Protein AF-0000000086841637 (afdb_homodimer)

Nearest PDB structures (foldseek):
  3tc3-assembly1_A  TM=8.033E-01  e=2.958E-19  Sulfolobus acidocaldarius DSM 639
  3bzj-assembly1_A  TM=7.803E-01  e=4.510E-19  Thermus thermophilus
  3bzg-assembly1_A  TM=7.708E-01  e=3.544E-19  Thermus thermophilus
  3c0q-assembly1_A  TM=7.921E-01  e=7.207E-18  Thermus thermophilus
  3c0l-assembly1_A  TM=7.660E-01  e=3.293E-18  Thermus thermophilus

Secondary structure (DSSP, 8-state):
-----------------------------------------------HHHHHHHHHHHHHHHHHHHHHHHHHHHHHHHHTS-------------------------------------------------HHHHHHTTTTSPPP--------S--S-EEEES--HHHHTSSS---S-----HHHHHHTTSPBSSTTS--BTTTB-B-TTSPP-HHHHHHHHHHHHHHHHHHHHHHHHHHHHTT--EEEEPTTSSTTTT-TTT----TTTTHHHHHHHHHHHHHHT-EEEE---TT-------SGGGTT---TT-EEEEE----TT-HHHHHHHHHHHHHTS-HHHHHHEEEE--SSS--HHHHHHHHHHHT--EEEEHHHHTTS--TTS-SSSSGGGGGHHHHHHHHHTTT---EEEE--B-TT--SHHHHTSBPSS--S--S--TT-EEEE--TTTHHHHHHHHHHHT-TTTTS-EEPPTT--TTS-B--EEEE-S-----SSS-----EEEE--B---TTTTTTTTTTTEEE--TT-GGGGSPPP------GGGGSGGG-/-----------------------------------------------HHHHHHHHHHHHHHHHHHHHHHHHHHHHHHHTTS-------------------------------------------------HHHHHHTTTTSPPP--------S--S-EEEES--HHHHTSSS---S-----HHHHHHTTSPBSSTTS--BTTTB-B-TTSPP-HHHHHHHHHHHHHHHHHHHHHHHHHHHHTT--EEEEPTTSSTTTT-TTT----TTTTHHHHHHHHHHHHHHT-EEEE---TT-------SGGGTT---TT-EEEEE----TT-HHHHHHHHHHHHHTS-HHHHHHEEEE--SSS--HHHHHHHHHHHT--EEEEHHHHTTS--TTS-SSSSGGGGGHHHHHHHHHTTT---EEEE--B-TT--SHHHHTSBPSS--S--S--TT-EEEE--TTTHHHHHHHHHHHT-TTTTS-EEPPTT--TTS-B--EEEE-S-----SSS-----EEEE--B---TTTTTTTTTTTEEE--TT-GGGGSPPP------TTTTSGGG-

Radius of gyration: 39.74 Å; Cα contacts (8 Å, |Δi|>4): 1485; chains: 2; bounding box: 101×132×125 Å

Foldseek 3Di:
DDDDDDDDDDDDDDDDDDDDDDDDDDDDDDDPDDDDPPPPPPPPPPDPVVVVVVVVVVVVVVVVVVVVVVVVV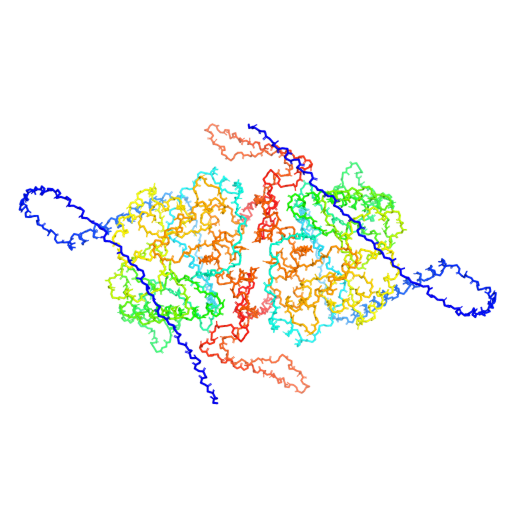VVVVVVVDDPPVPDCPPPDDDDDDPDCPPPDPPPPVPPPVCCPVPQPPPPPPPPPDPPVVQVQQWQPDPDFDADPFAAPPFAAAEFEEADQLLQCLFVVHFGQQDDDDPVQLQQQLAAWPDNVDDDDPPPIGGDPVDDGHNVRSLVVLLVQLLRNLLSLLVVCVLQLLLRHQEYEHEQRNRPCCLPPPNHHDCPPVNVVSNVVSLVSSVVSVHEYEYEHHPSDDQADDDDPVQPPSPQLQYAYEYELDDCVPPVVVSLVVVVVVLVVHDPSNQSRYAYEQALPDGECVSCLVSLVVSLHAYAYELLSCQRDHDPVDGRYQPRCVVCVVSNVVSCVVSPYQHAYEYFFFDDVQTTSVNGNHGAQADDGDGNDHSHHHYYYYHPVTVLNVQVHCCVSVHPSVPSAAAADFQDALQHWDAWDFAFDPPQPPDPPPDRPRPGDIDHTHDHDPSSHSNCPPRRHRYDDPPRSNSSHHDDPPPPPPPVVVPPVVD/DDDPDDPDDDDDDDDDDDYDDDDDDDDDDDDPDPDDPDPPPPPPPPPPVVVVVVVVVVVVVVVVVVVVVVVVVVVVVVVVDDPPCPDDDDPDDDDDPPDCPPPDPPPPVPPPPCCPVPQPPPPDPPPPPPPVVQVQQWQPDPDFDADPFAAPPFAAAEFEEADQLLQCLFVVHFGQQDEDDPVQLQLQLAAWPDNVDDDDPPPIGGDPVGDGHNVRSLVVLLVQLLRNLLSLLVVCVLQLLLRHQEYEHEQRNRPCCLPDPSHHDCPPVNVVSNVVSLVSSVVSVHEYEYEHHPSDDQADDDDPVQPPSPQLQYAYEYELDDCVPPVVVSLVVVVVVLVVHDPSNQSRYAYEQAQPDGECVSCLVSLVVSLHAYAYELLSCQRDHDPVDGRYQPRCVVCVVSNVVSCVVSPYQHAYEYFFFDDVQTTSVNGNHGAQADDGDGNDHSHHHYYYYHPVTVLNVQVHCCVSVHPSVPSAAAADFQDALQHWDAWDFAFDPPQPPDPPPDRPRPGDIDHTHDHDPSSHSNCHPRRHRYDDPPRSNSSHHDDPPPDPDPVVVPPVVD

Structure (mmCIF, N/CA/C/O backbone):
data_AF-0000000086841637-model_v1
#
loop_
_entity.id
_entity.type
_entity.pdbx_description
1 polymer 'UV-endonuclease UVE-1'
#
loop_
_atom_site.group_PDB
_atom_site.id
_atom_site.type_symbol
_atom_site.label_atom_id
_atom_site.label_alt_id
_atom_site.label_comp_id
_atom_site.label_asym_id
_atom_site.label_entity_id
_atom_site.label_seq_id
_atom_site.pdbx_PDB_ins_code
_atom_site.Cartn_x
_atom_site.Cartn_y
_atom_site.Cartn_z
_atom_site.occupancy
_atom_site.B_iso_or_equiv
_atom_site.auth_seq_id
_atom_site.auth_comp_id
_atom_site.auth_asym_id
_atom_site.auth_atom_id
_atom_site.pdbx_PDB_model_num
ATOM 1 N N . MET A 1 1 ? 48.125 -28.672 15.414 1 16.84 1 MET A N 1
ATOM 2 C CA . MET A 1 1 ? 47.969 -30.078 15.805 1 16.84 1 MET A CA 1
ATOM 3 C C . MET A 1 1 ? 47.031 -30.203 17 1 16.84 1 MET A C 1
ATOM 5 O O . MET A 1 1 ? 46.219 -31.141 17.078 1 16.84 1 MET A O 1
ATOM 9 N N . PRO A 1 2 ? 47.125 -29.672 18.188 1 17.44 2 PRO A N 1
ATOM 10 C CA . PRO A 1 2 ? 47.062 -30.688 19.25 1 17.44 2 PRO A CA 1
ATOM 11 C C . PRO A 1 2 ? 45.656 -31.234 19.469 1 17.44 2 PRO A C 1
ATOM 13 O O . PRO A 1 2 ? 44.688 -30.609 19.047 1 17.44 2 PRO A O 1
ATOM 16 N N . LEU A 1 3 ? 45.562 -32.125 20.531 1 16.66 3 LEU A N 1
ATOM 17 C CA . LEU A 1 3 ? 45.219 -33.438 21.047 1 16.66 3 LEU A CA 1
ATOM 18 C C . LEU A 1 3 ? 43.812 -33.438 21.641 1 16.66 3 LEU A C 1
ATOM 20 O O . LEU A 1 3 ? 43.281 -32.344 21.969 1 16.66 3 LEU A O 1
ATOM 24 N N . LYS A 1 4 ? 43.406 -34.5 22.516 1 15.44 4 LYS A N 1
ATOM 25 C CA . LYS A 1 4 ? 42.719 -35.781 22.75 1 15.44 4 LYS A CA 1
ATOM 26 C C . LYS A 1 4 ? 41.688 -35.656 23.875 1 15.44 4 LYS A C 1
ATOM 28 O O . LYS A 1 4 ? 40.812 -36.469 24 1 15.44 4 LYS A O 1
ATOM 33 N N . ARG A 1 5 ? 41.719 -34.781 25 1 15.8 5 ARG A N 1
ATOM 34 C CA . ARG A 1 5 ? 41.594 -35.5 26.266 1 15.8 5 ARG A CA 1
ATOM 35 C C . ARG A 1 5 ? 40.156 -36.031 26.438 1 15.8 5 ARG A C 1
ATOM 37 O O . ARG A 1 5 ? 39.188 -35.281 26.328 1 15.8 5 ARG A O 1
ATOM 44 N N . LYS A 1 6 ? 39.938 -37.438 26.688 1 15.55 6 LYS A N 1
ATOM 45 C CA . LYS A 1 6 ? 39.094 -38.625 26.812 1 15.55 6 LYS A CA 1
ATOM 46 C C . LYS A 1 6 ? 38.312 -38.656 28.125 1 15.55 6 LYS A C 1
ATOM 48 O O . LYS A 1 6 ? 37.688 -39.656 28.484 1 15.55 6 LYS A O 1
ATOM 53 N N . ARG A 1 7 ? 37.938 -37.625 28.703 1 15.56 7 ARG A N 1
ATOM 54 C CA . ARG A 1 7 ? 37.688 -37.969 30.109 1 15.56 7 ARG A CA 1
ATOM 55 C C . ARG A 1 7 ? 36.688 -39.094 30.219 1 15.56 7 ARG A C 1
ATOM 57 O O . ARG A 1 7 ? 35.688 -39.156 29.484 1 15.56 7 ARG A O 1
ATOM 64 N N . SER A 1 8 ? 36.875 -40.031 31.188 1 14.9 8 SER A N 1
ATOM 65 C CA . SER A 1 8 ? 36.844 -41.344 31.828 1 14.9 8 SER A CA 1
ATOM 66 C C . SER A 1 8 ? 35.438 -41.688 32.312 1 14.9 8 SER A C 1
ATOM 68 O O . SER A 1 8 ? 34.906 -42.75 32 1 14.9 8 SER A O 1
ATOM 70 N N . GLY A 1 9 ? 35.094 -41.5 33.625 1 15.54 9 GLY A N 1
ATOM 71 C CA . GLY A 1 9 ? 35 -42.656 34.469 1 15.54 9 GLY A CA 1
ATOM 72 C C . GLY A 1 9 ? 33.656 -43.312 34.438 1 15.54 9 GLY A C 1
ATOM 73 O O . GLY A 1 9 ? 32.688 -42.75 33.969 1 15.54 9 GLY A O 1
ATOM 74 N N . PRO A 1 10 ? 33.438 -44.281 35.375 1 15.32 10 PRO A N 1
ATOM 75 C CA . PRO A 1 10 ? 32.969 -45.656 35.438 1 15.32 10 PRO A CA 1
ATOM 76 C C . PRO A 1 10 ? 31.453 -45.75 35.688 1 15.32 10 PRO A C 1
ATOM 78 O O . PRO A 1 10 ? 30.75 -46.469 35 1 15.32 10 PRO A O 1
ATOM 81 N N . GLN A 1 11 ? 30.875 -45.375 36.938 1 15.63 11 GLN A N 1
ATOM 82 C CA . GLN A 1 11 ? 30.578 -46.531 37.781 1 15.63 11 GLN A CA 1
ATOM 83 C C . GLN A 1 11 ? 29.203 -47.125 37.469 1 15.63 11 GLN A C 1
ATOM 85 O O . GLN A 1 11 ? 28.375 -46.438 36.844 1 15.63 11 GLN A O 1
ATOM 90 N N . PRO A 1 12 ? 28.422 -47.656 38.625 1 15.88 12 PRO A N 1
ATOM 91 C CA . PRO A 1 12 ? 28 -49.031 38.906 1 15.88 12 PRO A CA 1
ATOM 92 C C . PRO A 1 12 ? 26.578 -49.312 38.406 1 15.88 12 PRO A C 1
ATOM 94 O O . PRO A 1 12 ? 25.844 -48.406 38.062 1 15.88 12 PRO A O 1
ATOM 97 N N . PRO A 1 13 ? 25.953 -50.281 39.125 1 15.41 13 PRO A N 1
ATOM 98 C CA . PRO A 1 13 ? 25.422 -51.594 38.75 1 15.41 13 PRO A CA 1
ATOM 99 C C . PRO A 1 13 ? 23.906 -51.562 38.531 1 15.41 13 PRO A C 1
ATOM 101 O O . PRO A 1 13 ? 23.438 -52.062 37.5 1 15.41 13 PRO A O 1
ATOM 104 N N . PRO A 1 14 ? 23.016 -51.156 39.656 1 15.63 14 PRO A N 1
ATOM 105 C CA . PRO A 1 14 ? 22.406 -52.375 40.219 1 15.63 14 PRO A CA 1
ATOM 106 C C . PRO A 1 14 ? 21.047 -52.688 39.562 1 15.63 14 PRO A C 1
ATOM 108 O O . PRO A 1 14 ? 20.484 -51.875 38.844 1 15.63 14 PRO A O 1
ATOM 111 N N . PRO A 1 15 ? 19.984 -52.938 40.594 1 15.02 15 PRO A N 1
ATOM 112 C CA . PRO A 1 15 ? 19.312 -54.219 40.781 1 15.02 15 PRO A CA 1
ATOM 113 C C . PRO A 1 15 ? 18 -54.312 40 1 15.02 15 PRO A C 1
ATOM 115 O O . PRO A 1 15 ? 17.531 -53.344 39.438 1 15.02 15 PRO A O 1
ATOM 118 N N . GLN A 1 16 ? 16.859 -54.375 40.812 1 13.91 16 GLN A N 1
ATOM 119 C CA . GLN A 1 16 ? 16.156 -55.625 41.031 1 13.91 16 GLN A CA 1
ATOM 120 C C . GLN A 1 16 ? 14.836 -55.656 40.281 1 13.91 16 GLN A C 1
ATOM 122 O O . GLN A 1 16 ? 14.422 -56.688 39.781 1 13.91 16 GLN A O 1
ATOM 127 N N . ALA A 1 17 ? 14.031 -54.531 40.281 1 14.59 17 ALA A N 1
ATOM 128 C CA . ALA A 1 17 ? 12.781 -54.969 40.906 1 14.59 17 ALA A CA 1
ATOM 129 C C . ALA A 1 17 ? 11.977 -55.844 39.938 1 14.59 17 ALA A C 1
ATOM 131 O O . ALA A 1 17 ? 12.031 -55.656 38.75 1 14.59 17 ALA A O 1
ATOM 132 N N . ASP A 1 18 ? 11.125 -56.656 40.625 1 14.18 18 ASP A N 1
ATOM 133 C CA . ASP A 1 18 ? 10.516 -57.969 40.562 1 14.18 18 ASP A CA 1
ATOM 134 C C . ASP A 1 18 ? 9.391 -58.031 39.531 1 14.18 18 ASP A C 1
ATOM 136 O O . ASP A 1 18 ? 8.977 -57 39.031 1 14.18 18 ASP A O 1
ATOM 140 N N . THR A 1 19 ? 8.219 -58.344 40.156 1 14.18 19 THR A N 1
ATOM 141 C CA . THR A 1 19 ? 7.594 -59.656 40.031 1 14.18 19 THR A CA 1
ATOM 142 C C . THR A 1 19 ? 6.516 -59.656 38.969 1 14.18 19 THR A C 1
ATOM 144 O O . THR A 1 19 ? 6.516 -60.531 38.094 1 14.18 19 THR A O 1
ATOM 147 N N . PRO A 1 20 ? 5.121 -59.531 39.375 1 15.26 20 PRO A N 1
ATOM 148 C CA . PRO A 1 20 ? 4.359 -60.781 39.312 1 15.26 20 PRO A CA 1
ATOM 149 C C . PRO A 1 20 ? 3.609 -60.969 38 1 15.26 20 PRO A C 1
ATOM 151 O O . PRO A 1 20 ? 3.393 -59.969 37.281 1 15.26 20 PRO A O 1
ATOM 154 N N . ARG A 1 21 ? 2.887 -62.094 37.906 1 13.9 21 ARG A N 1
ATOM 155 C CA . ARG A 1 21 ? 2.482 -63.25 37.094 1 13.9 21 ARG A CA 1
ATOM 156 C C . ARG A 1 21 ? 1.151 -62.969 36.406 1 13.9 21 ARG A C 1
ATOM 158 O O . ARG A 1 21 ? 0.867 -63.562 35.344 1 13.9 21 ARG A O 1
ATOM 165 N N . ARG A 1 22 ? 0.123 -62.219 37.031 1 14.35 22 ARG A N 1
ATOM 166 C CA . ARG A 1 22 ? -1.017 -63.125 37.156 1 14.35 22 ARG A CA 1
ATOM 167 C C . ARG A 1 22 ? -1.595 -63.469 35.781 1 14.35 22 ARG A C 1
ATOM 169 O O . ARG A 1 22 ? -1.422 -62.688 34.812 1 14.35 22 ARG A O 1
ATOM 176 N N . SER A 1 23 ? -2.873 -64.188 35.781 1 14.2 23 SER A N 1
ATOM 177 C CA . SER A 1 23 ? -3.537 -65.438 35.438 1 14.2 23 SER A CA 1
ATOM 178 C C . SER A 1 23 ? -4.266 -65.312 34.125 1 14.2 23 SER A C 1
ATOM 180 O O . SER A 1 23 ? -4.488 -64.25 33.594 1 14.2 23 SER A O 1
ATOM 182 N N . SER A 1 24 ? -5.32 -66.25 34 1 13.92 24 SER A N 1
ATOM 183 C CA . SER A 1 24 ? -5.703 -67.375 33.219 1 13.92 24 SER A CA 1
ATOM 184 C C . SER A 1 24 ? -6.719 -67 32.125 1 13.92 24 SER A C 1
ATOM 186 O O . SER A 1 24 ? -6.652 -67.5 31 1 13.92 24 SER A O 1
ATOM 188 N N . ARG A 1 25 ? -7.883 -66.375 32.531 1 14.34 25 ARG A N 1
ATOM 189 C CA . ARG A 1 25 ? -9.031 -67.25 32.281 1 14.34 25 ARG A CA 1
ATOM 190 C C . ARG A 1 25 ? -9.344 -67.312 30.797 1 14.34 25 ARG A C 1
ATOM 192 O O . ARG A 1 25 ? -9.078 -66.375 30.047 1 14.34 25 ARG A O 1
ATOM 199 N N . ARG A 1 26 ? -10.258 -68.375 30.391 1 14.02 26 ARG A N 1
ATOM 200 C CA . ARG A 1 26 ? -10.516 -69.438 29.469 1 14.02 26 ARG A CA 1
ATOM 201 C C . ARG A 1 26 ? -11.352 -69 28.281 1 14.02 26 ARG A C 1
ATOM 203 O O . ARG A 1 26 ? -11.102 -69.375 27.141 1 14.02 26 ARG A O 1
ATOM 210 N N . THR A 1 27 ? -12.625 -68.375 28.422 1 14.57 27 THR A N 1
ATOM 211 C CA . THR A 1 27 ? -13.703 -69.188 27.906 1 14.57 27 THR A CA 1
ATOM 212 C C . THR A 1 27 ? -13.75 -69.125 26.391 1 14.57 27 THR A C 1
ATOM 214 O O . THR A 1 27 ? -13.312 -68.188 25.781 1 14.57 27 THR A O 1
ATOM 217 N N . THR A 1 28 ? -14.492 -70.188 25.719 1 14.19 28 THR A N 1
ATOM 218 C CA . THR A 1 28 ? -14.562 -71.125 24.609 1 14.19 28 THR A CA 1
ATOM 219 C C . THR A 1 28 ? -15.367 -70.562 23.453 1 14.19 28 THR A C 1
ATOM 221 O O . THR A 1 28 ? -15.289 -71.062 22.328 1 14.19 28 THR A O 1
ATOM 224 N N . LYS A 1 29 ? -16.203 -69.5 23.625 1 14.95 29 LYS A N 1
ATOM 225 C CA . LYS A 1 29 ? -17.469 -69.875 23 1 14.95 29 LYS A CA 1
ATOM 226 C C . LYS A 1 29 ? -17.297 -70.188 21.516 1 14.95 29 LYS A C 1
ATOM 228 O O . LYS A 1 29 ? -16.359 -69.688 20.891 1 14.95 29 LYS A O 1
ATOM 233 N N . GLY A 1 30 ? -18.469 -70.75 20.859 1 14.79 30 GLY A N 1
ATOM 234 C CA . GLY A 1 30 ? -18.938 -71.75 19.906 1 14.79 30 GLY A CA 1
ATOM 235 C C . GLY A 1 30 ? -18.859 -71.25 18.469 1 14.79 30 GLY A C 1
ATOM 236 O O . GLY A 1 30 ? -18.797 -70.062 18.219 1 14.79 30 GLY A O 1
ATOM 237 N N . ALA A 1 31 ? -18.797 -72.25 17.484 1 16.14 31 ALA A N 1
ATOM 238 C CA . ALA A 1 31 ? -18.391 -72.625 16.141 1 16.14 31 ALA A CA 1
ATOM 239 C C . ALA A 1 31 ? -19.438 -72.188 15.109 1 16.14 31 ALA A C 1
ATOM 241 O O . ALA A 1 31 ? -19.266 -72.438 13.914 1 16.14 31 ALA A O 1
ATOM 242 N N . VAL A 1 32 ? -20.391 -71.312 15.359 1 16.33 32 VAL A N 1
ATOM 243 C CA . VAL A 1 32 ? -21.469 -71.75 14.5 1 16.33 32 VAL A CA 1
ATOM 244 C C . VAL A 1 32 ? -21 -71.75 13.047 1 16.33 32 VAL A C 1
ATOM 246 O O . VAL A 1 32 ? -20.25 -70.875 12.625 1 16.33 32 VAL A O 1
ATOM 249 N N . GLN A 1 33 ? -21.391 -72.812 12.25 1 15.85 33 GLN A N 1
ATOM 250 C CA . GLN A 1 33 ? -21.078 -73.625 11.047 1 15.85 33 GLN A CA 1
ATOM 251 C C . GLN A 1 33 ? -21.594 -72.875 9.797 1 15.85 33 GLN A C 1
ATOM 253 O O . GLN A 1 33 ? -21.281 -73.312 8.672 1 15.85 33 GLN A O 1
ATOM 258 N N . LEU A 1 34 ? -22.156 -71.688 9.758 1 17.36 34 LEU A N 1
ATOM 259 C CA . LEU A 1 34 ? -23.172 -71.812 8.703 1 17.36 34 LEU A CA 1
ATOM 260 C C . LEU A 1 34 ? -22.531 -72.062 7.355 1 17.36 34 LEU A C 1
ATOM 262 O O . LEU A 1 34 ? -21.391 -71.688 7.105 1 17.36 34 LEU A O 1
ATOM 266 N N . GLN A 1 35 ? -23.297 -72.875 6.441 1 17.55 35 GLN A N 1
ATOM 267 C CA . GLN A 1 35 ? -23.328 -73.688 5.258 1 17.55 35 GLN A CA 1
ATOM 268 C C . GLN A 1 35 ? -23.031 -72.875 3.994 1 17.55 35 GLN A C 1
ATOM 270 O O . GLN A 1 35 ? -23.5 -71.75 3.857 1 17.55 35 GLN A O 1
ATOM 275 N N . GLY A 1 36 ? -22.047 -73.312 3.137 1 17.7 36 GLY A N 1
ATOM 276 C CA . GLY A 1 36 ? -21.266 -72.875 1.985 1 17.7 36 GLY A CA 1
ATOM 277 C C . GLY A 1 36 ? -22.047 -72.875 0.688 1 17.7 36 GLY A C 1
ATOM 278 O O . GLY A 1 36 ? -21.469 -72.75 -0.396 1 17.7 36 GLY A O 1
ATOM 279 N N . VAL A 1 37 ? -23.359 -72.438 0.637 1 19.41 37 VAL A N 1
ATOM 280 C CA . VAL A 1 37 ? -24.031 -72.812 -0.596 1 19.41 37 VAL A CA 1
ATOM 281 C C . VAL A 1 37 ? -23.219 -72.375 -1.802 1 19.41 37 VAL A C 1
ATOM 283 O O . VAL A 1 37 ? -22.672 -71.25 -1.795 1 19.41 37 VAL A O 1
ATOM 286 N N . SER A 1 38 ? -22.828 -73.25 -2.711 1 18.67 38 SER A N 1
ATOM 287 C CA . SER A 1 38 ? -21.938 -73.5 -3.852 1 18.67 38 SER A CA 1
ATOM 288 C C . SER A 1 38 ? -22.453 -72.75 -5.086 1 18.67 38 SER A C 1
ATOM 290 O O . SER A 1 38 ? -21.875 -72.875 -6.168 1 18.67 38 SER A O 1
ATOM 292 N N . SER A 1 39 ? -23.5 -71.875 -5.094 1 20.61 39 SER A N 1
ATOM 293 C CA . SER A 1 39 ? -24.125 -71.812 -6.406 1 20.61 39 SER A CA 1
ATOM 294 C C . SER A 1 39 ? -23.156 -71.312 -7.465 1 20.61 39 SER A C 1
ATOM 296 O O . SER A 1 39 ? -22.359 -70.375 -7.195 1 20.61 39 SER A O 1
ATOM 298 N N . ASN A 1 40 ? -22.875 -72.062 -8.5 1 20.61 40 ASN A N 1
ATOM 299 C CA . ASN A 1 40 ? -22 -72.188 -9.664 1 20.61 40 ASN A CA 1
ATOM 300 C C . ASN A 1 40 ? -22.25 -71.062 -10.664 1 20.61 40 ASN A C 1
ATOM 302 O O . ASN A 1 40 ? -21.812 -71.125 -11.812 1 20.61 40 ASN A O 1
ATOM 306 N N . THR A 1 41 ? -23.078 -70.062 -10.391 1 21.86 41 THR A N 1
ATOM 307 C CA . THR A 1 41 ? -23.531 -69.375 -11.602 1 21.86 41 THR A CA 1
ATOM 308 C C . THR A 1 41 ? -22.344 -68.75 -12.367 1 21.86 41 THR A C 1
ATOM 310 O O . THR A 1 41 ? -21.5 -68.125 -11.797 1 21.86 41 THR A O 1
ATOM 313 N N . THR A 1 42 ? -22.047 -69.312 -13.547 1 23.06 42 THR A N 1
ATOM 314 C CA . THR A 1 42 ? -21.047 -69.062 -14.586 1 23.06 42 THR A CA 1
ATOM 315 C C . THR A 1 42 ? -21.031 -67.625 -15.031 1 23.06 42 THR A C 1
ATOM 317 O O . THR A 1 42 ? -21.906 -67.188 -15.781 1 23.06 42 THR A O 1
ATOM 320 N N . THR A 1 43 ? -21.047 -66.625 -14.117 1 24.61 43 THR A N 1
ATOM 321 C CA . THR A 1 43 ? -21.141 -65.25 -14.57 1 24.61 43 THR A CA 1
ATOM 322 C C . THR A 1 43 ? -19.969 -64.875 -15.508 1 24.61 43 THR A C 1
ATOM 324 O O . THR A 1 43 ? -18.812 -65 -15.125 1 24.61 43 THR A O 1
ATOM 327 N N . THR A 1 44 ? -20.234 -65.062 -16.844 1 27.78 44 THR A N 1
ATOM 328 C CA . THR A 1 44 ? -19.359 -64.625 -17.938 1 27.78 44 THR A CA 1
ATOM 329 C C . THR A 1 44 ? -18.734 -63.281 -17.656 1 27.78 44 THR A C 1
ATOM 331 O O . THR A 1 44 ? -19.438 -62.281 -17.531 1 27.78 44 THR A O 1
ATOM 334 N N . THR A 1 45 ? -17.656 -63.25 -16.891 1 28.34 45 THR A N 1
ATOM 335 C CA . THR A 1 45 ? -16.828 -62.125 -16.453 1 28.34 45 THR A CA 1
ATOM 336 C C . THR A 1 45 ? -16.391 -61.281 -17.656 1 28.34 45 THR A C 1
ATOM 338 O O . THR A 1 45 ? -15.609 -61.75 -18.484 1 28.34 45 THR A O 1
ATOM 341 N N . LEU A 1 46 ? -17.422 -60.625 -18.297 1 32.84 46 LEU A N 1
ATOM 342 C CA . LEU A 1 46 ? -17.016 -59.625 -19.297 1 32.84 46 LEU A CA 1
ATOM 343 C C . LEU A 1 46 ? -15.758 -58.906 -18.844 1 32.84 46 LEU A C 1
ATOM 345 O O . LEU A 1 46 ? -15.625 -58.531 -17.688 1 32.84 46 LEU A O 1
ATOM 349 N N . THR A 1 47 ? -14.641 -59.281 -19.484 1 33.09 47 THR A N 1
ATOM 350 C CA . THR A 1 47 ? -13.312 -58.781 -19.156 1 33.09 47 THR A CA 1
ATOM 351 C C . THR A 1 47 ? -13.344 -57.25 -18.953 1 33.09 47 THR A C 1
ATOM 353 O O . THR A 1 47 ? -14.172 -56.562 -19.562 1 33.09 47 THR A O 1
ATOM 356 N N . SER A 1 48 ? -12.867 -56.812 -17.75 1 35.38 48 SER A N 1
ATOM 357 C CA . SER A 1 48 ? -12.797 -55.469 -17.172 1 35.38 48 SER A CA 1
ATOM 358 C C . SER A 1 48 ? -12.32 -54.469 -18.219 1 35.38 48 SER A C 1
ATOM 360 O O . SER A 1 48 ? -12.609 -53.281 -18.109 1 35.38 48 SER A O 1
ATOM 362 N N . LYS A 1 49 ? -11.586 -55.031 -19.25 1 39.78 49 LYS A N 1
ATOM 363 C CA . LYS A 1 49 ? -10.984 -54.094 -20.188 1 39.78 49 LYS A CA 1
ATOM 364 C C . LYS A 1 49 ? -12.031 -53.5 -21.141 1 39.78 49 LYS A C 1
ATOM 366 O O . LYS A 1 49 ? -12 -52.312 -21.453 1 39.78 49 LYS A O 1
ATOM 371 N N . GLU A 1 50 ? -12.875 -54.469 -21.688 1 41.72 50 GLU A N 1
ATOM 372 C CA . GLU A 1 50 ? -13.844 -54 -22.672 1 41.72 50 GLU A CA 1
ATOM 373 C C . GLU A 1 50 ? -14.883 -53.094 -22.047 1 41.72 50 GLU A C 1
ATOM 375 O O . GLU A 1 50 ? -15.336 -52.125 -22.672 1 41.72 50 GLU A O 1
ATOM 380 N N . ALA A 1 51 ? -15.195 -53.375 -20.766 1 39.88 51 ALA A N 1
ATOM 381 C CA . ALA A 1 51 ? -16.156 -52.5 -20.094 1 39.88 51 ALA A CA 1
ATOM 382 C C . ALA A 1 51 ? -15.602 -51.094 -19.891 1 39.88 51 ALA A C 1
ATOM 384 O O . ALA A 1 51 ? -16.312 -50.094 -20.078 1 39.88 51 ALA A O 1
ATOM 385 N N . VAL A 1 52 ? -14.289 -51.094 -19.641 1 41.81 52 VAL A N 1
ATOM 386 C CA . VAL A 1 52 ? -13.664 -49.781 -19.438 1 41.81 52 VAL A CA 1
ATOM 387 C C . VAL A 1 52 ? -13.602 -49.031 -20.75 1 41.81 52 VAL A C 1
ATOM 389 O O . VAL A 1 52 ? -13.883 -47.844 -20.797 1 41.81 52 VAL A O 1
ATOM 392 N N . LYS A 1 53 ? -13.375 -49.75 -21.875 1 45.12 53 LYS A N 1
ATOM 393 C CA . LYS A 1 53 ? -13.305 -49.062 -23.172 1 45.12 53 LYS A CA 1
ATOM 394 C C . LYS A 1 53 ? -14.672 -48.531 -23.594 1 45.12 53 LYS A C 1
ATOM 396 O O . LYS A 1 53 ? -14.773 -47.406 -24.094 1 45.12 53 LYS A O 1
ATOM 401 N N . ARG A 1 54 ? -15.711 -49.312 -23.375 1 45.56 54 ARG A N 1
ATOM 402 C CA . ARG A 1 54 ? -17.047 -48.875 -23.75 1 45.56 54 ARG A CA 1
ATOM 403 C C . ARG A 1 54 ? -17.5 -47.688 -22.875 1 45.56 54 ARG A C 1
ATOM 405 O O . ARG A 1 54 ? -18.109 -46.75 -23.375 1 45.56 54 ARG A O 1
ATOM 412 N N . ALA A 1 55 ? -17.109 -47.781 -21.594 1 43.47 55 ALA A N 1
ATOM 413 C CA . ALA A 1 55 ? -17.469 -46.688 -20.703 1 43.47 55 ALA A CA 1
ATOM 414 C C . ALA A 1 55 ? -16.719 -45.406 -21.109 1 43.47 55 ALA A C 1
ATOM 416 O O . ALA A 1 55 ? -17.297 -44.312 -21.078 1 43.47 55 ALA A O 1
ATOM 417 N N . MET A 1 56 ? -15.523 -45.656 -21.656 1 43.62 56 MET A N 1
ATOM 418 C CA . MET A 1 56 ? -14.758 -44.5 -22.109 1 43.62 56 MET A CA 1
ATOM 419 C C . MET A 1 56 ? -15.359 -43.938 -23.391 1 43.62 56 MET A C 1
ATOM 421 O O . MET A 1 56 ? -15.414 -42.719 -23.562 1 43.62 56 MET A O 1
ATOM 425 N N . GLN A 1 57 ? -15.82 -44.781 -24.281 1 49.34 57 GLN A N 1
ATOM 426 C CA . GLN A 1 57 ? -16.453 -44.312 -25.516 1 49.34 57 GLN A CA 1
ATOM 427 C C . GLN A 1 57 ? -17.781 -43.625 -25.219 1 49.34 57 GLN A C 1
ATOM 429 O O . GLN A 1 57 ? -18.078 -42.562 -25.797 1 49.34 57 GLN A O 1
ATOM 434 N N . ASP A 1 58 ? -18.531 -44.188 -24.344 1 44.25 58 ASP A N 1
ATOM 435 C CA . ASP A 1 58 ? -19.828 -43.594 -24.016 1 44.25 58 ASP A CA 1
ATOM 436 C C . ASP A 1 58 ? -19.641 -42.25 -23.312 1 44.25 58 ASP A C 1
ATOM 438 O O . ASP A 1 58 ? -20.391 -41.312 -23.594 1 44.25 58 ASP A O 1
ATOM 442 N N . LEU A 1 59 ? -18.594 -42.188 -22.453 1 41.88 59 LEU A N 1
ATOM 443 C CA . LEU A 1 59 ? -18.312 -40.906 -21.797 1 41.88 59 LEU A CA 1
ATOM 444 C C . LEU A 1 59 ? -17.812 -39.875 -22.797 1 41.88 59 LEU A C 1
ATOM 446 O O . LEU A 1 59 ? -18.188 -38.719 -22.734 1 41.88 59 LEU A O 1
ATOM 450 N N . SER A 1 60 ? -17.125 -40.344 -23.844 1 45 60 SER A N 1
ATOM 451 C CA . SER A 1 60 ? -16.688 -39.438 -24.906 1 45 60 SER A CA 1
ATOM 452 C C . SER A 1 60 ? -17.859 -38.969 -25.75 1 45 60 SER A C 1
ATOM 454 O O . SER A 1 60 ? -17.953 -37.812 -26.109 1 45 60 SER A O 1
ATOM 456 N N . GLN A 1 61 ? -18.766 -39.875 -26.016 1 47.47 61 GLN A N 1
ATOM 457 C CA . GLN A 1 61 ? -19.938 -39.5 -26.812 1 47.47 61 GLN A CA 1
ATOM 458 C C . GLN A 1 61 ? -20.844 -38.562 -26.031 1 47.47 61 GLN A C 1
ATOM 460 O O . GLN A 1 61 ? -21.422 -37.625 -26.594 1 47.47 61 GLN A O 1
ATOM 465 N N . MET A 1 62 ? -20.969 -38.781 -24.75 1 41.72 62 MET A N 1
ATOM 466 C CA . MET A 1 62 ? -21.797 -37.875 -23.938 1 41.72 62 MET A CA 1
ATOM 467 C C . MET A 1 62 ? -21.156 -36.5 -23.828 1 41.72 62 MET A C 1
ATOM 469 O O . MET A 1 62 ? -21.844 -35.5 -23.891 1 41.72 62 MET A O 1
ATOM 473 N N . GLU A 1 63 ? -19.844 -36.5 -23.828 1 42.62 63 GLU A N 1
ATOM 474 C CA . GLU A 1 63 ? -19.125 -35.219 -23.828 1 42.62 63 GLU A CA 1
ATOM 475 C C . GLU A 1 63 ? -19.266 -34.5 -25.156 1 42.62 63 GLU A C 1
ATOM 477 O O . GLU A 1 63 ? -19.484 -33.312 -25.188 1 42.62 63 GLU A O 1
ATOM 482 N N . GLN A 1 64 ? -19.234 -35.219 -26.25 1 49.56 64 GLN A N 1
ATOM 483 C CA . GLN A 1 64 ? -19.453 -34.625 -27.562 1 49.56 64 GLN A CA 1
ATOM 484 C C . GLN A 1 64 ? -20.891 -34.125 -27.703 1 49.56 64 GLN A C 1
ATOM 486 O O . GLN A 1 64 ? -21.141 -33.031 -28.219 1 49.56 64 GLN A O 1
ATOM 491 N N . LYS A 1 65 ? -21.812 -34.875 -27.188 1 45.19 65 LYS A N 1
ATOM 492 C CA . LYS A 1 65 ? -23.203 -34.469 -27.266 1 45.19 65 LYS A CA 1
ATOM 493 C C . LYS A 1 65 ? -23.469 -33.25 -26.406 1 45.19 65 LYS A C 1
ATOM 495 O O . LYS A 1 65 ? -24.172 -32.312 -26.812 1 45.19 65 LYS A O 1
ATOM 500 N N . LEU A 1 66 ? -22.812 -33.188 -25.281 1 42.41 66 LEU A N 1
ATOM 501 C CA . LEU A 1 66 ? -22.969 -32.031 -24.422 1 42.41 66 LEU A CA 1
ATOM 502 C C . LEU A 1 66 ? -22.266 -30.812 -25.047 1 42.41 66 LEU A C 1
ATOM 504 O O . LEU A 1 66 ? -22.797 -29.703 -25.016 1 42.41 66 LEU A O 1
ATOM 508 N N . HIS A 1 67 ? -21.188 -31.062 -25.781 1 46.66 67 HIS A N 1
ATOM 509 C CA . HIS A 1 67 ? -20.516 -30.016 -26.531 1 46.66 67 HIS A CA 1
ATOM 510 C C . HIS A 1 67 ? -21.344 -29.562 -27.719 1 46.66 67 HIS A C 1
ATOM 512 O O . HIS A 1 67 ? -21.484 -28.375 -27.969 1 46.66 67 HIS A O 1
ATOM 518 N N . ASP A 1 68 ? -21.906 -30.484 -28.406 1 46.94 68 ASP A N 1
ATOM 519 C CA . ASP A 1 68 ? -22.75 -30.141 -29.562 1 46.94 68 ASP A CA 1
ATOM 520 C C . ASP A 1 68 ? -24.031 -29.438 -29.125 1 46.94 68 ASP A C 1
ATOM 522 O O . ASP A 1 68 ? -24.469 -28.484 -29.766 1 46.94 68 ASP A O 1
ATOM 526 N N . GLU A 1 69 ? -24.578 -29.891 -28.031 1 44.72 69 GLU A N 1
ATOM 527 C CA . GLU A 1 69 ? -25.797 -29.25 -27.531 1 44.72 69 GLU A CA 1
ATOM 528 C C . GLU A 1 69 ? -25.5 -27.859 -27 1 44.72 69 GLU A C 1
ATOM 530 O O . GLU A 1 69 ? -26.266 -26.922 -27.234 1 44.72 69 GLU A O 1
ATOM 535 N N . ALA A 1 70 ? -24.344 -27.672 -26.484 1 41.22 70 ALA A N 1
ATOM 536 C CA . ALA A 1 70 ? -23.906 -26.344 -26.047 1 41.22 70 ALA A CA 1
ATOM 537 C C . ALA A 1 70 ? -23.609 -25.453 -27.25 1 41.22 70 ALA A C 1
ATOM 539 O O . ALA A 1 70 ? -23.938 -24.266 -27.25 1 41.22 70 ALA A O 1
ATOM 540 N N . LYS A 1 71 ? -23.156 -25.953 -28.312 1 44.97 71 LYS A N 1
ATOM 541 C CA . LYS A 1 71 ? -22.969 -25.25 -29.578 1 44.97 71 LYS A CA 1
ATOM 542 C C . LYS A 1 71 ? -24.328 -24.922 -30.219 1 44.97 71 LYS A C 1
ATOM 544 O O . LYS A 1 71 ? -24.516 -23.812 -30.734 1 44.97 71 LYS A O 1
ATOM 549 N N . ARG A 1 72 ? -25.219 -25.828 -30.172 1 43.44 72 ARG A N 1
ATOM 550 C CA . ARG A 1 72 ? -26.531 -25.578 -30.75 1 43.44 72 ARG A CA 1
ATOM 551 C C . ARG A 1 72 ? -27.281 -24.484 -29.984 1 43.44 72 ARG A C 1
ATOM 553 O O . ARG A 1 72 ? -27.891 -23.594 -30.578 1 43.44 72 ARG A O 1
ATOM 560 N N . GLN A 1 73 ? -27.188 -24.609 -28.703 1 38 73 GLN A N 1
ATOM 561 C CA . GLN A 1 73 ? -27.875 -23.594 -27.922 1 38 73 GLN A CA 1
ATOM 562 C C . GLN A 1 73 ? -27.203 -22.234 -28.062 1 38 73 GLN A C 1
ATOM 564 O O . GLN A 1 73 ? -27.891 -21.203 -28.094 1 38 73 GLN A O 1
ATOM 569 N N . ARG A 1 74 ? -25.984 -22.234 -28.391 1 37.28 74 ARG A N 1
ATOM 570 C CA . ARG A 1 74 ? -25.266 -20.984 -28.656 1 37.28 74 ARG A CA 1
ATOM 571 C C . ARG A 1 74 ? -25.688 -20.406 -30 1 37.28 74 ARG A C 1
ATOM 573 O O . ARG A 1 74 ? -25.875 -19.188 -30.125 1 37.28 74 ARG A O 1
ATOM 580 N N . ARG A 1 75 ? -25.797 -21.188 -30.938 1 37.97 75 ARG A N 1
ATOM 581 C CA . ARG A 1 75 ? -26.25 -20.719 -32.25 1 37.97 75 ARG A CA 1
ATOM 582 C C . ARG A 1 75 ? -27.656 -20.141 -32.156 1 37.97 75 ARG A C 1
ATOM 584 O O . ARG A 1 75 ? -27.984 -19.172 -32.844 1 37.97 75 ARG A O 1
ATOM 591 N N . ALA A 1 76 ? -28.422 -20.844 -31.25 1 35.38 76 ALA A N 1
ATOM 592 C CA . ALA A 1 76 ? -29.797 -20.344 -31.172 1 35.38 76 ALA A CA 1
ATOM 593 C C . ALA A 1 76 ? -29.828 -18.953 -30.547 1 35.38 76 ALA A C 1
ATOM 595 O O . ALA A 1 76 ? -30.609 -18.094 -30.953 1 35.38 76 ALA A O 1
ATOM 596 N N . VAL A 1 77 ? -29 -18.781 -29.531 1 32.56 77 VAL A N 1
ATOM 597 C CA . VAL A 1 77 ? -29.016 -17.469 -28.891 1 32.56 77 VAL A CA 1
ATOM 598 C C . VAL A 1 77 ? -28.359 -16.438 -29.812 1 32.56 77 VAL A C 1
ATOM 600 O O . VAL A 1 77 ? -28.797 -15.297 -29.875 1 32.56 77 VAL A O 1
ATOM 603 N N . GLU A 1 78 ? -27.328 -16.844 -30.5 1 32.66 78 GLU A N 1
ATOM 604 C CA . GLU A 1 78 ? -26.688 -15.898 -31.422 1 32.66 78 GLU A CA 1
ATOM 605 C C . GLU A 1 78 ? -27.641 -15.5 -32.562 1 32.66 78 GLU A C 1
ATOM 607 O O . GLU A 1 78 ? -27.531 -14.406 -33.094 1 32.66 78 GLU A O 1
ATOM 612 N N . SER A 1 79 ? -28.484 -16.453 -32.844 1 32.59 79 SER A N 1
ATOM 613 C CA . SER A 1 79 ? -29.344 -16.125 -33.969 1 32.59 79 SER A CA 1
ATOM 614 C C . SER A 1 79 ? -30.375 -15.078 -33.594 1 32.59 79 SER A C 1
ATOM 616 O O . SER A 1 79 ? -31.094 -14.57 -34.469 1 32.59 79 SER A O 1
ATOM 618 N N . SER A 1 80 ? -30.703 -15.078 -32.281 1 28.5 80 SER A N 1
ATOM 619 C CA . SER A 1 80 ? -31.828 -14.18 -32.094 1 28.5 80 SER A CA 1
ATOM 620 C C . SER A 1 80 ? -31.406 -12.719 -32.219 1 28.5 80 SER A C 1
ATOM 622 O O . SER A 1 80 ? -32.156 -11.812 -31.844 1 28.5 80 SER A O 1
ATOM 624 N N . GLU A 1 81 ? -30.094 -12.461 -32.281 1 25.72 81 GLU A N 1
ATOM 625 C CA . GLU A 1 81 ? -29.766 -11.039 -32.344 1 25.72 81 GLU A CA 1
ATOM 626 C C . GLU A 1 81 ? -30.453 -10.352 -33.531 1 25.72 81 GLU A C 1
ATOM 628 O O . GLU A 1 81 ? -30.812 -11 -34.5 1 25.72 81 GLU A O 1
ATOM 633 N N . LEU A 1 82 ? -30.703 -8.922 -33.312 1 24.45 82 LEU A N 1
ATOM 634 C CA . LEU A 1 82 ? -31.438 -7.773 -33.844 1 24.45 82 LEU A CA 1
ATOM 635 C C . LEU A 1 82 ? -31.109 -7.547 -35.312 1 24.45 82 LEU A C 1
ATOM 637 O O . LEU A 1 82 ? -29.938 -7.461 -35.688 1 24.45 82 LEU A O 1
ATOM 641 N N . ASN A 1 83 ? -32 -8.062 -36.156 1 23.62 83 ASN A N 1
ATOM 642 C CA . ASN A 1 83 ? -32.125 -7.781 -37.562 1 23.62 83 ASN A CA 1
ATOM 643 C C . ASN A 1 83 ? -32.062 -6.285 -37.875 1 23.62 83 ASN A C 1
ATOM 645 O O . ASN A 1 83 ? -33.062 -5.629 -38.094 1 23.62 83 ASN A O 1
ATOM 649 N N . VAL A 1 84 ? -31.375 -5.441 -36.938 1 22.19 84 VAL A N 1
ATOM 650 C CA . VAL A 1 84 ? -31.594 -4.086 -37.406 1 22.19 84 VAL A CA 1
ATOM 651 C C . VAL A 1 84 ? -31.047 -3.949 -38.844 1 22.19 84 VAL A C 1
ATOM 653 O O . VAL A 1 84 ? -29.922 -4.379 -39.125 1 22.19 84 VAL A O 1
ATOM 656 N N . LEU A 1 85 ? -31.969 -3.787 -39.75 1 20.16 85 LEU A N 1
ATOM 657 C CA . LEU A 1 85 ? -31.953 -3.59 -41.188 1 20.16 85 LEU A CA 1
ATOM 658 C C . LEU A 1 85 ? -31 -2.467 -41.594 1 20.16 85 LEU A C 1
ATOM 660 O O . LEU A 1 85 ? -31.328 -1.289 -41.438 1 20.16 85 LEU A O 1
ATOM 664 N N . ALA A 1 86 ? -29.703 -2.49 -41.031 1 20.91 86 ALA A N 1
ATOM 665 C CA . ALA A 1 86 ? -28.859 -1.407 -41.562 1 20.91 86 ALA A CA 1
ATOM 666 C C . ALA A 1 86 ? -28.891 -1.378 -43.062 1 20.91 86 ALA A C 1
ATOM 668 O O . ALA A 1 86 ? -28.609 -2.389 -43.719 1 20.91 86 ALA A O 1
ATOM 669 N N . GLU A 1 87 ? -29.781 -0.538 -43.625 1 19.67 87 GLU A N 1
ATOM 670 C CA . GLU A 1 87 ? -29.828 -0.197 -45.062 1 19.67 87 GLU A CA 1
ATOM 671 C C . GLU A 1 87 ? -28.438 0.138 -45.594 1 19.67 87 GLU A C 1
ATOM 673 O O . GLU A 1 87 ? -27.656 0.808 -44.906 1 19.67 87 GLU A O 1
ATOM 678 N N . ALA A 1 88 ? -27.938 -0.645 -46.594 1 19.66 88 ALA A N 1
ATOM 679 C CA . ALA A 1 88 ? -26.75 -0.857 -47.406 1 19.66 88 ALA A CA 1
ATOM 680 C C . ALA A 1 88 ? -26.312 0.438 -48.094 1 19.66 88 ALA A C 1
ATOM 682 O O . ALA A 1 88 ? -26.422 0.573 -49.312 1 19.66 88 ALA A O 1
ATOM 683 N N . VAL A 1 89 ? -26.297 1.682 -47.375 1 19.84 89 VAL A N 1
ATOM 684 C CA . VAL A 1 89 ? -26.047 2.697 -48.375 1 19.84 89 VAL A CA 1
ATOM 685 C C . VAL A 1 89 ? -24.719 2.408 -49.094 1 19.84 89 VAL A C 1
ATOM 687 O O . VAL A 1 89 ? -23.719 2.1 -48.438 1 19.84 89 VAL A O 1
ATOM 690 N N . THR A 1 90 ? -24.719 2.189 -50.406 1 19.16 90 THR A N 1
ATOM 691 C CA . THR A 1 90 ? -23.828 1.748 -51.469 1 19.16 90 THR A CA 1
ATOM 692 C C . THR A 1 90 ? -22.656 2.711 -51.625 1 19.16 90 THR A C 1
ATOM 694 O O . THR A 1 90 ? -21.75 2.465 -52.438 1 19.16 90 THR A O 1
ATOM 697 N N . VAL A 1 91 ? -22.312 3.637 -50.656 1 20.17 91 VAL A N 1
ATOM 698 C CA . VAL A 1 91 ? -21.625 4.641 -51.469 1 20.17 91 VAL A CA 1
ATOM 699 C C . VAL A 1 91 ? -20.359 4.047 -52.062 1 20.17 91 VAL A C 1
ATOM 701 O O . VAL A 1 91 ? -19.734 3.158 -51.469 1 20.17 91 VAL A O 1
ATOM 704 N N . PRO A 1 92 ? -19.922 4.68 -53.281 1 19 92 PRO A N 1
ATOM 705 C CA . PRO A 1 92 ? -19.016 4.27 -54.375 1 19 92 PRO A CA 1
ATOM 706 C C . PRO A 1 92 ? -17.562 4.098 -53.906 1 19 92 PRO A C 1
ATOM 708 O O . PRO A 1 92 ? -17.203 4.609 -52.844 1 19 92 PRO A O 1
ATOM 711 N N . LEU A 1 93 ? -16.766 3.484 -54.781 1 18.28 93 LEU A N 1
ATOM 712 C CA . LEU A 1 93 ? -15.594 2.643 -54.969 1 18.28 93 LEU A CA 1
ATOM 713 C C . LEU A 1 93 ? -14.312 3.455 -54.844 1 18.28 93 LEU A C 1
ATOM 715 O O . LEU A 1 93 ? -13.219 2.918 -55 1 18.28 93 LEU A O 1
ATOM 719 N N . ALA A 1 94 ? -14.297 4.777 -54.375 1 18.22 94 ALA A N 1
ATOM 720 C CA . ALA A 1 94 ? -13.156 5.383 -55.062 1 18.22 94 ALA A CA 1
ATOM 721 C C . ALA A 1 94 ? -11.852 4.707 -54.656 1 18.22 94 ALA A C 1
ATOM 723 O O . ALA A 1 94 ? -11.734 4.188 -53.531 1 18.22 94 ALA A O 1
ATOM 724 N N . SER A 1 95 ? -10.867 4.504 -55.594 1 17.66 95 SER A N 1
ATOM 725 C CA . SER A 1 95 ? -9.711 3.697 -55.969 1 17.66 95 SER A CA 1
ATOM 726 C C . SER A 1 95 ? -8.492 4.055 -55.125 1 17.66 95 SER A C 1
ATOM 728 O O . SER A 1 95 ? -7.512 3.309 -55.094 1 17.66 95 SER A O 1
ATOM 730 N N . SER A 1 96 ? -8.445 5.258 -54.438 1 19.55 96 SER A N 1
ATOM 731 C CA . SER A 1 96 ? -7.094 5.762 -54.625 1 19.55 96 SER A CA 1
ATOM 732 C C . SER A 1 96 ? -6.07 4.934 -53.875 1 19.55 96 SER A C 1
ATOM 734 O O . SER A 1 96 ? -6.406 4.289 -52.875 1 19.55 96 SER A O 1
ATOM 736 N N . THR A 1 97 ? -4.828 4.785 -54.438 1 19.38 97 THR A N 1
ATOM 737 C CA . THR A 1 97 ? -3.615 3.975 -54.469 1 19.38 97 THR A CA 1
ATOM 738 C C . THR A 1 97 ? -2.758 4.238 -53.219 1 19.38 97 THR A C 1
ATOM 740 O O . THR A 1 97 ? -1.651 3.707 -53.125 1 19.38 97 THR A O 1
ATOM 743 N N . THR A 1 98 ? -3.361 4.684 -52.094 1 18.58 98 THR A N 1
ATOM 744 C CA . THR A 1 98 ? -2.287 5.215 -51.281 1 18.58 98 THR A CA 1
ATOM 745 C C . THR A 1 98 ? -1.299 4.117 -50.906 1 18.58 98 THR A C 1
ATOM 747 O O . THR A 1 98 ? -1.694 2.975 -50.656 1 18.58 98 THR A O 1
ATOM 750 N N . SER A 1 99 ? 0.023 4.43 -51.125 1 19.14 99 SER A N 1
ATOM 751 C CA . SER A 1 99 ? 1.327 3.789 -51 1 19.14 99 SER A CA 1
ATOM 752 C C . SER A 1 99 ? 1.587 3.357 -49.562 1 19.14 99 SER A C 1
ATOM 754 O O . SER A 1 99 ? 1.23 4.07 -48.625 1 19.14 99 SER A O 1
ATOM 756 N N . THR A 1 100 ? 1.802 2.057 -49.406 1 19.06 100 THR A N 1
ATOM 757 C CA . THR A 1 100 ? 1.899 1.112 -48.281 1 19.06 100 THR A CA 1
ATOM 758 C C . THR A 1 100 ? 3.137 1.396 -47.438 1 19.06 100 THR A C 1
ATOM 760 O O . THR A 1 100 ? 4.258 1.069 -47.844 1 19.06 100 THR A O 1
ATOM 763 N N . THR A 1 101 ? 3.416 2.707 -47.062 1 18.95 101 THR A N 1
ATOM 764 C CA . THR A 1 101 ? 4.695 2.697 -46.375 1 18.95 101 THR A CA 1
ATOM 765 C C . THR A 1 101 ? 4.633 1.795 -45.125 1 18.95 101 THR A C 1
ATOM 767 O O . THR A 1 101 ? 3.664 1.836 -44.375 1 18.95 101 THR A O 1
ATOM 770 N N . ALA A 1 102 ? 5.402 0.739 -45.156 1 18.12 102 ALA A N 1
ATOM 771 C CA . ALA A 1 102 ? 5.617 -0.401 -44.281 1 18.12 102 ALA A CA 1
ATOM 772 C C . ALA A 1 102 ? 6.121 0.054 -42.906 1 18.12 102 ALA A C 1
ATOM 774 O O . ALA A 1 102 ? 7.293 0.399 -42.75 1 18.12 102 ALA A O 1
ATOM 775 N N . ALA A 1 103 ? 5.57 1.147 -42.312 1 18.75 103 ALA A N 1
ATOM 776 C CA . ALA A 1 103 ? 6.238 1.407 -41.031 1 18.75 103 ALA A CA 1
ATOM 777 C C . ALA A 1 103 ? 6.266 0.155 -40.156 1 18.75 103 ALA A C 1
ATOM 779 O O . ALA A 1 103 ? 5.293 -0.6 -40.125 1 18.75 103 ALA A O 1
ATOM 780 N N . ALA A 1 104 ? 7.512 -0.328 -39.719 1 19.38 104 ALA A N 1
ATOM 781 C CA . ALA A 1 104 ? 8.031 -1.402 -38.875 1 19.38 104 ALA A CA 1
ATOM 782 C C . ALA A 1 104 ? 7.348 -1.4 -37.531 1 19.38 104 ALA A C 1
ATOM 784 O O . ALA A 1 104 ? 7.332 -0.378 -36.812 1 19.38 104 ALA A O 1
ATOM 785 N N . THR A 1 105 ? 6.266 -2.158 -37.469 1 19.72 105 THR A N 1
ATOM 786 C CA . THR A 1 105 ? 5.461 -2.441 -36.281 1 19.72 105 THR A CA 1
ATOM 787 C C . THR A 1 105 ? 6.34 -2.916 -35.125 1 19.72 105 THR A C 1
ATOM 789 O O . THR A 1 105 ? 7.035 -3.928 -35.25 1 19.72 105 THR A O 1
ATOM 792 N N . THR A 1 106 ? 7.039 -1.995 -34.5 1 20.17 106 THR A N 1
ATOM 793 C CA . THR A 1 106 ? 7.703 -2.32 -33.25 1 20.17 106 THR A CA 1
ATOM 794 C C . THR A 1 106 ? 6.758 -3.078 -32.312 1 20.17 106 THR A C 1
ATOM 796 O O . THR A 1 106 ? 5.613 -2.666 -32.125 1 20.17 106 THR A O 1
ATOM 799 N N . ALA A 1 107 ? 6.977 -4.344 -32.25 1 19.22 107 ALA A N 1
ATOM 800 C CA . ALA A 1 107 ? 6.297 -5.316 -31.406 1 19.22 107 ALA A CA 1
ATOM 801 C C . ALA A 1 107 ? 6.285 -4.859 -29.938 1 19.22 107 ALA A C 1
ATOM 803 O O . ALA A 1 107 ? 7.336 -4.754 -29.312 1 19.22 107 ALA A O 1
ATOM 804 N N . LYS A 1 108 ? 5.465 -3.855 -29.625 1 24.03 108 LYS A N 1
ATOM 805 C CA . LYS A 1 108 ? 5.141 -3.691 -28.219 1 24.03 108 LYS A CA 1
ATOM 806 C C . LYS A 1 108 ? 4.836 -5.035 -27.562 1 24.03 108 LYS A C 1
ATOM 808 O O . LYS A 1 108 ? 3.861 -5.699 -27.922 1 24.03 108 LYS A O 1
ATOM 813 N N . MET A 1 109 ? 5.887 -5.871 -27.266 1 20.39 109 MET A N 1
ATOM 814 C CA . MET A 1 109 ? 5.699 -7.09 -26.484 1 20.39 109 MET A CA 1
ATOM 815 C C . MET A 1 109 ? 4.91 -6.801 -25.219 1 20.39 109 MET A C 1
ATOM 817 O O . MET A 1 109 ? 5.434 -6.184 -24.281 1 20.39 109 MET A O 1
ATOM 821 N N . ALA A 1 110 ? 3.68 -6.348 -25.297 1 25.72 110 ALA A N 1
ATOM 822 C CA . ALA A 1 110 ? 2.859 -6.363 -24.078 1 25.72 110 ALA A CA 1
ATOM 823 C C . ALA A 1 110 ? 2.996 -7.688 -23.344 1 25.72 110 ALA A C 1
ATOM 825 O O . ALA A 1 110 ? 3.018 -8.758 -23.969 1 25.72 110 ALA A O 1
ATOM 826 N N . LEU A 1 111 ? 3.707 -7.695 -22.312 1 28.64 111 LEU A N 1
ATOM 827 C CA . LEU A 1 111 ? 3.732 -8.781 -21.344 1 28.64 111 LEU A CA 1
ATOM 828 C C . LEU A 1 111 ? 2.336 -9.359 -21.125 1 28.64 111 LEU A C 1
ATOM 830 O O . LEU A 1 111 ? 1.501 -8.75 -20.453 1 28.64 111 LEU A O 1
ATOM 834 N N . ASP A 1 112 ? 1.698 -9.773 -22.219 1 27.77 112 ASP A N 1
ATOM 835 C CA . ASP A 1 112 ? 0.372 -10.375 -22.109 1 27.77 112 ASP A CA 1
ATOM 836 C C . ASP A 1 112 ? 0.382 -11.555 -21.141 1 27.77 112 ASP A C 1
ATOM 838 O O . ASP A 1 112 ? -0.566 -12.336 -21.109 1 27.77 112 ASP A O 1
ATOM 842 N N . ASP A 1 113 ? 1.363 -11.719 -20.406 1 29.94 113 ASP A N 1
ATOM 843 C CA . ASP A 1 113 ? 1.154 -12.992 -19.734 1 29.94 113 ASP A CA 1
ATOM 844 C C . ASP A 1 113 ? -0.108 -12.961 -18.875 1 29.94 113 ASP A C 1
ATOM 846 O O . ASP A 1 113 ? -0.031 -12.812 -17.656 1 29.94 113 ASP A O 1
ATOM 850 N N . ASP A 1 114 ? -1.164 -12.32 -19.312 1 29.94 114 ASP A N 1
ATOM 851 C CA . ASP A 1 114 ? -2.299 -12.469 -18.406 1 29.94 114 ASP A CA 1
ATOM 852 C C . ASP A 1 114 ? -2.639 -13.938 -18.188 1 29.94 114 ASP A C 1
ATOM 854 O O . ASP A 1 114 ? -3.531 -14.484 -18.844 1 29.94 114 ASP A O 1
ATOM 858 N N . ALA A 1 115 ? -1.634 -14.812 -18.188 1 29.14 115 ALA A N 1
ATOM 859 C CA . ALA A 1 115 ? -2.141 -16.109 -17.766 1 29.14 115 ALA A CA 1
ATOM 860 C C . ALA A 1 115 ? -2.844 -16.016 -16.422 1 29.14 115 ALA A C 1
ATOM 862 O O . ALA A 1 115 ? -2.244 -16.297 -15.375 1 29.14 115 ALA A O 1
ATOM 863 N N . ASP A 1 116 ? -3.369 -14.969 -16.094 1 29.3 116 ASP A N 1
ATOM 864 C CA . ASP A 1 116 ? -4.25 -15.188 -14.945 1 29.3 116 ASP A CA 1
ATOM 865 C C . ASP A 1 116 ? -5.145 -16.406 -15.164 1 29.3 116 ASP A C 1
ATOM 867 O O . ASP A 1 116 ? -5.863 -16.484 -16.156 1 29.3 116 ASP A O 1
ATOM 871 N N . ASP A 1 117 ? -4.621 -17.547 -14.797 1 29.7 117 ASP A N 1
ATOM 872 C CA . ASP A 1 117 ? -5.348 -18.812 -14.93 1 29.7 117 ASP A CA 1
ATOM 873 C C . ASP A 1 117 ? -6.844 -18.609 -14.703 1 29.7 117 ASP A C 1
ATOM 875 O O . ASP A 1 117 ? -7.383 -19 -13.672 1 29.7 117 ASP A O 1
ATOM 879 N N . GLY A 1 118 ? -7.375 -17.406 -14.766 1 26.05 118 GLY A N 1
ATOM 880 C CA . GLY A 1 118 ? -8.812 -17.578 -14.688 1 26.05 118 GLY A CA 1
ATOM 881 C C . GLY A 1 118 ? -9.352 -18.578 -15.703 1 26.05 118 GLY A C 1
ATOM 882 O O . GLY A 1 118 ? -8.711 -18.844 -16.719 1 26.05 118 GLY A O 1
ATOM 883 N N . THR A 1 119 ? -10.055 -19.688 -15.258 1 28.17 119 THR A N 1
ATOM 884 C CA . THR A 1 119 ? -10.883 -20.594 -16.031 1 28.17 119 THR A CA 1
ATOM 885 C C . THR A 1 119 ? -11.492 -19.891 -17.234 1 28.17 119 THR A C 1
ATOM 887 O O . THR A 1 119 ? -12.227 -18.906 -17.094 1 28.17 119 THR A O 1
ATOM 890 N N . GLY A 1 120 ? -10.766 -19.719 -18.25 1 26.95 120 GLY A N 1
ATOM 891 C CA . GLY A 1 120 ? -11.422 -19.359 -19.484 1 26.95 120 GLY A CA 1
ATOM 892 C C . GLY A 1 120 ? -12.68 -20.156 -19.766 1 26.95 120 GLY A C 1
ATOM 893 O O . GLY A 1 120 ? -12.742 -20.906 -20.734 1 26.95 120 GLY A O 1
ATOM 894 N N . ALA A 1 121 ? -13.297 -20.859 -18.75 1 26 121 ALA A N 1
ATOM 895 C CA . ALA A 1 121 ? -14.641 -21.266 -19.156 1 26 121 ALA A CA 1
ATOM 896 C C . ALA A 1 121 ? -15.352 -20.141 -19.891 1 26 121 ALA A C 1
ATOM 898 O O . ALA A 1 121 ? -15.211 -18.969 -19.547 1 26 121 ALA A O 1
ATOM 899 N N . ASP A 1 122 ? -15.523 -20.25 -21.172 1 28.7 122 ASP A N 1
ATOM 900 C CA . ASP A 1 122 ? -16.656 -19.594 -21.812 1 28.7 122 ASP A CA 1
ATOM 901 C C . ASP A 1 122 ? -17.812 -19.406 -20.844 1 28.7 122 ASP A C 1
ATOM 903 O O . ASP A 1 122 ? -18.547 -20.359 -20.547 1 28.7 122 ASP A O 1
ATOM 907 N N . HIS A 1 123 ? -17.562 -18.797 -19.734 1 28.7 123 HIS A N 1
ATOM 908 C CA . HIS A 1 123 ? -18.578 -18.406 -18.75 1 28.7 123 HIS A CA 1
ATOM 909 C C . HIS A 1 123 ? -19.859 -17.984 -19.438 1 28.7 123 HIS A C 1
ATOM 911 O O . HIS A 1 123 ? -19.859 -17.094 -20.297 1 28.7 123 HIS A O 1
ATOM 917 N N . LEU A 1 124 ? -20.719 -18.953 -19.719 1 28.58 124 LEU A N 1
ATOM 918 C CA . LEU A 1 124 ? -22.125 -18.594 -19.891 1 28.58 124 LEU A CA 1
ATOM 919 C C . LEU A 1 124 ? -22.469 -17.359 -19.078 1 28.58 124 LEU A C 1
ATOM 921 O O . LEU A 1 124 ? -22 -17.188 -17.953 1 28.58 124 LEU A O 1
ATOM 925 N N . SER A 1 125 ? -22.672 -16.266 -19.859 1 29.84 125 SER A N 1
ATOM 926 C CA . SER A 1 125 ? -23.188 -15.062 -19.219 1 29.84 125 SER A CA 1
ATOM 927 C C . SER A 1 125 ? -24.125 -15.406 -18.062 1 29.84 125 SER A C 1
ATOM 929 O O . SER A 1 125 ? -25.156 -16.047 -18.266 1 29.84 125 SER A O 1
ATOM 931 N N . PRO A 1 126 ? -23.641 -15.758 -16.906 1 32.28 126 PRO A N 1
ATOM 932 C CA . PRO A 1 126 ? -24.75 -15.883 -15.945 1 32.28 126 PRO A CA 1
ATOM 933 C C . PRO A 1 126 ? -25.875 -14.898 -16.219 1 32.28 126 PRO A C 1
ATOM 935 O O . PRO A 1 126 ? -25.641 -13.836 -16.797 1 32.28 126 PRO A O 1
ATOM 938 N N . GLU A 1 127 ? -27.125 -15.375 -16.453 1 30.98 127 GLU A N 1
ATOM 939 C CA . GLU A 1 127 ? -28.281 -14.492 -16.375 1 30.98 127 GLU A CA 1
ATOM 940 C C . GLU A 1 127 ? -28.047 -13.352 -15.383 1 30.98 127 GLU A C 1
ATOM 942 O O . GLU A 1 127 ? -27.547 -13.578 -14.281 1 30.98 127 GLU A O 1
ATOM 947 N N . LEU A 1 128 ? -27.812 -12.18 -15.938 1 33.66 128 LEU A N 1
ATOM 948 C CA . LEU A 1 128 ? -27.812 -10.969 -15.117 1 33.66 128 LEU A CA 1
ATOM 949 C C . LEU A 1 128 ? -28.797 -11.109 -13.961 1 33.66 128 LEU A C 1
ATOM 951 O O . LEU A 1 128 ? -30 -11.328 -14.18 1 33.66 128 LEU A O 1
ATOM 955 N N . ALA A 1 129 ? -28.391 -11.617 -12.805 1 33.94 129 ALA A N 1
ATOM 956 C CA . ALA A 1 129 ? -29.359 -11.469 -11.719 1 33.94 129 ALA A CA 1
ATOM 957 C C . ALA A 1 129 ? -30.156 -10.18 -11.852 1 33.94 129 ALA A C 1
ATOM 959 O O . ALA A 1 129 ? -29.641 -9.18 -12.383 1 33.94 129 ALA A O 1
ATOM 960 N N . PRO A 1 130 ? -31.469 -10.188 -11.648 1 36.5 130 PRO A N 1
ATOM 961 C CA . PRO A 1 130 ? -32.25 -8.961 -11.758 1 36.5 130 PRO A CA 1
ATOM 962 C C . PRO A 1 130 ? -31.578 -7.762 -11.102 1 36.5 130 PRO A C 1
ATOM 964 O O . PRO A 1 130 ? -30.781 -7.93 -10.172 1 36.5 130 PRO A O 1
ATOM 967 N N . GLU A 1 131 ? -31.594 -6.598 -11.68 1 38.34 131 GLU A N 1
ATOM 968 C CA . GLU A 1 131 ? -31.062 -5.285 -11.328 1 38.34 131 GLU A CA 1
ATOM 969 C C . GLU A 1 131 ? -31.109 -5.059 -9.82 1 38.34 131 GLU A C 1
ATOM 971 O O . GLU A 1 131 ? -30.281 -4.336 -9.266 1 38.34 131 GLU A O 1
ATOM 976 N N . GLY A 1 132 ? -32.125 -5.582 -9.234 1 40.66 132 GLY A N 1
ATOM 977 C CA . GLY A 1 132 ? -32.344 -5.32 -7.824 1 40.66 132 GLY A CA 1
ATOM 978 C C . GLY A 1 132 ? -31.312 -5.961 -6.93 1 40.66 132 GLY A C 1
ATOM 979 O O . GLY A 1 132 ? -30.953 -5.406 -5.891 1 40.66 132 GLY A O 1
ATOM 980 N N . ASP A 1 133 ? -30.828 -7.211 -7.184 1 44.94 133 ASP A N 1
ATOM 981 C CA . ASP A 1 133 ? -29.922 -7.992 -6.359 1 44.94 133 ASP A CA 1
ATOM 982 C C . ASP A 1 133 ? -28.484 -7.465 -6.469 1 44.94 133 ASP A C 1
ATOM 984 O O . ASP A 1 133 ? -27.688 -7.637 -5.551 1 44.94 133 ASP A O 1
ATOM 988 N N . VAL A 1 134 ? -28.141 -6.805 -7.523 1 46.09 134 VAL A N 1
ATOM 989 C CA . VAL A 1 134 ? -26.828 -6.254 -7.785 1 46.09 134 VAL A CA 1
ATOM 990 C C . VAL A 1 134 ? -26.531 -5.117 -6.805 1 46.09 134 VAL A C 1
ATOM 992 O O . VAL A 1 134 ? -25.406 -4.973 -6.336 1 46.09 134 VAL A O 1
ATOM 995 N N . GLN A 1 135 ? -27.562 -4.316 -6.531 1 48.56 135 GLN A N 1
ATOM 996 C CA . GLN A 1 135 ? -27.328 -3.195 -5.629 1 48.56 135 GLN A CA 1
ATOM 997 C C . GLN A 1 135 ? -26.969 -3.684 -4.227 1 48.56 135 GLN A C 1
ATOM 999 O O . GLN A 1 135 ? -26.094 -3.111 -3.566 1 48.56 135 GLN A O 1
ATOM 1004 N N . GLU A 1 136 ? -27.609 -4.824 -3.791 1 55.09 136 GLU A N 1
ATOM 1005 C CA . GLU A 1 136 ? -27.391 -5.328 -2.438 1 55.09 136 GLU A CA 1
ATOM 1006 C C . GLU A 1 136 ? -26.016 -6.004 -2.314 1 55.09 136 GLU A C 1
ATOM 1008 O O . GLU A 1 136 ? -25.406 -5.98 -1.246 1 55.09 136 GLU A O 1
ATOM 1013 N N . ARG A 1 137 ? -25.5 -6.449 -3.324 1 64.38 137 ARG A N 1
ATOM 1014 C CA . ARG A 1 137 ? -24.188 -7.09 -3.264 1 64.38 137 ARG A CA 1
ATOM 1015 C C . ARG A 1 137 ? -23.109 -6.191 -3.863 1 64.38 137 ARG A C 1
ATOM 1017 O O . ARG A 1 137 ? -22 -6.645 -4.137 1 64.38 137 ARG A O 1
ATOM 1024 N N . GLY A 1 138 ? -23.531 -5.039 -4.012 1 78.06 138 GLY A N 1
ATOM 1025 C CA . GLY A 1 138 ? -22.625 -4.051 -4.559 1 78.06 138 GLY A CA 1
ATOM 1026 C C . GLY A 1 138 ? -21.969 -3.18 -3.498 1 78.06 138 GLY A C 1
ATOM 1027 O O . GLY A 1 138 ? -21.438 -3.689 -2.51 1 78.06 138 GLY A O 1
ATOM 1028 N N . ALA A 1 139 ? -22.016 -1.939 -3.67 1 80.62 139 ALA A N 1
ATOM 1029 C CA . ALA A 1 139 ? -21.281 -0.984 -2.842 1 80.62 139 ALA A CA 1
ATOM 1030 C C . ALA A 1 139 ? -21.938 -0.842 -1.467 1 80.62 139 ALA A C 1
ATOM 1032 O O . ALA A 1 139 ? -21.266 -0.538 -0.482 1 80.62 139 ALA A O 1
ATOM 1033 N N . ARG A 1 140 ? -23.219 -1.178 -1.385 1 90.06 140 ARG A N 1
ATOM 1034 C CA . ARG A 1 140 ? -23.922 -0.961 -0.125 1 90.06 140 ARG A CA 1
ATOM 1035 C C . ARG A 1 140 ? -23.984 -2.248 0.691 1 90.06 140 ARG A C 1
ATOM 1037 O O . ARG A 1 140 ? -24.781 -2.348 1.634 1 90.06 140 ARG A O 1
ATOM 1044 N N . ARG A 1 141 ? -23.172 -3.184 0.323 1 91.81 141 ARG A N 1
ATOM 1045 C CA . ARG A 1 141 ? -23.078 -4.375 1.156 1 91.81 141 ARG A CA 1
ATOM 1046 C C . ARG A 1 141 ? -22.656 -4.02 2.576 1 91.81 141 ARG A C 1
ATOM 1048 O O . ARG A 1 141 ? -21.906 -3.057 2.781 1 91.81 141 ARG A O 1
ATOM 1055 N N . PRO A 1 142 ? -23.203 -4.809 3.523 1 93.81 142 PRO A N 1
ATOM 1056 C CA . PRO A 1 142 ? -22.75 -4.543 4.887 1 93.81 142 PRO A CA 1
ATOM 1057 C C . PRO A 1 142 ? -21.234 -4.598 5.02 1 93.81 142 PRO A C 1
ATOM 1059 O O . PRO A 1 142 ? -20.578 -5.422 4.375 1 93.81 142 PRO A O 1
ATOM 1062 N N . PRO A 1 143 ? -20.703 -3.713 5.832 1 95.31 143 PRO A N 1
ATOM 1063 C CA . PRO A 1 143 ? -19.25 -3.758 6.023 1 95.31 143 PRO A CA 1
ATOM 1064 C C . PRO A 1 143 ? -18.766 -5.117 6.512 1 95.31 143 PRO A C 1
ATOM 1066 O O . PRO A 1 143 ? -19.422 -5.754 7.34 1 95.31 143 PRO A O 1
ATOM 1069 N N . PRO A 1 144 ? -17.656 -5.492 5.977 1 96.12 144 PRO A N 1
ATOM 1070 C CA . PRO A 1 144 ? -17.094 -6.77 6.422 1 96.12 144 PRO A CA 1
ATOM 1071 C C . PRO A 1 144 ? -16.656 -6.746 7.887 1 96.12 144 PRO A C 1
ATOM 1073 O O . PRO A 1 144 ? -16.375 -5.676 8.43 1 96.12 144 PRO A O 1
ATOM 1076 N N . VAL A 1 145 ? -16.688 -7.883 8.508 1 97.31 145 VAL A N 1
ATOM 1077 C CA . VAL A 1 145 ? -16.188 -8.062 9.867 1 97.31 145 VAL A CA 1
ATOM 1078 C C . VAL A 1 145 ? -14.852 -8.805 9.828 1 97.31 145 VAL A C 1
ATOM 1080 O O . VAL A 1 145 ? -14.805 -9.977 9.453 1 97.31 145 VAL A O 1
ATOM 1083 N N . ASN A 1 146 ? -13.812 -8.18 10.219 1 98 146 ASN A N 1
ATOM 1084 C CA . ASN A 1 146 ? -12.477 -8.75 10.094 1 98 146 ASN A CA 1
ATOM 1085 C C . ASN A 1 146 ? -11.898 -9.117 11.461 1 98 146 ASN A C 1
ATOM 1087 O O . ASN A 1 146 ? -12.312 -8.57 12.484 1 98 146 ASN A O 1
ATOM 1091 N N . SER A 1 147 ? -10.969 -10.023 11.406 1 98 147 SER A N 1
ATOM 1092 C CA . SER A 1 147 ? -10.258 -10.445 12.609 1 98 147 SER A CA 1
ATOM 1093 C C . SER A 1 147 ? -9.148 -9.453 12.969 1 98 147 SER A C 1
ATOM 1095 O O . SER A 1 147 ? -8.539 -8.852 12.086 1 98 147 SER A O 1
ATOM 1097 N N . GLU A 1 148 ? -8.836 -9.383 14.25 1 96.88 148 GLU A N 1
ATOM 1098 C CA . GLU A 1 148 ? -7.758 -8.531 14.742 1 96.88 148 GLU A CA 1
ATOM 1099 C C . GLU A 1 148 ? -6.41 -9.234 14.641 1 96.88 148 GLU A C 1
ATOM 1101 O O . GLU A 1 148 ? -5.363 -8.617 14.82 1 96.88 148 GLU A O 1
ATOM 1106 N N . ILE A 1 149 ? -6.418 -10.438 14.242 1 97.31 149 ILE A N 1
ATOM 1107 C CA . ILE A 1 149 ? -5.219 -11.266 14.266 1 97.31 149 ILE A CA 1
ATOM 1108 C C . ILE A 1 149 ? -4.277 -10.844 13.141 1 97.31 149 ILE A C 1
ATOM 1110 O O . ILE A 1 149 ? -4.676 -10.805 11.977 1 97.31 149 ILE A O 1
ATOM 1114 N N . LEU A 1 150 ? -3.146 -10.477 13.469 1 97.75 150 LEU A N 1
ATOM 1115 C CA . LEU A 1 150 ? -2.004 -10.32 12.578 1 97.75 150 LEU A CA 1
ATOM 1116 C C . LEU A 1 150 ? -0.947 -11.383 12.852 1 97.75 150 LEU A C 1
ATOM 1118 O O . LEU A 1 150 ? -0.385 -11.438 13.945 1 97.75 150 LEU A O 1
ATOM 1122 N N . PRO A 1 151 ? -0.635 -12.25 11.914 1 98.06 151 PRO A N 1
ATOM 1123 C CA . PRO A 1 151 ? 0.167 -13.438 12.203 1 98.06 151 PRO A CA 1
ATOM 1124 C C . PRO A 1 151 ? 1.665 -13.148 12.234 1 98.06 151 PRO A C 1
ATOM 1126 O O . PRO A 1 151 ? 2.418 -13.68 11.414 1 98.06 151 PRO A O 1
ATOM 1129 N N . LEU A 1 152 ? 2.076 -12.414 13.227 1 97.25 152 LEU A N 1
ATOM 1130 C CA . LEU A 1 152 ? 3.477 -12.055 13.43 1 97.25 152 LEU A CA 1
ATOM 1131 C C . LEU A 1 152 ? 3.984 -12.57 14.766 1 97.25 152 LEU A C 1
ATOM 1133 O O . LEU A 1 152 ? 3.227 -12.648 15.734 1 97.25 152 LEU A O 1
ATOM 1137 N N . PRO A 1 153 ? 5.242 -12.914 14.922 1 96.19 153 PRO A N 1
ATOM 1138 C CA . PRO A 1 153 ? 6.234 -12.961 13.844 1 96.19 153 PRO A CA 1
ATOM 1139 C C . PRO A 1 153 ? 5.977 -14.094 12.852 1 96.19 153 PRO A C 1
ATOM 1141 O O . PRO A 1 153 ? 5.602 -15.195 13.25 1 96.19 153 PRO A O 1
ATOM 1144 N N . TRP A 1 154 ? 6.168 -13.812 11.656 1 97.81 154 TRP A N 1
ATOM 1145 C CA . TRP A 1 154 ? 5.91 -14.758 10.578 1 97.81 154 TRP A CA 1
ATOM 1146 C C . TRP A 1 154 ? 6.988 -15.836 10.531 1 97.81 154 TRP A C 1
ATOM 1148 O O . TRP A 1 154 ? 8.18 -15.539 10.656 1 97.81 154 TRP A O 1
ATOM 1158 N N . SER A 1 155 ? 6.578 -17.062 10.32 1 97.75 155 SER A N 1
ATOM 1159 C CA . SER A 1 155 ? 7.562 -18.141 10.234 1 97.75 155 SER A CA 1
ATOM 1160 C C . SER A 1 155 ? 7.23 -19.094 9.094 1 97.75 155 SER A C 1
ATOM 1162 O O . SER A 1 155 ? 7.918 -20.109 8.906 1 97.75 155 SER A O 1
ATOM 1164 N N . GLY A 1 156 ? 6.215 -18.859 8.32 1 97.56 156 GLY A N 1
ATOM 1165 C CA . GLY A 1 156 ? 5.84 -19.703 7.191 1 97.56 156 GLY A CA 1
ATOM 1166 C C . GLY A 1 156 ? 6.527 -19.297 5.898 1 97.56 156 GLY A C 1
ATOM 1167 O O . GLY A 1 156 ? 7.367 -18.391 5.891 1 97.56 156 GLY A O 1
ATOM 1168 N N . ARG A 1 157 ? 6.227 -20.016 4.805 1 97.56 157 ARG A N 1
ATOM 1169 C CA . ARG A 1 157 ? 6.719 -19.656 3.477 1 97.56 157 ARG A CA 1
ATOM 1170 C C . ARG A 1 157 ? 5.73 -18.75 2.756 1 97.56 157 ARG A C 1
ATOM 1172 O O . ARG A 1 157 ? 4.52 -18.969 2.809 1 97.56 157 ARG A O 1
ATOM 1179 N N . LEU A 1 158 ? 6.297 -17.688 2.201 1 98.25 158 LEU A N 1
ATOM 1180 C CA . LEU A 1 158 ? 5.516 -16.891 1.269 1 98.25 158 LEU A CA 1
ATOM 1181 C C . LEU A 1 158 ? 5.82 -17.281 -0.174 1 98.25 158 LEU A C 1
ATOM 1183 O O . LEU A 1 158 ? 6.969 -17.562 -0.516 1 98.25 158 LEU A O 1
ATOM 1187 N N . GLY A 1 159 ? 4.789 -17.328 -0.98 1 98.5 159 GLY A N 1
ATOM 1188 C CA . GLY A 1 159 ? 4.984 -17.672 -2.383 1 98.5 159 GLY A CA 1
ATOM 1189 C C . GLY A 1 159 ? 4.168 -16.797 -3.32 1 98.5 159 GLY A C 1
ATOM 1190 O O . GLY A 1 159 ? 3.42 -15.922 -2.875 1 98.5 159 GLY A O 1
ATOM 1191 N N . TYR A 1 160 ? 4.43 -16.938 -4.57 1 98.62 160 TYR A N 1
ATOM 1192 C CA . TYR A 1 160 ? 3.697 -16.266 -5.641 1 98.62 160 TYR A CA 1
ATOM 1193 C C . TYR A 1 160 ? 3.439 -17.219 -6.805 1 98.62 160 TYR A C 1
ATOM 1195 O O . TYR A 1 160 ? 3.961 -18.328 -6.832 1 98.62 160 TYR A O 1
ATOM 1203 N N . ALA A 1 161 ? 2.666 -16.734 -7.781 1 96.75 161 ALA A N 1
ATOM 1204 C CA . ALA A 1 161 ? 2.154 -17.672 -8.773 1 96.75 161 ALA A CA 1
ATOM 1205 C C . ALA A 1 161 ? 2.729 -17.375 -10.156 1 96.75 161 ALA A C 1
ATOM 1207 O O . ALA A 1 161 ? 2.77 -16.219 -10.586 1 96.75 161 ALA A O 1
ATOM 1208 N N . CYS A 1 162 ? 3.25 -18.344 -10.805 1 91.19 162 CYS A N 1
ATOM 1209 C CA . CYS A 1 162 ? 3.355 -18.531 -12.242 1 91.19 162 CYS A CA 1
ATOM 1210 C C . CYS A 1 162 ? 4.598 -17.844 -12.797 1 91.19 162 CYS A C 1
ATOM 1212 O O . CYS A 1 162 ? 5.418 -18.484 -13.461 1 91.19 162 CYS A O 1
ATOM 1214 N N . LEU A 1 163 ? 4.715 -16.562 -12.492 1 95 163 LEU A N 1
ATOM 1215 C CA . LEU A 1 163 ? 5.711 -15.789 -13.227 1 95 163 LEU A CA 1
ATOM 1216 C C . LEU A 1 163 ? 6.523 -14.914 -12.273 1 95 163 LEU A C 1
ATOM 1218 O O . LEU A 1 163 ? 5.969 -14.297 -11.359 1 95 163 LEU A O 1
ATOM 1222 N N . ASN A 1 164 ? 7.863 -15.039 -12.461 1 98.06 164 ASN A N 1
ATOM 1223 C CA . ASN A 1 164 ? 8.742 -14.055 -11.844 1 98.06 164 ASN A CA 1
ATOM 1224 C C . ASN A 1 164 ? 8.922 -12.828 -12.734 1 98.06 164 ASN A C 1
ATOM 1226 O O . ASN A 1 164 ? 9.516 -12.914 -13.812 1 98.06 164 ASN A O 1
ATOM 1230 N N . THR A 1 165 ? 8.5 -11.688 -12.305 1 98.12 165 THR A N 1
ATOM 1231 C CA . THR A 1 165 ? 8.43 -10.508 -13.164 1 98.12 165 THR A CA 1
ATOM 1232 C C . THR A 1 165 ? 9.828 -10.008 -13.5 1 98.12 165 THR A C 1
ATOM 1234 O O . THR A 1 165 ? 10.062 -9.516 -14.609 1 98.12 165 THR A O 1
ATOM 1237 N N . TYR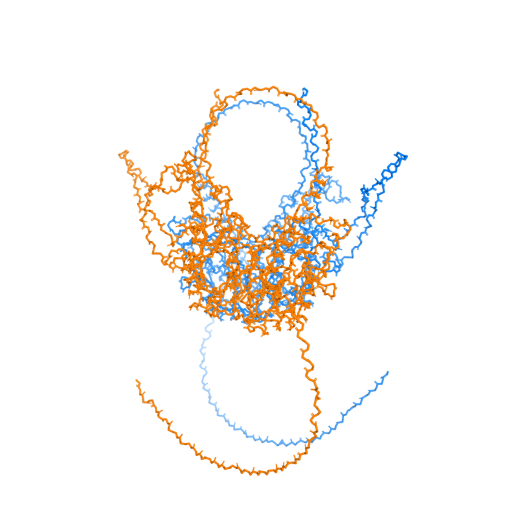 A 1 166 ? 10.797 -10.078 -12.617 1 98.44 166 TYR A N 1
ATOM 1238 C CA . TYR A 1 166 ? 12.164 -9.625 -12.859 1 98.44 166 TYR A CA 1
ATOM 1239 C C . TYR A 1 166 ? 12.844 -10.492 -13.914 1 98.44 166 TYR A C 1
ATOM 1241 O O . TYR A 1 166 ? 13.422 -9.977 -14.875 1 98.44 166 TYR A O 1
ATOM 1249 N N . LEU A 1 167 ? 12.719 -11.797 -13.773 1 98.25 167 LEU A N 1
ATOM 1250 C CA . LEU A 1 167 ? 13.352 -12.742 -14.688 1 98.25 167 LEU A CA 1
ATOM 1251 C C . LEU A 1 167 ? 12.672 -12.727 -16.047 1 98.25 167 LEU A C 1
ATOM 1253 O O . LEU A 1 167 ? 13.328 -12.906 -17.078 1 98.25 167 LEU A O 1
ATOM 1257 N N . ARG A 1 168 ? 11.383 -12.523 -15.984 1 97.38 168 ARG A N 1
ATOM 1258 C CA . ARG A 1 168 ? 10.656 -12.461 -17.25 1 97.38 168 ARG A CA 1
ATOM 1259 C C . ARG A 1 168 ? 11.156 -11.312 -18.125 1 97.38 168 ARG A C 1
ATOM 1261 O O . ARG A 1 168 ? 11.156 -11.406 -19.344 1 97.38 168 ARG A O 1
ATOM 1268 N N . ALA A 1 169 ? 11.594 -10.289 -17.5 1 96.19 169 ALA A N 1
ATOM 1269 C CA . ALA A 1 169 ? 12.031 -9.094 -18.219 1 96.19 169 ALA A CA 1
ATOM 1270 C C . ALA A 1 169 ? 13.508 -9.195 -18.594 1 96.19 169 ALA A C 1
ATOM 1272 O O . ALA A 1 169 ? 14.062 -8.281 -19.203 1 96.19 169 ALA A O 1
ATOM 1273 N N . ALA A 1 170 ? 14.141 -10.242 -18.25 1 95.62 170 ALA A N 1
ATOM 1274 C CA . ALA A 1 170 ? 15.547 -10.438 -18.594 1 95.62 170 ALA A CA 1
ATOM 1275 C C . ALA A 1 170 ? 15.719 -10.719 -20.078 1 95.62 170 ALA A C 1
ATOM 1277 O O . ALA A 1 170 ? 14.75 -11.008 -20.781 1 95.62 170 ALA A O 1
ATOM 1278 N N . ASN A 1 171 ? 17 -10.539 -20.516 1 91.5 171 ASN A N 1
ATOM 1279 C CA . ASN A 1 171 ? 17.359 -10.867 -21.891 1 91.5 171 ASN A CA 1
ATOM 1280 C C . ASN A 1 171 ? 18.531 -11.844 -21.953 1 91.5 171 ASN A C 1
ATOM 1282 O O . ASN A 1 171 ? 19.672 -11.469 -21.703 1 91.5 171 ASN A O 1
ATOM 1286 N N . PRO A 1 172 ? 18.266 -13.062 -22.438 1 93.12 172 PRO A N 1
ATOM 1287 C CA . PRO A 1 172 ? 16.953 -13.617 -22.797 1 93.12 172 PRO A CA 1
ATOM 1288 C C . PRO A 1 172 ? 16.031 -13.766 -21.594 1 93.12 172 PRO A C 1
ATOM 1290 O O . PRO A 1 172 ? 16.5 -13.867 -20.453 1 93.12 172 PRO A O 1
ATOM 1293 N N . PRO A 1 173 ? 14.734 -13.852 -21.828 1 96.25 173 PRO A N 1
ATOM 1294 C CA . PRO A 1 173 ? 13.789 -14.008 -20.734 1 96.25 173 PRO A CA 1
ATOM 1295 C C . PRO A 1 173 ? 13.852 -15.383 -20.078 1 96.25 173 PRO A C 1
ATOM 1297 O O . PRO A 1 173 ? 14.164 -16.375 -20.75 1 96.25 173 PRO A O 1
ATOM 1300 N N . VAL A 1 174 ? 13.562 -15.414 -18.844 1 97.56 174 VAL A N 1
ATOM 1301 C CA . VAL A 1 174 ? 13.508 -16.656 -18.078 1 97.56 174 VAL A CA 1
ATOM 1302 C C . VAL A 1 174 ? 12.109 -16.844 -17.484 1 97.56 174 VAL A C 1
ATOM 1304 O O . VAL A 1 174 ? 11.656 -16.016 -16.688 1 97.56 174 VAL A O 1
ATOM 1307 N N . PHE A 1 175 ? 11.375 -17.797 -17.906 1 97.25 175 PHE A N 1
ATOM 1308 C CA . PHE A 1 175 ? 10.023 -18.078 -17.438 1 97.25 175 PHE A CA 1
ATOM 1309 C C . PHE A 1 175 ? 9.547 -19.453 -17.938 1 97.25 175 PHE A C 1
ATOM 1311 O O . PHE A 1 175 ? 10.234 -20.094 -18.719 1 97.25 175 PHE A O 1
ATOM 1318 N N . CYS A 1 176 ? 8.445 -19.891 -17.438 1 96.75 176 CYS A N 1
ATOM 1319 C CA . CYS A 1 176 ? 8.062 -21.266 -17.719 1 96.75 176 CYS A CA 1
ATOM 1320 C C . CYS A 1 176 ? 6.648 -21.344 -18.281 1 96.75 176 CYS A C 1
ATOM 1322 O O . CYS A 1 176 ? 5.922 -22.312 -18.031 1 96.75 176 CYS A O 1
ATOM 1324 N N . SER A 1 177 ? 6.258 -20.344 -19.016 1 95.56 177 SER A N 1
ATOM 1325 C CA . SER A 1 177 ? 4.895 -20.328 -19.531 1 95.56 177 SER A CA 1
ATOM 1326 C C . SER A 1 177 ? 4.875 -19.984 -21.016 1 95.56 177 SER A C 1
ATOM 1328 O O . SER A 1 177 ? 3.943 -19.328 -21.5 1 95.56 177 SER A O 1
ATOM 1330 N N . ARG A 1 178 ? 5.945 -20.281 -21.703 1 95.56 178 ARG A N 1
ATOM 1331 C CA . ARG A 1 178 ? 5.918 -20.141 -23.156 1 95.56 178 ARG A CA 1
ATOM 1332 C C . ARG A 1 178 ? 4.816 -21.016 -23.766 1 95.56 178 ARG A C 1
ATOM 1334 O O . ARG A 1 178 ? 4.598 -22.141 -23.328 1 95.56 178 ARG A O 1
ATOM 1341 N N . THR A 1 179 ? 4.176 -20.406 -24.719 1 93.31 179 THR A N 1
ATOM 1342 C CA . THR A 1 179 ? 3.088 -21.141 -25.359 1 93.31 179 THR A CA 1
ATOM 1343 C C . THR A 1 179 ? 3.059 -20.859 -26.859 1 93.31 179 THR A C 1
ATOM 1345 O O . THR A 1 179 ? 3.988 -20.266 -27.406 1 93.31 179 THR A O 1
ATOM 1348 N N . CYS A 1 180 ? 2.268 -21.594 -27.562 1 91.75 180 CYS A N 1
ATOM 1349 C CA . CYS A 1 180 ? 2.092 -21.391 -29 1 91.75 180 CYS A CA 1
ATOM 1350 C C . CYS A 1 180 ? 0.645 -21.641 -29.406 1 91.75 180 CYS A C 1
ATOM 1352 O O . CYS A 1 180 ? -0.187 -22 -28.578 1 91.75 180 CYS A O 1
ATOM 1354 N N . ARG A 1 181 ? 0.452 -21.297 -30.609 1 92.5 181 ARG A N 1
ATOM 1355 C CA . ARG A 1 181 ? -0.844 -21.609 -31.203 1 92.5 181 ARG A CA 1
ATOM 1356 C C . ARG A 1 181 ? -0.795 -22.938 -31.953 1 92.5 181 ARG A C 1
ATOM 1358 O O . ARG A 1 181 ? 0.277 -23.391 -32.375 1 92.5 181 ARG A O 1
ATOM 1365 N N . LEU A 1 182 ? -2.002 -23.484 -32.125 1 90.88 182 LEU A N 1
ATOM 1366 C CA . LEU A 1 182 ? -2.094 -24.719 -32.906 1 90.88 182 LEU A CA 1
ATOM 1367 C C . LEU A 1 182 ? -1.596 -24.516 -34.344 1 90.88 182 LEU A C 1
ATOM 1369 O O . LEU A 1 182 ? -0.918 -25.375 -34.906 1 90.88 182 LEU A O 1
ATOM 1373 N N . THR A 1 183 ? -1.916 -23.359 -34.875 1 93.06 183 THR A N 1
ATOM 1374 C CA . THR A 1 183 ? -1.482 -23.031 -36.219 1 93.06 183 THR A CA 1
ATOM 1375 C C . THR A 1 183 ? 0.041 -23.016 -36.312 1 93.06 183 THR A C 1
ATOM 1377 O O . THR A 1 183 ? 0.607 -23.391 -37.344 1 93.06 183 THR A O 1
ATOM 1380 N N . SER A 1 184 ? 0.661 -22.625 -35.219 1 94.25 184 SER A N 1
ATOM 1381 C CA . SER A 1 184 ? 2.119 -22.609 -35.219 1 94.25 184 SER A CA 1
ATOM 1382 C C . SER A 1 184 ? 2.684 -24.031 -35.281 1 94.25 184 SER A C 1
ATOM 1384 O O . SER A 1 184 ? 3.711 -24.266 -35.906 1 94.25 184 SER A O 1
ATOM 1386 N N . ILE A 1 185 ? 2.043 -24.953 -34.625 1 93.5 185 ILE A N 1
ATOM 1387 C CA . ILE A 1 185 ? 2.477 -26.359 -34.656 1 93.5 185 ILE A CA 1
ATOM 1388 C C . ILE A 1 185 ? 2.365 -26.891 -36.094 1 93.5 185 ILE A C 1
ATOM 1390 O O . ILE A 1 185 ? 3.289 -27.531 -36.594 1 93.5 185 ILE A O 1
ATOM 1394 N N . ILE A 1 186 ? 1.323 -26.562 -36.719 1 93.5 186 ILE A N 1
ATOM 1395 C CA . ILE A 1 186 ? 1.058 -27.031 -38.094 1 93.5 186 ILE A CA 1
ATOM 1396 C C . ILE A 1 186 ? 2.047 -26.391 -39.062 1 93.5 186 ILE A C 1
ATOM 1398 O O . ILE A 1 186 ? 2.594 -27.062 -39.938 1 93.5 186 ILE A O 1
ATOM 1402 N N . GLU A 1 187 ? 2.27 -25.109 -38.844 1 94.62 187 GLU A N 1
ATOM 1403 C CA . GLU A 1 187 ? 3.205 -24.406 -39.688 1 94.62 187 GLU A CA 1
ATOM 1404 C C . GLU A 1 187 ? 4.621 -24.953 -39.562 1 94.62 187 GLU A C 1
ATOM 1406 O O . GLU A 1 187 ? 5.355 -25.047 -40.531 1 94.62 187 GLU A O 1
ATOM 1411 N N . HIS A 1 188 ? 4.953 -25.375 -38.438 1 95.5 188 HIS A N 1
ATOM 1412 C CA . HIS A 1 188 ? 6.32 -25.812 -38.188 1 95.5 188 HIS A CA 1
ATOM 1413 C C . HIS A 1 188 ? 6.512 -27.266 -38.562 1 95.5 188 HIS A C 1
ATOM 1415 O O . HIS A 1 188 ? 7.562 -27.859 -38.281 1 95.5 188 HIS A O 1
ATOM 1421 N N . ARG A 1 189 ? 5.539 -27.828 -39.062 1 95.69 189 ARG A N 1
ATOM 1422 C CA . ARG A 1 189 ? 5.742 -29.109 -39.719 1 95.69 189 ARG A CA 1
ATOM 1423 C C . ARG A 1 189 ? 6.621 -28.953 -40.969 1 95.69 189 ARG A C 1
ATOM 1425 O O . ARG A 1 189 ? 7.191 -29.938 -41.438 1 95.69 189 ARG A O 1
ATOM 1432 N N . HIS A 1 190 ? 6.57 -27.719 -41.438 1 96.31 190 HIS A N 1
ATOM 1433 C CA . HIS A 1 190 ? 7.461 -27.375 -42.531 1 96.31 190 HIS A CA 1
ATOM 1434 C C . HIS A 1 190 ? 8.805 -26.875 -42.031 1 96.31 190 HIS A C 1
ATOM 1436 O O . HIS A 1 190 ? 8.875 -26.25 -40.969 1 96.31 190 HIS A O 1
ATOM 1442 N N . PRO A 1 191 ? 9.906 -27.188 -42.719 1 95.25 191 PRO A N 1
ATOM 1443 C CA . PRO A 1 191 ? 11.203 -26.641 -42.281 1 95.25 191 PRO A CA 1
ATOM 1444 C C . PRO A 1 191 ? 11.289 -25.125 -42.469 1 95.25 191 PRO A C 1
ATOM 1446 O O . PRO A 1 191 ? 10.539 -24.562 -43.281 1 95.25 191 PRO A O 1
ATOM 1449 N N . LEU A 1 192 ? 12.195 -24.531 -41.719 1 95.5 192 LEU A N 1
ATOM 1450 C CA . LEU A 1 192 ? 12.445 -23.109 -41.906 1 95.5 192 LEU A CA 1
ATOM 1451 C C . LEU A 1 192 ? 13 -22.844 -43.312 1 95.5 192 LEU A C 1
ATOM 1453 O O . LEU A 1 192 ? 13.586 -23.75 -43.938 1 95.5 192 LEU A O 1
ATOM 1457 N N . LEU A 1 193 ? 12.812 -21.625 -43.781 1 94.5 193 LEU A N 1
ATOM 1458 C CA . LEU A 1 193 ? 13.375 -21.25 -45.062 1 94.5 193 LEU A CA 1
ATOM 1459 C C . LEU A 1 193 ? 14.867 -21.578 -45.125 1 94.5 193 LEU A C 1
ATOM 1461 O O . LEU A 1 193 ? 15.352 -22.125 -46.125 1 94.5 193 LEU A O 1
ATOM 1465 N N . ASP A 1 194 ? 15.523 -21.188 -44 1 94 194 ASP A N 1
ATOM 1466 C CA . ASP A 1 194 ? 16.922 -21.578 -43.781 1 94 194 ASP A CA 1
ATOM 1467 C C . ASP A 1 194 ? 17.078 -22.375 -42.469 1 94 194 ASP A C 1
ATOM 1469 O O . ASP A 1 194 ? 17.188 -21.797 -41.406 1 94 194 ASP A O 1
ATOM 1473 N N . PRO A 1 195 ? 17.203 -23.641 -42.594 1 90 195 PRO A N 1
ATOM 1474 C CA . PRO A 1 195 ? 17.25 -24.484 -41.406 1 90 195 PRO A CA 1
ATOM 1475 C C . PRO A 1 195 ? 18.5 -24.281 -40.562 1 90 195 PRO A C 1
ATOM 1477 O O . PRO A 1 195 ? 18.578 -24.719 -39.438 1 90 195 PRO A O 1
ATOM 1480 N N . ALA A 1 196 ? 19.484 -23.578 -41.094 1 91.06 196 ALA A N 1
ATOM 1481 C CA . ALA A 1 196 ? 20.75 -23.375 -40.406 1 91.06 196 ALA A CA 1
ATOM 1482 C C . ALA A 1 196 ? 20.719 -22.109 -39.562 1 91.06 196 ALA A C 1
ATOM 1484 O O . ALA A 1 196 ? 21.609 -21.875 -38.75 1 91.06 196 ALA A O 1
ATOM 1485 N N . GLN A 1 197 ? 19.672 -21.422 -39.781 1 91.38 197 GLN A N 1
ATOM 1486 C CA . GLN A 1 197 ? 19.547 -20.172 -39.031 1 91.38 197 GLN A CA 1
ATOM 1487 C C . GLN A 1 197 ? 18.344 -20.203 -38.094 1 91.38 197 GLN A C 1
ATOM 1489 O O . GLN A 1 197 ? 17.375 -20.938 -38.344 1 91.38 197 GLN A O 1
ATOM 1494 N N . PRO A 1 198 ? 18.516 -19.422 -37.062 1 89.88 198 PRO A N 1
ATOM 1495 C CA . PRO A 1 198 ? 17.375 -19.375 -36.125 1 89.88 198 PRO A CA 1
ATOM 1496 C C . PRO A 1 198 ? 16.125 -18.766 -36.75 1 89.88 198 PRO A C 1
ATOM 1498 O O . PRO A 1 198 ? 16.234 -17.969 -37.719 1 89.88 198 PRO A O 1
ATOM 1501 N N . GLU A 1 199 ? 15.023 -19.141 -36.188 1 91 199 GLU A N 1
ATOM 1502 C CA . GLU A 1 199 ? 13.75 -18.609 -36.656 1 91 199 GLU A CA 1
ATOM 1503 C C . GLU A 1 199 ? 13.68 -17.094 -36.5 1 91 199 GLU A C 1
ATOM 1505 O O . GLU A 1 199 ? 14.219 -16.547 -35.531 1 91 199 GLU A O 1
ATOM 1510 N N . HIS A 1 200 ? 13.195 -16.484 -37.469 1 90.12 200 HIS A N 1
ATOM 1511 C CA . HIS A 1 200 ? 12.938 -15.047 -37.469 1 90.12 200 HIS A CA 1
ATOM 1512 C C . HIS A 1 200 ? 11.523 -14.734 -37.938 1 90.12 200 HIS A C 1
ATOM 1514 O O . HIS A 1 200 ? 11.016 -15.383 -38.844 1 90.12 200 HIS A O 1
ATOM 1520 N N . ALA A 1 201 ? 10.922 -13.789 -37.469 1 86.69 201 ALA A N 1
ATOM 1521 C CA . ALA A 1 201 ? 9.508 -13.5 -37.688 1 86.69 201 ALA A CA 1
ATOM 1522 C C . ALA A 1 201 ? 9.242 -13.172 -39.156 1 86.69 201 ALA A C 1
ATOM 1524 O O . ALA A 1 201 ? 8.156 -13.453 -39.656 1 86.69 201 ALA A O 1
ATOM 1525 N N . THR A 1 202 ? 10.25 -12.617 -39.812 1 88.19 202 THR A N 1
ATOM 1526 C CA . THR A 1 202 ? 10 -12.195 -41.188 1 88.19 202 THR A CA 1
ATOM 1527 C C . THR A 1 202 ? 11.016 -12.82 -42.125 1 88.19 202 THR A C 1
ATOM 1529 O O . THR A 1 202 ? 10.68 -13.172 -43.281 1 88.19 202 THR A O 1
ATOM 1532 N N . LYS A 1 203 ? 12.156 -13.055 -41.562 1 90.12 203 LYS A N 1
ATOM 1533 C CA . LYS A 1 203 ? 13.258 -13.391 -42.469 1 90.12 203 LYS A CA 1
ATOM 1534 C C . LYS A 1 203 ? 13.43 -14.898 -42.562 1 90.12 203 LYS A C 1
ATOM 1536 O O . LYS A 1 203 ? 13.984 -15.391 -43.562 1 90.12 203 LYS A O 1
ATOM 1541 N N . ASN A 1 204 ? 13.062 -15.617 -41.656 1 93.88 204 ASN A N 1
ATOM 1542 C CA . ASN A 1 204 ? 13.25 -17.062 -41.656 1 93.88 204 ASN A CA 1
ATOM 1543 C C . ASN A 1 204 ? 12.055 -17.781 -41.062 1 93.88 204 ASN A C 1
ATOM 1545 O O . ASN A 1 204 ? 12.109 -18.219 -39.906 1 93.88 204 ASN A O 1
ATOM 1549 N N . ARG A 1 205 ? 11.062 -17.938 -41.812 1 93.69 205 ARG A N 1
ATOM 1550 C CA . ARG A 1 205 ? 9.828 -18.594 -41.406 1 93.69 205 ARG A CA 1
ATOM 1551 C C . ARG A 1 205 ? 9.695 -19.969 -42.062 1 93.69 205 ARG A C 1
ATOM 1553 O O . ARG A 1 205 ? 10.453 -20.312 -42.969 1 93.69 205 ARG A O 1
ATOM 1560 N N . PRO A 1 206 ? 8.805 -20.734 -41.531 1 94.62 206 PRO A N 1
ATOM 1561 C CA . PRO A 1 206 ? 8.578 -22.047 -42.156 1 94.62 206 PRO A CA 1
ATOM 1562 C C . PRO A 1 206 ? 8.219 -21.938 -43.625 1 94.62 206 PRO A C 1
ATOM 1564 O O . PRO A 1 206 ? 7.414 -21.078 -44 1 94.62 206 PRO A O 1
ATOM 1567 N N . ASP A 1 207 ? 8.867 -22.75 -44.406 1 94.56 207 ASP A N 1
ATOM 1568 C CA . ASP A 1 207 ? 8.656 -22.781 -45.875 1 94.56 207 ASP A CA 1
ATOM 1569 C C . ASP A 1 207 ? 7.52 -23.734 -46.219 1 94.56 207 ASP A C 1
ATOM 1571 O O . ASP A 1 207 ? 7.746 -24.938 -46.406 1 94.56 207 ASP A O 1
ATOM 1575 N N . LYS A 1 208 ? 6.406 -23.281 -46.594 1 92.88 208 LYS A N 1
ATOM 1576 C CA . LYS A 1 208 ? 5.191 -24.078 -46.781 1 92.88 208 LYS A CA 1
ATOM 1577 C C . LYS A 1 208 ? 5.246 -24.828 -48.125 1 92.88 208 LYS A C 1
ATOM 1579 O O . LYS A 1 208 ? 4.434 -25.719 -48.375 1 92.88 208 LYS A O 1
ATOM 1584 N N . THR A 1 209 ? 6.215 -24.422 -48.906 1 94.19 209 THR A N 1
ATOM 1585 C CA . THR A 1 209 ? 6.355 -25.109 -50.188 1 94.19 209 THR A CA 1
ATOM 1586 C C . THR A 1 209 ? 7.047 -26.469 -50.031 1 94.19 209 THR A C 1
ATOM 1588 O O . THR A 1 209 ? 7.023 -27.297 -50.906 1 94.19 209 THR A O 1
ATOM 1591 N N . GLN A 1 210 ? 7.656 -26.609 -48.938 1 95.12 210 GLN A N 1
ATOM 1592 C CA . GLN A 1 210 ? 8.328 -27.859 -48.656 1 95.12 210 GLN A CA 1
ATOM 1593 C C . GLN A 1 210 ? 7.383 -28.844 -47.969 1 95.12 210 GLN A C 1
ATOM 1595 O O . GLN A 1 210 ? 6.406 -28.438 -47.344 1 95.12 210 GLN A O 1
ATOM 1600 N N . PRO A 1 211 ? 7.633 -30.078 -48.062 1 95.44 211 PRO A N 1
ATOM 1601 C CA . PRO A 1 211 ? 6.73 -31.062 -47.469 1 95.44 211 PRO A CA 1
ATOM 1602 C C . PRO A 1 211 ? 6.633 -30.953 -45.969 1 95.44 211 PRO A C 1
ATOM 1604 O O . PRO A 1 211 ? 7.629 -30.672 -45.281 1 95.44 211 PRO A O 1
ATOM 1607 N N . ALA A 1 212 ? 5.418 -31.234 -45.469 1 95 212 ALA A N 1
ATOM 1608 C CA . ALA A 1 212 ? 5.148 -31.188 -44.031 1 95 212 ALA A CA 1
ATOM 1609 C C . ALA A 1 212 ? 5.543 -32.5 -43.375 1 95 212 ALA A C 1
ATOM 1611 O O . ALA A 1 212 ? 5.418 -33.562 -43.969 1 95 212 ALA A O 1
ATOM 1612 N N . ASP A 1 213 ? 6.027 -32.438 -42.188 1 95 213 ASP A N 1
ATOM 1613 C CA . ASP A 1 213 ? 6.367 -33.562 -41.344 1 95 213 ASP A CA 1
ATOM 1614 C C . ASP A 1 213 ? 5.809 -33.406 -39.938 1 95 213 ASP A C 1
ATOM 1616 O O . ASP A 1 213 ? 6.227 -32.5 -39.219 1 95 213 ASP A O 1
ATOM 1620 N N . VAL A 1 214 ? 4.938 -34.281 -39.5 1 93.19 214 VAL A N 1
ATOM 1621 C CA . VAL A 1 214 ? 4.266 -34.219 -38.219 1 93.19 214 VAL A CA 1
ATOM 1622 C C . VAL A 1 214 ? 5.305 -34.25 -37.094 1 93.19 214 VAL A C 1
ATOM 1624 O O . VAL A 1 214 ? 5.133 -33.594 -36.062 1 93.19 214 VAL A O 1
ATOM 1627 N N . LYS A 1 215 ? 6.363 -35 -37.344 1 94.38 215 LYS A N 1
ATOM 1628 C CA . LYS A 1 215 ? 7.406 -35.125 -36.344 1 94.38 215 LYS A CA 1
ATOM 1629 C C . LYS A 1 215 ? 8.086 -33.781 -36.094 1 94.38 215 LYS A C 1
ATOM 1631 O O . LYS A 1 215 ? 8.492 -33.469 -34.969 1 94.38 215 LYS A O 1
ATOM 1636 N N . ARG A 1 216 ? 8.125 -33 -37.094 1 94.88 216 ARG A N 1
ATOM 1637 C CA . ARG A 1 216 ? 8.734 -31.688 -36.938 1 94.88 216 ARG A CA 1
ATOM 1638 C C . ARG A 1 216 ? 7.855 -30.75 -36.125 1 94.88 216 ARG A C 1
ATOM 1640 O O . ARG A 1 216 ? 8.359 -29.984 -35.312 1 94.88 216 ARG A O 1
ATOM 1647 N N . GLY A 1 217 ? 6.621 -30.766 -36.375 1 94.19 217 GLY A N 1
ATOM 1648 C CA . GLY A 1 217 ? 5.688 -30 -35.562 1 94.19 217 GLY A CA 1
ATOM 1649 C C . GLY A 1 217 ? 5.684 -30.391 -34.125 1 94.19 217 GLY A C 1
ATOM 1650 O O . GLY A 1 217 ? 5.633 -29.516 -33.219 1 94.19 217 GLY A O 1
ATOM 1651 N N . LEU A 1 218 ? 5.703 -31.672 -33.906 1 94.5 218 LEU A N 1
ATOM 1652 C CA . LEU A 1 218 ? 5.766 -32.188 -32.531 1 94.5 218 LEU A CA 1
ATOM 1653 C C . LEU A 1 218 ? 7.047 -31.719 -31.828 1 94.5 218 LEU A C 1
ATOM 1655 O O . LEU A 1 218 ? 7.016 -31.312 -30.672 1 94.5 218 LEU A O 1
ATOM 1659 N N . ALA A 1 219 ? 8.102 -31.844 -32.531 1 94.56 219 ALA A N 1
ATOM 1660 C CA . ALA A 1 219 ? 9.383 -31.406 -31.984 1 94.56 219 ALA A CA 1
ATOM 1661 C C . ALA A 1 219 ? 9.344 -29.938 -31.594 1 94.56 219 ALA A C 1
ATOM 1663 O O . ALA A 1 219 ? 9.922 -29.531 -30.578 1 94.56 219 ALA A O 1
ATOM 1664 N N . TYR A 1 220 ? 8.68 -29.172 -32.344 1 94.12 220 TYR A N 1
ATOM 1665 C CA . TYR A 1 220 ? 8.531 -27.734 -32.094 1 94.12 220 TYR A CA 1
ATOM 1666 C C . TYR A 1 220 ? 7.852 -27.469 -30.766 1 94.12 220 TYR A C 1
ATOM 1668 O O . TYR A 1 220 ? 8.359 -26.703 -29.938 1 94.12 220 TYR A O 1
ATOM 1676 N N . VAL A 1 221 ? 6.719 -28.078 -30.562 1 95.38 221 VAL A N 1
ATOM 1677 C CA . VAL A 1 221 ? 5.957 -27.844 -29.328 1 95.38 221 VAL A CA 1
ATOM 1678 C C . VAL A 1 221 ? 6.699 -28.453 -28.141 1 95.38 221 VAL A C 1
ATOM 1680 O O . VAL A 1 221 ? 6.668 -27.906 -27.047 1 95.38 221 VAL A O 1
ATOM 1683 N N . GLN A 1 222 ? 7.355 -29.594 -28.344 1 96.19 222 GLN A N 1
ATOM 1684 C CA . GLN A 1 222 ? 8.148 -30.219 -27.281 1 96.19 222 GLN A CA 1
ATOM 1685 C C . GLN A 1 222 ? 9.305 -29.312 -26.859 1 96.19 222 GLN A C 1
ATOM 1687 O O . GLN A 1 222 ? 9.625 -29.219 -25.672 1 96.19 222 GLN A O 1
ATOM 1692 N N . ASP A 1 223 ? 9.844 -28.672 -27.797 1 96.19 223 ASP A N 1
ATOM 1693 C CA . ASP A 1 223 ? 10.953 -27.766 -27.5 1 96.19 223 ASP A CA 1
ATOM 1694 C C . ASP A 1 223 ? 10.492 -26.594 -26.625 1 96.19 223 ASP A C 1
ATOM 1696 O O . ASP A 1 223 ? 11.234 -26.125 -25.766 1 96.19 223 ASP A O 1
ATOM 1700 N N . ILE A 1 224 ? 9.32 -26.141 -26.875 1 96.5 224 ILE A N 1
ATOM 1701 C CA . ILE A 1 224 ? 8.742 -25.078 -26.047 1 96.5 224 ILE A CA 1
ATOM 1702 C C . ILE A 1 224 ? 8.617 -25.562 -24.609 1 96.5 224 ILE A C 1
ATOM 1704 O O . ILE A 1 224 ? 9 -24.859 -23.672 1 96.5 224 ILE A O 1
ATOM 1708 N N . GLY A 1 225 ? 8.102 -26.734 -24.453 1 96.5 225 GLY A N 1
ATOM 1709 C CA . GLY A 1 225 ? 7.98 -27.328 -23.125 1 96.5 225 GLY A CA 1
ATOM 1710 C C . GLY A 1 225 ? 9.312 -27.516 -22.438 1 96.5 225 GLY A C 1
ATOM 1711 O O . GLY A 1 225 ? 9.43 -27.266 -21.234 1 96.5 225 GLY A O 1
ATOM 1712 N N . LEU A 1 226 ? 10.312 -27.984 -23.203 1 97.56 226 LEU A N 1
ATOM 1713 C CA . LEU A 1 226 ? 11.648 -28.188 -22.656 1 97.56 226 LEU A CA 1
ATOM 1714 C C . LEU A 1 226 ? 12.242 -26.859 -22.172 1 97.56 226 LEU A C 1
ATOM 1716 O O . LEU A 1 226 ? 12.875 -26.812 -21.109 1 97.56 226 LEU A O 1
ATOM 1720 N N . ALA A 1 227 ? 12 -25.844 -22.938 1 96.94 227 ALA A N 1
ATOM 1721 C CA . ALA A 1 227 ? 12.477 -24.516 -22.562 1 96.94 227 ALA A CA 1
ATOM 1722 C C . ALA A 1 227 ? 11.812 -24.047 -21.266 1 96.94 227 ALA A C 1
ATOM 1724 O O . ALA A 1 227 ? 12.477 -23.5 -20.391 1 96.94 227 ALA A O 1
ATOM 1725 N N . ASN A 1 228 ? 10.531 -24.203 -21.188 1 97.44 228 ASN A N 1
ATOM 1726 C CA . ASN A 1 228 ? 9.805 -23.875 -19.969 1 97.44 228 ASN A CA 1
ATOM 1727 C C . ASN A 1 228 ? 10.367 -24.609 -18.766 1 97.44 228 ASN A C 1
ATOM 1729 O O . ASN A 1 228 ? 10.68 -24 -17.734 1 97.44 228 ASN A O 1
ATOM 1733 N N . ALA A 1 229 ? 10.555 -25.875 -18.922 1 96.75 229 ALA A N 1
ATOM 1734 C CA . ALA A 1 229 ? 11.008 -26.719 -17.812 1 96.75 229 ALA A CA 1
ATOM 1735 C C . ALA A 1 229 ? 12.438 -26.359 -17.406 1 96.75 229 ALA A C 1
ATOM 1737 O O . ALA A 1 229 ? 12.766 -26.375 -16.219 1 96.75 229 ALA A O 1
ATOM 1738 N N . ALA A 1 230 ? 13.234 -26.062 -18.344 1 97 230 ALA A N 1
ATOM 1739 C CA . ALA A 1 230 ? 14.633 -25.75 -18.078 1 97 230 ALA A CA 1
ATOM 1740 C C . ALA A 1 230 ? 14.758 -24.469 -17.25 1 97 230 ALA A C 1
ATOM 1742 O O . ALA A 1 230 ? 15.68 -24.344 -16.438 1 97 230 ALA A O 1
ATOM 1743 N N . ASP A 1 231 ? 13.836 -23.578 -17.422 1 97.56 231 ASP A N 1
ATOM 1744 C CA . ASP A 1 231 ? 13.898 -22.297 -16.734 1 97.56 231 ASP A CA 1
ATOM 1745 C C . ASP A 1 231 ? 13.445 -22.422 -15.281 1 97.56 231 ASP A C 1
ATOM 1747 O O . ASP A 1 231 ? 13.68 -21.516 -14.477 1 97.56 231 ASP A O 1
ATOM 1751 N N . VAL A 1 232 ? 12.828 -23.469 -14.906 1 97.62 232 VAL A N 1
ATOM 1752 C CA . VAL A 1 232 ? 12.297 -23.656 -13.555 1 97.62 232 VAL A CA 1
ATOM 1753 C C . VAL A 1 232 ? 13.438 -23.641 -12.547 1 97.62 232 VAL A C 1
ATOM 1755 O O . VAL A 1 232 ? 13.328 -23.016 -11.484 1 97.62 232 VAL A O 1
ATOM 1758 N N . ALA A 1 233 ? 14.508 -24.312 -12.883 1 97.12 233 ALA A N 1
ATOM 1759 C CA . ALA A 1 233 ? 15.641 -24.391 -11.961 1 97.12 233 ALA A CA 1
ATOM 1760 C C . ALA A 1 233 ? 16.172 -23 -11.625 1 97.12 233 ALA A C 1
ATOM 1762 O O . ALA A 1 233 ? 16.438 -22.688 -10.461 1 97.12 233 ALA A O 1
ATOM 1763 N N . LYS A 1 234 ? 16.297 -22.203 -12.633 1 97.38 234 LYS A N 1
ATOM 1764 C CA . LYS A 1 234 ? 16.781 -20.844 -12.43 1 97.38 234 LYS A CA 1
ATOM 1765 C C . LYS A 1 234 ? 15.805 -20.031 -11.586 1 97.38 234 LYS A C 1
ATOM 1767 O O . LYS A 1 234 ? 16.219 -19.281 -10.703 1 97.38 234 LYS A O 1
ATOM 1772 N N . MET A 1 235 ? 14.562 -20.141 -11.844 1 98.38 235 MET A N 1
ATOM 1773 C CA . MET A 1 235 ? 13.539 -19.453 -11.07 1 98.38 235 MET A CA 1
ATOM 1774 C C . MET A 1 235 ? 13.586 -19.859 -9.602 1 98.38 235 MET A C 1
ATOM 1776 O O . MET A 1 235 ? 13.461 -19.016 -8.711 1 98.38 235 MET A O 1
ATOM 1780 N N . ILE A 1 236 ? 13.82 -21.125 -9.359 1 98.06 236 ILE A N 1
ATOM 1781 C CA . ILE A 1 236 ? 13.914 -21.641 -7.992 1 98.06 236 ILE A CA 1
ATOM 1782 C C . ILE A 1 236 ? 15.133 -21.031 -7.297 1 98.06 236 ILE A C 1
ATOM 1784 O O . ILE A 1 236 ? 15.031 -20.578 -6.156 1 98.06 236 ILE A O 1
ATOM 1788 N N . ARG A 1 237 ? 16.234 -21.047 -7.941 1 98.44 237 ARG A N 1
ATOM 1789 C CA . ARG A 1 237 ? 17.453 -20.484 -7.363 1 98.44 237 ARG A CA 1
ATOM 1790 C C . ARG A 1 237 ? 17.297 -19 -7.062 1 98.44 237 ARG A C 1
ATOM 1792 O O . ARG A 1 237 ? 17.75 -18.516 -6.023 1 98.44 237 ARG A O 1
ATOM 1799 N N . TRP A 1 238 ? 16.672 -18.281 -8.023 1 98.69 238 TRP A N 1
ATOM 1800 C CA . TRP A 1 238 ? 16.375 -16.859 -7.805 1 98.69 238 TRP A CA 1
ATOM 1801 C C . TRP A 1 238 ? 15.508 -16.672 -6.566 1 98.69 238 TRP A C 1
ATOM 1803 O O . TRP A 1 238 ? 15.797 -15.82 -5.719 1 98.69 238 TRP A O 1
ATOM 1813 N N . ASN A 1 239 ? 14.477 -17.438 -6.465 1 98.75 239 ASN A N 1
ATOM 1814 C CA . ASN A 1 239 ? 13.57 -17.375 -5.324 1 98.75 239 ASN A CA 1
ATOM 1815 C C . ASN A 1 239 ? 14.312 -17.578 -4.004 1 98.75 239 ASN A C 1
ATOM 1817 O O . ASN A 1 239 ? 14.18 -16.766 -3.086 1 98.75 239 ASN A O 1
ATOM 1821 N N . VAL A 1 240 ? 15.039 -18.578 -3.947 1 98.5 240 VAL A N 1
ATOM 1822 C CA . VAL A 1 240 ? 15.727 -18.938 -2.705 1 98.5 240 VAL A CA 1
ATOM 1823 C C . VAL A 1 240 ? 16.719 -17.828 -2.33 1 98.5 240 VAL A C 1
ATOM 1825 O O . VAL A 1 240 ? 16.859 -17.5 -1.151 1 98.5 240 VAL A O 1
ATOM 1828 N N . LYS A 1 241 ? 17.328 -17.266 -3.307 1 98.56 241 LYS A N 1
ATOM 1829 C CA . LYS A 1 241 ? 18.266 -16.172 -3.062 1 98.56 241 LYS A CA 1
ATOM 1830 C C . LYS A 1 241 ? 17.594 -15.023 -2.307 1 98.56 241 LYS A C 1
ATOM 1832 O O . LYS A 1 241 ? 18.219 -14.383 -1.462 1 98.56 241 LYS A O 1
ATOM 1837 N N . TYR A 1 242 ? 16.344 -14.836 -2.576 1 98.69 242 TYR A N 1
ATOM 1838 C CA . TYR A 1 242 ? 15.672 -13.68 -2.004 1 98.69 242 TYR A CA 1
ATOM 1839 C C . TYR A 1 242 ? 14.633 -14.102 -0.97 1 98.69 242 TYR A C 1
ATOM 1841 O O . TYR A 1 242 ? 13.672 -13.375 -0.708 1 98.69 242 TYR A O 1
ATOM 1849 N N . GLY A 1 243 ? 14.75 -15.273 -0.458 1 98.25 243 GLY A N 1
ATOM 1850 C CA . GLY A 1 243 ? 14.008 -15.695 0.716 1 98.25 243 GLY A CA 1
ATOM 1851 C C . GLY A 1 243 ? 12.633 -16.234 0.384 1 98.25 243 GLY A C 1
ATOM 1852 O O . GLY A 1 243 ? 11.766 -16.328 1.257 1 98.25 243 GLY A O 1
ATOM 1853 N N . ILE A 1 244 ? 12.367 -16.594 -0.845 1 98.69 244 ILE A N 1
ATOM 1854 C CA . ILE A 1 244 ? 11.102 -17.172 -1.263 1 98.69 244 ILE A CA 1
ATOM 1855 C C . ILE A 1 244 ? 11.273 -18.672 -1.499 1 98.69 244 ILE A C 1
ATOM 1857 O O . ILE A 1 244 ? 12.102 -19.078 -2.316 1 98.69 244 ILE A O 1
ATOM 1861 N N . LYS A 1 245 ? 10.516 -19.484 -0.847 1 97.5 245 LYS A N 1
ATOM 1862 C CA . LYS A 1 245 ? 10.695 -20.938 -0.949 1 97.5 245 LYS A CA 1
ATOM 1863 C C . LYS A 1 245 ? 9.391 -21.625 -1.352 1 97.5 245 LYS A C 1
ATOM 1865 O O . LYS A 1 245 ? 9.172 -22.797 -1.04 1 97.5 245 LYS A O 1
ATOM 1870 N N . PHE A 1 246 ? 8.578 -20.875 -1.957 1 98.06 246 PHE A N 1
ATOM 1871 C CA . PHE A 1 246 ? 7.258 -21.359 -2.322 1 98.06 246 PHE A CA 1
ATOM 1872 C C . PHE A 1 246 ? 6.785 -20.734 -3.627 1 98.06 246 PHE A C 1
ATOM 1874 O O . PHE A 1 246 ? 6.836 -19.516 -3.785 1 98.06 246 PHE A O 1
ATOM 1881 N N . MET A 1 247 ? 6.418 -21.562 -4.625 1 97.88 247 MET A N 1
ATOM 1882 C CA . MET A 1 247 ? 5.98 -21.016 -5.906 1 97.88 247 MET A CA 1
ATOM 1883 C C . MET A 1 247 ? 4.988 -21.938 -6.59 1 97.88 247 MET A C 1
ATOM 1885 O O . MET A 1 247 ? 5.105 -23.172 -6.488 1 97.88 247 MET A O 1
ATOM 1889 N N . ARG A 1 248 ? 4.039 -21.375 -7.227 1 97.31 248 ARG A N 1
ATOM 1890 C CA . ARG A 1 248 ? 3.145 -22.109 -8.102 1 97.31 248 ARG A CA 1
ATOM 1891 C C . ARG A 1 248 ? 3.619 -22.047 -9.555 1 97.31 248 ARG A C 1
ATOM 1893 O O . ARG A 1 248 ? 3.717 -20.969 -10.133 1 97.31 248 ARG A O 1
ATOM 1900 N N . LEU A 1 249 ? 3.861 -23.156 -10.148 1 95.62 249 LEU A N 1
ATOM 1901 C CA . LEU A 1 249 ? 4.309 -23.219 -11.531 1 95.62 249 LEU A CA 1
ATOM 1902 C C . LEU A 1 249 ? 3.137 -23.031 -12.492 1 95.62 249 LEU A C 1
ATOM 1904 O O . LEU A 1 249 ? 1.998 -23.359 -12.148 1 95.62 249 LEU A O 1
ATOM 1908 N N . SER A 1 250 ? 3.475 -22.547 -13.625 1 91.12 250 SER A N 1
ATOM 1909 C CA . SER A 1 250 ? 2.445 -22.391 -14.641 1 91.12 250 SER A CA 1
ATOM 1910 C C . SER A 1 250 ? 1.863 -23.734 -15.062 1 91.12 250 SER A C 1
ATOM 1912 O O . SER A 1 250 ? 2.594 -24.719 -15.195 1 91.12 250 SER A O 1
ATOM 1914 N N . SER A 1 251 ? 0.62 -23.688 -15.305 1 82.44 251 SER A N 1
ATOM 1915 C CA . SER A 1 251 ? -0.047 -24.891 -15.773 1 82.44 251 SER A CA 1
ATOM 1916 C C . SER A 1 251 ? 0.14 -25.062 -17.281 1 82.44 251 SER A C 1
ATOM 1918 O O . SER A 1 251 ? -0.186 -26.125 -17.828 1 82.44 251 SER A O 1
ATOM 1920 N N . GLU A 1 252 ? 0.812 -24.156 -17.875 1 83.12 252 GLU A N 1
ATOM 1921 C CA . GLU A 1 252 ? 0.994 -24.188 -19.328 1 83.12 252 GLU A CA 1
ATOM 1922 C C . GLU A 1 252 ? 2.445 -24.484 -19.688 1 83.12 252 GLU A C 1
ATOM 1924 O O . GLU A 1 252 ? 2.918 -24.078 -20.75 1 83.12 252 GLU A O 1
ATOM 1929 N N . MET A 1 253 ? 3.055 -25.172 -18.875 1 91 253 MET A N 1
ATOM 1930 C CA . MET A 1 253 ? 4.477 -25.422 -19.094 1 91 253 MET A CA 1
ATOM 1931 C C . MET A 1 253 ? 4.695 -26.266 -20.344 1 91 253 MET A C 1
ATOM 1933 O O . MET A 1 253 ? 5.703 -26.109 -21.031 1 91 253 MET A O 1
ATOM 1937 N N . PHE A 1 254 ? 3.754 -27.203 -20.594 1 91.88 254 PHE A N 1
ATOM 1938 C CA . PHE A 1 254 ? 3.801 -28.047 -21.781 1 91.88 254 PHE A CA 1
ATOM 1939 C C . PHE A 1 254 ? 2.545 -27.859 -22.625 1 91.88 254 PHE A C 1
ATOM 1941 O O . PHE A 1 254 ? 1.585 -28.625 -22.484 1 91.88 254 PHE A O 1
ATOM 1948 N N . PRO A 1 255 ? 2.648 -26.969 -23.562 1 91.56 255 PRO A N 1
ATOM 1949 C CA . PRO A 1 255 ? 1.447 -26.641 -24.328 1 91.56 255 PRO A CA 1
ATOM 1950 C C . PRO A 1 255 ? 0.894 -27.828 -25.125 1 91.56 255 PRO A C 1
ATOM 1952 O O . PRO A 1 255 ? 1.661 -28.609 -25.672 1 91.56 255 PRO A O 1
ATOM 1955 N N . PHE A 1 256 ? -0.376 -28.047 -25.062 1 87.38 256 PHE A N 1
ATOM 1956 C CA . PHE A 1 256 ? -1.169 -28.984 -25.859 1 87.38 256 PHE A CA 1
ATOM 1957 C C . PHE A 1 256 ? -0.858 -30.422 -25.469 1 87.38 256 PHE A C 1
ATOM 1959 O O . PHE A 1 256 ? -1.226 -31.359 -26.188 1 87.38 256 PHE A O 1
ATOM 1966 N N . ALA A 1 257 ? -0.119 -30.641 -24.453 1 86.5 257 ALA A N 1
ATOM 1967 C CA . ALA A 1 257 ? 0.259 -32 -24.062 1 86.5 257 ALA A CA 1
ATOM 1968 C C . ALA A 1 257 ? -0.974 -32.875 -23.844 1 86.5 257 ALA A C 1
ATOM 1970 O O . ALA A 1 257 ? -0.971 -34.062 -24.188 1 86.5 257 ALA A O 1
ATOM 1971 N N . SER A 1 258 ? -2.006 -32.25 -23.344 1 79.62 258 SER A N 1
ATOM 1972 C CA . SER A 1 258 ? -3.213 -33 -23.031 1 79.62 258 SER A CA 1
ATOM 1973 C C . SER A 1 258 ? -4.219 -32.938 -24.172 1 79.62 258 SER A C 1
ATOM 1975 O O . SER A 1 258 ? -5.336 -33.438 -24.062 1 79.62 258 SER A O 1
ATOM 1977 N N . HIS A 1 259 ? -3.797 -32.312 -25.203 1 79.62 259 HIS A N 1
ATOM 1978 C CA . HIS A 1 259 ? -4.711 -32.156 -26.328 1 79.62 259 HIS A CA 1
ATOM 1979 C C . HIS A 1 259 ? -5.008 -33.5 -26.969 1 79.62 259 HIS A C 1
ATOM 1981 O O . HIS A 1 259 ? -4.109 -34.344 -27.109 1 79.62 259 HIS A O 1
ATOM 1987 N N . LYS A 1 260 ? -6.191 -33.719 -27.406 1 75.62 260 LYS A N 1
ATOM 1988 C CA . LYS A 1 260 ? -6.648 -35 -27.922 1 75.62 260 LYS A CA 1
ATOM 1989 C C . LYS A 1 260 ? -5.926 -35.344 -29.219 1 75.62 260 LYS A C 1
ATOM 1991 O O . LYS A 1 260 ? -5.445 -36.469 -29.375 1 75.62 260 LYS A O 1
ATOM 1996 N N . GLU A 1 261 ? -5.875 -34.406 -30.062 1 74.69 261 GLU A N 1
ATOM 1997 C CA . GLU A 1 261 ? -5.344 -34.656 -31.391 1 74.69 261 GLU A CA 1
ATOM 1998 C C . GLU A 1 261 ? -3.838 -34.438 -31.453 1 74.69 261 GLU A C 1
ATOM 2000 O O . GLU A 1 261 ? -3.115 -35.125 -32.156 1 74.69 261 GLU A O 1
ATOM 2005 N N . HIS A 1 262 ? -3.426 -33.5 -30.703 1 77.94 262 HIS A N 1
ATOM 2006 C CA . HIS A 1 262 ? -2.033 -33.094 -30.828 1 77.94 262 HIS A CA 1
ATOM 2007 C C . HIS A 1 262 ? -1.277 -33.312 -29.516 1 77.94 262 HIS A C 1
ATOM 2009 O O . HIS A 1 262 ? -0.184 -32.781 -29.328 1 77.94 262 HIS A O 1
ATOM 2015 N N . GLY A 1 263 ? -1.862 -34.094 -28.734 1 83.88 263 GLY A N 1
ATOM 2016 C CA . GLY A 1 263 ? -1.257 -34.344 -27.438 1 83.88 263 GLY A CA 1
ATOM 2017 C C . GLY A 1 263 ? -0.013 -35.219 -27.516 1 83.88 263 GLY A C 1
ATOM 2018 O O . GLY A 1 263 ? 0.29 -35.781 -28.562 1 83.88 263 GLY A O 1
ATOM 2019 N N . TYR A 1 264 ? 0.789 -35.188 -26.469 1 88 264 TYR A N 1
ATOM 2020 C CA . TYR A 1 264 ? 2.02 -35.969 -26.391 1 88 264 TYR A CA 1
ATOM 2021 C C . TYR A 1 264 ? 2.381 -36.25 -24.938 1 88 264 TYR A C 1
ATOM 2023 O O . TYR A 1 264 ? 1.943 -35.562 -24.016 1 88 264 TYR A O 1
ATOM 2031 N N . ARG A 1 265 ? 3.145 -37.312 -24.781 1 87.62 265 ARG A N 1
ATOM 2032 C CA . ARG A 1 265 ? 3.623 -37.688 -23.453 1 87.62 265 ARG A CA 1
ATOM 2033 C C . ARG A 1 265 ? 4.922 -36.969 -23.125 1 87.62 265 ARG A C 1
ATOM 2035 O O . ARG A 1 265 ? 5.738 -36.688 -24 1 87.62 265 ARG A O 1
ATOM 2042 N N . LEU A 1 266 ? 5.082 -36.75 -21.844 1 89.88 266 LEU A N 1
ATOM 2043 C CA . LEU A 1 266 ? 6.238 -35.969 -21.406 1 89.88 266 LEU A CA 1
ATOM 2044 C C . LEU A 1 266 ? 7.48 -36.844 -21.312 1 89.88 266 LEU A C 1
ATOM 2046 O O . LEU A 1 266 ? 8.602 -36.375 -21.5 1 89.88 266 LEU A O 1
ATOM 2050 N N . ALA A 1 267 ? 7.219 -38.094 -20.938 1 88.31 267 ALA A N 1
ATOM 2051 C CA . ALA A 1 267 ? 8.352 -39.031 -20.938 1 88.31 267 ALA A CA 1
ATOM 2052 C C . ALA A 1 267 ? 8.5 -39.719 -22.281 1 88.31 267 ALA A C 1
ATOM 2054 O O . ALA A 1 267 ? 7.5 -40.094 -22.906 1 88.31 267 ALA A O 1
ATOM 2055 N N . PRO A 1 268 ? 9.703 -39.844 -22.672 1 92.19 268 PRO A N 1
ATOM 2056 C CA . PRO A 1 268 ? 10.945 -39.594 -21.922 1 92.19 268 PRO A CA 1
ATOM 2057 C C . PRO A 1 268 ? 11.578 -38.25 -22.219 1 92.19 268 PRO A C 1
ATOM 2059 O O . PRO A 1 268 ? 12.523 -37.844 -21.531 1 92.19 268 PRO A O 1
ATOM 2062 N N . PHE A 1 269 ? 11.047 -37.594 -23.188 1 92.69 269 PHE A N 1
ATOM 2063 C CA . PHE A 1 269 ? 11.812 -36.5 -23.734 1 92.69 269 PHE A CA 1
ATOM 2064 C C . PHE A 1 269 ? 12.047 -35.406 -22.688 1 92.69 269 PHE A C 1
ATOM 2066 O O . PHE A 1 269 ? 13.055 -34.719 -22.719 1 92.69 269 PHE A O 1
ATOM 2073 N N . ALA A 1 270 ? 11.109 -35.281 -21.828 1 95.06 270 ALA A N 1
ATOM 2074 C CA . ALA A 1 270 ? 11.203 -34.188 -20.859 1 95.06 270 ALA A CA 1
ATOM 2075 C C . ALA A 1 270 ? 11.68 -34.688 -19.5 1 95.06 270 ALA A C 1
ATOM 2077 O O . ALA A 1 270 ? 11.836 -33.938 -18.547 1 95.06 270 ALA A O 1
ATOM 2078 N N . SER A 1 271 ? 11.938 -35.969 -19.297 1 94.12 271 SER A N 1
ATOM 2079 C CA . SER A 1 271 ? 12.258 -36.594 -18.016 1 94.12 271 SER A CA 1
ATOM 2080 C C . SER A 1 271 ? 13.5 -35.969 -17.406 1 94.12 271 SER A C 1
ATOM 2082 O O . SER A 1 271 ? 13.523 -35.688 -16.203 1 94.12 271 SER A O 1
ATOM 2084 N N . GLY A 1 272 ? 14.484 -35.812 -18.172 1 94.25 272 GLY A N 1
ATOM 2085 C CA . GLY A 1 272 ? 15.742 -35.281 -17.672 1 94.25 272 GLY A CA 1
ATOM 2086 C C . GLY A 1 272 ? 15.617 -33.875 -17.109 1 94.25 272 GLY A C 1
ATOM 2087 O O . GLY A 1 272 ? 16.047 -33.625 -15.984 1 94.25 272 GLY A O 1
ATOM 2088 N N . VAL A 1 273 ? 15.039 -33 -17.875 1 96 273 VAL A N 1
ATOM 2089 C CA . VAL A 1 273 ? 14.93 -31.594 -17.484 1 96 273 VAL A CA 1
ATOM 2090 C C . VAL A 1 273 ? 14.008 -31.469 -16.281 1 96 273 VAL A C 1
ATOM 2092 O O . VAL A 1 273 ? 14.258 -30.656 -15.383 1 96 273 VAL A O 1
ATOM 2095 N N . LEU A 1 274 ? 12.961 -32.219 -16.234 1 94.56 274 LEU A N 1
ATOM 2096 C CA . LEU A 1 274 ? 12.047 -32.188 -15.102 1 94.56 274 LEU A CA 1
ATOM 2097 C C . LEU A 1 274 ? 12.711 -32.75 -13.844 1 94.56 274 LEU A C 1
ATOM 2099 O O . LEU A 1 274 ? 12.484 -32.25 -12.742 1 94.56 274 LEU A O 1
ATOM 2103 N N . ALA A 1 275 ? 13.492 -33.781 -14.023 1 94.31 275 ALA A N 1
ATOM 2104 C CA . ALA A 1 275 ? 14.234 -34.344 -12.898 1 94.31 275 ALA A CA 1
ATOM 2105 C C . ALA A 1 275 ? 15.195 -33.312 -12.312 1 94.31 275 ALA A C 1
ATOM 2107 O O . ALA A 1 275 ? 15.359 -33.25 -11.086 1 94.31 275 ALA A O 1
ATOM 2108 N N . GLU A 1 276 ? 15.766 -32.594 -13.18 1 95.56 276 GLU A N 1
ATOM 2109 C CA . GLU A 1 276 ? 16.688 -31.547 -12.711 1 95.56 276 GLU A CA 1
ATOM 2110 C C . GLU A 1 276 ? 15.953 -30.484 -11.906 1 95.56 276 GLU A C 1
ATOM 2112 O O . GLU A 1 276 ? 16.422 -30.078 -10.844 1 95.56 276 GLU A O 1
ATOM 2117 N N . ALA A 1 277 ? 14.891 -30.047 -12.414 1 94.88 277 ALA A N 1
ATOM 2118 C CA . ALA A 1 277 ? 14.07 -29.078 -11.688 1 94.88 277 ALA A CA 1
ATOM 2119 C C . ALA A 1 277 ? 13.672 -29.625 -10.32 1 94.88 277 ALA A C 1
ATOM 2121 O O . ALA A 1 277 ? 13.75 -28.906 -9.312 1 94.88 277 ALA A O 1
ATOM 2122 N N . GLY A 1 278 ? 13.242 -30.844 -10.273 1 94.38 278 GLY A N 1
ATOM 2123 C CA . GLY A 1 278 ? 12.883 -31.5 -9.023 1 94.38 278 GLY A CA 1
ATOM 2124 C C . GLY A 1 278 ? 14.039 -31.578 -8.047 1 94.38 278 GLY A C 1
ATOM 2125 O O . GLY A 1 278 ? 13.859 -31.359 -6.844 1 94.38 278 GLY A O 1
ATOM 2126 N N . ARG A 1 279 ? 15.156 -31.953 -8.539 1 96 279 ARG A N 1
ATOM 2127 C CA . ARG A 1 279 ? 16.344 -32.062 -7.703 1 96 279 ARG A CA 1
ATOM 2128 C C . ARG A 1 279 ? 16.688 -30.719 -7.074 1 96 279 ARG A C 1
ATOM 2130 O O . ARG A 1 279 ? 16.969 -30.641 -5.871 1 96 279 ARG A O 1
ATOM 2137 N N . VAL A 1 280 ? 16.672 -29.688 -7.867 1 96.75 280 VAL A N 1
ATOM 2138 C CA . VAL A 1 280 ? 16.984 -28.344 -7.383 1 96.75 280 VAL A CA 1
ATOM 2139 C C . VAL A 1 280 ? 15.984 -27.938 -6.309 1 96.75 280 VAL A C 1
ATOM 2141 O O . VAL A 1 280 ? 16.359 -27.406 -5.262 1 96.75 280 VAL A O 1
ATOM 2144 N N . ALA A 1 281 ? 14.75 -28.156 -6.535 1 96.69 281 ALA A N 1
ATOM 2145 C CA . ALA A 1 281 ? 13.703 -27.828 -5.566 1 96.69 281 ALA A CA 1
ATOM 2146 C C . ALA A 1 281 ? 13.93 -28.562 -4.25 1 96.69 281 ALA A C 1
ATOM 2148 O O . ALA A 1 281 ? 13.836 -27.969 -3.174 1 96.69 281 ALA A O 1
ATOM 2149 N N . ALA A 1 282 ? 14.242 -29.828 -4.352 1 95.12 282 ALA A N 1
ATOM 2150 C CA . ALA A 1 282 ? 14.453 -30.656 -3.168 1 95.12 282 ALA A CA 1
ATOM 2151 C C . ALA A 1 282 ? 15.68 -30.203 -2.389 1 95.12 282 ALA A C 1
ATOM 2153 O O . ALA A 1 282 ? 15.633 -30.047 -1.166 1 95.12 282 ALA A O 1
ATOM 2154 N N . GLU A 1 283 ? 16.688 -29.969 -3.07 1 96.5 283 GLU A N 1
ATOM 2155 C CA . GLU A 1 283 ? 17.953 -29.562 -2.447 1 96.5 283 GLU A CA 1
ATOM 2156 C C . GLU A 1 283 ? 17.781 -28.234 -1.71 1 96.5 283 GLU A C 1
ATOM 2158 O O . GLU A 1 283 ? 18.375 -28.031 -0.642 1 96.5 283 GLU A O 1
ATOM 2163 N N . LEU A 1 284 ? 16.984 -27.375 -2.223 1 96.81 284 LEU A N 1
ATOM 2164 C CA . LEU A 1 284 ? 16.891 -26.016 -1.688 1 96.81 284 LEU A CA 1
ATOM 2165 C C . LEU A 1 284 ? 15.648 -25.859 -0.812 1 96.81 284 LEU A C 1
ATOM 2167 O O . LEU A 1 284 ? 15.375 -24.781 -0.291 1 96.81 284 LEU A O 1
ATOM 2171 N N . GLY A 1 285 ? 14.906 -26.906 -0.642 1 95 285 GLY A N 1
ATOM 2172 C CA . GLY A 1 285 ? 13.719 -26.875 0.202 1 95 285 GLY A CA 1
ATOM 2173 C C . GLY A 1 285 ? 12.633 -25.953 -0.336 1 95 285 GLY A C 1
ATOM 2174 O O . GLY A 1 285 ? 12.008 -25.219 0.425 1 95 285 GLY A O 1
ATOM 2175 N N . HIS A 1 286 ? 12.477 -25.938 -1.631 1 97.12 286 HIS A N 1
ATOM 2176 C CA . HIS A 1 286 ? 11.531 -25.062 -2.311 1 97.12 286 HIS A CA 1
ATOM 2177 C C . HIS A 1 286 ? 10.227 -25.797 -2.629 1 97.12 286 HIS A C 1
ATOM 2179 O O . HIS A 1 286 ? 10.234 -26.797 -3.35 1 97.12 286 HIS A O 1
ATOM 2185 N N . ARG A 1 287 ? 9.109 -25.328 -2.076 1 97.19 287 ARG A N 1
ATOM 2186 C CA . ARG A 1 287 ? 7.805 -25.953 -2.307 1 97.19 287 ARG A CA 1
ATOM 2187 C C . ARG A 1 287 ? 7.238 -25.531 -3.66 1 97.19 287 ARG A C 1
ATOM 2189 O O . ARG A 1 287 ? 7.207 -24.344 -3.99 1 97.19 287 ARG A O 1
ATOM 2196 N N . LEU A 1 288 ? 6.82 -26.5 -4.438 1 96.12 288 LEU A N 1
ATOM 2197 C CA . LEU A 1 288 ? 6.223 -26.234 -5.742 1 96.12 288 LEU A CA 1
ATOM 2198 C C . LEU A 1 288 ? 4.777 -26.719 -5.781 1 96.12 288 LEU A C 1
ATOM 2200 O O . LEU A 1 288 ? 4.453 -27.766 -5.219 1 96.12 288 LEU A O 1
ATOM 2204 N N . THR A 1 289 ? 3.92 -25.922 -6.414 1 95.56 289 THR A N 1
ATOM 2205 C CA . THR A 1 289 ? 2.535 -26.328 -6.641 1 95.56 289 THR A CA 1
ATOM 2206 C C . THR A 1 289 ? 2.102 -25.984 -8.062 1 95.56 289 THR A C 1
ATOM 2208 O O . THR A 1 289 ? 2.824 -25.297 -8.797 1 95.56 289 THR A O 1
ATOM 2211 N N . THR A 1 290 ? 1.034 -26.562 -8.492 1 92.88 290 THR A N 1
ATOM 2212 C CA . THR A 1 290 ? 0.44 -26.297 -9.789 1 92.88 290 THR A CA 1
ATOM 2213 C C . THR A 1 290 ? -1.066 -26.078 -9.664 1 92.88 290 THR A C 1
ATOM 2215 O O . THR A 1 290 ? -1.664 -26.438 -8.648 1 92.88 290 THR A O 1
ATOM 2218 N N . HIS A 1 291 ? -1.595 -25.422 -10.617 1 90.69 291 HIS A N 1
ATOM 2219 C CA . HIS A 1 291 ? -3.027 -25.172 -10.703 1 90.69 291 HIS A CA 1
ATOM 2220 C C . HIS A 1 291 ? -3.568 -25.516 -12.086 1 90.69 291 HIS A C 1
ATOM 2222 O O . HIS A 1 291 ? -3.871 -24.609 -12.875 1 90.69 291 HIS A O 1
ATOM 2228 N N . PRO A 1 292 ? -3.682 -26.781 -12.352 1 82.5 292 PRO A N 1
ATOM 2229 C CA . PRO A 1 292 ? -4.105 -27.172 -13.695 1 82.5 292 PRO A CA 1
ATOM 2230 C C . PRO A 1 292 ? -5.508 -26.672 -14.039 1 82.5 292 PRO A C 1
ATOM 2232 O O . PRO A 1 292 ? -6.332 -26.453 -13.148 1 82.5 292 PRO A O 1
ATOM 2235 N N . GLY A 1 293 ? -5.613 -26.406 -15.289 1 67.62 293 GLY A N 1
ATOM 2236 C CA . GLY A 1 293 ? -6.914 -25.953 -15.766 1 67.62 293 GLY A CA 1
ATOM 2237 C C . GLY A 1 293 ? -7.938 -27.078 -15.836 1 67.62 293 GLY A C 1
ATOM 2238 O O . GLY A 1 293 ? -7.621 -28.234 -15.539 1 67.62 293 GLY A O 1
ATOM 2239 N N . GLN A 1 294 ? -9.086 -26.75 -16.094 1 53.31 294 GLN A N 1
ATOM 2240 C CA . GLN A 1 294 ? -10.266 -27.609 -16.078 1 53.31 294 GLN A CA 1
ATOM 2241 C C . GLN A 1 294 ? -10.117 -28.75 -17.062 1 53.31 294 GLN A C 1
ATOM 2243 O O . GLN A 1 294 ? -10.703 -29.828 -16.875 1 53.31 294 GLN A O 1
ATOM 2248 N N . PHE A 1 295 ? -9.242 -28.578 -18.062 1 47.72 295 PHE A N 1
ATOM 2249 C CA . PHE A 1 295 ? -9.211 -29.578 -19.125 1 47.72 295 PHE A CA 1
ATOM 2250 C C . PHE A 1 295 ? -8.062 -30.562 -18.906 1 47.72 295 PHE A C 1
ATOM 2252 O O . PHE A 1 295 ? -7.805 -31.422 -19.734 1 47.72 295 PHE A O 1
ATOM 2259 N N . THR A 1 296 ? -7.414 -30.453 -17.812 1 52.72 296 THR A N 1
ATOM 2260 C CA . THR A 1 296 ? -6.254 -31.312 -17.609 1 52.72 296 THR A CA 1
ATOM 2261 C C . THR A 1 296 ? -6.684 -32.719 -17.219 1 52.72 296 THR A C 1
ATOM 2263 O O . THR A 1 296 ? -7.504 -32.906 -16.312 1 52.72 296 THR A O 1
ATOM 2266 N N . GLN A 1 297 ? -6.309 -33.719 -18.188 1 45.12 297 GLN A N 1
ATOM 2267 C CA . GLN A 1 297 ? -6.457 -35.156 -17.859 1 45.12 297 GLN A CA 1
ATOM 2268 C C . GLN A 1 297 ? -5.457 -35.562 -16.781 1 45.12 297 GLN A C 1
ATOM 2270 O O . GLN A 1 297 ? -4.246 -35.406 -16.969 1 45.12 297 GLN A O 1
ATOM 2275 N N . ILE A 1 298 ? -5.723 -35.875 -15.516 1 46.22 298 ILE A N 1
ATOM 2276 C CA . ILE A 1 298 ? -4.879 -36.125 -14.352 1 46.22 298 ILE A CA 1
ATOM 2277 C C . ILE A 1 298 ? -4.422 -37.562 -14.359 1 46.22 298 ILE A C 1
ATOM 2279 O O . ILE A 1 298 ? -3.688 -38 -13.469 1 46.22 298 ILE A O 1
ATOM 2283 N N . GLY A 1 299 ? -4.32 -38.406 -15.484 1 41.94 299 GLY A N 1
ATOM 2284 C CA . GLY A 1 299 ? -4.043 -39.812 -15.375 1 41.94 299 GLY A CA 1
ATOM 2285 C C . GLY A 1 299 ? -2.592 -40.188 -15.641 1 41.94 299 GLY A C 1
ATOM 2286 O O . GLY A 1 299 ? -1.995 -39.688 -16.594 1 41.94 299 GLY A O 1
ATOM 2287 N N . SER A 1 300 ? -1.723 -40.344 -14.562 1 42 300 SER A N 1
ATOM 2288 C CA . SER A 1 300 ? -0.373 -40.844 -14.789 1 42 300 SER A CA 1
ATOM 2289 C C . SER A 1 300 ? -0.395 -42.344 -15.156 1 42 300 SER A C 1
ATOM 2291 O O . SER A 1 300 ? -1.022 -43.125 -14.469 1 42 300 SER A O 1
ATOM 2293 N N . PRO A 1 301 ? 0.125 -42.75 -16.219 1 38.84 301 PRO A N 1
ATOM 2294 C CA . PRO A 1 301 ? 0.105 -44.188 -16.5 1 38.84 301 PRO A CA 1
ATOM 2295 C C . PRO A 1 301 ? 1.106 -44.969 -15.656 1 38.84 301 PRO A C 1
ATOM 2297 O O . PRO A 1 301 ? 0.987 -46.188 -15.523 1 38.84 301 PRO A O 1
ATOM 2300 N N . ARG A 1 302 ? 2.467 -44.5 -15.477 1 41 302 ARG A N 1
ATOM 2301 C CA . ARG A 1 302 ? 3.492 -45.469 -15.07 1 41 302 ARG A CA 1
ATOM 2302 C C . ARG A 1 302 ? 3.791 -45.344 -13.578 1 41 302 ARG A C 1
ATOM 2304 O O . ARG A 1 302 ? 4.035 -44.25 -13.07 1 41 302 ARG A O 1
ATOM 2311 N N . PRO A 1 303 ? 3.768 -46.406 -12.766 1 39.97 303 PRO A N 1
ATOM 2312 C CA . PRO A 1 303 ? 3.941 -46.531 -11.312 1 39.97 303 PRO A CA 1
ATOM 2313 C C . PRO A 1 303 ? 5.328 -46.094 -10.844 1 39.97 303 PRO A C 1
ATOM 2315 O O . PRO A 1 303 ? 5.477 -45.625 -9.719 1 39.97 303 PRO A O 1
ATOM 2318 N N . GLU A 1 304 ? 6.367 -46.312 -11.547 1 37.38 304 GLU A N 1
ATOM 2319 C CA . GLU A 1 304 ? 7.73 -46.281 -11.031 1 37.38 304 GLU A CA 1
ATOM 2320 C C . GLU A 1 304 ? 8.117 -44.875 -10.578 1 37.38 304 GLU A C 1
ATOM 2322 O O . GLU A 1 304 ? 8.938 -44.688 -9.672 1 37.38 304 GLU A O 1
ATOM 2327 N N . VAL A 1 305 ? 7.77 -43.875 -11.203 1 36.34 305 VAL A N 1
ATOM 2328 C CA . VAL A 1 305 ? 8.266 -42.531 -10.93 1 36.34 305 VAL A CA 1
ATOM 2329 C C . VAL A 1 305 ? 7.699 -42.031 -9.602 1 36.34 305 VAL A C 1
ATOM 2331 O O . VAL A 1 305 ? 8.102 -40.969 -9.102 1 36.34 305 VAL A O 1
ATOM 2334 N N . VAL A 1 306 ? 6.879 -42.781 -9.016 1 37.91 306 VAL A N 1
ATOM 2335 C CA . VAL A 1 306 ? 6.086 -42.281 -7.902 1 37.91 306 VAL A CA 1
ATOM 2336 C C . VAL A 1 306 ? 6.957 -42.156 -6.656 1 37.91 306 VAL A C 1
ATOM 2338 O O . VAL A 1 306 ? 6.797 -41.219 -5.859 1 37.91 306 VAL A O 1
ATOM 2341 N N . GLU A 1 307 ? 7.863 -43.062 -6.547 1 38.34 307 GLU A N 1
ATOM 2342 C CA . GLU A 1 307 ? 8.422 -43.094 -5.199 1 38.34 307 GLU A CA 1
ATOM 2343 C C . GLU A 1 307 ? 9.312 -41.875 -4.949 1 38.34 307 GLU A C 1
ATOM 2345 O O . GLU A 1 307 ? 9.391 -41.375 -3.82 1 38.34 307 GLU A O 1
ATOM 2350 N N . ALA A 1 308 ? 9.977 -41.438 -5.875 1 34.72 308 ALA A N 1
ATOM 2351 C CA . ALA A 1 308 ? 10.992 -40.438 -5.539 1 34.72 308 ALA A CA 1
ATOM 2352 C C . ALA A 1 308 ? 10.344 -39.094 -5.188 1 34.72 308 ALA A C 1
ATOM 2354 O O . ALA A 1 308 ? 11.039 -38.156 -4.852 1 34.72 308 ALA A O 1
ATOM 2355 N N . ALA A 1 309 ? 9.234 -38.844 -5.672 1 43.41 309 ALA A N 1
ATOM 2356 C CA . ALA A 1 309 ? 8.734 -37.469 -5.492 1 43.41 309 ALA A CA 1
ATOM 2357 C C . ALA A 1 309 ? 8.453 -37.188 -4.02 1 43.41 309 ALA A C 1
ATOM 2359 O O . ALA A 1 309 ? 7.375 -37.5 -3.514 1 43.41 309 ALA A O 1
ATOM 2360 N N . LEU A 1 310 ? 9.461 -37.25 -3.146 1 48.69 310 LEU A N 1
ATOM 2361 C CA . LEU A 1 310 ? 9.578 -37.094 -1.704 1 48.69 310 LEU A CA 1
ATOM 2362 C C . LEU A 1 310 ? 8.898 -35.812 -1.249 1 48.69 310 LEU A C 1
ATOM 2364 O O . LEU A 1 310 ? 8.609 -35.625 -0.062 1 48.69 310 LEU A O 1
ATOM 2368 N N . ASN A 1 311 ? 8.758 -34.75 -1.958 1 62.69 311 ASN A N 1
ATOM 2369 C CA . ASN A 1 311 ? 8.203 -33.562 -1.303 1 62.69 311 ASN A CA 1
ATOM 2370 C C . ASN A 1 311 ? 6.676 -33.625 -1.256 1 62.69 311 ASN A C 1
ATOM 2372 O O . ASN A 1 311 ? 6.012 -33.312 -2.246 1 62.69 311 ASN A O 1
ATOM 2376 N N . ARG A 1 312 ? 6.125 -34.188 -0.17 1 72 312 ARG A N 1
ATOM 2377 C CA . ARG A 1 312 ? 4.691 -34.344 0.06 1 72 312 ARG A CA 1
ATOM 2378 C C . ARG A 1 312 ? 3.965 -33 -0.087 1 72 312 ARG A C 1
ATOM 2380 O O . ARG A 1 312 ? 2.758 -32.969 -0.341 1 72 312 ARG A O 1
ATOM 2387 N N . ASP A 1 313 ? 4.734 -32 -0.14 1 81.38 313 ASP A N 1
ATOM 2388 C CA . ASP A 1 313 ? 4.09 -30.703 -0.105 1 81.38 313 ASP A CA 1
ATOM 2389 C C . ASP A 1 313 ? 3.785 -30.203 -1.516 1 81.38 313 ASP A C 1
ATOM 2391 O O . ASP A 1 313 ? 3.139 -29.156 -1.688 1 81.38 313 ASP A O 1
ATOM 2395 N N . ALA A 1 314 ? 4.207 -30.891 -2.492 1 84.94 314 ALA A N 1
ATOM 2396 C CA . ALA A 1 314 ? 3.832 -30.531 -3.859 1 84.94 314 ALA A CA 1
ATOM 2397 C C . ALA A 1 314 ? 2.398 -30.969 -4.164 1 84.94 314 ALA A C 1
ATOM 2399 O O . ALA A 1 314 ? 2.08 -32.156 -4.125 1 84.94 314 ALA A O 1
ATOM 2400 N N . VAL A 1 315 ? 1.557 -29.922 -4.387 1 90.19 315 VAL A N 1
ATOM 2401 C CA . VAL A 1 315 ? 0.15 -30.266 -4.57 1 90.19 315 VAL A CA 1
ATOM 2402 C C . VAL A 1 315 ? -0.353 -29.672 -5.891 1 90.19 315 VAL A C 1
ATOM 2404 O O . VAL A 1 315 ? 0.283 -28.797 -6.465 1 90.19 315 VAL A O 1
ATOM 2407 N N . MET A 1 316 ? -1.448 -30.234 -6.387 1 91.88 316 MET A N 1
ATOM 2408 C CA . MET A 1 316 ? -2.201 -29.766 -7.547 1 91.88 316 MET A CA 1
ATOM 2409 C C . MET A 1 316 ? -3.549 -29.188 -7.125 1 91.88 316 MET A C 1
ATOM 2411 O O . MET A 1 316 ? -4.391 -29.906 -6.582 1 91.88 316 MET A O 1
ATOM 2415 N N . ILE A 1 317 ? -3.752 -27.938 -7.41 1 94.62 317 ILE A N 1
ATOM 2416 C CA . ILE A 1 317 ? -4.945 -27.25 -6.949 1 94.62 317 ILE A CA 1
ATOM 2417 C C . ILE A 1 317 ? -6.023 -27.297 -8.031 1 94.62 317 ILE A C 1
ATOM 2419 O O . ILE A 1 317 ? -5.738 -27.062 -9.211 1 94.62 317 ILE A O 1
ATOM 2423 N N . LEU A 1 318 ? -7.25 -27.609 -7.594 1 92.69 318 LEU A N 1
ATOM 2424 C CA . LEU A 1 318 ? -8.383 -27.609 -8.516 1 92.69 318 LEU A CA 1
ATOM 2425 C C . LEU A 1 318 ? -9.531 -26.781 -7.965 1 92.69 318 LEU A C 1
ATOM 2427 O O . LEU A 1 318 ? -9.828 -26.844 -6.77 1 92.69 318 LEU A O 1
ATOM 2431 N N . HIS A 1 319 ? -10.086 -26.016 -8.781 1 92.88 319 HIS A N 1
ATOM 2432 C CA . HIS A 1 319 ? -11.445 -25.531 -8.531 1 92.88 319 HIS A CA 1
ATOM 2433 C C . HIS A 1 319 ? -12.484 -26.547 -8.977 1 92.88 319 HIS A C 1
ATOM 2435 O O . HIS A 1 319 ? -12.297 -27.234 -9.984 1 92.88 319 HIS A O 1
ATOM 2441 N N . MET A 1 320 ? -13.586 -26.609 -8.312 1 90.44 320 MET A N 1
ATOM 2442 C CA . MET A 1 320 ? -14.633 -27.578 -8.633 1 90.44 320 MET A CA 1
ATOM 2443 C C . MET A 1 320 ? -15.266 -27.266 -9.984 1 90.44 320 MET A C 1
ATOM 2445 O O . MET A 1 320 ? -15.812 -28.156 -10.641 1 90.44 320 MET A O 1
ATOM 2449 N N . GLY A 1 321 ? -15.164 -26.016 -10.406 1 85.62 321 GLY A N 1
ATOM 2450 C CA . GLY A 1 321 ? -15.703 -25.656 -11.711 1 85.62 321 GLY A CA 1
ATOM 2451 C C . GLY A 1 321 ? -17.156 -25.25 -11.664 1 85.62 321 GLY A C 1
ATOM 2452 O O . GLY A 1 321 ? -17.656 -24.781 -10.633 1 85.62 321 GLY A O 1
ATOM 2453 N N . GLY A 1 322 ? -17.812 -25.453 -12.828 1 84.44 322 GLY A N 1
ATOM 2454 C CA . GLY A 1 322 ? -19.188 -25 -12.953 1 84.44 322 GLY A CA 1
ATOM 2455 C C . GLY A 1 322 ? -20.172 -25.875 -12.203 1 84.44 322 GLY A C 1
ATOM 2456 O O . GLY A 1 322 ? -19.953 -27.078 -12.07 1 84.44 322 GLY A O 1
ATOM 2457 N N . THR A 1 323 ? -21.266 -25.266 -11.75 1 85.94 323 THR A N 1
ATOM 2458 C CA . THR A 1 323 ? -22.281 -26 -11.016 1 85.94 323 THR A CA 1
ATOM 2459 C C . THR A 1 323 ? -23.281 -26.656 -11.977 1 85.94 323 THR A C 1
ATOM 2461 O O . THR A 1 323 ? -23.984 -27.578 -11.602 1 85.94 323 THR A O 1
ATOM 2464 N N . TYR A 1 324 ? -23.375 -26.047 -13.109 1 81.62 324 TYR A N 1
ATOM 2465 C CA . TYR A 1 324 ? -24.312 -26.516 -14.141 1 81.62 324 TYR A CA 1
ATOM 2466 C C . TYR A 1 324 ? -25.734 -26.578 -13.594 1 81.62 324 TYR A C 1
ATOM 2468 O O . TYR A 1 324 ? -26.453 -27.547 -13.836 1 81.62 324 TYR A O 1
ATOM 2476 N N . GLY A 1 325 ? -26.031 -25.641 -12.727 1 84.44 325 GLY A N 1
ATOM 2477 C CA . GLY A 1 325 ? -27.375 -25.484 -12.18 1 84.44 325 GLY A CA 1
ATOM 2478 C C . GLY A 1 325 ? -27.656 -26.422 -11.023 1 84.44 325 GLY A C 1
ATOM 2479 O O . GLY A 1 325 ? -28.719 -26.328 -10.391 1 84.44 325 GLY A O 1
ATOM 2480 N N . ASP A 1 326 ? -26.797 -27.312 -10.812 1 90.88 326 ASP A N 1
ATOM 2481 C CA . ASP A 1 326 ? -27.016 -28.312 -9.766 1 90.88 326 ASP A CA 1
ATOM 2482 C C . ASP A 1 326 ? -25.703 -28.656 -9.062 1 90.88 326 ASP A C 1
ATOM 2484 O O . ASP A 1 326 ? -24.938 -29.5 -9.539 1 90.88 326 ASP A O 1
ATOM 2488 N N . LYS A 1 327 ? -25.5 -28.172 -7.848 1 92.69 327 LYS A N 1
ATOM 2489 C CA . LYS A 1 327 ? -24.266 -28.375 -7.102 1 92.69 327 LYS A CA 1
ATOM 2490 C C . LYS A 1 327 ? -24.141 -29.828 -6.645 1 92.69 327 LYS A C 1
ATOM 2492 O O . LYS A 1 327 ? -23.047 -30.406 -6.703 1 92.69 327 LYS A O 1
ATOM 2497 N N . ASP A 1 328 ? -25.25 -30.359 -6.254 1 94.06 328 ASP A N 1
ATOM 2498 C CA . ASP A 1 328 ? -25.234 -31.734 -5.754 1 94.06 328 ASP A CA 1
ATOM 2499 C C . ASP A 1 328 ? -24.844 -32.719 -6.855 1 94.06 328 ASP A C 1
ATOM 2501 O O . ASP A 1 328 ? -24.078 -33.656 -6.621 1 94.06 328 ASP A O 1
ATOM 2505 N N . ALA A 1 329 ? -25.406 -32.469 -7.988 1 92.5 329 ALA A N 1
ATOM 2506 C CA . ALA A 1 329 ? -25.047 -33.312 -9.117 1 92.5 329 ALA A CA 1
ATOM 2507 C C . ALA A 1 329 ? -23.578 -33.188 -9.477 1 92.5 329 ALA A C 1
ATOM 2509 O O . ALA A 1 329 ? -22.922 -34.188 -9.82 1 92.5 329 ALA A O 1
ATOM 2510 N N . THR A 1 330 ? -23.062 -32.031 -9.398 1 92.06 330 THR A N 1
ATOM 2511 C CA . THR A 1 330 ? -21.656 -31.781 -9.688 1 92.06 330 THR A CA 1
ATOM 2512 C C . THR A 1 330 ? -20.766 -32.5 -8.656 1 92.06 330 THR A C 1
ATOM 2514 O O . THR A 1 330 ? -19.781 -33.125 -9.016 1 92.06 330 THR A O 1
ATOM 2517 N N . LEU A 1 331 ? -21.172 -32.438 -7.426 1 94.5 331 LEU A N 1
ATOM 2518 C CA . LEU A 1 331 ? -20.422 -33.094 -6.363 1 94.5 331 LEU A CA 1
ATOM 2519 C C . LEU A 1 331 ? -20.453 -34.594 -6.555 1 94.5 331 LEU A C 1
ATOM 2521 O O . LEU A 1 331 ? -19.438 -35.281 -6.344 1 94.5 331 LEU A O 1
ATOM 2525 N N . ALA A 1 332 ? -21.562 -35.094 -6.988 1 93.75 332 ALA A N 1
ATOM 2526 C CA . ALA A 1 332 ? -21.672 -36.531 -7.242 1 93.75 332 ALA A CA 1
ATOM 2527 C C . ALA A 1 332 ? -20.766 -36.969 -8.383 1 93.75 332 ALA A C 1
ATOM 2529 O O . ALA A 1 332 ? -20.109 -38 -8.305 1 93.75 332 ALA A O 1
ATOM 2530 N N . ARG A 1 333 ? -20.734 -36.156 -9.367 1 90.69 333 ARG A N 1
ATOM 2531 C CA . ARG A 1 333 ? -19.828 -36.438 -10.484 1 90.69 333 ARG A CA 1
ATOM 2532 C C . ARG A 1 333 ? -18.375 -36.406 -10.047 1 90.69 333 ARG A C 1
ATOM 2534 O O . ARG A 1 333 ? -17.562 -37.219 -10.461 1 90.69 333 ARG A O 1
ATOM 2541 N N . PHE A 1 334 ? -18.078 -35.5 -9.188 1 92.12 334 PHE A N 1
ATOM 2542 C CA . PHE A 1 334 ? -16.703 -35.375 -8.688 1 92.12 334 PHE A CA 1
ATOM 2543 C C . PHE A 1 334 ? -16.328 -36.625 -7.898 1 92.12 334 PHE A C 1
ATOM 2545 O O . PHE A 1 334 ? -15.227 -37.156 -8.062 1 92.12 334 PHE A O 1
ATOM 2552 N N . ARG A 1 335 ? -17.234 -37.125 -7.113 1 92.69 335 ARG A N 1
ATOM 2553 C CA . ARG A 1 335 ? -17.016 -38.344 -6.348 1 92.69 335 ARG A CA 1
ATOM 2554 C C . ARG A 1 335 ? -16.656 -39.531 -7.27 1 92.69 335 ARG A C 1
ATOM 2556 O O . ARG A 1 335 ? -15.695 -40.25 -7.027 1 92.69 335 ARG A O 1
ATOM 2563 N N . LYS A 1 336 ? -17.406 -39.562 -8.258 1 91.31 336 LYS A N 1
ATOM 2564 C CA . LYS A 1 336 ? -17.234 -40.656 -9.211 1 91.31 336 LYS A CA 1
ATOM 2565 C C . LYS A 1 336 ? -15.883 -40.531 -9.922 1 91.31 336 LYS A C 1
ATOM 2567 O O . LYS A 1 336 ? -15.148 -41.531 -10.031 1 91.31 336 LYS A O 1
ATOM 2572 N N . ASN A 1 337 ? -15.57 -39.375 -10.344 1 87.69 337 ASN A N 1
ATOM 2573 C CA . ASN A 1 337 ? -14.32 -39.156 -11.07 1 87.69 337 ASN A CA 1
ATOM 2574 C C . ASN A 1 337 ? -13.109 -39.312 -10.156 1 87.69 337 ASN A C 1
ATOM 2576 O O . ASN A 1 337 ? -12.086 -39.875 -10.57 1 87.69 337 ASN A O 1
ATOM 2580 N N . TYR A 1 338 ? -13.273 -38.875 -8.938 1 91.12 338 TYR A N 1
ATOM 2581 C CA . TYR A 1 338 ? -12.188 -38.969 -7.973 1 91.12 338 TYR A CA 1
ATOM 2582 C C . TYR A 1 338 ? -11.82 -40.438 -7.711 1 91.12 338 TYR A C 1
ATOM 2584 O O . TYR A 1 338 ? -10.641 -40.781 -7.59 1 91.12 338 TYR A O 1
ATOM 2592 N N . ALA A 1 339 ? -12.781 -41.25 -7.668 1 90.94 339 ALA A N 1
ATOM 2593 C CA . ALA A 1 339 ? -12.57 -42.688 -7.402 1 90.94 339 ALA A CA 1
ATOM 2594 C C . ALA A 1 339 ? -11.727 -43.312 -8.492 1 90.94 339 ALA A C 1
ATOM 2596 O O . ALA A 1 339 ? -11.008 -44.281 -8.242 1 90.94 339 ALA A O 1
ATOM 2597 N N . GLN A 1 340 ? -11.766 -42.719 -9.672 1 89.25 340 GLN A N 1
ATOM 2598 C CA . GLN A 1 340 ? -11.094 -43.312 -10.828 1 89.25 340 GLN A CA 1
ATOM 2599 C C . GLN A 1 340 ? -9.664 -42.781 -10.953 1 89.25 340 GLN A C 1
ATOM 2601 O O . GLN A 1 340 ? -8.891 -43.25 -11.773 1 89.25 340 GLN A O 1
ATOM 2606 N N . LEU A 1 341 ? -9.297 -41.844 -10.125 1 86.94 341 LEU A N 1
ATOM 2607 C CA . LEU A 1 341 ? -7.961 -41.281 -10.211 1 86.94 341 LEU A CA 1
ATOM 2608 C C . LEU A 1 341 ? -6.91 -42.219 -9.656 1 86.94 341 LEU A C 1
ATOM 2610 O O . LEU A 1 341 ? -7.219 -43.062 -8.805 1 86.94 341 LEU A O 1
ATOM 2614 N N . SER A 1 342 ? -5.715 -42.094 -10.195 1 87.25 342 SER A N 1
ATOM 2615 C CA . SER A 1 342 ? -4.605 -42.875 -9.672 1 87.25 342 SER A CA 1
ATOM 2616 C C . SER A 1 342 ? -4.211 -42.406 -8.273 1 87.25 342 SER A C 1
ATOM 2618 O O . SER A 1 342 ? -4.438 -41.25 -7.91 1 87.25 342 SER A O 1
ATOM 2620 N N . ASP A 1 343 ? -3.604 -43.25 -7.527 1 88.5 343 ASP A N 1
ATOM 2621 C CA . ASP A 1 343 ? -3.227 -42.969 -6.145 1 88.5 343 ASP A CA 1
ATOM 2622 C C . ASP A 1 343 ? -2.244 -41.781 -6.082 1 88.5 343 ASP A C 1
ATOM 2624 O O . ASP A 1 343 ? -2.371 -40.906 -5.227 1 88.5 343 ASP A O 1
ATOM 2628 N N . PRO A 1 344 ? -1.28 -41.781 -6.984 1 85.25 344 PRO A N 1
ATOM 2629 C CA . PRO A 1 344 ? -0.362 -40.656 -6.938 1 85.25 344 PRO A CA 1
ATOM 2630 C C . PRO A 1 344 ? -1.072 -39.312 -7.129 1 85.25 344 PRO A C 1
ATOM 2632 O O . PRO A 1 344 ? -0.701 -38.312 -6.5 1 85.25 344 PRO A O 1
ATOM 2635 N N . VAL A 1 345 ? -2.066 -39.219 -7.926 1 86.75 345 VAL A N 1
ATOM 2636 C CA . VAL A 1 345 ? -2.822 -38 -8.164 1 86.75 345 VAL A CA 1
ATOM 2637 C C . VAL A 1 345 ? -3.656 -37.656 -6.93 1 86.75 345 VAL A C 1
ATOM 2639 O O . VAL A 1 345 ? -3.688 -36.5 -6.488 1 86.75 345 VAL A O 1
ATOM 2642 N N . LYS A 1 346 ? -4.289 -38.656 -6.371 1 90.88 346 LYS A N 1
ATOM 2643 C CA . LYS A 1 346 ? -5.113 -38.469 -5.18 1 90.88 346 LYS A CA 1
ATOM 2644 C C . LYS A 1 346 ? -4.285 -37.906 -4.027 1 90.88 346 LYS A C 1
ATOM 2646 O O . LYS A 1 346 ? -4.785 -37.094 -3.23 1 90.88 346 LYS A O 1
ATOM 2651 N N . ARG A 1 347 ? -3.09 -38.312 -4.043 1 90.81 347 ARG A N 1
ATOM 2652 C CA . ARG A 1 347 ? -2.209 -37.906 -2.955 1 90.81 347 ARG A CA 1
ATOM 2653 C C . ARG A 1 347 ? -1.906 -36.406 -3.043 1 90.81 347 ARG A C 1
ATOM 2655 O O . ARG A 1 347 ? -1.591 -35.781 -2.033 1 90.81 347 ARG A O 1
ATOM 2662 N N . ARG A 1 348 ? -2.029 -35.812 -4.203 1 92.31 348 ARG A N 1
ATOM 2663 C CA . ARG A 1 348 ? -1.563 -34.438 -4.398 1 92.31 348 ARG A CA 1
ATOM 2664 C C . ARG A 1 348 ? -2.73 -33.5 -4.676 1 92.31 348 ARG A C 1
ATOM 2666 O O . ARG A 1 348 ? -2.574 -32.281 -4.625 1 92.31 348 ARG A O 1
ATOM 2673 N N . LEU A 1 349 ? -3.812 -34 -4.898 1 93.38 349 LEU A N 1
ATOM 2674 C CA . LEU A 1 349 ? -4.953 -33.219 -5.316 1 93.38 349 LEU A CA 1
ATOM 2675 C C . LEU A 1 349 ? -5.527 -32.438 -4.137 1 93.38 349 LEU A C 1
ATOM 2677 O O . LEU A 1 349 ? -5.703 -32.969 -3.049 1 93.38 349 LEU A O 1
ATOM 2681 N N . VAL A 1 350 ? -5.719 -31.203 -4.301 1 96.75 350 VAL A N 1
ATOM 2682 C CA . VAL A 1 350 ? -6.375 -30.359 -3.312 1 96.75 350 VAL A CA 1
ATOM 2683 C C . VAL A 1 350 ? -7.465 -29.516 -3.986 1 96.75 350 VAL A C 1
ATOM 2685 O O . VAL A 1 350 ? -7.398 -29.266 -5.188 1 96.75 350 VAL A O 1
ATOM 2688 N N . LEU A 1 351 ? -8.477 -29.156 -3.232 1 97 351 LEU A N 1
ATOM 2689 C CA . LEU A 1 351 ? -9.562 -28.328 -3.746 1 97 351 LEU A CA 1
ATOM 2690 C C . LEU A 1 351 ? -9.5 -26.922 -3.15 1 97 351 LEU A C 1
ATOM 2692 O O . LEU A 1 351 ? -9.094 -26.75 -1.998 1 97 351 LEU A O 1
ATOM 2696 N N . GLU A 1 352 ? -9.938 -25.969 -3.914 1 98.12 352 GLU A N 1
ATOM 2697 C CA . GLU A 1 352 ? -9.953 -24.578 -3.5 1 98.12 352 GLU A CA 1
ATOM 2698 C C . GLU A 1 352 ? -11.328 -23.953 -3.713 1 98.12 352 GLU A C 1
ATOM 2700 O O . GLU A 1 352 ? -11.938 -24.125 -4.77 1 98.12 352 GLU A O 1
ATOM 2705 N N . ASN A 1 353 ? -11.789 -23.219 -2.66 1 98.12 353 ASN A N 1
ATOM 2706 C CA . ASN A 1 353 ? -12.977 -22.406 -2.893 1 98.12 353 ASN A CA 1
ATOM 2707 C C . ASN A 1 353 ? -12.727 -21.344 -3.949 1 98.12 353 ASN A C 1
ATOM 2709 O O . ASN A 1 353 ? -11.641 -20.766 -4.012 1 98.12 353 ASN A O 1
ATOM 2713 N N . ASP A 1 354 ? -13.773 -21.047 -4.762 1 95.19 354 ASP A N 1
ATOM 2714 C CA . ASP A 1 354 ? -13.523 -20.156 -5.883 1 95.19 354 ASP A CA 1
ATOM 2715 C C . ASP A 1 354 ? -14.344 -18.875 -5.75 1 95.19 354 ASP A C 1
ATOM 2717 O O . ASP A 1 354 ? -14.914 -18.594 -4.691 1 95.19 354 ASP A O 1
ATOM 2721 N N . ASP A 1 355 ? -14.258 -18.062 -6.766 1 95.56 355 ASP A N 1
ATOM 2722 C CA . ASP A 1 355 ? -14.867 -16.734 -6.703 1 95.56 355 ASP A CA 1
ATOM 2723 C C . ASP A 1 355 ? -16.125 -16.656 -7.566 1 95.56 355 ASP A C 1
ATOM 2725 O O . ASP A 1 355 ? -16.625 -15.578 -7.852 1 95.56 355 ASP A O 1
ATOM 2729 N N . VAL A 1 356 ? -16.609 -17.844 -7.934 1 91.44 356 VAL A N 1
ATOM 2730 C CA . VAL A 1 356 ? -17.75 -17.828 -8.844 1 91.44 356 VAL A CA 1
ATOM 2731 C C . VAL A 1 356 ? -18.891 -18.672 -8.266 1 91.44 356 VAL A C 1
ATOM 2733 O O . VAL A 1 356 ? -20.047 -18.219 -8.234 1 91.44 356 VAL A O 1
ATOM 2736 N N . SER A 1 357 ? -18.562 -19.859 -7.727 1 92.5 357 SER A N 1
ATOM 2737 C CA . SER A 1 357 ? -19.688 -20.75 -7.477 1 92.5 357 SER A CA 1
ATOM 2738 C C . SER A 1 357 ? -19.531 -21.469 -6.137 1 92.5 357 SER A C 1
ATOM 2740 O O . SER A 1 357 ? -20.531 -21.797 -5.496 1 92.5 357 SER A O 1
ATOM 2742 N N . TRP A 1 358 ? -18.328 -21.703 -5.715 1 96 358 TRP A N 1
ATOM 2743 C CA . TRP A 1 358 ? -18.156 -22.688 -4.652 1 96 358 TRP A CA 1
ATOM 2744 C C . TRP A 1 358 ? -17.531 -22.047 -3.416 1 96 358 TRP A C 1
ATOM 2746 O O . TRP A 1 358 ? -16.391 -21.578 -3.463 1 96 358 TRP A O 1
ATOM 2756 N N . SER A 1 359 ? -18.25 -22.078 -2.352 1 97.88 359 SER A N 1
ATOM 2757 C CA . SER A 1 359 ? -17.781 -21.578 -1.063 1 97.88 359 SER A CA 1
ATOM 2758 C C . SER A 1 359 ? -17.062 -22.672 -0.281 1 97.88 359 SER A C 1
ATOM 2760 O O . SER A 1 359 ? -17.062 -23.828 -0.676 1 97.88 359 SER A O 1
ATOM 2762 N N . VAL A 1 360 ? -16.422 -22.266 0.788 1 98.62 360 VAL A N 1
ATOM 2763 C CA . VAL A 1 360 ? -15.789 -23.203 1.701 1 98.62 360 VAL A CA 1
ATOM 2764 C C . VAL A 1 360 ? -16.812 -24.203 2.229 1 98.62 360 VAL A C 1
ATOM 2766 O O . VAL A 1 360 ? -16.562 -25.406 2.268 1 98.62 360 VAL A O 1
ATOM 2769 N N . HIS A 1 361 ? -18 -23.75 2.586 1 98.06 361 HIS A N 1
ATOM 2770 C CA . HIS A 1 361 ? -19.062 -24.578 3.15 1 98.06 361 HIS A CA 1
ATOM 2771 C C . HIS A 1 361 ? -19.562 -25.594 2.131 1 98.06 361 HIS A C 1
ATOM 2773 O O . HIS A 1 361 ? -19.984 -26.703 2.498 1 98.06 361 HIS A O 1
ATOM 2779 N N . ASP A 1 362 ? -19.5 -25.234 0.895 1 97.31 362 ASP A N 1
ATOM 2780 C CA . ASP A 1 362 ? -19.922 -26.141 -0.167 1 97.31 362 ASP A CA 1
ATOM 2781 C C . ASP A 1 362 ? -18.922 -27.297 -0.31 1 97.31 362 ASP A C 1
ATOM 2783 O O . ASP A 1 362 ? -19.328 -28.453 -0.487 1 97.31 362 ASP A O 1
ATOM 2787 N N . LEU A 1 363 ? -17.625 -27 -0.217 1 98.25 363 LEU A N 1
ATOM 2788 C CA . LEU A 1 363 ? -16.594 -27.938 -0.64 1 98.25 363 LEU A CA 1
ATOM 2789 C C . LEU A 1 363 ? -16.094 -28.766 0.54 1 98.25 363 LEU A C 1
ATOM 2791 O O . LEU A 1 363 ? -15.648 -29.906 0.363 1 98.25 363 LEU A O 1
ATOM 2795 N N . LEU A 1 364 ? -16.156 -28.172 1.76 1 98.56 364 LEU A N 1
ATOM 2796 C CA . LEU A 1 364 ? -15.484 -28.781 2.904 1 98.56 364 LEU A CA 1
ATOM 2797 C C . LEU A 1 364 ? -16.047 -30.172 3.172 1 98.56 364 LEU A C 1
ATOM 2799 O O . LEU A 1 364 ? -15.289 -31.109 3.451 1 98.56 364 LEU A O 1
ATOM 2803 N N . PRO A 1 365 ? -17.406 -30.453 3.098 1 98.25 365 PRO A N 1
ATOM 2804 C CA . PRO A 1 365 ? -17.938 -31.797 3.357 1 98.25 365 PRO A CA 1
ATOM 2805 C C . PRO A 1 365 ? -17.344 -32.844 2.42 1 98.25 365 PRO A C 1
ATOM 2807 O O . PRO A 1 365 ? -16.984 -33.938 2.863 1 98.25 365 PRO A O 1
ATOM 2810 N N . ILE A 1 366 ? -17.234 -32.594 1.151 1 97.94 366 ILE A N 1
ATOM 2811 C CA . ILE A 1 366 ? -16.703 -33.562 0.214 1 97.94 366 ILE A CA 1
ATOM 2812 C C . ILE A 1 366 ? -15.195 -33.75 0.441 1 97.94 366 ILE A C 1
ATOM 2814 O O . ILE A 1 366 ? -14.656 -34.844 0.272 1 97.94 366 ILE A O 1
ATOM 2818 N N . CYS A 1 367 ? -14.531 -32.656 0.768 1 98.38 367 CYS A N 1
ATOM 2819 C CA . CYS A 1 367 ? -13.117 -32.75 1.115 1 98.38 367 CYS A CA 1
ATOM 2820 C C . CYS A 1 367 ? -12.898 -33.688 2.291 1 98.38 367 CYS A C 1
ATOM 2822 O O . CYS A 1 367 ? -11.992 -34.531 2.268 1 98.38 367 CYS A O 1
ATOM 2824 N N . GLU A 1 368 ? -13.727 -33.562 3.268 1 98.5 368 GLU A N 1
ATOM 2825 C CA . GLU A 1 368 ? -13.656 -34.406 4.441 1 98.5 368 GLU A CA 1
ATOM 2826 C C . GLU A 1 368 ? -14 -35.875 4.078 1 98.5 368 GLU A C 1
ATOM 2828 O O . GLU A 1 368 ? -13.344 -36.812 4.543 1 98.5 368 GLU A O 1
ATOM 2833 N N . GLU A 1 369 ? -14.953 -36.062 3.271 1 97.94 369 GLU A N 1
ATOM 2834 C CA . GLU A 1 369 ? -15.422 -37.375 2.859 1 97.94 369 GLU A CA 1
ATOM 2835 C C . GLU A 1 369 ? -14.344 -38.125 2.09 1 97.94 369 GLU A C 1
ATOM 2837 O O . GLU A 1 369 ? -14.094 -39.312 2.359 1 97.94 369 GLU A O 1
ATOM 2842 N N . LEU A 1 370 ? -13.672 -37.406 1.165 1 97.38 370 LEU A N 1
ATOM 2843 C CA . LEU A 1 370 ? -12.766 -38.062 0.229 1 97.38 370 LEU A CA 1
ATOM 2844 C C . LEU A 1 370 ? -11.312 -37.906 0.662 1 97.38 370 LEU A C 1
ATOM 2846 O O . LEU A 1 370 ? -10.398 -38.344 -0.034 1 97.38 370 LEU A O 1
ATOM 2850 N N . ASN A 1 371 ? -11.141 -37.25 1.763 1 96.81 371 ASN A N 1
ATOM 2851 C CA . ASN A 1 371 ? -9.797 -37 2.262 1 96.81 371 ASN A CA 1
ATOM 2852 C C . ASN A 1 371 ? -8.984 -36.156 1.27 1 96.81 371 ASN A C 1
ATOM 2854 O O . ASN A 1 371 ? -7.859 -36.5 0.925 1 96.81 371 ASN A O 1
ATOM 2858 N N . VAL A 1 372 ? -9.547 -35.125 0.779 1 97.56 372 VAL A N 1
ATOM 2859 C CA . VAL A 1 372 ? -8.914 -34.125 -0.091 1 97.56 372 VAL A CA 1
ATOM 2860 C C . VAL A 1 372 ? -8.703 -32.812 0.675 1 97.56 372 VAL A C 1
ATOM 2862 O O . VAL A 1 372 ? -9.656 -32.25 1.225 1 97.56 372 VAL A O 1
ATOM 2865 N N . PRO A 1 373 ? -7.508 -32.312 0.811 1 98.44 373 PRO A N 1
ATOM 2866 C CA . PRO A 1 373 ? -7.301 -31.047 1.506 1 98.44 373 PRO A CA 1
ATOM 2867 C C . PRO A 1 373 ? -8.023 -29.891 0.833 1 98.44 373 PRO A C 1
ATOM 2869 O O . PRO A 1 373 ? -8.148 -29.859 -0.395 1 98.44 373 PRO A O 1
ATOM 2872 N N . LEU A 1 374 ? -8.453 -28.922 1.663 1 98.81 374 LEU A N 1
ATOM 2873 C CA . LEU A 1 374 ? -9.078 -27.719 1.151 1 98.81 374 LEU A CA 1
ATOM 2874 C C . LEU A 1 374 ? -8.148 -26.516 1.299 1 98.81 374 LEU A C 1
ATOM 2876 O O . LEU A 1 374 ? -7.703 -26.203 2.406 1 98.81 374 LEU A O 1
ATOM 2880 N N . VAL A 1 375 ? -7.844 -25.891 0.225 1 98.75 375 VAL A N 1
ATOM 2881 C CA . VAL A 1 375 ? -7.117 -24.625 0.236 1 98.75 375 VAL A CA 1
ATOM 2882 C C . VAL A 1 375 ? -8.094 -23.469 0.444 1 98.75 375 VAL A C 1
ATOM 2884 O O . VAL A 1 375 ? -8.969 -23.234 -0.396 1 98.75 375 VAL A O 1
ATOM 2887 N N . LEU A 1 376 ? -7.949 -22.828 1.54 1 98.88 376 LEU A N 1
ATOM 2888 C CA . LEU A 1 376 ? -8.758 -21.625 1.771 1 98.88 376 LEU A CA 1
ATOM 2889 C C . LEU A 1 376 ? -8.18 -20.438 1.024 1 98.88 376 LEU A C 1
ATOM 2891 O O . LEU A 1 376 ? -7.031 -20.047 1.256 1 98.88 376 LEU A O 1
ATOM 2895 N N . ASP A 1 377 ? -8.938 -19.922 0.131 1 98.75 377 ASP A N 1
ATOM 2896 C CA . ASP A 1 377 ? -8.656 -18.625 -0.475 1 98.75 377 ASP A CA 1
ATOM 2897 C C . ASP A 1 377 ? -9.5 -17.516 0.163 1 98.75 377 ASP A C 1
ATOM 2899 O O . ASP A 1 377 ? -10.711 -17.469 -0.047 1 98.75 377 ASP A O 1
ATOM 2903 N N . PHE A 1 378 ? -8.867 -16.594 0.853 1 98.69 378 PHE A N 1
ATOM 2904 C CA . PHE A 1 378 ? -9.547 -15.562 1.627 1 98.69 378 PHE A CA 1
ATOM 2905 C C . PHE A 1 378 ? -10.305 -14.617 0.711 1 98.69 378 PHE A C 1
ATOM 2907 O O . PHE A 1 378 ? -11.406 -14.172 1.045 1 98.69 378 PHE A O 1
ATOM 2914 N N . HIS A 1 379 ? -9.703 -14.258 -0.354 1 98.38 379 HIS A N 1
ATOM 2915 C CA . HIS A 1 379 ? -10.312 -13.328 -1.298 1 98.38 379 HIS A CA 1
ATOM 2916 C C . HIS A 1 379 ? -11.562 -13.93 -1.929 1 98.38 379 HIS A C 1
ATOM 2918 O O . HIS A 1 379 ? -12.617 -13.289 -1.97 1 98.38 379 HIS A O 1
ATOM 2924 N N . HIS A 1 380 ? -11.453 -15.156 -2.371 1 98.25 380 HIS A N 1
ATOM 2925 C CA . HIS A 1 380 ? -12.602 -15.875 -2.912 1 98.25 380 HIS A CA 1
ATOM 2926 C C . HIS A 1 380 ? -13.719 -15.984 -1.881 1 98.25 380 HIS A C 1
ATOM 2928 O O . HIS A 1 380 ? -14.891 -15.773 -2.205 1 98.25 380 HIS A O 1
ATOM 2934 N N . HIS A 1 381 ? -13.367 -16.266 -0.705 1 98.31 381 HIS A N 1
ATOM 2935 C CA . HIS A 1 381 ? -14.328 -16.406 0.384 1 98.31 381 HIS A CA 1
ATOM 2936 C C . HIS A 1 381 ? -15.125 -15.117 0.572 1 98.31 381 HIS A C 1
ATOM 2938 O O . HIS A 1 381 ? -16.297 -15.164 0.944 1 98.31 381 HIS A O 1
ATOM 2944 N N . ASN A 1 382 ? -14.531 -14.008 0.321 1 97.19 382 ASN A N 1
ATOM 2945 C CA . ASN A 1 382 ? -15.203 -12.734 0.549 1 97.19 382 ASN A CA 1
ATOM 2946 C C . ASN A 1 382 ? -16.109 -12.367 -0.619 1 97.19 382 ASN A C 1
ATOM 2948 O O . ASN A 1 382 ? -16.859 -11.383 -0.546 1 97.19 382 ASN A O 1
ATOM 2952 N N . ILE A 1 383 ? -16.047 -13.156 -1.671 1 96.75 383 ILE A N 1
ATOM 2953 C CA . ILE A 1 383 ? -16.953 -12.961 -2.797 1 96.75 383 ILE A CA 1
ATOM 2954 C C . ILE A 1 383 ? -18.078 -13.992 -2.736 1 96.75 383 ILE A C 1
ATOM 2956 O O . ILE A 1 383 ? -19.25 -13.648 -2.896 1 96.75 383 ILE A O 1
ATOM 2960 N N . ILE A 1 384 ? -17.719 -15.289 -2.5 1 96.06 384 ILE A N 1
ATOM 2961 C CA . ILE A 1 384 ? -18.656 -16.391 -2.373 1 96.06 384 ILE A CA 1
ATOM 2962 C C . ILE A 1 384 ? -18.531 -17.031 -0.994 1 96.06 384 ILE A C 1
ATOM 2964 O O . ILE A 1 384 ? -17.531 -17.703 -0.707 1 96.06 384 ILE A O 1
ATOM 2968 N N . PHE A 1 385 ? -19.531 -16.812 -0.127 1 95.69 385 PHE A N 1
ATOM 2969 C CA . PHE A 1 385 ? -19.5 -17.406 1.205 1 95.69 385 PHE A CA 1
ATOM 2970 C C . PHE A 1 385 ? -20.891 -17.828 1.65 1 95.69 385 PHE A C 1
ATOM 2972 O O . PHE A 1 385 ? -21.891 -17.422 1.044 1 95.69 385 PHE A O 1
ATOM 2979 N N . ASP A 1 386 ? -20.875 -18.609 2.619 1 96.25 386 ASP A N 1
ATOM 2980 C CA . ASP A 1 386 ? -22.141 -19.109 3.168 1 96.25 386 ASP A CA 1
ATOM 2981 C C . ASP A 1 386 ? -22.922 -18 3.869 1 96.25 386 ASP A C 1
ATOM 2983 O O . ASP A 1 386 ? -22.328 -17.188 4.586 1 96.25 386 ASP A O 1
ATOM 2987 N N . PRO A 1 387 ? -24.219 -18.016 3.689 1 93.94 387 PRO A N 1
ATOM 2988 C CA . PRO A 1 387 ? -25.047 -16.969 4.277 1 93.94 387 PRO A CA 1
ATOM 2989 C C . PRO A 1 387 ? -24.969 -16.922 5.805 1 93.94 387 PRO A C 1
ATOM 2991 O O . PRO A 1 387 ? -25.344 -15.93 6.422 1 93.94 387 PRO A O 1
ATOM 2994 N N . SER A 1 388 ? -24.531 -17.953 6.379 1 95.06 388 SER A N 1
ATOM 2995 C CA . SER A 1 388 ? -24.406 -17.984 7.832 1 95.06 388 SER A CA 1
ATOM 2996 C C . SER A 1 388 ? -23.234 -17.141 8.312 1 95.06 388 SER A C 1
ATOM 2998 O O . SER A 1 388 ? -23.109 -16.875 9.508 1 95.06 388 SER A O 1
ATOM 3000 N N . LEU A 1 389 ? -22.438 -16.734 7.445 1 95.75 389 LEU A N 1
ATOM 3001 C CA . LEU A 1 389 ? -21.281 -15.922 7.789 1 95.75 389 LEU A CA 1
ATOM 3002 C C . LEU A 1 389 ? -21.422 -14.508 7.238 1 95.75 389 LEU A C 1
ATOM 3004 O O . LEU A 1 389 ? -22.172 -14.289 6.285 1 95.75 389 LEU A O 1
ATOM 3008 N N . ARG A 1 390 ? -20.703 -13.609 7.883 1 94.62 390 ARG A N 1
ATOM 3009 C CA . ARG A 1 390 ? -20.516 -12.266 7.34 1 94.62 390 ARG A CA 1
ATOM 3010 C C . ARG A 1 390 ? -19.25 -12.195 6.492 1 94.62 390 ARG A C 1
ATOM 3012 O O . ARG A 1 390 ? -18.281 -12.93 6.734 1 94.62 390 ARG A O 1
ATOM 3019 N N . GLU A 1 391 ? -19.344 -11.312 5.477 1 95.88 391 GLU A N 1
ATOM 3020 C CA . GLU A 1 391 ? -18.109 -11.008 4.758 1 95.88 391 GLU A CA 1
ATOM 3021 C C . GLU A 1 391 ? -17 -10.602 5.715 1 95.88 391 GLU A C 1
ATOM 3023 O O . GLU A 1 391 ? -17.25 -9.969 6.742 1 95.88 391 GLU A O 1
ATOM 3028 N N . GLY A 1 392 ? -15.758 -10.953 5.348 1 97.19 392 GLY A N 1
ATOM 3029 C CA . GLY A 1 392 ? -14.617 -10.625 6.18 1 97.19 392 GLY A CA 1
ATOM 3030 C C . GLY A 1 392 ? -13.789 -11.836 6.57 1 97.19 392 GLY A C 1
ATOM 3031 O O . GLY A 1 392 ? -13.938 -12.906 5.984 1 97.19 392 GLY A O 1
ATOM 3032 N N . THR A 1 393 ? -12.914 -11.641 7.559 1 98.06 393 THR A N 1
ATOM 3033 C CA . THR A 1 393 ? -11.969 -12.711 7.883 1 98.06 393 THR A CA 1
ATOM 3034 C C . THR A 1 393 ? -12.258 -13.281 9.266 1 98.06 393 THR A C 1
ATOM 3036 O O . THR A 1 393 ? -11.641 -14.258 9.688 1 98.06 393 THR A O 1
ATOM 3039 N N . TYR A 1 394 ? -13.219 -12.711 9.961 1 97.94 394 TYR A N 1
ATOM 3040 C CA . TYR A 1 394 ? -13.492 -13.18 11.32 1 97.94 394 TYR A CA 1
ATOM 3041 C C . TYR A 1 394 ? -14.312 -14.461 11.305 1 97.94 394 TYR A C 1
ATOM 3043 O O . TYR A 1 394 ? -13.953 -15.445 11.953 1 97.94 394 TYR A O 1
ATOM 3051 N N . GLY A 1 395 ? -15.391 -14.461 10.578 1 97.44 395 GLY A N 1
ATOM 3052 C CA . GLY A 1 395 ? -16.312 -15.586 10.578 1 97.44 395 GLY A CA 1
ATOM 3053 C C . GLY A 1 395 ? -15.68 -16.891 10.117 1 97.44 395 GLY A C 1
ATOM 3054 O O . GLY A 1 395 ? -15.961 -17.953 10.664 1 97.44 395 GLY A O 1
ATOM 3055 N N . ILE A 1 396 ? -14.812 -16.859 9.156 1 98.25 396 ILE A N 1
ATOM 3056 C CA . ILE A 1 396 ? -14.242 -18.047 8.516 1 98.25 396 ILE A CA 1
ATOM 3057 C C . ILE A 1 396 ? -13.312 -18.766 9.492 1 98.25 396 ILE A C 1
ATOM 3059 O O . ILE A 1 396 ? -12.969 -19.922 9.297 1 98.25 396 ILE A O 1
ATOM 3063 N N . ILE A 1 397 ? -12.922 -18.109 10.531 1 98.19 397 ILE A N 1
ATOM 3064 C CA . ILE A 1 397 ? -12.023 -18.688 11.523 1 98.19 397 ILE A CA 1
ATOM 3065 C C . ILE A 1 397 ? -12.664 -19.922 12.141 1 98.19 397 ILE A C 1
ATOM 3067 O O . ILE A 1 397 ? -11.969 -20.891 12.492 1 98.19 397 ILE A O 1
ATOM 3071 N N . SER A 1 398 ? -13.961 -19.938 12.227 1 97.81 398 SER A N 1
ATOM 3072 C CA . SER A 1 398 ? -14.688 -21.062 12.812 1 97.81 398 SER A CA 1
ATOM 3073 C C . SER A 1 398 ? -14.469 -22.328 12.008 1 97.81 398 SER A C 1
ATOM 3075 O O . SER A 1 398 ? -14.68 -23.438 12.508 1 97.81 398 SER A O 1
ATOM 3077 N N . MET A 1 399 ? -14 -22.219 10.781 1 98.25 399 MET A N 1
ATOM 3078 C CA . MET A 1 399 ? -13.82 -23.375 9.898 1 98.25 399 MET A CA 1
ATOM 3079 C C . MET A 1 399 ? -12.359 -23.828 9.883 1 98.25 399 MET A C 1
ATOM 3081 O O . MET A 1 399 ? -12.031 -24.859 9.305 1 98.25 399 MET A O 1
ATOM 3085 N N . TYR A 1 400 ? -11.484 -23.141 10.547 1 98.69 400 TYR A N 1
ATOM 3086 C CA . TYR A 1 400 ? -10.047 -23.359 10.445 1 98.69 400 TYR A CA 1
ATOM 3087 C C . TYR A 1 400 ? -9.672 -24.766 10.867 1 98.69 400 TYR A C 1
ATOM 3089 O O . TYR A 1 400 ? -8.883 -25.438 10.195 1 98.69 400 TYR A O 1
ATOM 3097 N N . GLU A 1 401 ? -10.211 -25.188 11.961 1 98.5 401 GLU A N 1
ATOM 3098 C CA . GLU A 1 401 ? -9.852 -26.5 12.492 1 98.5 401 GLU A CA 1
ATOM 3099 C C . GLU A 1 401 ? -10.25 -27.609 11.531 1 98.5 401 GLU A C 1
ATOM 3101 O O . GLU A 1 401 ? -9.477 -28.547 11.305 1 98.5 401 GLU A O 1
ATOM 3106 N N . ARG A 1 402 ? -11.438 -27.469 11.008 1 98.69 402 ARG A N 1
ATOM 3107 C CA . ARG A 1 402 ? -11.906 -28.469 10.055 1 98.69 402 ARG A CA 1
ATOM 3108 C C . ARG A 1 402 ? -11.062 -28.469 8.789 1 98.69 402 ARG A C 1
ATOM 3110 O O . ARG A 1 402 ? -10.711 -29.531 8.258 1 98.69 402 ARG A O 1
ATOM 3117 N N . ILE A 1 403 ? -10.688 -27.312 8.32 1 98.88 403 ILE A N 1
ATOM 3118 C CA . ILE A 1 403 ? -9.852 -27.203 7.129 1 98.88 403 ILE A CA 1
ATOM 3119 C C . ILE A 1 403 ? -8.469 -27.781 7.402 1 98.88 403 ILE A C 1
ATOM 3121 O O . ILE A 1 403 ? -7.957 -28.578 6.609 1 98.88 403 ILE A O 1
ATOM 3125 N N . ARG A 1 404 ? -7.938 -27.422 8.508 1 98.69 404 ARG A N 1
ATOM 3126 C CA . ARG A 1 404 ? -6.613 -27.906 8.883 1 98.69 404 ARG A CA 1
ATOM 3127 C C . ARG A 1 404 ? -6.582 -29.422 8.961 1 98.69 404 ARG A C 1
ATOM 3129 O O . ARG A 1 404 ? -5.598 -30.062 8.562 1 98.69 404 ARG A O 1
ATOM 3136 N N . ALA A 1 405 ? -7.609 -29.984 9.422 1 98.62 405 ALA A N 1
ATOM 3137 C CA . ALA A 1 405 ? -7.691 -31.438 9.578 1 98.62 405 ALA A CA 1
ATOM 3138 C C . ALA A 1 405 ? -7.562 -32.156 8.234 1 98.62 405 ALA A C 1
ATOM 3140 O O . ALA A 1 405 ? -7 -33.25 8.148 1 98.62 405 ALA A O 1
ATOM 3141 N N . THR A 1 406 ? -8.062 -31.531 7.168 1 98.5 406 THR A N 1
ATOM 3142 C CA . THR A 1 406 ? -8 -32.125 5.848 1 98.5 406 THR A CA 1
ATOM 3143 C C . THR A 1 406 ? -6.555 -32.219 5.355 1 98.5 406 THR A C 1
ATOM 3145 O O . THR A 1 406 ? -6.207 -33.094 4.566 1 98.5 406 THR A O 1
ATOM 3148 N N . TRP A 1 407 ? -5.723 -31.391 5.781 1 98.25 407 TRP A N 1
ATOM 3149 C CA . TRP A 1 407 ? -4.309 -31.391 5.434 1 98.25 407 TRP A CA 1
ATOM 3150 C C . TRP A 1 407 ? -3.529 -32.344 6.332 1 98.25 407 TRP A C 1
ATOM 3152 O O . TRP A 1 407 ? -2.676 -33.094 5.855 1 98.25 407 TRP A O 1
ATOM 3162 N N . TRP A 1 408 ? -3.906 -32.344 7.547 1 96.69 408 TRP A N 1
ATOM 3163 C CA . TRP A 1 408 ? -3.211 -33.125 8.547 1 96.69 408 TRP A CA 1
ATOM 3164 C C . TRP A 1 408 ? -3.379 -34.625 8.258 1 96.69 408 TRP A C 1
ATOM 3166 O O . TRP A 1 408 ? -2.439 -35.406 8.43 1 96.69 408 TRP A O 1
ATOM 3176 N N . ARG A 1 409 ? -4.5 -35 7.816 1 95.88 409 ARG A N 1
ATOM 3177 C CA . ARG A 1 409 ? -4.785 -36.406 7.539 1 95.88 409 ARG A CA 1
ATOM 3178 C C . ARG A 1 409 ? -3.869 -36.938 6.441 1 95.88 409 ARG A C 1
ATOM 3180 O O . ARG A 1 409 ? -3.553 -38.156 6.422 1 95.88 409 ARG A O 1
ATOM 3187 N N . LYS A 1 410 ? -3.396 -36.062 5.602 1 94.94 410 LYS A N 1
ATOM 3188 C CA . LYS A 1 410 ? -2.521 -36.469 4.508 1 94.94 410 LYS A CA 1
ATOM 3189 C C . LYS A 1 410 ? -1.064 -36.156 4.816 1 94.94 410 LYS A C 1
ATOM 3191 O O . LYS A 1 410 ? -0.184 -36.344 3.979 1 94.94 410 LYS A O 1
ATOM 3196 N N . ASN A 1 411 ? -0.853 -35.625 5.969 1 94.81 411 ASN A N 1
ATOM 3197 C CA . ASN A 1 411 ? 0.486 -35.219 6.387 1 94.81 411 ASN A CA 1
ATOM 3198 C C . ASN A 1 411 ? 1.122 -34.25 5.395 1 94.81 411 ASN A C 1
ATOM 3200 O O . ASN A 1 411 ? 2.279 -34.438 5.008 1 94.81 411 ASN A O 1
ATOM 3204 N N . ILE A 1 412 ? 0.385 -33.375 4.859 1 96 412 ILE A N 1
ATOM 3205 C CA . ILE A 1 412 ? 0.846 -32.312 3.98 1 96 412 ILE A CA 1
ATOM 3206 C C . ILE A 1 412 ? 0.821 -30.969 4.727 1 96 412 ILE A C 1
ATOM 3208 O O . ILE A 1 412 ? -0.118 -30.688 5.473 1 96 412 ILE A O 1
ATOM 3212 N N . THR A 1 413 ? 1.858 -30.156 4.559 1 96.81 413 THR A N 1
ATOM 3213 C CA . THR A 1 413 ? 1.849 -28.812 5.137 1 96.81 413 THR A CA 1
ATOM 3214 C C . THR A 1 413 ? 0.728 -27.969 4.535 1 96.81 413 THR A C 1
ATOM 3216 O O . THR A 1 413 ? 0.605 -27.875 3.311 1 96.81 413 THR A O 1
ATOM 3219 N N . GLN A 1 414 ? -0.038 -27.438 5.352 1 98.19 414 GLN A N 1
ATOM 3220 C CA . GLN A 1 414 ? -1.19 -26.672 4.895 1 98.19 414 GLN A CA 1
ATOM 3221 C C . GLN A 1 414 ? -0.752 -25.406 4.152 1 98.19 414 GLN A C 1
ATOM 3223 O O . GLN A 1 414 ? 0.225 -24.766 4.539 1 98.19 414 GLN A O 1
ATOM 3228 N N . LYS A 1 415 ? -1.459 -25.094 3.107 1 98.12 415 LYS A N 1
ATOM 3229 C CA . LYS A 1 415 ? -1.288 -23.797 2.447 1 98.12 415 LYS A CA 1
ATOM 3230 C C . LYS A 1 415 ? -2.619 -23.062 2.326 1 98.12 415 LYS A C 1
ATOM 3232 O O . LYS A 1 415 ? -3.684 -23.688 2.342 1 98.12 415 LYS A O 1
ATOM 3237 N N . MET A 1 416 ? -2.574 -21.781 2.258 1 98.75 416 MET A N 1
ATOM 3238 C CA . MET A 1 416 ? -3.709 -20.891 2.014 1 98.75 416 MET A CA 1
ATOM 3239 C C . MET A 1 416 ? -3.385 -19.891 0.917 1 98.75 416 MET A C 1
ATOM 3241 O O . MET A 1 416 ? -2.219 -19.703 0.559 1 98.75 416 MET A O 1
ATOM 3245 N N . HIS A 1 417 ? -4.402 -19.344 0.325 1 98.88 417 HIS A N 1
ATOM 3246 C CA . HIS A 1 417 ? -4.242 -18.328 -0.705 1 98.88 417 HIS A CA 1
ATOM 3247 C C . HIS A 1 417 ? -4.754 -16.969 -0.224 1 98.88 417 HIS A C 1
ATOM 3249 O O . HIS A 1 417 ? -5.73 -16.906 0.527 1 98.88 417 HIS A O 1
ATOM 3255 N N . TYR A 1 418 ? -4.035 -15.969 -0.685 1 98.69 418 TYR A N 1
ATOM 3256 C CA . TYR A 1 418 ? -4.438 -14.609 -0.322 1 98.69 418 TYR A CA 1
ATOM 3257 C C . TYR A 1 418 ? -4.23 -13.648 -1.487 1 98.69 418 TYR A C 1
ATOM 3259 O O . TYR A 1 418 ? -3.197 -13.695 -2.16 1 98.69 418 TYR A O 1
ATOM 3267 N N . SER A 1 419 ? -5.211 -12.867 -1.759 1 98.5 419 SER A N 1
ATOM 3268 C CA . SER A 1 419 ? -5.211 -11.75 -2.697 1 98.5 419 SER A CA 1
ATOM 3269 C C . SER A 1 419 ? -6.195 -10.664 -2.268 1 98.5 419 SER A C 1
ATOM 3271 O O . SER A 1 419 ? -6.91 -10.828 -1.274 1 98.5 419 SER A O 1
ATOM 3273 N N . GLU A 1 420 ? -6.125 -9.547 -2.857 1 98 420 GLU A N 1
ATOM 3274 C CA . GLU A 1 420 ? -7.039 -8.43 -2.635 1 98 420 GLU A CA 1
ATOM 3275 C C . GLU A 1 420 ? -7.586 -7.891 -3.953 1 98 420 GLU A C 1
ATOM 3277 O O . GLU A 1 420 ? -6.926 -7.988 -4.988 1 98 420 GLU A O 1
ATOM 3282 N N . PRO A 1 421 ? -8.805 -7.391 -3.877 1 97.25 421 PRO A N 1
ATOM 3283 C CA . PRO A 1 421 ? -9.359 -6.812 -5.105 1 97.25 421 PRO A CA 1
ATOM 3284 C C . PRO A 1 421 ? -8.664 -5.512 -5.508 1 97.25 421 PRO A C 1
ATOM 3286 O O . PRO A 1 421 ? -8 -4.879 -4.684 1 97.25 421 PRO A O 1
ATOM 3289 N N . THR A 1 422 ? -8.836 -5.121 -6.727 1 97.38 422 THR A N 1
ATOM 3290 C CA . THR A 1 422 ? -8.328 -3.836 -7.195 1 97.38 422 THR A CA 1
ATOM 3291 C C . THR A 1 422 ? -9.062 -2.684 -6.523 1 97.38 422 THR A C 1
ATOM 3293 O O . THR A 1 422 ? -10.195 -2.852 -6.047 1 97.38 422 THR A O 1
ATOM 3296 N N . ALA A 1 423 ? -8.531 -1.536 -6.582 1 95.69 423 ALA A N 1
ATOM 3297 C CA . ALA A 1 423 ? -9.023 -0.367 -5.855 1 95.69 423 ALA A CA 1
ATOM 3298 C C . ALA A 1 423 ? -10.422 0.021 -6.324 1 95.69 423 ALA A C 1
ATOM 3300 O O . ALA A 1 423 ? -11.305 0.274 -5.508 1 95.69 423 ALA A O 1
ATOM 3301 N N . PRO A 1 424 ? -10.727 0.026 -7.594 1 95.75 424 PRO A N 1
ATOM 3302 C CA . PRO A 1 424 ? -12.039 0.502 -8.031 1 95.75 424 PRO A CA 1
ATOM 3303 C C . PRO A 1 424 ? -13.117 -0.573 -7.938 1 95.75 424 PRO A C 1
ATOM 3305 O O . PRO A 1 424 ? -14.281 -0.31 -8.242 1 95.75 424 PRO A O 1
ATOM 3308 N N . ALA A 1 425 ? -12.766 -1.771 -7.469 1 95.69 425 ALA A N 1
ATOM 3309 C CA . ALA A 1 425 ? -13.688 -2.898 -7.504 1 95.69 425 ALA A CA 1
ATOM 3310 C C . ALA A 1 425 ? -14.828 -2.705 -6.508 1 95.69 425 ALA A C 1
ATOM 3312 O O . ALA A 1 425 ? -14.594 -2.469 -5.32 1 95.69 425 ALA A O 1
ATOM 3313 N N . VAL A 1 426 ? -16.062 -2.9 -7.031 1 92.12 426 VAL A N 1
ATOM 3314 C CA . VAL A 1 426 ? -17.219 -2.693 -6.172 1 92.12 426 VAL A CA 1
ATOM 3315 C C . VAL A 1 426 ? -18.141 -3.912 -6.242 1 92.12 426 VAL A C 1
ATOM 3317 O O . VAL A 1 426 ? -18.453 -4.527 -5.219 1 92.12 426 VAL A O 1
ATOM 3320 N N . THR A 1 427 ? -18.547 -4.309 -7.43 1 92.06 427 THR A N 1
ATOM 3321 C CA . THR A 1 427 ? -19.438 -5.441 -7.625 1 92.06 427 THR A CA 1
ATOM 3322 C C . THR A 1 427 ? -18.688 -6.758 -7.434 1 92.06 427 THR A C 1
ATOM 3324 O O . THR A 1 427 ? -17.469 -6.801 -7.523 1 92.06 427 THR A O 1
ATOM 3327 N N . PRO A 1 428 ? -19.406 -7.766 -7.227 1 92 428 PRO A N 1
ATOM 3328 C CA . PRO A 1 428 ? -18.75 -9.07 -7.117 1 92 428 PRO A CA 1
ATOM 3329 C C . PRO A 1 428 ? -17.891 -9.398 -8.344 1 92 428 PRO A C 1
ATOM 3331 O O . PRO A 1 428 ? -16.797 -9.938 -8.203 1 92 428 PRO A O 1
ATOM 3334 N N . ARG A 1 429 ? -18.391 -9.102 -9.43 1 92.75 429 ARG A N 1
ATOM 3335 C CA . ARG A 1 429 ? -17.641 -9.359 -10.656 1 92.75 429 ARG A CA 1
ATOM 3336 C C . ARG A 1 429 ? -16.344 -8.555 -10.695 1 92.75 429 ARG A C 1
ATOM 3338 O O . ARG A 1 429 ? -15.281 -9.094 -10.992 1 92.75 429 ARG A O 1
ATOM 3345 N N . ASP A 1 430 ? -16.484 -7.242 -10.383 1 94.38 430 ASP A N 1
ATOM 3346 C CA . ASP A 1 430 ? -15.305 -6.375 -10.375 1 94.38 430 ASP A CA 1
ATOM 3347 C C . ASP A 1 430 ? -14.281 -6.844 -9.352 1 94.38 430 ASP A C 1
ATOM 3349 O O . ASP A 1 430 ? -13.078 -6.711 -9.562 1 94.38 430 ASP A O 1
ATOM 3353 N N . ARG A 1 431 ? -14.75 -7.391 -8.312 1 96.44 431 ARG A N 1
ATOM 3354 C CA . ARG A 1 431 ? -13.922 -7.73 -7.16 1 96.44 431 ARG A CA 1
ATOM 3355 C C . ARG A 1 431 ? -13.078 -8.969 -7.445 1 96.44 431 ARG A C 1
ATOM 3357 O O . ARG A 1 431 ? -12.156 -9.281 -6.691 1 96.44 431 ARG A O 1
ATOM 3364 N N . ARG A 1 432 ? -13.344 -9.648 -8.492 1 96.44 432 ARG A N 1
ATOM 3365 C CA . ARG A 1 432 ? -12.586 -10.852 -8.828 1 96.44 432 ARG A CA 1
ATOM 3366 C C . ARG A 1 432 ? -11.164 -10.5 -9.258 1 96.44 432 ARG A C 1
ATOM 3368 O O . ARG A 1 432 ? -10.25 -11.32 -9.133 1 96.44 432 ARG A O 1
ATOM 3375 N N . LYS A 1 433 ? -11.039 -9.297 -9.781 1 97.06 433 LYS A N 1
ATOM 3376 C CA . LYS A 1 433 ? -9.734 -8.859 -10.273 1 97.06 433 LYS A CA 1
ATOM 3377 C C . LYS A 1 433 ? -8.766 -8.609 -9.125 1 97.06 433 LYS A C 1
ATOM 3379 O O . LYS A 1 433 ? -9.094 -7.879 -8.18 1 97.06 433 LYS A O 1
ATOM 3384 N N . HIS A 1 434 ? -7.574 -9.172 -9.227 1 98 434 HIS A N 1
ATOM 3385 C CA . HIS A 1 434 ? -6.582 -9.07 -8.164 1 98 434 HIS A CA 1
ATOM 3386 C C . HIS A 1 434 ? -5.82 -7.754 -8.242 1 98 434 HIS A C 1
ATOM 3388 O O . HIS A 1 434 ? -5.48 -7.293 -9.336 1 98 434 HIS A O 1
ATOM 3394 N N . SER A 1 435 ? -5.504 -7.184 -7.137 1 98.12 435 SER A N 1
ATOM 3395 C CA . SER A 1 435 ? -4.656 -6 -7.047 1 98.12 435 SER A CA 1
ATOM 3396 C C . SER A 1 435 ? -3.199 -6.34 -7.348 1 98.12 435 SER A C 1
ATOM 3398 O O . SER A 1 435 ? -2.797 -7.504 -7.246 1 98.12 435 SER A O 1
ATOM 3400 N N . PRO A 1 436 ? -2.398 -5.344 -7.766 1 97.94 436 PRO A N 1
ATOM 3401 C CA . PRO A 1 436 ? -0.978 -5.598 -8.016 1 97.94 436 PRO A CA 1
ATOM 3402 C C . PRO A 1 436 ? -0.221 -6.004 -6.754 1 97.94 436 PRO A C 1
ATOM 3404 O O . PRO A 1 436 ? 0.687 -6.84 -6.816 1 97.94 436 PRO A O 1
ATOM 3407 N N . ARG A 1 437 ? -0.555 -5.363 -5.664 1 98 437 ARG A N 1
ATOM 3408 C CA . ARG A 1 437 ? 0.046 -5.648 -4.363 1 98 437 ARG A CA 1
ATOM 3409 C C . ARG A 1 437 ? -1.024 -5.945 -3.318 1 98 437 ARG A C 1
ATOM 3411 O O . ARG A 1 437 ? -2.213 -5.723 -3.559 1 98 437 ARG A O 1
ATOM 3418 N N . VAL A 1 438 ? -0.625 -6.508 -2.197 1 98.06 438 VAL A N 1
ATOM 3419 C CA . VAL A 1 438 ? -1.521 -6.691 -1.062 1 98.06 438 VAL A CA 1
ATOM 3420 C C . VAL A 1 438 ? -1.026 -5.871 0.126 1 98.06 438 VAL A C 1
ATOM 3422 O O . VAL A 1 438 ? 0.176 -5.633 0.266 1 98.06 438 VAL A O 1
ATOM 3425 N N . LYS A 1 439 ? -1.918 -5.48 0.955 1 97.06 439 LYS A N 1
ATOM 3426 C CA . LYS A 1 439 ? -1.601 -4.469 1.958 1 97.06 439 LYS A CA 1
ATOM 3427 C C . LYS A 1 439 ? -1.301 -5.109 3.311 1 97.06 439 LYS A C 1
ATOM 3429 O O . LYS A 1 439 ? -0.725 -4.469 4.191 1 97.06 439 LYS A O 1
ATOM 3434 N N . THR A 1 440 ? -1.746 -6.332 3.465 1 98 440 THR A N 1
ATOM 3435 C CA . THR A 1 440 ? -1.592 -6.945 4.781 1 98 440 THR A CA 1
ATOM 3436 C C . THR A 1 440 ? -1.567 -8.469 4.668 1 98 440 THR A C 1
ATOM 3438 O O . THR A 1 440 ? -1.511 -9.016 3.564 1 98 440 THR A O 1
ATOM 3441 N N . LEU A 1 441 ? -1.468 -9.141 5.879 1 98.44 441 LEU A N 1
ATOM 3442 C CA . LEU A 1 441 ? -1.529 -10.594 5.988 1 98.44 441 LEU A CA 1
ATOM 3443 C C . LEU A 1 441 ? -2.889 -11.039 6.512 1 98.44 441 LEU A C 1
ATOM 3445 O O . LEU A 1 441 ? -3.471 -10.391 7.383 1 98.44 441 LEU A O 1
ATOM 3449 N N . PRO A 1 442 ? -3.428 -12.102 5.902 1 98.5 442 PRO A N 1
ATOM 3450 C CA . PRO A 1 442 ? -4.656 -12.648 6.484 1 98.5 442 PRO A CA 1
ATOM 3451 C C . PRO A 1 442 ? -4.43 -13.273 7.855 1 98.5 442 PRO A C 1
ATOM 3453 O O . PRO A 1 442 ? -3.291 -13.586 8.219 1 98.5 442 PRO A O 1
ATOM 3456 N N . PRO A 1 443 ? -5.488 -13.492 8.609 1 98.56 443 PRO A N 1
ATOM 3457 C CA . PRO A 1 443 ? -5.355 -14.031 9.969 1 98.56 443 PRO A CA 1
ATOM 3458 C C . PRO A 1 443 ? -5.133 -15.547 9.984 1 98.56 443 PRO A C 1
ATOM 3460 O O . PRO A 1 443 ? -5.867 -16.266 10.656 1 98.56 443 PRO A O 1
ATOM 3463 N N . CYS A 1 444 ? -4.133 -15.969 9.336 1 98.5 444 CYS A N 1
ATOM 3464 C CA . CYS A 1 444 ? -3.752 -17.375 9.336 1 98.5 444 CYS A CA 1
ATOM 3465 C C . CYS A 1 444 ? -2.703 -17.672 10.406 1 98.5 444 CYS A C 1
ATOM 3467 O O . CYS A 1 444 ? -2.279 -16.75 11.117 1 98.5 444 CYS A O 1
ATOM 3469 N N . ALA A 1 445 ? -2.385 -18.922 10.508 1 98.12 445 ALA A N 1
ATOM 3470 C CA . ALA A 1 445 ? -1.32 -19.312 11.43 1 98.12 445 ALA A CA 1
ATOM 3471 C C . ALA A 1 445 ? 0.016 -18.703 11.008 1 98.12 445 ALA A C 1
ATOM 3473 O O . ALA A 1 445 ? 0.274 -18.531 9.82 1 98.12 445 ALA A O 1
ATOM 3474 N N . ARG A 1 446 ? 0.925 -18.469 11.922 1 97.62 446 ARG A N 1
ATOM 3475 C CA . ARG A 1 446 ? 2.197 -17.797 11.68 1 97.62 446 ARG A CA 1
ATOM 3476 C C . ARG A 1 446 ? 3.117 -18.656 10.82 1 97.62 446 ARG A C 1
ATOM 3478 O O . ARG A 1 446 ? 4.055 -18.156 10.203 1 97.62 446 ARG A O 1
ATOM 3485 N N . ASP A 1 447 ? 2.936 -19.938 10.867 1 98 447 ASP A N 1
ATOM 3486 C CA . ASP A 1 447 ? 3.801 -20.844 10.117 1 98 447 ASP A CA 1
ATOM 3487 C C . ASP A 1 447 ? 3.113 -21.328 8.844 1 98 447 ASP A C 1
ATOM 3489 O O . ASP A 1 447 ? 3.504 -22.359 8.273 1 98 447 ASP A O 1
ATOM 3493 N N . MET A 1 448 ? 2.096 -20.641 8.438 1 98.38 448 MET A N 1
ATOM 3494 C CA . MET A 1 448 ? 1.312 -21 7.258 1 98.38 448 MET A CA 1
ATOM 3495 C C . MET A 1 448 ? 2.135 -20.844 5.984 1 98.38 448 MET A C 1
ATOM 3497 O O . MET A 1 448 ? 2.898 -19.891 5.852 1 98.38 448 MET A O 1
ATOM 3501 N N . ASP A 1 449 ? 2.059 -21.812 5.012 1 98.44 449 ASP A N 1
ATOM 3502 C CA . ASP A 1 449 ? 2.463 -21.516 3.643 1 98.44 449 ASP A CA 1
ATOM 3503 C C . ASP A 1 449 ? 1.404 -20.688 2.926 1 98.44 449 ASP A C 1
ATOM 3505 O O . ASP A 1 449 ? 0.306 -21.172 2.648 1 98.44 449 ASP A O 1
ATOM 3509 N N . LEU A 1 450 ? 1.779 -19.484 2.641 1 98.81 450 LEU A N 1
ATOM 3510 C CA . LEU A 1 450 ? 0.805 -18.547 2.082 1 98.81 450 LEU A CA 1
ATOM 3511 C C . LEU A 1 450 ? 1.162 -18.188 0.644 1 98.81 450 LEU A C 1
ATOM 3513 O O . LEU A 1 450 ? 2.252 -17.672 0.382 1 98.81 450 LEU A O 1
ATOM 3517 N N . MET A 1 451 ? 0.245 -18.516 -0.267 1 98.81 451 MET A N 1
ATOM 3518 C CA . MET A 1 451 ? 0.385 -18.109 -1.665 1 98.81 451 MET A CA 1
ATOM 3519 C C . MET A 1 451 ? -0.225 -16.734 -1.903 1 98.81 451 MET A C 1
ATOM 3521 O O . MET A 1 451 ? -1.438 -16.562 -1.775 1 98.81 451 MET A O 1
ATOM 3525 N N . VAL A 1 452 ? 0.632 -15.758 -2.205 1 98.75 452 VAL A N 1
ATOM 3526 C CA . VAL A 1 452 ? 0.164 -14.422 -2.539 1 98.75 452 VAL A CA 1
ATOM 3527 C C . VAL A 1 452 ? -0.163 -14.344 -4.027 1 98.75 452 VAL A C 1
ATOM 3529 O O . VAL A 1 452 ? 0.734 -14.406 -4.871 1 98.75 452 VAL A O 1
ATOM 3532 N N . GLU A 1 453 ? -1.426 -14.25 -4.277 1 98.19 453 GLU A N 1
ATOM 3533 C CA . GLU A 1 453 ? -1.879 -14.164 -5.664 1 98.19 453 GLU A CA 1
ATOM 3534 C C . GLU A 1 453 ? -2.17 -12.719 -6.059 1 98.19 453 GLU A C 1
ATOM 3536 O O . GLU A 1 453 ? -3.32 -12.281 -6.023 1 98.19 453 GLU A O 1
ATOM 3541 N N . ALA A 1 454 ? -1.131 -12.039 -6.441 1 98.38 454 ALA A N 1
ATOM 3542 C CA . ALA A 1 454 ? -1.179 -10.648 -6.871 1 98.38 454 ALA A CA 1
ATOM 3543 C C . ALA A 1 454 ? -0.587 -10.484 -8.273 1 98.38 454 ALA A C 1
ATOM 3545 O O . ALA A 1 454 ? 0.201 -11.312 -8.719 1 98.38 454 ALA A O 1
ATOM 3546 N N . LYS A 1 455 ? -0.963 -9.398 -8.898 1 97.5 455 LYS A N 1
ATOM 3547 C CA . LYS A 1 455 ? -0.533 -9.18 -10.273 1 97.5 455 LYS A CA 1
ATOM 3548 C C . LYS A 1 455 ? 0.984 -9.031 -10.359 1 97.5 455 LYS A C 1
ATOM 3550 O O . LYS A 1 455 ? 1.604 -9.492 -11.328 1 97.5 455 LYS A O 1
ATOM 3555 N N . ASP A 1 456 ? 1.583 -8.453 -9.375 1 98.12 456 ASP A N 1
ATOM 3556 C CA . ASP A 1 456 ? 3.008 -8.141 -9.43 1 98.12 456 ASP A CA 1
ATOM 3557 C C . ASP A 1 456 ? 3.844 -9.297 -8.883 1 98.12 456 ASP A C 1
ATOM 3559 O O . ASP A 1 456 ? 5.059 -9.164 -8.711 1 98.12 456 ASP A O 1
ATOM 3563 N N . LYS A 1 457 ? 3.264 -10.383 -8.586 1 98.31 457 LYS A N 1
ATOM 3564 C CA . LYS A 1 457 ? 3.936 -11.648 -8.297 1 98.31 457 LYS A CA 1
ATOM 3565 C C . LYS A 1 457 ? 4.93 -11.5 -7.152 1 98.31 457 LYS A C 1
ATOM 3567 O O . LYS A 1 457 ? 4.543 -11.164 -6.027 1 98.31 457 LYS A O 1
ATOM 3572 N N . GLU A 1 458 ? 6.281 -11.766 -7.434 1 98.75 458 GLU A N 1
ATOM 3573 C CA . GLU A 1 458 ? 7.289 -11.727 -6.379 1 98.75 458 GLU A CA 1
ATOM 3574 C C . GLU A 1 458 ? 7.441 -10.312 -5.82 1 98.75 458 GLU A C 1
ATOM 3576 O O . GLU A 1 458 ? 7.824 -10.141 -4.664 1 98.75 458 GLU A O 1
ATOM 3581 N N . GLN A 1 459 ? 7.09 -9.305 -6.586 1 98.75 459 GLN A N 1
ATOM 3582 C CA . GLN A 1 459 ? 7.18 -7.938 -6.086 1 98.75 459 GLN A CA 1
ATOM 3583 C C . GLN A 1 459 ? 6.184 -7.695 -4.957 1 98.75 459 GLN A C 1
ATOM 3585 O O . GLN A 1 459 ? 6.457 -6.93 -4.031 1 98.75 459 GLN A O 1
ATOM 3590 N N . ALA A 1 460 ? 5.035 -8.305 -5.113 1 98.75 460 ALA A N 1
ATOM 3591 C CA . ALA A 1 460 ? 4.051 -8.219 -4.035 1 98.75 460 ALA A CA 1
ATOM 3592 C C . ALA A 1 460 ? 4.574 -8.883 -2.764 1 98.75 460 ALA A C 1
ATOM 3594 O O . ALA A 1 460 ? 4.371 -8.367 -1.661 1 98.75 460 ALA A O 1
ATOM 3595 N N . VAL A 1 461 ? 5.215 -9.992 -2.916 1 98.88 461 VAL A N 1
ATOM 3596 C CA . VAL A 1 461 ? 5.801 -10.703 -1.785 1 98.88 461 VAL A CA 1
ATOM 3597 C C . VAL A 1 461 ? 6.887 -9.836 -1.141 1 98.88 461 VAL A C 1
ATOM 3599 O O . VAL A 1 461 ? 6.941 -9.711 0.085 1 98.88 461 VAL A O 1
ATOM 3602 N N . PHE A 1 462 ? 7.73 -9.211 -1.976 1 98.75 462 PHE A N 1
ATOM 3603 C CA . PHE A 1 462 ? 8.789 -8.336 -1.485 1 98.75 462 PHE A CA 1
ATOM 3604 C C . PHE A 1 462 ? 8.211 -7.207 -0.64 1 98.75 462 PHE A C 1
ATOM 3606 O O . PHE A 1 462 ? 8.75 -6.875 0.417 1 98.75 462 PHE A O 1
ATOM 3613 N N . GLU A 1 463 ? 7.207 -6.668 -1.148 1 98.25 463 GLU A N 1
ATOM 3614 C CA . GLU A 1 463 ? 6.617 -5.539 -0.43 1 98.25 463 GLU A CA 1
ATOM 3615 C C . GLU A 1 463 ? 6.078 -5.973 0.929 1 98.25 463 GLU A C 1
ATOM 3617 O O . GLU A 1 463 ? 6.223 -5.254 1.92 1 98.25 463 GLU A O 1
ATOM 3622 N N . LEU A 1 464 ? 5.438 -7.105 0.987 1 98.5 464 LEU A N 1
ATOM 3623 C CA . LEU A 1 464 ? 4.977 -7.648 2.262 1 98.5 464 LEU A CA 1
ATOM 3624 C C . LEU A 1 464 ? 6.152 -7.883 3.207 1 98.5 464 LEU A C 1
ATOM 3626 O O . LEU A 1 464 ? 6.078 -7.543 4.391 1 98.5 464 LEU A O 1
ATOM 3630 N N . MET A 1 465 ? 7.203 -8.461 2.686 1 98.62 465 MET A N 1
ATOM 3631 C CA . MET A 1 465 ? 8.391 -8.742 3.492 1 98.62 465 MET A CA 1
ATOM 3632 C C . MET A 1 465 ? 8.945 -7.461 4.109 1 98.62 465 MET A C 1
ATOM 3634 O O . MET A 1 465 ? 9.242 -7.422 5.305 1 98.62 465 MET A O 1
ATOM 3638 N N . ARG A 1 466 ? 8.992 -6.445 3.318 1 98.19 466 ARG A N 1
ATOM 3639 C CA . ARG A 1 466 ? 9.547 -5.18 3.789 1 98.19 466 ARG A CA 1
ATOM 3640 C C . ARG A 1 466 ? 8.609 -4.508 4.785 1 98.19 466 ARG A C 1
ATOM 3642 O O . ARG A 1 466 ? 9.055 -4.02 5.828 1 98.19 466 ARG A O 1
ATOM 3649 N N . ALA A 1 467 ? 7.383 -4.496 4.441 1 98.12 467 ALA A N 1
ATOM 3650 C CA . ALA A 1 467 ? 6.414 -3.773 5.262 1 98.12 467 ALA A CA 1
ATOM 3651 C C . ALA A 1 467 ? 6.32 -4.379 6.66 1 98.12 467 ALA A C 1
ATOM 3653 O O . ALA A 1 467 ? 6.23 -3.652 7.652 1 98.12 467 ALA A O 1
ATOM 3654 N N . PHE A 1 468 ? 6.387 -5.703 6.707 1 98.5 468 PHE A N 1
ATOM 3655 C CA . PHE A 1 468 ? 6.113 -6.375 7.973 1 98.5 468 PHE A CA 1
ATOM 3656 C C . PHE A 1 468 ? 7.383 -6.992 8.539 1 98.5 468 PHE A C 1
ATOM 3658 O O . PHE A 1 468 ? 7.336 -7.723 9.539 1 98.5 468 PHE A O 1
ATOM 3665 N N . LYS A 1 469 ? 8.539 -6.75 7.887 1 98 469 LYS A N 1
ATOM 3666 C CA . LYS A 1 469 ? 9.828 -7.285 8.312 1 98 469 LYS A CA 1
ATOM 3667 C C . LYS A 1 469 ? 9.781 -8.805 8.438 1 98 469 LYS A C 1
ATOM 3669 O O . LYS A 1 469 ? 10.203 -9.367 9.445 1 98 469 LYS A O 1
ATOM 3674 N N . LEU A 1 470 ? 9.219 -9.398 7.41 1 98.5 470 LEU A N 1
ATOM 3675 C CA . LEU A 1 470 ? 9.18 -10.859 7.363 1 98.5 470 LEU A CA 1
ATOM 3676 C C . LEU A 1 470 ? 10.547 -11.43 6.984 1 98.5 470 LEU A C 1
ATOM 3678 O O . LEU A 1 470 ? 11.398 -10.711 6.453 1 98.5 470 LEU A O 1
ATOM 3682 N N . PRO A 1 471 ? 10.758 -12.703 7.277 1 97.88 471 PRO A N 1
ATOM 3683 C CA . PRO A 1 471 ? 12.055 -13.281 6.906 1 97.88 471 PRO A CA 1
ATOM 3684 C C . PRO A 1 471 ? 12.422 -13.008 5.449 1 97.88 471 PRO A C 1
ATOM 3686 O O . PRO A 1 471 ? 11.609 -13.219 4.551 1 97.88 471 PRO A O 1
ATOM 3689 N N . GLY A 1 472 ? 13.648 -12.477 5.242 1 97.81 472 GLY A N 1
ATOM 3690 C CA . GLY A 1 472 ? 14.148 -12.18 3.91 1 97.81 472 GLY A CA 1
ATOM 3691 C C . GLY A 1 472 ? 13.945 -10.734 3.506 1 97.81 472 GLY A C 1
ATOM 3692 O O . GLY A 1 472 ? 14.32 -10.328 2.402 1 97.81 472 GLY A O 1
ATOM 3693 N N . TRP A 1 473 ? 13.398 -9.883 4.426 1 98.06 473 TRP A N 1
ATOM 3694 C CA . TRP A 1 473 ? 13.023 -8.516 4.098 1 98.06 473 TRP A CA 1
ATOM 3695 C C . TRP A 1 473 ? 14.242 -7.699 3.678 1 98.06 473 TRP A C 1
ATOM 3697 O O . TRP A 1 473 ? 14.117 -6.703 2.963 1 98.06 473 TRP A O 1
ATOM 3707 N N . ASP A 1 474 ? 15.43 -8.133 4.027 1 97.81 474 ASP A N 1
ATOM 3708 C CA . ASP A 1 474 ? 16.641 -7.352 3.832 1 97.81 474 ASP A CA 1
ATOM 3709 C C . ASP A 1 474 ? 17.547 -7.984 2.775 1 97.81 474 ASP A C 1
ATOM 3711 O O . ASP A 1 474 ? 18.734 -7.66 2.684 1 97.81 474 ASP A O 1
ATOM 3715 N N . LEU A 1 475 ? 17 -8.859 1.959 1 98.56 475 LEU A N 1
ATOM 3716 C CA . LEU A 1 475 ? 17.828 -9.625 1.034 1 98.56 475 LEU A CA 1
ATOM 3717 C C . LEU A 1 475 ? 17.844 -8.977 -0.346 1 98.56 475 LEU A C 1
ATOM 3719 O O . LEU A 1 475 ? 18.594 -9.391 -1.227 1 98.56 475 LEU A O 1
ATOM 3723 N N . PHE A 1 476 ? 17.078 -8.008 -0.559 1 98.62 476 PHE A N 1
ATOM 3724 C CA . PHE A 1 476 ? 16.953 -7.395 -1.877 1 98.62 476 PHE A CA 1
ATOM 3725 C C . PHE A 1 476 ? 16.938 -5.875 -1.771 1 98.62 476 PHE A C 1
ATOM 3727 O O . PHE A 1 476 ? 16.609 -5.324 -0.721 1 98.62 476 PHE A O 1
ATOM 3734 N N . ASN A 1 477 ? 17.281 -5.215 -2.887 1 97.94 477 ASN A N 1
ATOM 3735 C CA . ASN A 1 477 ? 17.375 -3.758 -2.908 1 97.94 477 ASN A CA 1
ATOM 3736 C C . ASN A 1 477 ? 16.656 -3.17 -4.125 1 97.94 477 ASN A C 1
ATOM 3738 O O . ASN A 1 477 ? 16.25 -3.906 -5.027 1 97.94 477 ASN A O 1
ATOM 3742 N N . ASP A 1 478 ? 16.516 -1.875 -4.09 1 96.5 478 ASP A N 1
ATOM 3743 C CA . ASP A 1 478 ? 15.805 -1.171 -5.156 1 96.5 478 ASP A CA 1
ATOM 3744 C C . ASP A 1 478 ? 16.594 -1.207 -6.461 1 96.5 478 ASP A C 1
ATOM 3746 O O . ASP A 1 478 ? 17.812 -1.006 -6.453 1 96.5 478 ASP A O 1
ATOM 3750 N N . LEU A 1 479 ? 15.875 -1.416 -7.465 1 95.62 479 LEU A N 1
ATOM 3751 C CA . LEU A 1 479 ? 16.422 -1.359 -8.82 1 95.62 479 LEU A CA 1
ATOM 3752 C C . LEU A 1 479 ? 16.891 0.053 -9.156 1 95.62 479 LEU A C 1
ATOM 3754 O O . LEU A 1 479 ? 16.297 1.032 -8.688 1 95.62 479 LEU A O 1
ATOM 3758 N N . VAL A 1 480 ? 17.984 0.128 -9.922 1 94.94 480 VAL A N 1
ATOM 3759 C CA . VAL A 1 480 ? 18.312 1.388 -10.578 1 94.94 480 VAL A CA 1
ATOM 3760 C C . VAL A 1 480 ? 17.5 1.536 -11.859 1 94.94 480 VAL A C 1
ATOM 3762 O O . VAL A 1 480 ? 17.562 0.685 -12.75 1 94.94 480 VAL A O 1
ATOM 3765 N N . PRO A 1 481 ? 16.703 2.602 -11.93 1 95.19 481 PRO A N 1
ATOM 3766 C CA . PRO A 1 481 ? 15.82 2.723 -13.094 1 95.19 481 PRO A CA 1
ATOM 3767 C C . PRO A 1 481 ? 16.562 2.553 -14.422 1 95.19 481 PRO A C 1
ATOM 3769 O O . PRO A 1 481 ? 17.578 3.227 -14.656 1 95.19 481 PRO A O 1
ATOM 3772 N N . HIS A 1 482 ? 16.109 1.628 -15.266 1 93.69 482 HIS A N 1
ATOM 3773 C CA . HIS A 1 482 ? 16.5 1.431 -16.656 1 93.69 482 HIS A CA 1
ATOM 3774 C C . HIS A 1 482 ? 17.906 0.838 -16.75 1 93.69 482 HIS A C 1
ATOM 3776 O O . HIS A 1 482 ? 18.547 0.902 -17.812 1 93.69 482 HIS A O 1
ATOM 3782 N N . GLU A 1 483 ? 18.375 0.369 -15.633 1 91.31 483 GLU A N 1
ATOM 3783 C CA . GLU A 1 483 ? 19.703 -0.267 -15.617 1 91.31 483 GLU A CA 1
ATOM 3784 C C . GLU A 1 483 ? 19.625 -1.656 -14.992 1 91.31 483 GLU A C 1
ATOM 3786 O O . GLU A 1 483 ? 18.938 -1.859 -13.992 1 91.31 483 GLU A O 1
ATOM 3791 N N . ARG A 1 484 ? 20.359 -2.588 -15.648 1 92 484 ARG A N 1
ATOM 3792 C CA . ARG A 1 484 ? 20.5 -3.938 -15.109 1 92 484 ARG A CA 1
ATOM 3793 C C . ARG A 1 484 ? 21.969 -4.371 -15.094 1 92 484 ARG A C 1
ATOM 3795 O O . ARG A 1 484 ? 22.594 -4.496 -16.141 1 92 484 ARG A O 1
ATOM 3802 N N . ASP A 1 485 ? 22.438 -4.684 -13.961 1 91.31 485 ASP A N 1
ATOM 3803 C CA . ASP A 1 485 ? 23.844 -5.047 -13.805 1 91.31 485 ASP A CA 1
ATOM 3804 C C . ASP A 1 485 ? 24.047 -6.555 -13.969 1 91.31 485 ASP A C 1
ATOM 3806 O O . ASP A 1 485 ? 25.172 -7.043 -13.945 1 91.31 485 ASP A O 1
ATOM 3810 N N . ASP A 1 486 ? 23 -7.246 -14.141 1 95.5 486 ASP A N 1
ATOM 3811 C CA . ASP A 1 486 ? 23.078 -8.703 -14.172 1 95.5 486 ASP A CA 1
ATOM 3812 C C . ASP A 1 486 ? 22.781 -9.234 -15.57 1 95.5 486 ASP A C 1
ATOM 3814 O O . ASP A 1 486 ? 22.406 -10.398 -15.734 1 95.5 486 ASP A O 1
ATOM 3818 N N . GLU A 1 487 ? 22.859 -8.359 -16.516 1 93.5 487 GLU A N 1
ATOM 3819 C CA . GLU A 1 487 ? 22.734 -8.742 -17.922 1 93.5 487 GLU A CA 1
ATOM 3820 C C . GLU A 1 487 ? 24 -8.383 -18.703 1 93.5 487 GLU A C 1
ATOM 3822 O O . GLU A 1 487 ? 24.656 -7.387 -18.406 1 93.5 487 GLU A O 1
ATOM 3827 N N . PRO A 1 488 ? 24.219 -9.203 -19.672 1 89.31 488 PRO A N 1
ATOM 3828 C CA . PRO A 1 488 ? 25.359 -8.836 -20.531 1 89.31 488 PRO A CA 1
ATOM 3829 C C . PRO A 1 488 ? 25.078 -7.613 -21.391 1 89.31 488 PRO A C 1
ATOM 3831 O O . PRO A 1 488 ? 23.922 -7.367 -21.766 1 89.31 488 PRO A O 1
ATOM 3834 N N . ARG A 1 489 ? 26.078 -6.793 -21.531 1 82.31 489 ARG A N 1
ATOM 3835 C CA . ARG A 1 489 ? 25.984 -5.617 -22.391 1 82.31 489 ARG A CA 1
ATOM 3836 C C . ARG A 1 489 ? 27.172 -5.531 -23.344 1 82.31 489 ARG A C 1
ATOM 3838 O O . ARG A 1 489 ? 28.297 -5.805 -22.969 1 82.31 489 ARG A O 1
ATOM 3845 N N . LYS A 1 490 ? 26.766 -5.273 -24.594 1 80.25 490 LYS A N 1
ATOM 3846 C CA . LYS A 1 490 ? 27.812 -5.047 -25.578 1 80.25 490 LYS A CA 1
ATOM 3847 C C . LYS A 1 490 ? 28.453 -3.674 -25.391 1 80.25 490 LYS A C 1
ATOM 3849 O O . LYS A 1 490 ? 27.844 -2.768 -24.828 1 80.25 490 LYS A O 1
ATOM 3854 N N . ALA A 1 491 ? 29.625 -3.682 -25.703 1 76.25 491 ALA A N 1
ATOM 3855 C CA . ALA A 1 491 ? 30.328 -2.398 -25.641 1 76.25 491 ALA A CA 1
ATOM 3856 C C . ALA A 1 491 ? 29.656 -1.366 -26.531 1 76.25 491 ALA A C 1
ATOM 3858 O O . ALA A 1 491 ? 29.234 -1.685 -27.656 1 76.25 491 ALA A O 1
ATOM 3859 N N . VAL A 1 492 ? 29.203 -0.368 -25.938 1 70.44 492 VAL A N 1
ATOM 3860 C CA . VAL A 1 492 ? 28.578 0.675 -26.75 1 70.44 492 VAL A CA 1
ATOM 3861 C C . VAL A 1 492 ? 29.484 1.907 -26.781 1 70.44 492 VAL A C 1
ATOM 3863 O O . VAL A 1 492 ? 30.094 2.27 -25.781 1 70.44 492 VAL A O 1
ATOM 3866 N N . LEU A 1 493 ? 29.766 2.42 -27.938 1 65.31 493 LEU A N 1
ATOM 3867 C CA . LEU A 1 493 ? 30.484 3.676 -28.109 1 65.31 493 LEU A CA 1
ATOM 3868 C C . LEU A 1 493 ? 29.562 4.867 -27.891 1 65.31 493 LEU A C 1
ATOM 3870 O O . LEU A 1 493 ? 28.531 4.992 -28.562 1 65.31 493 LEU A O 1
ATOM 3874 N N . LYS A 1 494 ? 29.625 5.41 -26.75 1 60.56 494 LYS A N 1
ATOM 3875 C CA . LYS A 1 494 ? 28.812 6.602 -26.562 1 60.56 494 LYS A CA 1
ATOM 3876 C C . LYS A 1 494 ? 29.547 7.859 -27 1 60.56 494 LYS A C 1
ATOM 3878 O O . LYS A 1 494 ? 30.75 8 -26.75 1 60.56 494 LYS A O 1
ATOM 3883 N N . LYS A 1 495 ? 28.938 8.727 -27.859 1 56.19 495 LYS A N 1
ATOM 3884 C CA . LYS A 1 495 ? 29.5 10 -28.312 1 56.19 495 LYS A CA 1
ATOM 3885 C C . LYS A 1 495 ? 29.625 10.984 -27.156 1 56.19 495 LYS A C 1
ATOM 3887 O O . LYS A 1 495 ? 28.688 11.133 -26.359 1 56.19 495 LYS A O 1
ATOM 3892 N N . SER A 1 496 ? 30.734 11.32 -26.766 1 52.12 496 SER A N 1
ATOM 3893 C CA . SER A 1 496 ? 30.938 12.312 -25.719 1 52.12 496 SER A CA 1
ATOM 3894 C C . SER A 1 496 ? 30.25 13.633 -26.062 1 52.12 496 SER A C 1
ATOM 3896 O O . SER A 1 496 ? 30.391 14.125 -27.188 1 52.12 496 SER A O 1
ATOM 3898 N N . LYS A 1 497 ? 29.359 13.992 -25.375 1 46.97 497 LYS A N 1
ATOM 3899 C CA . LYS A 1 497 ? 28.656 15.242 -25.672 1 46.97 497 LYS A CA 1
ATOM 3900 C C . LYS A 1 497 ? 29.641 16.406 -25.734 1 46.97 497 LYS A C 1
ATOM 3902 O O . LYS A 1 497 ? 29.344 17.453 -26.328 1 46.97 497 LYS A O 1
ATOM 3907 N N . GLY A 1 498 ? 30.578 16.422 -24.797 1 45.75 498 GLY A N 1
ATOM 3908 C CA . GLY A 1 498 ? 31.297 17.672 -24.625 1 45.75 498 GLY A CA 1
ATOM 3909 C C . GLY A 1 498 ? 32.406 17.859 -25.625 1 45.75 498 GLY A C 1
ATOM 3910 O O . GLY A 1 498 ? 33.594 17.844 -25.266 1 45.75 498 GLY A O 1
ATOM 3911 N N . GLY A 1 499 ? 32.219 17.359 -26.734 1 41.31 499 GLY A N 1
ATOM 3912 C CA . GLY A 1 499 ? 33.375 17.766 -27.516 1 41.31 499 GLY A CA 1
ATOM 3913 C C . GLY A 1 499 ? 33.562 19.281 -27.578 1 41.31 499 GLY A C 1
ATOM 3914 O O . GLY A 1 499 ? 32.625 20 -27.953 1 41.31 499 GLY A O 1
ATOM 3915 N N . LYS A 1 500 ? 34.438 19.844 -26.594 1 41.44 500 LYS A N 1
ATOM 3916 C CA . LYS A 1 500 ? 34.875 21.219 -26.75 1 41.44 500 LYS A CA 1
ATOM 3917 C C . LYS A 1 500 ? 35.281 21.516 -28.188 1 41.44 500 LYS A C 1
ATOM 3919 O O . LYS A 1 500 ? 36.031 20.734 -28.797 1 41.44 500 LYS A O 1
ATOM 3924 N N . LYS A 1 501 ? 34.5 22.344 -28.75 1 41.34 501 LYS A N 1
ATOM 3925 C CA . LYS A 1 501 ? 34.938 22.984 -30 1 41.34 501 LYS A CA 1
ATOM 3926 C C . LYS A 1 501 ? 36.375 23.453 -29.906 1 41.34 501 LYS A C 1
ATOM 3928 O O . LYS A 1 501 ? 36.719 24.266 -29.062 1 41.34 501 LYS A O 1
ATOM 3933 N N . LYS A 1 502 ? 37.344 22.578 -29.984 1 41.16 502 LYS A N 1
ATOM 3934 C CA . LYS A 1 502 ? 38.594 23.297 -30.219 1 41.16 502 LYS A CA 1
ATOM 3935 C C . LYS A 1 502 ? 38.469 24.219 -31.453 1 41.16 502 LYS A C 1
ATOM 3937 O O . LYS A 1 502 ? 37.656 23.969 -32.344 1 41.16 502 LYS A O 1
ATOM 3942 N N . ALA A 1 503 ? 39.219 25.312 -31.438 1 41.88 503 ALA A N 1
ATOM 3943 C CA . ALA A 1 503 ? 39.344 26.391 -32.406 1 41.88 503 ALA A CA 1
ATOM 3944 C C . ALA A 1 503 ? 39.406 25.828 -33.844 1 41.88 503 ALA A C 1
ATOM 3946 O O . ALA A 1 503 ? 38.875 26.438 -34.781 1 41.88 503 ALA A O 1
ATOM 3947 N N . ASN A 1 504 ? 40.5 24.953 -34.125 1 39.12 504 ASN A N 1
ATOM 3948 C CA . ASN A 1 504 ? 40.781 24.672 -35.531 1 39.12 504 ASN A CA 1
ATOM 3949 C C . ASN A 1 504 ? 39.906 23.516 -36.031 1 39.12 504 ASN A C 1
ATOM 3951 O O . ASN A 1 504 ? 40.094 22.375 -35.594 1 39.12 504 ASN A O 1
ATOM 3955 N N . GLY A 1 505 ? 38.625 23.531 -36.406 1 44.12 505 GLY A N 1
ATOM 3956 C CA . GLY A 1 505 ? 37.5 22.922 -37.094 1 44.12 505 GLY A CA 1
ATOM 3957 C C . GLY A 1 505 ? 37.281 21.469 -36.719 1 44.12 505 GLY A C 1
ATOM 3958 O O . GLY A 1 505 ? 36.375 20.812 -37.219 1 44.12 505 GLY A O 1
ATOM 3959 N N . GLY A 1 506 ? 38.219 20.703 -36.375 1 43.47 506 GLY A N 1
ATOM 3960 C CA . GLY A 1 506 ? 37.938 19.281 -36.312 1 43.47 506 GLY A CA 1
ATOM 3961 C C . GLY A 1 506 ? 37.281 18.844 -35.031 1 43.47 506 GLY A C 1
ATOM 3962 O O . GLY A 1 506 ? 37.656 19.281 -33.938 1 43.47 506 GLY A O 1
ATOM 3963 N N . GLN A 1 507 ? 36 18.625 -35 1 43.97 507 GLN A N 1
ATOM 3964 C CA . GLN A 1 507 ? 35.25 18.078 -33.875 1 43.97 507 GLN A CA 1
ATOM 3965 C C . GLN A 1 507 ? 35.75 16.672 -33.531 1 43.97 507 GLN A C 1
ATOM 3967 O O . GLN A 1 507 ? 35.688 15.773 -34.375 1 43.97 507 GLN A O 1
ATOM 3972 N N . ILE A 1 508 ? 36.75 16.531 -32.844 1 47.09 508 ILE A N 1
ATOM 3973 C CA . ILE A 1 508 ? 37 15.164 -32.406 1 47.09 508 ILE A CA 1
ATOM 3974 C C . ILE A 1 508 ? 35.875 14.719 -31.469 1 47.09 508 ILE A C 1
ATOM 3976 O O . ILE A 1 508 ? 35.688 15.281 -30.391 1 47.09 508 ILE A O 1
ATOM 3980 N N . GLU A 1 509 ? 34.875 14.18 -32 1 49.34 509 GLU A N 1
ATOM 3981 C CA . GLU A 1 509 ? 33.844 13.469 -31.234 1 49.34 509 GLU A CA 1
ATOM 3982 C C . GLU A 1 509 ? 34.469 12.414 -30.328 1 49.34 509 GLU A C 1
ATOM 3984 O O . GLU A 1 509 ? 35.062 11.438 -30.812 1 49.34 509 GLU A O 1
ATOM 3989 N N . ASP A 1 510 ? 34.969 12.766 -29.219 1 55.84 510 ASP A N 1
ATOM 3990 C CA . ASP A 1 510 ? 35.469 11.781 -28.281 1 55.84 510 ASP A CA 1
ATOM 3991 C C . ASP A 1 510 ? 34.375 10.781 -27.906 1 55.84 510 ASP A C 1
ATOM 3993 O O . ASP A 1 510 ? 33.312 11.164 -27.438 1 55.84 510 ASP A O 1
ATOM 3997 N N . GLN A 1 511 ? 34.344 9.719 -28.625 1 56.94 511 GLN A N 1
ATOM 3998 C CA . GLN A 1 511 ? 33.5 8.57 -28.297 1 56.94 511 GLN A CA 1
ATOM 3999 C C . GLN A 1 511 ? 34.031 7.852 -27.047 1 56.94 511 GLN A C 1
ATOM 4001 O O . GLN A 1 511 ? 35.219 7.57 -26.938 1 56.94 511 GLN A O 1
ATOM 4006 N N . VAL A 1 512 ? 33.406 8.062 -25.953 1 65.25 512 VAL A N 1
ATOM 4007 C CA . VAL A 1 512 ? 33.75 7.258 -24.781 1 65.25 512 VAL A CA 1
ATOM 4008 C C . VAL A 1 512 ? 33.094 5.875 -24.906 1 65.25 512 VAL A C 1
ATOM 4010 O O . VAL A 1 512 ? 31.891 5.762 -25.141 1 65.25 512 VAL A O 1
ATOM 4013 N N . GLU A 1 513 ? 33.906 4.82 -25 1 66.62 513 GLU A N 1
ATOM 4014 C CA . GLU A 1 513 ? 33.438 3.438 -25.047 1 66.62 513 GLU A CA 1
ATOM 4015 C C . GLU A 1 513 ? 32.969 2.953 -23.672 1 66.62 513 GLU A C 1
ATOM 4017 O O . GLU A 1 513 ? 33.75 3.02 -22.703 1 66.62 513 GLU A O 1
ATOM 4022 N N . ILE A 1 514 ? 31.719 2.729 -23.516 1 69.56 514 ILE A N 1
ATOM 4023 C CA . ILE A 1 514 ? 31.297 1.975 -22.344 1 69.56 514 ILE A CA 1
ATOM 4024 C C . ILE A 1 514 ? 31.656 0.5 -22.516 1 69.56 514 ILE A C 1
ATOM 4026 O O . ILE A 1 514 ? 31.188 -0.149 -23.469 1 69.56 514 ILE A O 1
ATOM 4030 N N . PRO A 1 515 ? 32.531 0.023 -21.719 1 76.44 515 PRO A N 1
ATOM 4031 C CA . PRO A 1 515 ? 33 -1.352 -21.906 1 76.44 515 PRO A CA 1
ATOM 4032 C C . PRO A 1 515 ? 31.859 -2.379 -21.812 1 76.44 515 PRO A C 1
ATOM 4034 O O . PRO A 1 515 ? 30.828 -2.109 -21.188 1 76.44 515 PRO A O 1
ATOM 4037 N N . ALA A 1 516 ? 32.156 -3.422 -22.531 1 81.56 516 ALA A N 1
ATOM 4038 C CA . ALA A 1 516 ? 31.234 -4.555 -22.469 1 81.56 516 ALA A CA 1
ATOM 4039 C C . ALA A 1 516 ? 31.188 -5.152 -21.062 1 81.56 516 ALA A C 1
ATOM 4041 O O . ALA A 1 516 ? 32.188 -5.121 -20.344 1 81.56 516 ALA A O 1
ATOM 4042 N N . ARG A 1 517 ? 30.031 -5.504 -20.688 1 85.56 517 ARG A N 1
ATOM 4043 C CA . ARG A 1 517 ? 29.875 -6.203 -19.406 1 85.56 517 ARG A CA 1
ATOM 4044 C C . ARG A 1 517 ? 29.594 -7.688 -19.641 1 85.56 517 ARG A C 1
ATOM 4046 O O . ARG A 1 517 ? 28.656 -8.055 -20.344 1 85.56 517 ARG A O 1
ATOM 4053 N N . GLU A 1 518 ? 30.453 -8.523 -19.078 1 88.81 518 GLU A N 1
ATOM 4054 C CA . GLU A 1 518 ? 30.234 -9.961 -19.109 1 88.81 518 GLU A CA 1
ATOM 4055 C C . GLU A 1 518 ? 29.594 -10.453 -17.828 1 88.81 518 GLU A C 1
ATOM 4057 O O . GLU A 1 518 ? 29.922 -9.992 -16.734 1 88.81 518 GLU A O 1
ATOM 4062 N N . VAL A 1 519 ? 28.578 -11.266 -17.953 1 91.31 519 VAL A N 1
ATOM 4063 C CA . VAL A 1 519 ? 27.875 -11.828 -16.812 1 91.31 519 VAL A CA 1
ATOM 4064 C C . VAL A 1 519 ? 27.844 -13.352 -16.922 1 91.31 519 VAL A C 1
ATOM 4066 O O . VAL A 1 519 ? 27.484 -13.898 -17.969 1 91.31 519 VAL A O 1
ATOM 4069 N N . SER A 1 520 ? 28.281 -14.047 -15.922 1 92.38 520 SER A N 1
ATOM 4070 C CA . SER A 1 520 ? 28.234 -15.508 -15.914 1 92.38 520 SER A CA 1
ATOM 4071 C C . SER A 1 520 ? 26.797 -16.016 -15.953 1 92.38 520 SER A C 1
ATOM 4073 O O . SER A 1 520 ? 25.875 -15.312 -15.531 1 92.38 520 SER A O 1
ATOM 4075 N N . PRO A 1 521 ? 26.578 -17.188 -16.422 1 91.12 521 PRO A N 1
ATOM 4076 C CA . PRO A 1 521 ? 25.234 -17.766 -16.453 1 91.12 521 PRO A CA 1
ATOM 4077 C C . PRO A 1 521 ? 24.609 -17.844 -15.055 1 91.12 521 PRO A C 1
ATOM 4079 O O . PRO A 1 521 ? 23.406 -17.641 -14.914 1 91.12 521 PRO A O 1
ATOM 4082 N N . ASP A 1 522 ? 25.391 -18.078 -14.062 1 92.81 522 ASP A N 1
ATOM 4083 C CA . ASP A 1 522 ? 24.891 -18.203 -12.695 1 92.81 522 ASP A CA 1
ATOM 4084 C C . ASP A 1 522 ? 24.453 -16.844 -12.148 1 92.81 522 ASP A C 1
ATOM 4086 O O . ASP A 1 522 ? 23.531 -16.766 -11.344 1 92.81 522 ASP A O 1
ATOM 4090 N N . SER A 1 523 ? 25.078 -15.82 -12.672 1 95.25 523 SER A N 1
ATOM 4091 C CA . SER A 1 523 ? 24.797 -14.484 -12.156 1 95.25 523 SER A CA 1
ATOM 4092 C C . SER A 1 523 ? 23.766 -13.766 -13.023 1 95.25 523 SER A C 1
ATOM 4094 O O . SER A 1 523 ? 23.234 -12.719 -12.625 1 95.25 523 SER A O 1
ATOM 4096 N N . PHE A 1 524 ? 23.516 -14.383 -14.117 1 96.44 524 PHE A N 1
ATOM 4097 C CA . PHE A 1 524 ? 22.578 -13.773 -15.047 1 96.44 524 PHE A CA 1
ATOM 4098 C C . PHE A 1 524 ? 21.203 -13.641 -14.406 1 96.44 524 PHE A C 1
ATOM 4100 O O . PHE A 1 524 ? 20.656 -14.617 -13.883 1 96.44 524 PHE A O 1
ATOM 4107 N N . GLY A 1 525 ? 20.656 -12.453 -14.438 1 97.19 525 GLY A N 1
ATOM 4108 C CA . GLY A 1 525 ? 19.297 -12.195 -13.961 1 97.19 525 GLY A CA 1
ATOM 4109 C C . GLY A 1 525 ? 19.172 -12.305 -12.453 1 97.19 525 GLY A C 1
ATOM 4110 O O . GLY A 1 525 ? 18.062 -12.445 -11.93 1 97.19 525 GLY A O 1
ATOM 4111 N N . MET A 1 526 ? 20.25 -12.203 -11.734 1 98.12 526 MET A N 1
ATOM 4112 C CA . MET A 1 526 ? 20.188 -12.5 -10.305 1 98.12 526 MET A CA 1
ATOM 4113 C C . MET A 1 526 ? 20.297 -11.227 -9.477 1 98.12 526 MET A C 1
ATOM 4115 O O . MET A 1 526 ? 20.547 -11.289 -8.273 1 98.12 526 MET A O 1
ATOM 4119 N N . GLY A 1 527 ? 20.219 -10.047 -10.062 1 97.44 527 GLY A N 1
ATOM 4120 C CA . GLY A 1 527 ? 20.109 -8.805 -9.305 1 97.44 527 GLY A CA 1
ATOM 4121 C C . GLY A 1 527 ? 21.438 -8.094 -9.156 1 97.44 527 GLY A C 1
ATOM 4122 O O . GLY A 1 527 ? 21.531 -7.082 -8.461 1 97.44 527 GLY A O 1
ATOM 4123 N N . GLY A 1 528 ? 22.547 -8.648 -9.797 1 96 528 GLY A N 1
ATOM 4124 C CA . GLY A 1 528 ? 23.859 -8.016 -9.719 1 96 528 GLY A CA 1
ATOM 4125 C C . GLY A 1 528 ? 24.469 -8.078 -8.336 1 96 528 GLY A C 1
ATOM 4126 O O . GLY A 1 528 ? 23.953 -8.758 -7.449 1 96 528 GLY A O 1
ATOM 4127 N N . PRO A 1 529 ? 25.562 -7.383 -8.141 1 95.12 529 PRO A N 1
ATOM 4128 C CA . PRO A 1 529 ? 26.312 -7.461 -6.879 1 95.12 529 PRO A CA 1
ATOM 4129 C C . PRO A 1 529 ? 25.547 -6.859 -5.703 1 95.12 529 PRO A C 1
ATOM 4131 O O . PRO A 1 529 ? 25.797 -7.227 -4.551 1 95.12 529 PRO A O 1
ATOM 4134 N N . GLU A 1 530 ? 24.609 -5.98 -5.988 1 96.44 530 GLU A N 1
ATOM 4135 C CA . GLU A 1 530 ? 23.891 -5.297 -4.91 1 96.44 530 GLU A CA 1
ATOM 4136 C C . GLU A 1 530 ? 22.484 -5.84 -4.746 1 96.44 530 GLU A C 1
ATOM 4138 O O . GLU A 1 530 ? 21.656 -5.254 -4.035 1 96.44 530 GLU A O 1
ATOM 4143 N N . ASN A 1 531 ? 22.125 -6.91 -5.449 1 98.12 531 ASN A N 1
ATOM 4144 C CA . ASN A 1 531 ? 20.828 -7.57 -5.328 1 98.12 531 ASN A CA 1
ATOM 4145 C C . ASN A 1 531 ? 19.688 -6.598 -5.594 1 98.12 531 ASN A C 1
ATOM 4147 O O . ASN A 1 531 ? 18.719 -6.543 -4.828 1 98.12 531 ASN A O 1
ATOM 4151 N N . ARG A 1 532 ? 19.812 -5.828 -6.637 1 97.81 532 ARG A N 1
ATOM 4152 C CA . ARG A 1 532 ? 18.812 -4.824 -6.98 1 97.81 532 ARG A CA 1
ATOM 4153 C C . ARG A 1 532 ? 17.719 -5.422 -7.867 1 97.81 532 ARG A C 1
ATOM 4155 O O . ARG A 1 532 ? 17.875 -5.492 -9.086 1 97.81 532 ARG A O 1
ATOM 4162 N N . VAL A 1 533 ? 16.562 -5.793 -7.199 1 98.44 533 VAL A N 1
ATOM 4163 C CA . VAL A 1 533 ? 15.555 -6.523 -7.953 1 98.44 533 VAL A CA 1
ATOM 4164 C C . VAL A 1 533 ? 14.164 -6.012 -7.59 1 98.44 533 VAL A C 1
ATOM 4166 O O . VAL A 1 533 ? 13.156 -6.531 -8.078 1 98.44 533 VAL A O 1
ATOM 4169 N N . TYR A 1 534 ? 14.047 -4.961 -6.723 1 98.25 534 TYR A N 1
ATOM 4170 C CA . TYR A 1 534 ? 12.766 -4.418 -6.297 1 98.25 534 TYR A CA 1
ATOM 4171 C C . TYR A 1 534 ? 12.492 -3.078 -6.977 1 98.25 534 TYR A C 1
ATOM 4173 O O . TYR A 1 534 ? 13.398 -2.268 -7.156 1 98.25 534 TYR A O 1
ATOM 4181 N N . TRP A 1 535 ? 11.227 -2.869 -7.328 1 97.75 535 TRP A N 1
ATOM 4182 C CA . TRP A 1 535 ? 10.789 -1.549 -7.766 1 97.75 535 TRP A CA 1
ATOM 4183 C C . TRP A 1 535 ? 9.414 -1.213 -7.191 1 97.75 535 TRP A C 1
ATOM 4185 O O . TRP A 1 535 ? 8.617 -2.109 -6.91 1 97.75 535 TRP A O 1
ATOM 4195 N N . PRO A 1 536 ? 9.117 0.05 -6.988 1 96.62 536 PRO A N 1
ATOM 4196 C CA . PRO A 1 536 ? 7.812 0.449 -6.453 1 96.62 536 PRO A CA 1
ATOM 4197 C C . PRO A 1 536 ? 6.664 0.171 -7.422 1 96.62 536 PRO A C 1
ATOM 4199 O O . PRO A 1 536 ? 6.875 0.134 -8.633 1 96.62 536 PRO A O 1
ATOM 4202 N N . GLU A 1 537 ? 5.523 -0.015 -6.832 1 97.12 537 GLU A N 1
ATOM 4203 C CA . GLU A 1 537 ? 4.32 -0.273 -7.621 1 97.12 537 GLU A CA 1
ATOM 4204 C C . GLU A 1 537 ? 4.137 0.779 -8.711 1 97.12 537 GLU A C 1
ATOM 4206 O O . GLU A 1 537 ? 4.242 1.979 -8.445 1 97.12 537 GLU A O 1
ATOM 4211 N N . GLY A 1 538 ? 3.914 0.339 -9.922 1 95.94 538 GLY A N 1
ATOM 4212 C CA . GLY A 1 538 ? 3.654 1.229 -11.047 1 95.94 538 GLY A CA 1
ATOM 4213 C C . GLY A 1 538 ? 4.898 1.563 -11.844 1 95.94 538 GLY A C 1
ATOM 4214 O O . GLY A 1 538 ? 4.816 2.207 -12.891 1 95.94 538 GLY A O 1
ATOM 4215 N N . MET A 1 539 ? 6.043 1.122 -11.43 1 97.25 539 MET A N 1
ATOM 4216 C CA . MET A 1 539 ? 7.289 1.499 -12.086 1 97.25 539 MET A CA 1
ATOM 4217 C C . MET A 1 539 ? 7.887 0.317 -12.844 1 97.25 539 MET A C 1
ATOM 4219 O O . MET A 1 539 ? 9.109 0.156 -12.891 1 97.25 539 MET A O 1
ATOM 4223 N N . GLU A 1 540 ? 7.105 -0.478 -13.43 1 95.75 540 GLU A N 1
ATOM 4224 C CA . GLU A 1 540 ? 7.559 -1.646 -14.18 1 95.75 540 GLU A CA 1
ATOM 4225 C C . GLU A 1 540 ? 8.461 -1.242 -15.336 1 95.75 540 GLU A C 1
ATOM 4227 O O . GLU A 1 540 ? 9.344 -2.006 -15.742 1 95.75 540 GLU A O 1
ATOM 4232 N N . GLU A 1 541 ? 8.273 -0.033 -15.852 1 95.19 541 GLU A N 1
ATOM 4233 C CA . GLU A 1 541 ? 9.031 0.441 -17 1 95.19 541 GLU A CA 1
ATOM 4234 C C . GLU A 1 541 ? 10.516 0.552 -16.688 1 95.19 541 GLU A C 1
ATOM 4236 O O . GLU A 1 541 ? 11.352 0.608 -17.594 1 95.19 541 GLU A O 1
ATOM 4241 N N . TRP A 1 542 ? 10.836 0.608 -15.406 1 95.19 542 TRP A N 1
ATOM 4242 C CA . TRP A 1 542 ? 12.227 0.739 -14.984 1 95.19 542 TRP A CA 1
ATOM 4243 C C . TRP A 1 542 ? 13.039 -0.483 -15.391 1 95.19 542 TRP A C 1
ATOM 4245 O O . TRP A 1 542 ? 14.266 -0.434 -15.43 1 95.19 542 TRP A O 1
ATOM 4255 N N . LEU A 1 543 ? 12.398 -1.591 -15.672 1 94.44 543 LEU A N 1
ATOM 4256 C CA . LEU A 1 543 ? 13.07 -2.844 -16 1 94.44 543 LEU A CA 1
ATOM 4257 C C . LEU A 1 543 ? 13.695 -2.783 -17.391 1 94.44 543 LEU A C 1
ATOM 4259 O O . LEU A 1 543 ? 14.57 -3.584 -17.719 1 94.44 543 LEU A O 1
ATOM 4263 N N . ARG A 1 544 ? 13.273 -1.896 -18.172 1 91.19 544 ARG A N 1
ATOM 4264 C CA . ARG A 1 544 ? 13.727 -1.788 -19.547 1 91.19 544 ARG A CA 1
ATOM 4265 C C . ARG A 1 544 ? 14.562 -0.528 -19.766 1 91.19 544 ARG A C 1
ATOM 4267 O O . ARG A 1 544 ? 14.398 0.455 -19.031 1 91.19 544 ARG A O 1
ATOM 4274 N N . PRO A 1 545 ? 15.461 -0.643 -20.719 1 87.19 545 PRO A N 1
ATOM 4275 C CA . PRO A 1 545 ? 16.219 0.576 -21.016 1 87.19 545 PRO A CA 1
ATOM 4276 C C . PRO A 1 545 ? 15.312 1.734 -21.453 1 87.19 545 PRO A C 1
ATOM 4278 O O . PRO A 1 545 ? 14.234 1.51 -22 1 87.19 545 PRO A O 1
ATOM 4281 N N . LYS A 1 546 ? 15.812 2.918 -21.141 1 83.25 546 LYS A N 1
ATOM 4282 C CA . LYS A 1 546 ? 15.031 4.094 -21.516 1 83.25 546 LYS A CA 1
ATOM 4283 C C . LYS A 1 546 ? 14.859 4.191 -23.016 1 83.25 546 LYS A C 1
ATOM 4285 O O . LYS A 1 546 ? 15.812 3.982 -23.781 1 83.25 546 LYS A O 1
ATOM 4290 N N . LYS A 1 547 ? 13.625 4.344 -23.453 1 70.75 547 LYS A N 1
ATOM 4291 C CA . LYS A 1 547 ? 13.359 4.48 -24.875 1 70.75 547 LYS A CA 1
ATOM 4292 C C . LYS A 1 547 ? 13.828 5.836 -25.391 1 70.75 547 LYS A C 1
ATOM 4294 O O . LYS A 1 547 ? 13.695 6.852 -24.703 1 70.75 547 LYS A O 1
ATOM 4299 N N . ARG A 1 548 ? 14.695 5.836 -26.391 1 64.06 548 ARG A N 1
ATOM 4300 C CA . ARG A 1 548 ? 15.133 7.074 -27.031 1 64.06 548 ARG A CA 1
ATOM 4301 C C . ARG A 1 548 ? 13.938 7.879 -27.547 1 64.06 548 ARG A C 1
ATOM 4303 O O . ARG A 1 548 ? 13.055 7.336 -28.203 1 64.06 548 ARG A O 1
ATOM 4310 N N . GLU A 1 549 ? 13.602 8.875 -26.828 1 54.78 549 GLU A N 1
ATOM 4311 C CA . GLU A 1 549 ? 12.578 9.766 -27.391 1 54.78 549 GLU A CA 1
ATOM 4312 C C . GLU A 1 549 ? 13.039 10.359 -28.719 1 54.78 549 GLU A C 1
ATOM 4314 O O . GLU A 1 549 ? 14.086 11.008 -28.781 1 54.78 549 GLU A O 1
ATOM 4319 N N . VAL A 1 550 ? 12.805 9.648 -29.75 1 49.03 550 VAL A N 1
ATOM 4320 C CA . VAL A 1 550 ? 13.07 10.312 -31.016 1 49.03 550 VAL A CA 1
ATOM 4321 C C . VAL A 1 550 ? 12.359 11.664 -31.062 1 49.03 550 VAL A C 1
ATOM 4323 O O . VAL A 1 550 ? 11.141 11.734 -30.922 1 49.03 550 VAL A O 1
ATOM 4326 N N . LYS A 1 551 ? 13.109 12.625 -30.828 1 47.25 551 LYS A N 1
ATOM 4327 C CA . LYS A 1 551 ? 12.594 13.961 -31.125 1 47.25 551 LYS A CA 1
ATOM 4328 C C . LYS A 1 551 ? 12.016 14.031 -32.531 1 47.25 551 LYS A C 1
ATOM 4330 O O . LYS A 1 551 ? 12.711 13.727 -33.5 1 47.25 551 LYS A O 1
ATOM 4335 N N . LYS A 1 552 ? 10.773 13.961 -32.625 1 44.41 552 LYS A N 1
ATOM 4336 C CA . LYS A 1 552 ? 10.164 14.25 -33.906 1 44.41 552 LYS A CA 1
ATOM 4337 C C . LYS A 1 552 ? 10.711 15.547 -34.5 1 44.41 552 LYS A C 1
ATOM 4339 O O . LYS A 1 552 ? 10.656 16.594 -33.844 1 44.41 552 LYS A O 1
ATOM 4344 N N . SER A 1 553 ? 11.641 15.414 -35.375 1 44.16 553 SER A N 1
ATOM 4345 C CA . SER A 1 553 ? 12.008 16.609 -36.125 1 44.16 553 SER A CA 1
ATOM 4346 C C . SER A 1 553 ? 10.773 17.312 -36.688 1 44.16 553 SER A C 1
ATOM 4348 O O . SER A 1 553 ? 9.898 16.672 -37.281 1 44.16 553 SER A O 1
ATOM 4350 N N . ASN A 1 554 ? 10.414 18.281 -36.031 1 42.81 554 ASN A N 1
ATOM 4351 C CA . ASN A 1 554 ? 9.398 19.219 -36.5 1 42.81 554 ASN A CA 1
ATOM 4352 C C . ASN A 1 554 ? 9.648 19.609 -37.969 1 42.81 554 ASN A C 1
ATOM 4354 O O . ASN A 1 554 ? 9.383 20.75 -38.344 1 42.81 554 ASN A O 1
ATOM 4358 N N . LYS A 1 555 ? 10.414 18.953 -38.781 1 39.41 555 LYS A N 1
ATOM 4359 C CA . LYS A 1 555 ? 10.586 19.516 -40.125 1 39.41 555 LYS A CA 1
ATOM 4360 C C . LYS A 1 555 ? 9.266 19.516 -40.875 1 39.41 555 LYS A C 1
ATOM 4362 O O . LYS A 1 555 ? 9.203 20.016 -42 1 39.41 555 LYS A O 1
ATOM 4367 N N . ASP A 1 556 ? 8.305 18.812 -40.469 1 38.19 556 ASP A N 1
ATOM 4368 C CA . ASP A 1 556 ? 7.211 18.75 -41.406 1 38.19 556 ASP A CA 1
ATOM 4369 C C . ASP A 1 556 ? 6.422 20.062 -41.438 1 38.19 556 ASP A C 1
ATOM 4371 O O . ASP A 1 556 ? 5.438 20.203 -42.156 1 38.19 556 ASP A O 1
ATOM 4375 N N . GLU A 1 557 ? 6.645 20.969 -40.438 1 38.31 557 GLU A N 1
ATOM 4376 C CA . GLU A 1 557 ? 5.801 22.156 -40.5 1 38.31 557 GLU A CA 1
ATOM 4377 C C . GLU A 1 557 ? 6.277 23.109 -41.594 1 38.31 557 GLU A C 1
ATOM 4379 O O . GLU A 1 557 ? 5.645 24.141 -41.844 1 38.31 557 GLU A O 1
ATOM 4384 N N . VAL A 1 558 ? 7.473 22.906 -42.125 1 36.16 558 VAL A N 1
ATOM 4385 C CA . VAL A 1 558 ? 7.855 23.938 -43.094 1 36.16 558 VAL A CA 1
ATOM 4386 C C . VAL A 1 558 ? 7.133 23.703 -44.406 1 36.16 558 VAL A C 1
ATOM 4388 O O . VAL A 1 558 ? 7.172 24.562 -45.312 1 36.16 558 VAL A O 1
ATOM 4391 N N . LYS A 1 559 ? 6.613 22.547 -44.656 1 38.47 559 LYS A N 1
ATOM 4392 C CA . LYS A 1 559 ? 6.23 22.453 -46.062 1 38.47 559 LYS A CA 1
ATOM 4393 C C . LYS A 1 559 ? 4.926 23.203 -46.344 1 38.47 559 LYS A C 1
ATOM 4395 O O . LYS A 1 559 ? 4.469 23.281 -47.5 1 38.47 559 LYS A O 1
ATOM 4400 N N . GLN A 1 560 ? 4.18 23.344 -45.375 1 33.97 560 GLN A N 1
ATOM 4401 C CA . GLN A 1 560 ? 2.895 23.781 -45.875 1 33.97 560 GLN A CA 1
ATOM 4402 C C . GLN A 1 560 ? 2.932 25.266 -46.25 1 33.97 560 GLN A C 1
ATOM 4404 O O . GLN A 1 560 ? 1.94 25.828 -46.719 1 33.97 560 GLN A O 1
ATOM 4409 N N . GLU A 1 561 ? 4.012 25.922 -45.781 1 34.47 561 GLU A N 1
ATOM 4410 C CA . GLU A 1 561 ? 3.881 27.344 -46.094 1 34.47 561 GLU A CA 1
ATOM 4411 C C . GLU A 1 561 ? 4.387 27.641 -47.5 1 34.47 561 GLU A C 1
ATOM 4413 O O . GLU A 1 561 ? 4.309 28.781 -47.969 1 34.47 561 GLU A O 1
ATOM 4418 N N . GLU A 1 562 ? 4.953 26.594 -48.188 1 28.62 562 GLU A N 1
ATOM 4419 C CA . GLU A 1 562 ? 5.133 27.062 -49.562 1 28.62 562 GLU A CA 1
ATOM 4420 C C . GLU A 1 562 ? 3.869 26.844 -50.406 1 28.62 562 GLU A C 1
ATOM 4422 O O . GLU A 1 562 ? 3.24 25.781 -50.312 1 28.62 562 GLU A O 1
ATOM 4427 N N . MET B 1 1 ? -28.312 -15.781 43.219 1 19.09 1 MET B N 1
ATOM 4428 C CA . MET B 1 1 ? -27.047 -16.156 43.844 1 19.09 1 MET B CA 1
ATOM 4429 C C . MET B 1 1 ? -26.891 -15.469 45.219 1 19.09 1 MET B C 1
ATOM 4431 O O . MET B 1 1 ? -27.406 -14.375 45.406 1 19.09 1 MET B O 1
ATOM 4435 N N . PRO B 1 2 ? -26.156 -16.25 46.031 1 18.67 2 PRO B N 1
ATOM 4436 C CA . PRO B 1 2 ? -25.797 -16.141 47.438 1 18.67 2 PRO B CA 1
ATOM 4437 C C . PRO B 1 2 ? -24.766 -15.039 47.688 1 18.67 2 PRO B C 1
ATOM 4439 O O . PRO B 1 2 ? -24.156 -14.523 46.75 1 18.67 2 PRO B O 1
ATOM 4442 N N . LEU B 1 3 ? -24.109 -15.172 48.938 1 18.95 3 LEU B N 1
ATOM 4443 C CA . LEU B 1 3 ? -23.562 -14.516 50.125 1 18.95 3 LEU B CA 1
ATOM 4444 C C . LEU B 1 3 ? -22.062 -14.281 49.969 1 18.95 3 LEU B C 1
ATOM 4446 O O . LEU B 1 3 ? -21.312 -15.219 49.688 1 18.95 3 LEU B O 1
ATOM 4450 N N . LYS B 1 4 ? -21.516 -13.102 49.562 1 18.2 4 LYS B N 1
ATOM 4451 C CA . LYS B 1 4 ? -20.312 -12.281 49.5 1 18.2 4 LYS B CA 1
ATOM 4452 C C . LYS B 1 4 ? -19.562 -12.312 50.812 1 18.2 4 LYS B C 1
ATOM 4454 O O . LYS B 1 4 ? -19.969 -11.672 51.781 1 18.2 4 LYS B O 1
ATOM 4459 N N . ARG B 1 5 ? -18.891 -13.492 51.125 1 16.05 5 ARG B N 1
ATOM 4460 C CA . ARG B 1 5 ? -18.312 -13.594 52.469 1 16.05 5 ARG B CA 1
ATOM 4461 C C . ARG B 1 5 ? -17.172 -12.594 52.656 1 16.05 5 ARG B C 1
ATOM 4463 O O . ARG B 1 5 ? -16.344 -12.414 51.75 1 16.05 5 ARG B O 1
ATOM 4470 N N . LYS B 1 6 ? -17 -11.805 53.812 1 16.17 6 LYS B N 1
ATOM 4471 C CA . LYS B 1 6 ? -16.484 -10.703 54.625 1 16.17 6 LYS B CA 1
ATOM 4472 C C . LYS B 1 6 ? -15.07 -11 55.094 1 16.17 6 LYS B C 1
ATOM 4474 O O . LYS B 1 6 ? -14.508 -10.242 55.906 1 16.17 6 LYS B O 1
ATOM 4479 N N . ARG B 1 7 ? -14.195 -11.914 54.469 1 15.9 7 ARG B N 1
ATOM 4480 C CA . ARG B 1 7 ? -13.305 -12.281 55.562 1 15.9 7 ARG B CA 1
ATOM 4481 C C . ARG B 1 7 ? -12.398 -11.109 55.938 1 15.9 7 ARG B C 1
ATOM 4483 O O . ARG B 1 7 ? -11.797 -10.477 55.062 1 15.9 7 ARG B O 1
ATOM 4490 N N . SER B 1 8 ? -12.266 -10.68 57.25 1 15.7 8 SER B N 1
ATOM 4491 C CA . SER B 1 8 ? -11.906 -9.688 58.281 1 15.7 8 SER B CA 1
ATOM 4492 C C . SER B 1 8 ? -10.406 -9.68 58.531 1 15.7 8 SER B C 1
ATOM 4494 O O . SER B 1 8 ? -9.867 -8.695 59.031 1 15.7 8 SER B O 1
ATOM 4496 N N . GLY B 1 9 ? -9.516 -10.781 58.344 1 16.09 9 GLY B N 1
ATOM 4497 C CA . GLY B 1 9 ? -8.828 -10.82 59.625 1 16.09 9 GLY B CA 1
ATOM 4498 C C . GLY B 1 9 ? -7.734 -9.773 59.75 1 16.09 9 GLY B C 1
ATOM 4499 O O . GLY B 1 9 ? -7.277 -9.227 58.719 1 16.09 9 GLY B O 1
ATOM 4500 N N . PRO B 1 10 ? -7.129 -9.523 61 1 16.19 10 PRO B N 1
ATOM 4501 C CA . PRO B 1 10 ? -6.621 -8.438 61.844 1 16.19 10 PRO B CA 1
ATOM 4502 C C . PRO B 1 10 ? -5.113 -8.234 61.719 1 16.19 10 PRO B C 1
ATOM 4504 O O . PRO B 1 10 ? -4.598 -7.172 62.062 1 16.19 10 PRO B O 1
ATOM 4507 N N . GLN B 1 11 ? -4.207 -9.062 61.031 1 16.3 11 GLN B N 1
ATOM 4508 C CA . GLN B 1 11 ? -3.197 -9.289 62.062 1 16.3 11 GLN B CA 1
ATOM 4509 C C . GLN B 1 11 ? -2.336 -8.055 62.281 1 16.3 11 GLN B C 1
ATOM 4511 O O . GLN B 1 11 ? -2.217 -7.211 61.375 1 16.3 11 GLN B O 1
ATOM 4516 N N . PRO B 1 12 ? -1.167 -8.273 63.219 1 16.23 12 PRO B N 1
ATOM 4517 C CA . PRO B 1 12 ? -0.649 -7.562 64.375 1 16.23 12 PRO B CA 1
ATOM 4518 C C . PRO B 1 12 ? 0.386 -6.504 64 1 16.23 12 PRO B C 1
ATOM 4520 O O . PRO B 1 12 ? 0.889 -6.488 62.906 1 16.23 12 PRO B O 1
ATOM 4523 N N . PRO B 1 13 ? 1.331 -6.371 64.938 1 15.89 13 PRO B N 1
ATOM 4524 C CA . PRO B 1 13 ? 1.661 -5.242 65.812 1 15.89 13 PRO B CA 1
ATOM 4525 C C . PRO B 1 13 ? 2.904 -4.484 65.375 1 15.89 13 PRO B C 1
ATOM 4527 O O . PRO B 1 13 ? 2.893 -3.252 65.312 1 15.89 13 PRO B O 1
ATOM 4530 N N . PRO B 1 14 ? 4.207 -5.184 65.188 1 15.85 14 PRO B N 1
ATOM 4531 C CA . PRO B 1 14 ? 5.051 -4.766 66.312 1 15.85 14 PRO B CA 1
ATOM 4532 C C . PRO B 1 14 ? 5.91 -3.549 66 1 15.85 14 PRO B C 1
ATOM 4534 O O . PRO B 1 14 ? 6.051 -3.184 64.812 1 15.85 14 PRO B O 1
ATOM 4537 N N . PRO B 1 15 ? 7.297 -3.609 66.562 1 15.31 15 PRO B N 1
ATOM 4538 C CA . PRO B 1 15 ? 7.957 -2.76 67.562 1 15.31 15 PRO B CA 1
ATOM 4539 C C . PRO B 1 15 ? 8.836 -1.684 66.938 1 15.31 15 PRO B C 1
ATOM 4541 O O . PRO B 1 15 ? 9.133 -1.749 65.688 1 15.31 15 PRO B O 1
ATOM 4544 N N . GLN B 1 16 ? 9.844 -1.296 67.688 1 14.47 16 GLN B N 1
ATOM 4545 C CA . GLN B 1 16 ? 10.352 -0.107 68.375 1 14.47 16 GLN B CA 1
ATOM 4546 C C . GLN B 1 16 ? 11.664 0.368 67.75 1 14.47 16 GLN B C 1
ATOM 4548 O O . GLN B 1 16 ? 12.195 1.408 68.125 1 14.47 16 GLN B O 1
ATOM 4553 N N . ALA B 1 17 ? 12.258 -0.304 66.75 1 14.86 17 ALA B N 1
ATOM 4554 C CA . ALA B 1 17 ? 13.664 -0.247 67.125 1 14.86 17 ALA B CA 1
ATOM 4555 C C . ALA B 1 17 ? 14.172 1.192 67.188 1 14.86 17 ALA B C 1
ATOM 4557 O O . ALA B 1 17 ? 13.742 2.018 66.375 1 14.86 17 ALA B O 1
ATOM 4558 N N . ASP B 1 18 ? 15.32 1.328 67.938 1 14.26 18 ASP B N 1
ATOM 4559 C CA . ASP B 1 18 ? 15.977 2.24 68.875 1 14.26 18 ASP B CA 1
ATOM 4560 C C . ASP B 1 18 ? 16.75 3.32 68.125 1 14.26 18 ASP B C 1
ATOM 4562 O O . ASP B 1 18 ? 16.531 4.512 68.375 1 14.26 18 ASP B O 1
ATOM 4566 N N . THR B 1 19 ? 18.125 3.191 68.312 1 14.66 19 THR B N 1
ATOM 4567 C CA . THR B 1 19 ? 18.906 4.055 69.188 1 14.66 19 THR B CA 1
ATOM 4568 C C . THR B 1 19 ? 19.5 5.227 68.375 1 14.66 19 THR B C 1
ATOM 4570 O O . THR B 1 19 ? 19.453 5.246 67.188 1 14.66 19 THR B O 1
ATOM 4573 N N . PRO B 1 20 ? 20.922 5.43 68.5 1 15 20 PRO B N 1
ATOM 4574 C CA . PRO B 1 20 ? 21.516 6.488 69.312 1 15 20 PRO B CA 1
ATOM 4575 C C . PRO B 1 20 ? 22 7.676 68.5 1 15 20 PRO B C 1
ATOM 4577 O O . PRO B 1 20 ? 21.594 8.812 68.75 1 15 20 PRO B O 1
ATOM 4580 N N . ARG B 1 21 ? 23.391 7.746 68.375 1 14.15 21 ARG B N 1
ATOM 4581 C CA . ARG B 1 21 ? 24.25 8.656 69.125 1 14.15 21 ARG B CA 1
ATOM 4582 C C . ARG B 1 21 ? 24.609 9.883 68.25 1 14.15 21 ARG B C 1
ATOM 4584 O O . ARG B 1 21 ? 24.438 11.016 68.688 1 14.15 21 ARG B O 1
ATOM 4591 N N . ARG B 1 22 ? 26.031 10.016 67.75 1 14.57 22 ARG B N 1
ATOM 4592 C CA . ARG B 1 22 ? 26.984 10.914 68.375 1 14.57 22 ARG B CA 1
ATOM 4593 C C . ARG B 1 22 ? 27.031 12.266 67.625 1 14.57 22 ARG B C 1
ATOM 4595 O O . ARG B 1 22 ? 26.578 12.383 66.5 1 14.57 22 ARG B O 1
ATOM 4602 N N . SER B 1 23 ? 28.297 12.938 67.562 1 14.37 23 SER B N 1
ATOM 4603 C CA . SER B 1 23 ? 28.953 14.055 68.25 1 14.37 23 SER B CA 1
ATOM 4604 C C . SER B 1 23 ? 29.047 15.266 67.312 1 14.37 23 SER B C 1
ATOM 4606 O O . SER B 1 23 ? 28.891 15.141 66.125 1 14.37 23 SER B O 1
ATOM 4608 N N . SER B 1 24 ? 29.906 16.312 67.812 1 14.09 24 SER B N 1
ATOM 4609 C CA . SER B 1 24 ? 29.969 17.719 68.125 1 14.09 24 SER B CA 1
ATOM 4610 C C . SER B 1 24 ? 30.625 18.531 67 1 14.09 24 SER B C 1
ATOM 4612 O O . SER B 1 24 ? 30.328 19.719 66.875 1 14.09 24 SER B O 1
ATOM 4614 N N . ARG B 1 25 ? 31.688 18.062 66.375 1 14.3 25 ARG B N 1
ATOM 4615 C CA . ARG B 1 25 ? 32.781 19.016 66.562 1 14.3 25 ARG B CA 1
ATOM 4616 C C . ARG B 1 25 ? 32.531 20.312 65.812 1 14.3 25 ARG B C 1
ATOM 4618 O O . ARG B 1 25 ? 31.812 20.344 64.812 1 14.3 25 ARG B O 1
ATOM 4625 N N . ARG B 1 26 ? 33.625 21.328 65.875 1 14.2 26 ARG B N 1
ATOM 4626 C CA . ARG B 1 26 ? 33.906 22.688 66.312 1 14.2 26 ARG B CA 1
ATOM 4627 C C . ARG B 1 26 ? 33.875 23.656 65.125 1 14.2 26 ARG B C 1
ATOM 4629 O O . ARG B 1 26 ? 33.219 24.688 65.188 1 14.2 26 ARG B O 1
ATOM 4636 N N . THR B 1 27 ? 35.125 24.062 64.5 1 14.54 27 THR B N 1
ATOM 4637 C CA . THR B 1 27 ? 35.75 25.359 64.75 1 14.54 27 THR B CA 1
ATOM 4638 C C . THR B 1 27 ? 35.281 26.406 63.75 1 14.54 27 THR B C 1
ATOM 4640 O O . THR B 1 27 ? 34.75 26.078 62.688 1 14.54 27 THR B O 1
ATOM 4643 N N . THR B 1 28 ? 36.156 27.625 63.562 1 14.33 28 THR B N 1
ATOM 4644 C CA . THR B 1 28 ? 36.188 29.062 63.844 1 14.33 28 THR B CA 1
ATOM 4645 C C . THR B 1 28 ? 36.125 29.844 62.531 1 14.33 28 THR B C 1
ATOM 4647 O O . THR B 1 28 ? 35.562 30.953 62.5 1 14.33 28 THR B O 1
ATOM 4650 N N . LYS B 1 29 ? 36.656 29.391 61.344 1 15.28 29 LYS B N 1
ATOM 4651 C CA . LYS B 1 29 ? 37.594 30.391 60.812 1 15.28 29 LYS B CA 1
ATOM 4652 C C . LYS B 1 29 ? 36.844 31.641 60.375 1 15.28 29 LYS B C 1
ATOM 4654 O O . LYS B 1 29 ? 35.656 31.578 60.031 1 15.28 29 LYS B O 1
ATOM 4659 N N . GLY B 1 30 ? 37.719 32.812 60.094 1 15.11 30 GLY B N 1
ATOM 4660 C CA . GLY B 1 30 ? 37.781 34.25 60.188 1 15.11 30 GLY B CA 1
ATOM 4661 C C . GLY B 1 30 ? 37.125 34.969 59.031 1 15.11 30 GLY B C 1
ATOM 4662 O O . GLY B 1 30 ? 36.906 34.375 57.969 1 15.11 30 GLY B O 1
ATOM 4663 N N . ALA B 1 31 ? 36.594 36.188 59.281 1 16.58 31 ALA B N 1
ATOM 4664 C CA . ALA B 1 31 ? 35.656 37.219 58.844 1 16.58 31 ALA B CA 1
ATOM 4665 C C . ALA B 1 31 ? 36.281 38.125 57.781 1 16.58 31 ALA B C 1
ATOM 4667 O O . ALA B 1 31 ? 35.719 39.188 57.469 1 16.58 31 ALA B O 1
ATOM 4668 N N . VAL B 1 32 ? 37.094 37.625 56.875 1 17.03 32 VAL B N 1
ATOM 4669 C CA . VAL B 1 32 ? 37.781 38.781 56.344 1 17.03 32 VAL B CA 1
ATOM 4670 C C . VAL B 1 32 ? 36.781 39.75 55.719 1 17.03 32 VAL B C 1
ATOM 4672 O O . VAL B 1 32 ? 35.844 39.312 55.062 1 17.03 32 VAL B O 1
ATOM 4675 N N . GLN B 1 33 ? 36.906 41.062 56.031 1 16.22 33 GLN B N 1
ATOM 4676 C CA . GLN B 1 33 ? 36.188 42.344 56 1 16.22 33 GLN B CA 1
ATOM 4677 C C . GLN B 1 33 ? 36.188 42.969 54.594 1 16.22 33 GLN B C 1
ATOM 4679 O O . GLN B 1 33 ? 37.188 43.594 54.188 1 16.22 33 GLN B O 1
ATOM 4684 N N . LEU B 1 34 ? 36.031 42.312 53.531 1 17.55 34 LEU B N 1
ATOM 4685 C CA . LEU B 1 34 ? 36.406 43.094 52.375 1 17.55 34 LEU B CA 1
ATOM 4686 C C . LEU B 1 34 ? 35.5 44.312 52.219 1 17.55 34 LEU B C 1
ATOM 4688 O O . LEU B 1 34 ? 34.281 44.188 52.375 1 17.55 34 LEU B O 1
ATOM 4692 N N . GLN B 1 35 ? 36.062 45.562 52.188 1 17.8 35 GLN B N 1
ATOM 4693 C CA . GLN B 1 35 ? 35.719 46.969 52.188 1 17.8 35 GLN B CA 1
ATOM 4694 C C . GLN B 1 35 ? 34.906 47.344 50.969 1 17.8 35 GLN B C 1
ATOM 4696 O O . GLN B 1 35 ? 35.125 46.844 49.875 1 17.8 35 GLN B O 1
ATOM 4701 N N . GLY B 1 36 ? 33.719 48.156 51.062 1 17.83 36 GLY B N 1
ATOM 4702 C CA . GLY B 1 36 ? 32.5 48.562 50.406 1 17.83 36 GLY B CA 1
ATOM 4703 C C . GLY B 1 36 ? 32.719 49.719 49.438 1 17.83 36 GLY B C 1
ATOM 4704 O O . GLY B 1 36 ? 31.75 50.312 48.938 1 17.83 36 GLY B O 1
ATOM 4705 N N . VAL B 1 37 ? 33.812 49.844 48.625 1 20.31 37 VAL B N 1
ATOM 4706 C CA . VAL B 1 37 ? 33.969 51.188 48.094 1 20.31 37 VAL B CA 1
ATOM 4707 C C . VAL B 1 37 ? 32.75 51.531 47.25 1 20.31 37 VAL B C 1
ATOM 4709 O O . VAL B 1 37 ? 32.219 50.688 46.531 1 20.31 37 VAL B O 1
ATOM 4712 N N . SER B 1 38 ? 32.031 52.719 47.469 1 18.91 38 SER B N 1
ATOM 4713 C CA . SER B 1 38 ? 30.75 53.375 47.219 1 18.91 38 SER B CA 1
ATOM 4714 C C . SER B 1 38 ? 30.734 54.031 45.844 1 18.91 38 SER B C 1
ATOM 4716 O O . SER B 1 38 ? 29.797 54.75 45.5 1 18.91 38 SER B O 1
ATOM 4718 N N . SER B 1 39 ? 31.594 53.75 44.844 1 21.16 39 SER B N 1
ATOM 4719 C CA . SER B 1 39 ? 31.672 54.812 43.844 1 21.16 39 SER B CA 1
ATOM 4720 C C . SER B 1 39 ? 30.344 55.031 43.156 1 21.16 39 SER B C 1
ATOM 4722 O O . SER B 1 39 ? 29.656 54.062 42.812 1 21.16 39 SER B O 1
ATOM 4724 N N . ASN B 1 40 ? 29.688 56.188 43.281 1 20.67 40 ASN B N 1
ATOM 4725 C CA . ASN B 1 40 ? 28.422 56.844 42.969 1 20.67 40 ASN B CA 1
ATOM 4726 C C . ASN B 1 40 ? 28.25 57.062 41.469 1 20.67 40 ASN B C 1
ATOM 4728 O O . ASN B 1 40 ? 27.391 57.844 41.062 1 20.67 40 ASN B O 1
ATOM 4732 N N . THR B 1 41 ? 29.016 56.438 40.562 1 22.14 41 THR B N 1
ATOM 4733 C CA . THR B 1 41 ? 28.953 57.062 39.219 1 22.14 41 THR B CA 1
ATOM 4734 C C . THR B 1 41 ? 27.531 57 38.688 1 22.14 41 THR B C 1
ATOM 4736 O O . THR B 1 41 ? 26.906 55.938 38.688 1 22.14 41 THR B O 1
ATOM 4739 N N . THR B 1 42 ? 26.859 58.125 38.469 1 23.06 42 THR B N 1
ATOM 4740 C CA . THR B 1 42 ? 25.547 58.562 38.031 1 23.06 42 THR B CA 1
ATOM 4741 C C . THR B 1 42 ? 25.234 58.031 36.625 1 23.06 42 THR B C 1
ATOM 4743 O O . THR B 1 42 ? 25.75 58.562 35.656 1 23.06 42 THR B O 1
ATOM 4746 N N . THR B 1 43 ? 25.469 56.719 36.281 1 24.44 43 THR B N 1
ATOM 4747 C CA . THR B 1 43 ? 25.281 56.281 34.906 1 24.44 43 THR B CA 1
ATOM 4748 C C . THR B 1 43 ? 23.828 56.5 34.469 1 24.44 43 THR B C 1
ATOM 4750 O O . THR B 1 43 ? 22.906 56 35.125 1 24.44 43 THR B O 1
ATOM 4753 N N . THR B 1 44 ? 23.594 57.625 33.719 1 27.39 44 THR B N 1
ATOM 4754 C CA . THR B 1 44 ? 22.359 58.031 33.062 1 27.39 44 THR B CA 1
ATOM 4755 C C . THR B 1 44 ? 21.719 56.844 32.344 1 27.39 44 THR B C 1
ATOM 4757 O O . THR B 1 44 ? 22.328 56.281 31.422 1 27.39 44 THR B O 1
ATOM 4760 N N . THR B 1 45 ? 20.969 56.031 33.031 1 28.03 45 THR B N 1
ATOM 4761 C CA . THR B 1 45 ? 20.234 54.812 32.656 1 28.03 45 THR B CA 1
ATOM 4762 C C . THR B 1 45 ? 19.312 55.094 31.484 1 28.03 45 THR B C 1
ATOM 4764 O O . THR B 1 45 ? 18.328 55.812 31.609 1 28.03 45 THR B O 1
ATOM 4767 N N . LEU B 1 46 ? 19.953 55.344 30.312 1 33.5 46 LEU B N 1
ATOM 4768 C CA . LEU B 1 46 ? 19.141 55.375 29.109 1 33.5 46 LEU B CA 1
ATOM 4769 C C . LEU B 1 46 ? 18.031 54.344 29.172 1 33.5 46 LEU B C 1
ATOM 4771 O O . LEU B 1 46 ? 18.281 53.188 29.562 1 33.5 46 LEU B O 1
ATOM 4775 N N . THR B 1 47 ? 16.812 54.812 29.406 1 33.09 47 THR B N 1
ATOM 4776 C CA . THR B 1 47 ? 15.633 53.969 29.609 1 33.09 47 THR B CA 1
ATOM 4777 C C . THR B 1 47 ? 15.531 52.906 28.547 1 33.09 47 THR B C 1
ATOM 4779 O O . THR B 1 47 ? 16 53.094 27.422 1 33.09 47 THR B O 1
ATOM 4782 N N . SER B 1 48 ? 15.43 51.594 29.016 1 35.19 48 SER B N 1
ATOM 4783 C CA . SER B 1 48 ? 15.406 50.312 28.328 1 35.19 48 SER B CA 1
ATOM 4784 C C . SER B 1 48 ? 14.469 50.344 27.125 1 35.19 48 SER B C 1
ATOM 4786 O O . SER B 1 48 ? 14.625 49.562 26.188 1 35.19 48 SER B O 1
ATOM 4788 N N . LYS B 1 49 ? 13.5 51.344 27.188 1 40.19 49 LYS B N 1
ATOM 4789 C CA . LYS B 1 49 ? 12.477 51.312 26.141 1 40.19 49 LYS B CA 1
ATOM 4790 C C . LYS B 1 49 ? 13.031 51.875 24.828 1 40.19 49 LYS B C 1
ATOM 4792 O O . LYS B 1 49 ? 12.719 51.344 23.75 1 40.19 49 LYS B O 1
ATOM 4797 N N . GLU B 1 50 ? 13.766 53.031 24.969 1 42.09 50 GLU B N 1
ATOM 4798 C CA . GLU B 1 50 ? 14.242 53.656 23.734 1 42.09 50 GLU B CA 1
ATOM 4799 C C . GLU B 1 50 ? 15.281 52.812 23.047 1 42.09 50 GLU B C 1
ATOM 4801 O O . GLU B 1 50 ? 15.336 52.75 21.812 1 42.09 50 GLU B O 1
ATOM 4806 N N . ALA B 1 51 ? 16.062 52.062 23.859 1 39.62 51 ALA B N 1
ATOM 4807 C CA . ALA B 1 51 ? 17.062 51.188 23.234 1 39.62 51 ALA B CA 1
ATOM 4808 C C . ALA B 1 51 ? 16.422 50.062 22.469 1 39.62 51 ALA B C 1
ATOM 4810 O O . ALA B 1 51 ? 16.891 49.688 21.375 1 39.62 51 ALA B O 1
ATOM 4811 N N . VAL B 1 52 ? 15.312 49.625 23.047 1 41.5 52 VAL B N 1
ATOM 4812 C CA . VAL B 1 52 ? 14.625 48.5 22.391 1 41.5 52 VAL B CA 1
ATOM 4813 C C . VAL B 1 52 ? 13.992 49 21.094 1 41.5 52 VAL B C 1
ATOM 4815 O O . VAL B 1 52 ? 14.07 48.312 20.062 1 41.5 52 VAL B O 1
ATOM 4818 N N . LYS B 1 53 ? 13.492 50.25 21.047 1 44.72 53 LYS B N 1
ATOM 4819 C CA . LYS B 1 53 ? 12.875 50.781 19.844 1 44.72 53 LYS B CA 1
ATOM 4820 C C . LYS B 1 53 ? 13.906 51 18.75 1 44.72 53 LYS B C 1
ATOM 4822 O O . LYS B 1 53 ? 13.664 50.688 17.578 1 44.72 53 LYS B O 1
ATOM 4827 N N . ARG B 1 54 ? 15.047 51.562 19.109 1 45.62 54 ARG B N 1
ATOM 4828 C CA . ARG B 1 54 ? 16.078 51.812 18.125 1 45.62 54 ARG B CA 1
ATOM 4829 C C . ARG B 1 54 ? 16.641 50.5 17.562 1 45.62 54 ARG B C 1
ATOM 4831 O O . ARG B 1 54 ? 16.891 50.375 16.375 1 45.62 54 ARG B O 1
ATOM 4838 N N . ALA B 1 55 ? 16.75 49.5 18.484 1 43.31 55 ALA B N 1
ATOM 4839 C CA . ALA B 1 55 ? 17.234 48.219 18.016 1 43.31 55 ALA B CA 1
ATOM 4840 C C . ALA B 1 55 ? 16.234 47.562 17.078 1 43.31 55 ALA B C 1
ATOM 4842 O O . ALA B 1 55 ? 16.609 46.938 16.078 1 43.31 55 ALA B O 1
ATOM 4843 N N . MET B 1 56 ? 14.977 47.906 17.375 1 43.41 56 MET B N 1
ATOM 4844 C CA . MET B 1 56 ? 13.938 47.344 16.5 1 43.41 56 MET B CA 1
ATOM 4845 C C . MET B 1 56 ? 13.953 48.062 15.148 1 43.41 56 MET B C 1
ATOM 4847 O O . MET B 1 56 ? 13.758 47.438 14.117 1 43.41 56 MET B O 1
ATOM 4851 N N . GLN B 1 57 ? 14.18 49.344 15.125 1 49.59 57 GLN B N 1
ATOM 4852 C CA . GLN B 1 57 ? 14.258 50.094 13.875 1 49.59 57 GLN B CA 1
ATOM 4853 C C . GLN B 1 57 ? 15.484 49.688 13.062 1 49.59 57 GLN B C 1
ATOM 4855 O O . GLN B 1 57 ? 15.406 49.5 11.852 1 49.59 57 GLN B O 1
ATOM 4860 N N . ASP B 1 58 ? 16.594 49.531 13.75 1 44.38 58 ASP B N 1
ATOM 4861 C CA . ASP B 1 58 ? 17.812 49.156 13.055 1 44.38 58 ASP B CA 1
ATOM 4862 C C . ASP B 1 58 ? 17.703 47.75 12.477 1 44.38 58 ASP B C 1
ATOM 4864 O O . ASP B 1 58 ? 18.156 47.5 11.359 1 44.38 58 ASP B O 1
ATOM 4868 N N . LEU B 1 59 ? 17.016 46.875 13.25 1 41.97 59 LEU B N 1
ATOM 4869 C CA . LEU B 1 59 ? 16.812 45.5 12.758 1 41.97 59 LEU B CA 1
ATOM 4870 C C . LEU B 1 59 ? 15.844 45.5 11.578 1 41.97 59 LEU B C 1
ATOM 4872 O O . LEU B 1 59 ? 16.062 44.781 10.594 1 41.97 59 LEU B O 1
ATOM 4876 N N . SER B 1 60 ? 14.914 46.469 11.594 1 45.47 60 SER B N 1
ATOM 4877 C CA . SER B 1 60 ? 14 46.594 10.469 1 45.47 60 SER B CA 1
ATOM 4878 C C . SER B 1 60 ? 14.711 47.156 9.234 1 45.47 60 SER B C 1
ATOM 4880 O O . SER B 1 60 ? 14.492 46.688 8.117 1 45.47 60 SER B O 1
ATOM 4882 N N . GLN B 1 61 ? 15.586 48.094 9.469 1 47.81 61 GLN B N 1
ATOM 4883 C CA . GLN B 1 61 ? 16.328 48.656 8.352 1 47.81 61 GLN B CA 1
ATOM 4884 C C . GLN B 1 61 ? 17.312 47.656 7.766 1 47.81 61 GLN B C 1
ATOM 4886 O O . GLN B 1 61 ? 17.484 47.594 6.551 1 47.81 61 GLN B O 1
ATOM 4891 N N . MET B 1 62 ? 17.906 46.844 8.602 1 42.09 62 MET B N 1
ATOM 4892 C CA . MET B 1 62 ? 18.812 45.812 8.109 1 42.09 62 MET B CA 1
ATOM 4893 C C . MET B 1 62 ? 18.062 44.75 7.332 1 42.09 62 MET B C 1
ATOM 4895 O O . MET B 1 62 ? 18.547 44.281 6.293 1 42.09 62 MET B O 1
ATOM 4899 N N . GLU B 1 63 ? 16.859 44.5 7.777 1 42.88 63 GLU B N 1
ATOM 4900 C CA . GLU B 1 63 ? 16 43.562 7.059 1 42.88 63 GLU B CA 1
ATOM 4901 C C . GLU B 1 63 ? 15.562 44.125 5.711 1 42.88 63 GLU B C 1
ATOM 4903 O O . GLU B 1 63 ? 15.578 43.406 4.699 1 42.88 63 GLU B O 1
ATOM 4908 N N . GLN B 1 64 ? 15.266 45.375 5.648 1 50 64 GLN B N 1
ATOM 4909 C CA . GLN B 1 64 ? 14.914 46.031 4.391 1 50 64 GLN B CA 1
ATOM 4910 C C . GLN B 1 64 ? 16.125 46.094 3.453 1 50 64 GLN B C 1
ATOM 4912 O O . GLN B 1 64 ? 15.992 45.844 2.254 1 50 64 GLN B O 1
ATOM 4917 N N . LYS B 1 65 ? 17.266 46.344 4.023 1 45.59 65 LYS B N 1
ATOM 4918 C CA . LYS B 1 65 ? 18.469 46.406 3.201 1 45.59 65 LYS B CA 1
ATOM 4919 C C . LYS B 1 65 ? 18.828 45.031 2.652 1 45.59 65 LYS B C 1
ATOM 4921 O O . LYS B 1 65 ? 19.203 44.906 1.485 1 45.59 65 LYS B O 1
ATOM 4926 N N . LEU B 1 66 ? 18.594 44.031 3.469 1 42.62 66 LEU B N 1
ATOM 4927 C CA . LEU B 1 66 ? 18.859 42.688 3 1 42.62 66 LEU B CA 1
ATOM 4928 C C . LEU B 1 66 ? 17.828 42.25 1.97 1 42.62 66 LEU B C 1
ATOM 4930 O O . LEU B 1 66 ? 18.156 41.625 0.966 1 42.62 66 LEU B O 1
ATOM 4934 N N . HIS B 1 67 ? 16.609 42.75 2.115 1 46.97 67 HIS B N 1
ATOM 4935 C CA . HIS B 1 67 ? 15.57 42.531 1.114 1 46.97 67 HIS B CA 1
ATOM 4936 C C . HIS B 1 67 ? 15.859 43.312 -0.166 1 46.97 67 HIS B C 1
ATOM 4938 O O . HIS B 1 67 ? 15.719 42.781 -1.268 1 46.97 67 HIS B O 1
ATOM 4944 N N . ASP B 1 68 ? 16.266 44.531 -0.036 1 47.41 68 ASP B N 1
ATOM 4945 C CA . ASP B 1 68 ? 16.578 45.344 -1.205 1 47.41 68 ASP B CA 1
ATOM 4946 C C . ASP B 1 68 ? 17.812 44.781 -1.93 1 47.41 68 ASP B C 1
ATOM 4948 O O . ASP B 1 68 ? 17.844 44.75 -3.162 1 47.41 68 ASP B O 1
ATOM 4952 N N . GLU B 1 69 ? 18.766 44.375 -1.145 1 45.06 69 GLU B N 1
ATOM 4953 C CA . GLU B 1 69 ? 19.969 43.812 -1.764 1 45.06 69 GLU B CA 1
ATOM 4954 C C . GLU B 1 69 ? 19.672 42.469 -2.439 1 45.06 69 GLU B C 1
ATOM 4956 O O . GLU B 1 69 ? 20.172 42.219 -3.537 1 45.06 69 GLU B O 1
ATOM 4961 N N . ALA B 1 70 ? 18.766 41.781 -1.913 1 41.69 70 ALA B N 1
ATOM 4962 C CA . ALA B 1 70 ? 18.328 40.531 -2.541 1 41.69 70 ALA B CA 1
ATOM 4963 C C . ALA B 1 70 ? 17.484 40.812 -3.783 1 41.69 70 ALA B C 1
ATOM 4965 O O . ALA B 1 70 ? 17.625 40.125 -4.805 1 41.69 70 ALA B O 1
ATOM 4966 N N . LYS B 1 71 ? 16.734 41.844 -3.812 1 45.25 71 LYS B N 1
ATOM 4967 C CA . LYS B 1 71 ? 16.031 42.312 -4.996 1 45.25 71 LYS B CA 1
ATOM 4968 C C . LYS B 1 71 ? 16.984 42.844 -6.043 1 45.25 71 LYS B C 1
ATOM 4970 O O . LYS B 1 71 ? 16.828 42.594 -7.238 1 45.25 71 LYS B O 1
ATOM 4975 N N . ARG B 1 72 ? 17.938 43.594 -5.602 1 43.56 72 ARG B N 1
ATOM 4976 C CA . ARG B 1 72 ? 18.922 44.125 -6.547 1 43.56 72 ARG B CA 1
ATOM 4977 C C . ARG B 1 72 ? 19.719 43.031 -7.207 1 43.56 72 ARG B C 1
ATOM 4979 O O . ARG B 1 72 ? 19.938 43.031 -8.422 1 43.56 72 ARG B O 1
ATOM 4986 N N . GLN B 1 73 ? 20.094 42.125 -6.379 1 38.31 73 GLN B N 1
ATOM 4987 C CA . GLN B 1 73 ? 20.875 41 -6.953 1 38.31 73 GLN B CA 1
ATOM 4988 C C . GLN B 1 73 ? 20 40.156 -7.859 1 38.31 73 GLN B C 1
ATOM 4990 O O . GLN B 1 73 ? 20.469 39.656 -8.891 1 38.31 73 GLN B O 1
ATOM 4995 N N . ARG B 1 74 ? 18.75 40.188 -7.609 1 37.56 74 ARG B N 1
ATOM 4996 C CA . ARG B 1 74 ? 17.812 39.5 -8.477 1 37.56 74 ARG B CA 1
ATOM 4997 C C . ARG B 1 74 ? 17.609 40.25 -9.797 1 37.56 74 ARG B C 1
ATOM 4999 O O . ARG B 1 74 ? 17.578 39.625 -10.859 1 37.56 74 ARG B O 1
ATOM 5006 N N . ARG B 1 75 ? 17.484 41.438 -9.703 1 39.47 75 ARG B N 1
ATOM 5007 C CA . ARG B 1 75 ? 17.359 42.25 -10.922 1 39.47 75 ARG B CA 1
ATOM 5008 C C . ARG B 1 75 ? 18.609 42.125 -11.789 1 39.47 75 ARG B C 1
ATOM 5010 O O . ARG B 1 75 ? 18.516 42.125 -13.016 1 39.47 75 ARG B O 1
ATOM 5017 N N . ALA B 1 76 ? 19.734 42.062 -11.031 1 36.28 76 ALA B N 1
ATOM 5018 C CA . ALA B 1 76 ? 20.969 41.969 -11.828 1 36.28 76 ALA B CA 1
ATOM 5019 C C . ALA B 1 76 ? 21.031 40.656 -12.57 1 36.28 76 ALA B C 1
ATOM 5021 O O . ALA B 1 76 ? 21.484 40.594 -13.711 1 36.28 76 ALA B O 1
ATOM 5022 N N . VAL B 1 77 ? 20.547 39.594 -11.891 1 33.31 77 VAL B N 1
ATOM 5023 C CA . VAL B 1 77 ? 20.594 38.312 -12.562 1 33.31 77 VAL B CA 1
ATOM 5024 C C . VAL B 1 77 ? 19.516 38.25 -13.648 1 33.31 77 VAL B C 1
ATOM 5026 O O . VAL B 1 77 ? 19.734 37.688 -14.719 1 33.31 77 VAL B O 1
ATOM 5029 N N . GLU B 1 78 ? 18.375 38.875 -13.383 1 33 78 GLU B N 1
ATOM 5030 C CA . GLU B 1 78 ? 17.328 38.875 -14.398 1 33 78 GLU B CA 1
ATOM 5031 C C . GLU B 1 78 ? 17.766 39.688 -15.617 1 33 78 GLU B C 1
ATOM 5033 O O . GLU B 1 78 ? 17.328 39.406 -16.734 1 33 78 GLU B O 1
ATOM 5038 N N . SER B 1 79 ? 18.484 40.719 -15.281 1 32.75 79 SER B N 1
ATOM 5039 C CA . SER B 1 79 ? 18.812 41.562 -16.422 1 32.75 79 SER B CA 1
ATOM 5040 C C . SER B 1 79 ? 19.781 40.844 -17.375 1 32.75 79 SER B C 1
ATOM 5042 O O . SER B 1 79 ? 20.078 41.375 -18.453 1 32.75 79 SER B O 1
ATOM 5044 N N . SER B 1 80 ? 20.547 39.938 -16.75 1 28.62 80 SER B N 1
ATOM 5045 C CA . SER B 1 80 ? 21.547 39.5 -17.703 1 28.62 80 SER B CA 1
ATOM 5046 C C . SER B 1 80 ? 20.906 38.594 -18.781 1 28.62 80 SER B C 1
ATOM 5048 O O . SER B 1 80 ? 21.625 37.969 -19.562 1 28.62 80 SER B O 1
ATOM 5050 N N . GLU B 1 81 ? 19.625 38.219 -18.578 1 25.25 81 GLU B N 1
ATOM 5051 C CA . GLU B 1 81 ? 19.172 37.312 -19.625 1 25.25 81 GLU B CA 1
ATOM 5052 C C . GLU B 1 81 ? 19.203 37.969 -20.984 1 25.25 81 GLU B C 1
ATOM 5054 O O . GLU B 1 81 ? 19.203 39.219 -21.078 1 25.25 81 GLU B O 1
ATOM 5059 N N . LEU B 1 82 ? 18.797 37.125 -22.125 1 23.58 82 LEU B N 1
ATOM 5060 C CA . LEU B 1 82 ? 18.969 36.938 -23.562 1 23.58 82 LEU B CA 1
ATOM 5061 C C . LEU B 1 82 ? 18.25 38.031 -24.344 1 23.58 82 LEU B C 1
ATOM 5063 O O . LEU B 1 82 ? 17.047 38.219 -24.203 1 23.58 82 LEU B O 1
ATOM 5067 N N . ASN B 1 83 ? 18.984 39.094 -24.562 1 23.47 83 ASN B N 1
ATOM 5068 C CA . ASN B 1 83 ? 18.641 40.062 -25.594 1 23.47 83 ASN B CA 1
ATOM 5069 C C . ASN B 1 83 ? 18.219 39.375 -26.891 1 23.47 83 ASN B C 1
ATOM 5071 O O . ASN B 1 83 ? 18.969 39.406 -27.875 1 23.47 83 ASN B O 1
ATOM 5075 N N . VAL B 1 84 ? 17.734 38.062 -26.859 1 20.95 84 VAL B N 1
ATOM 5076 C CA . VAL B 1 84 ? 17.578 37.688 -28.266 1 20.95 84 VAL B CA 1
ATOM 5077 C C . VAL B 1 84 ? 16.547 38.625 -28.938 1 20.95 84 VAL B C 1
ATOM 5079 O O . VAL B 1 84 ? 15.477 38.875 -28.375 1 20.95 84 VAL B O 1
ATOM 5082 N N . LEU B 1 85 ? 17 39.312 -29.906 1 19.75 85 LEU B N 1
ATOM 5083 C CA . LEU B 1 85 ? 16.5 40.344 -30.828 1 19.75 85 LEU B CA 1
ATOM 5084 C C . LEU B 1 85 ? 15.281 39.844 -31.594 1 19.75 85 LEU B C 1
ATOM 5086 O O . LEU B 1 85 ? 15.422 39.062 -32.531 1 19.75 85 LEU B O 1
ATOM 5090 N N . ALA B 1 86 ? 14.273 39.25 -30.906 1 20.14 86 ALA B N 1
ATOM 5091 C CA . ALA B 1 86 ? 13.156 38.844 -31.766 1 20.14 86 ALA B CA 1
ATOM 5092 C C . ALA B 1 86 ? 12.609 40.031 -32.531 1 20.14 86 ALA B C 1
ATOM 5094 O O . ALA B 1 86 ? 12.062 40.969 -31.953 1 20.14 86 ALA B O 1
ATOM 5095 N N . GLU B 1 87 ? 13.164 40.281 -33.656 1 18.08 87 GLU B N 1
ATOM 5096 C CA . GLU B 1 87 ? 12.695 41.375 -34.531 1 18.08 87 GLU B CA 1
ATOM 5097 C C . GLU B 1 87 ? 11.211 41.219 -34.844 1 18.08 87 GLU B C 1
ATOM 5099 O O . GLU B 1 87 ? 10.453 42.188 -34.719 1 18.08 87 GLU B O 1
ATOM 5104 N N . ALA B 1 88 ? 10.758 40.188 -35.781 1 18.45 88 ALA B N 1
ATOM 5105 C CA . ALA B 1 88 ? 10.172 40.812 -36.969 1 18.45 88 ALA B CA 1
ATOM 5106 C C . ALA B 1 88 ? 8.742 41.25 -36.719 1 18.45 88 ALA B C 1
ATOM 5108 O O . ALA B 1 88 ? 8.398 42.438 -36.938 1 18.45 88 ALA B O 1
ATOM 5109 N N . VAL B 1 89 ? 7.605 40.469 -37.312 1 18.84 89 VAL B N 1
ATOM 5110 C CA . VAL B 1 89 ? 6.699 40.812 -38.406 1 18.84 89 VAL B CA 1
ATOM 5111 C C . VAL B 1 89 ? 5.34 41.219 -37.844 1 18.84 89 VAL B C 1
ATOM 5113 O O . VAL B 1 89 ? 4.859 40.594 -36.875 1 18.84 89 VAL B O 1
ATOM 5116 N N . THR B 1 90 ? 4.773 42.344 -38.25 1 19.3 90 THR B N 1
ATOM 5117 C CA . THR B 1 90 ? 3.672 43.25 -38 1 19.3 90 THR B CA 1
ATOM 5118 C C . THR B 1 90 ? 2.332 42.594 -38.312 1 19.3 90 THR B C 1
ATOM 5120 O O . THR B 1 90 ? 1.285 43.25 -38.25 1 19.3 90 THR B O 1
ATOM 5123 N N . VAL B 1 91 ? 2.166 41.188 -38.312 1 19.98 91 VAL B N 1
ATOM 5124 C CA . VAL B 1 91 ? 1.005 41 -39.156 1 19.98 91 VAL B CA 1
ATOM 5125 C C . VAL B 1 91 ? -0.235 41.594 -38.5 1 19.98 91 VAL B C 1
ATOM 5127 O O . VAL B 1 91 ? -0.367 41.562 -37.281 1 19.98 91 VAL B O 1
ATOM 5130 N N . PRO B 1 92 ? -1.173 42.156 -39.438 1 18.98 92 PRO B N 1
ATOM 5131 C CA . PRO B 1 92 ? -2.303 43.062 -39.25 1 18.98 92 PRO B CA 1
ATOM 5132 C C . PRO B 1 92 ? -3.42 42.469 -38.406 1 18.98 92 PRO B C 1
ATOM 5134 O O . PRO B 1 92 ? -3.49 41.25 -38.219 1 18.98 92 PRO B O 1
ATOM 5137 N N . LEU B 1 93 ? -4.324 43.312 -38.031 1 18.3 93 LEU B N 1
ATOM 5138 C CA . LEU B 1 93 ? -5.297 43.656 -37 1 18.3 93 LEU B CA 1
ATOM 5139 C C . LEU B 1 93 ? -6.598 42.906 -37.219 1 18.3 93 LEU B C 1
ATOM 5141 O O . LEU B 1 93 ? -7.59 43.156 -36.531 1 18.3 93 LEU B O 1
ATOM 5145 N N . ALA B 1 94 ? -6.656 41.719 -38 1 18.44 94 ALA B N 1
ATOM 5146 C CA . ALA B 1 94 ? -8.047 41.656 -38.438 1 18.44 94 ALA B CA 1
ATOM 5147 C C . ALA B 1 94 ? -8.984 41.469 -37.25 1 18.44 94 ALA B C 1
ATOM 5149 O O . ALA B 1 94 ? -8.602 40.844 -36.25 1 18.44 94 ALA B O 1
ATOM 5150 N N . SER B 1 95 ? -10.125 42.125 -37.219 1 18.11 95 SER B N 1
ATOM 5151 C CA . SER B 1 95 ? -11.195 42.625 -36.375 1 18.11 95 SER B CA 1
ATOM 5152 C C . SER B 1 95 ? -12.117 41.5 -35.906 1 18.11 95 SER B C 1
ATOM 5154 O O . SER B 1 95 ? -13.141 41.75 -35.281 1 18.11 95 SER B O 1
ATOM 5156 N N . SER B 1 96 ? -11.719 40.188 -36.156 1 19.11 96 SER B N 1
ATOM 5157 C CA . SER B 1 96 ? -12.977 39.438 -36.219 1 19.11 96 SER B CA 1
ATOM 5158 C C . SER B 1 96 ? -13.672 39.438 -34.844 1 19.11 96 SER B C 1
ATOM 5160 O O . SER B 1 96 ? -13 39.438 -33.812 1 19.11 96 SER B O 1
ATOM 5162 N N . THR B 1 97 ? -14.969 39.719 -34.812 1 19.5 97 THR B N 1
ATOM 5163 C CA . THR B 1 97 ? -16.047 40.031 -33.906 1 19.5 97 THR B CA 1
ATOM 5164 C C . THR B 1 97 ? -16.453 38.812 -33.094 1 19.5 97 THR B C 1
ATOM 5166 O O . THR B 1 97 ? -17.406 38.844 -32.312 1 19.5 97 THR B O 1
ATOM 5169 N N . THR B 1 98 ? -15.508 37.844 -32.875 1 18.48 98 THR B N 1
ATOM 5170 C CA . THR B 1 98 ? -16.219 36.625 -32.438 1 18.48 98 THR B CA 1
ATOM 5171 C C . THR B 1 98 ? -16.938 36.906 -31.109 1 18.48 98 THR B C 1
ATOM 5173 O O . THR B 1 98 ? -16.422 37.594 -30.25 1 18.48 98 THR B O 1
ATOM 5176 N N . SER B 1 99 ? -18.25 36.562 -31.094 1 19.27 99 SER B N 1
ATOM 5177 C CA . SER B 1 99 ? -19.359 36.562 -30.141 1 19.27 99 SER B CA 1
ATOM 5178 C C . SER B 1 99 ? -19.031 35.75 -28.906 1 19.27 99 SER B C 1
ATOM 5180 O O . SER B 1 99 ? -18.422 34.688 -29.016 1 19.27 99 SER B O 1
ATOM 5182 N N . THR B 1 100 ? -19.062 36.375 -27.75 1 18.84 100 THR B N 1
ATOM 5183 C CA . THR B 1 100 ? -18.625 36.156 -26.375 1 18.84 100 THR B CA 1
ATOM 5184 C C . THR B 1 100 ? -19.469 35.062 -25.703 1 18.84 100 THR B C 1
ATOM 5186 O O . THR B 1 100 ? -20.5 35.375 -25.125 1 18.84 100 THR B O 1
ATOM 5189 N N . THR B 1 101 ? -19.734 33.938 -26.406 1 19.17 101 THR B N 1
ATOM 5190 C CA . THR B 1 101 ? -20.641 33.125 -25.594 1 19.17 101 THR B CA 1
ATOM 5191 C C . THR B 1 101 ? -19.969 32.75 -24.266 1 19.17 101 THR B C 1
ATOM 5193 O O . THR B 1 101 ? -18.812 32.375 -24.234 1 19.17 101 THR B O 1
ATOM 5196 N N . ALA B 1 102 ? -20.516 33.281 -23.188 1 18.14 102 ALA B N 1
ATOM 5197 C CA . ALA B 1 102 ? -20.172 33.25 -21.766 1 18.14 102 ALA B CA 1
ATOM 5198 C C . ALA B 1 102 ? -20.219 31.828 -21.203 1 18.14 102 ALA B C 1
ATOM 5200 O O . ALA B 1 102 ? -21.297 31.281 -20.984 1 18.14 102 ALA B O 1
ATOM 5201 N N . ALA B 1 103 ? -19.641 30.812 -21.922 1 18.67 103 ALA B N 1
ATOM 5202 C CA . ALA B 1 103 ? -19.812 29.531 -21.234 1 18.67 103 ALA B CA 1
ATOM 5203 C C . ALA B 1 103 ? -19.328 29.625 -19.781 1 18.67 103 ALA B C 1
ATOM 5205 O O . ALA B 1 103 ? -18.312 30.266 -19.5 1 18.67 103 ALA B O 1
ATOM 5206 N N . ALA B 1 104 ? -20.25 29.266 -18.781 1 19.47 104 ALA B N 1
ATOM 5207 C CA . ALA B 1 104 ? -20.219 29.156 -17.312 1 19.47 104 ALA B CA 1
ATOM 5208 C C . ALA B 1 104 ? -19.078 28.266 -16.859 1 19.47 104 ALA B C 1
ATOM 5210 O O . ALA B 1 104 ? -18.938 27.125 -17.328 1 19.47 104 ALA B O 1
ATOM 5211 N N . THR B 1 105 ? -17.953 28.938 -16.578 1 19.64 105 THR B N 1
ATOM 5212 C CA . THR B 1 105 ? -16.719 28.391 -16.016 1 19.64 105 THR B CA 1
ATOM 5213 C C . THR B 1 105 ? -17.016 27.562 -14.773 1 19.64 105 THR B C 1
ATOM 5215 O O . THR B 1 105 ? -17.531 28.094 -13.781 1 19.64 105 THR B O 1
ATOM 5218 N N . THR B 1 106 ? -17.609 26.391 -14.953 1 20.17 106 THR B N 1
ATOM 5219 C CA . THR B 1 106 ? -17.688 25.469 -13.82 1 20.17 106 THR B CA 1
ATOM 5220 C C . THR B 1 106 ? -16.328 25.359 -13.125 1 20.17 106 THR B C 1
ATOM 5222 O O . THR B 1 106 ? -15.312 25.141 -13.781 1 20.17 106 THR B O 1
ATOM 5225 N N . ALA B 1 107 ? -16.234 26.016 -12.039 1 19.3 107 ALA B N 1
ATOM 5226 C CA . ALA B 1 107 ? -15.094 26.047 -11.117 1 19.3 107 ALA B CA 1
ATOM 5227 C C . ALA B 1 107 ? -14.672 24.641 -10.727 1 19.3 107 ALA B C 1
ATOM 5229 O O . ALA B 1 107 ? -15.422 23.922 -10.062 1 19.3 107 ALA B O 1
ATOM 5230 N N . LYS B 1 108 ? -14.023 23.922 -11.633 1 24.31 108 LYS B N 1
ATOM 5231 C CA . LYS B 1 108 ? -13.266 22.766 -11.148 1 24.31 108 LYS B CA 1
ATOM 5232 C C . LYS B 1 108 ? -12.469 23.109 -9.898 1 24.31 108 LYS B C 1
ATOM 5234 O O . LYS B 1 108 ? -11.547 23.922 -9.953 1 24.31 108 LYS B O 1
ATOM 5239 N N . MET B 1 109 ? -13.156 23.281 -8.703 1 20.52 109 MET B N 1
ATOM 5240 C CA . MET B 1 109 ? -12.445 23.453 -7.441 1 20.52 109 MET B CA 1
ATOM 5241 C C . MET B 1 109 ? -11.383 22.375 -7.266 1 20.52 109 MET B C 1
ATOM 5243 O O . MET B 1 109 ? -11.703 21.203 -7.035 1 20.52 109 MET B O 1
ATOM 5247 N N . ALA B 1 110 ? -10.367 22.297 -8.094 1 25.84 110 ALA B N 1
ATOM 5248 C CA . ALA B 1 110 ? -9.227 21.469 -7.715 1 25.84 110 ALA B CA 1
ATOM 5249 C C . ALA B 1 110 ? -8.836 21.703 -6.262 1 25.84 110 ALA B C 1
ATOM 5251 O O . ALA B 1 110 ? -8.859 22.828 -5.777 1 25.84 110 ALA B O 1
ATOM 5252 N N . LEU B 1 111 ? -9.125 20.797 -5.453 1 28.59 111 LEU B N 1
ATOM 5253 C CA . LEU B 1 111 ? -8.617 20.719 -4.086 1 28.59 111 LEU B CA 1
ATOM 5254 C C . LEU B 1 111 ? -7.148 21.141 -4.031 1 28.59 111 LEU B C 1
ATOM 5256 O O . LEU B 1 111 ? -6.27 20.359 -4.398 1 28.59 111 LEU B O 1
ATOM 5260 N N . ASP B 1 112 ? -6.84 22.312 -4.574 1 27.72 112 ASP B N 1
ATOM 5261 C CA . ASP B 1 112 ? -5.461 22.781 -4.512 1 27.72 112 ASP B CA 1
ATOM 5262 C C . ASP B 1 112 ? -4.957 22.828 -3.07 1 27.72 112 ASP B C 1
ATOM 5264 O O . ASP B 1 112 ? -3.918 23.422 -2.787 1 27.72 112 ASP B O 1
ATOM 5268 N N . ASP B 1 113 ? -5.566 22.219 -2.191 1 29.7 113 ASP B N 1
ATOM 5269 C CA . ASP B 1 113 ? -4.918 22.562 -0.93 1 29.7 113 ASP B CA 1
ATOM 5270 C C . ASP B 1 113 ? -3.455 22.109 -0.926 1 29.7 113 ASP B C 1
ATOM 5272 O O . ASP B 1 113 ? -3.109 21.109 -0.299 1 29.7 113 ASP B O 1
ATOM 5276 N N . ASP B 1 114 ? -2.758 22.188 -2.02 1 29.83 114 ASP B N 1
ATOM 5277 C CA . ASP B 1 114 ? -1.367 21.812 -1.803 1 29.83 114 ASP B CA 1
ATOM 5278 C C . ASP B 1 114 ? -0.722 22.656 -0.713 1 29.83 114 ASP B C 1
ATOM 5280 O O . ASP B 1 114 ? -0.04 23.641 -1.01 1 29.83 114 ASP B O 1
ATOM 5284 N N . ALA B 1 115 ? -1.497 23.078 0.282 1 28.92 115 ALA B N 1
ATOM 5285 C CA . ALA B 1 115 ? -0.652 23.688 1.308 1 28.92 115 ALA B CA 1
ATOM 5286 C C . ALA B 1 115 ? 0.44 22.719 1.761 1 28.92 115 ALA B C 1
ATOM 5288 O O . ALA B 1 115 ? 0.292 22.031 2.779 1 28.92 115 ALA B O 1
ATOM 5289 N N . ASP B 1 116 ? 0.835 21.859 0.998 1 29.42 116 ASP B N 1
ATOM 5290 C CA . ASP B 1 116 ? 2.078 21.281 1.501 1 29.42 116 ASP B CA 1
ATOM 5291 C C . ASP B 1 116 ? 3.053 22.375 1.938 1 29.42 116 ASP B C 1
ATOM 5293 O O . ASP B 1 116 ? 3.398 23.266 1.151 1 29.42 116 ASP B O 1
ATOM 5297 N N . ASP B 1 117 ? 2.879 22.812 3.164 1 29.5 117 ASP B N 1
ATOM 5298 C CA . ASP B 1 117 ? 3.725 23.844 3.756 1 29.5 117 ASP B CA 1
ATOM 5299 C C . ASP B 1 117 ? 5.156 23.75 3.234 1 29.5 117 ASP B C 1
ATOM 5301 O O . ASP B 1 117 ? 6.027 23.172 3.898 1 29.5 117 ASP B O 1
ATOM 5305 N N . GLY B 1 118 ? 5.418 23.109 2.111 1 26.3 118 GLY B N 1
ATOM 5306 C CA . GLY B 1 118 ? 6.801 23.391 1.761 1 26.3 118 GLY B CA 1
ATOM 5307 C C . GLY B 1 118 ? 7.109 24.875 1.748 1 26.3 118 GLY B C 1
ATOM 5308 O O . GLY B 1 118 ? 6.211 25.703 1.577 1 26.3 118 GLY B O 1
ATOM 5309 N N . THR B 1 119 ? 8.078 25.375 2.609 1 28.45 119 THR B N 1
ATOM 5310 C CA . THR B 1 119 ? 8.734 26.68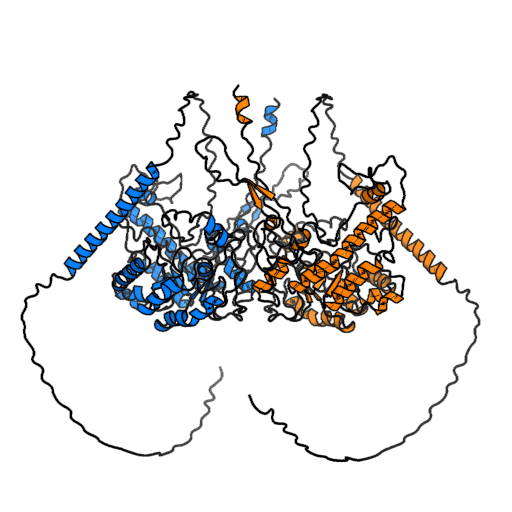8 2.576 1 28.45 119 THR B CA 1
ATOM 5311 C C . THR B 1 119 ? 8.797 27.219 1.149 1 28.45 119 THR B C 1
ATOM 5313 O O . THR B 1 119 ? 9.398 26.594 0.271 1 28.45 119 THR B O 1
ATOM 5316 N N . GLY B 1 120 ? 7.742 27.734 0.671 1 26.91 120 GLY B N 1
ATOM 5317 C CA . GLY B 1 120 ? 7.879 28.516 -0.544 1 26.91 120 GLY B CA 1
ATOM 5318 C C . GLY B 1 120 ? 9.047 29.484 -0.5 1 26.91 120 GLY B C 1
ATOM 5319 O O . GLY B 1 120 ? 8.852 30.703 -0.428 1 26.91 120 GLY B O 1
ATOM 5320 N N . ALA B 1 121 ? 10.086 29.297 0.386 1 25.94 121 ALA B N 1
ATOM 5321 C CA . ALA B 1 121 ? 11.234 30.094 -0.003 1 25.94 121 ALA B CA 1
ATOM 5322 C C . ALA B 1 121 ? 11.461 30.047 -1.512 1 25.94 121 ALA B C 1
ATOM 5324 O O . ALA B 1 121 ? 11.32 28.984 -2.127 1 25.94 121 ALA B O 1
ATOM 5325 N N . ASP B 1 122 ? 11.117 31.078 -2.223 1 28.91 122 ASP B N 1
ATOM 5326 C CA . ASP B 1 122 ? 11.82 31.328 -3.475 1 28.91 122 ASP B CA 1
ATOM 5327 C C . ASP B 1 122 ? 13.242 30.766 -3.439 1 28.91 122 ASP B C 1
ATOM 5329 O O . ASP B 1 122 ? 14.141 31.359 -2.834 1 28.91 122 ASP B O 1
ATOM 5333 N N . HIS B 1 123 ? 13.375 29.531 -3.107 1 28.64 123 HIS B N 1
ATOM 5334 C CA . HIS B 1 123 ? 14.625 28.781 -3.148 1 28.64 123 HIS B CA 1
ATOM 5335 C C . HIS B 1 123 ? 15.492 29.219 -4.32 1 28.64 123 HIS B C 1
ATOM 5337 O O . HIS B 1 123 ? 15.031 29.266 -5.465 1 28.64 123 HIS B O 1
ATOM 5343 N N . LEU B 1 124 ? 16.359 30.188 -4.09 1 28.53 124 LEU B N 1
ATOM 5344 C CA . LEU B 1 124 ? 17.531 30.312 -4.953 1 28.53 124 LEU B CA 1
ATOM 5345 C C . LEU B 1 124 ? 17.922 28.953 -5.551 1 28.53 124 LEU B C 1
ATOM 5347 O O . LEU B 1 124 ? 17.844 27.922 -4.871 1 28.53 124 LEU B O 1
ATOM 5351 N N . SER B 1 125 ? 17.641 28.875 -6.867 1 29.8 125 SER B N 1
ATOM 5352 C CA . SER B 1 125 ? 18.141 27.703 -7.586 1 29.8 125 SER B CA 1
ATOM 5353 C C . SER B 1 125 ? 19.453 27.219 -7.004 1 29.8 125 SER B C 1
ATOM 5355 O O . SER B 1 125 ? 20.453 27.953 -6.996 1 29.8 125 SER B O 1
ATOM 5357 N N . PRO B 1 126 ? 19.453 26.516 -5.906 1 32.16 126 PRO B N 1
ATOM 5358 C CA . PRO B 1 126 ? 20.828 26.047 -5.652 1 32.16 126 PRO B CA 1
ATOM 5359 C C . PRO B 1 126 ? 21.609 25.812 -6.934 1 32.16 126 PRO B C 1
ATOM 5361 O O . PRO B 1 126 ? 21.031 25.531 -7.984 1 32.16 126 PRO B O 1
ATOM 5364 N N . GLU B 1 127 ? 22.781 26.484 -7.125 1 30.75 127 GLU B N 1
ATOM 5365 C CA . GLU B 1 127 ? 23.734 26.031 -8.133 1 30.75 127 GLU B CA 1
ATOM 5366 C C . GLU B 1 127 ? 23.641 24.531 -8.375 1 30.75 127 GLU B C 1
ATOM 5368 O O . GLU B 1 127 ? 23.578 23.75 -7.418 1 30.75 127 GLU B O 1
ATOM 5373 N N . LEU B 1 128 ? 23.031 24.188 -9.484 1 33.41 128 LEU B N 1
ATOM 5374 C CA . LEU B 1 128 ? 23.125 22.812 -9.961 1 33.41 128 LEU B CA 1
ATOM 5375 C C . LEU B 1 128 ? 24.438 22.172 -9.547 1 33.41 128 LEU B C 1
ATOM 5377 O O . LEU B 1 128 ? 25.516 22.656 -9.914 1 33.41 128 LEU B O 1
ATOM 5381 N N . ALA B 1 129 ? 24.531 21.531 -8.383 1 33.06 129 ALA B N 1
ATOM 5382 C CA . ALA B 1 129 ? 25.766 20.766 -8.227 1 33.06 129 ALA B CA 1
ATOM 5383 C C . ALA B 1 129 ? 26.25 20.203 -9.562 1 33.06 129 ALA B C 1
ATOM 5385 O O . ALA B 1 129 ? 25.422 19.891 -10.43 1 33.06 129 ALA B O 1
ATOM 5386 N N . PRO B 1 130 ? 27.531 20.266 -9.883 1 36.06 130 PRO B N 1
ATOM 5387 C CA . PRO B 1 130 ? 28.016 19.719 -11.148 1 36.06 130 PRO B CA 1
ATOM 5388 C C . PRO B 1 130 ? 27.422 18.344 -11.461 1 36.06 130 PRO B C 1
ATOM 5390 O O . PRO B 1 130 ? 27.016 17.609 -10.555 1 36.06 130 PRO B O 1
ATOM 5393 N N . GLU B 1 131 ? 27.031 18.047 -12.68 1 37.97 131 GLU B N 1
ATOM 5394 C CA . GLU B 1 131 ? 26.438 16.875 -13.305 1 37.97 131 GLU B CA 1
ATOM 5395 C C . GLU B 1 131 ? 26.969 15.586 -12.656 1 37.97 131 GLU B C 1
ATOM 5397 O O . GLU B 1 131 ? 26.266 14.57 -12.633 1 37.97 131 GLU B O 1
ATOM 5402 N N . GLY B 1 132 ? 28.203 15.641 -12.297 1 40.56 132 GLY B N 1
ATOM 5403 C CA . GLY B 1 132 ? 28.844 14.438 -11.789 1 40.56 132 GLY B CA 1
ATOM 5404 C C . GLY B 1 132 ? 28.281 13.984 -10.453 1 40.56 132 GLY B C 1
ATOM 5405 O O . GLY B 1 132 ? 28.234 12.781 -10.18 1 40.56 132 GLY B O 1
ATOM 5406 N N . ASP B 1 133 ? 27.953 14.883 -9.469 1 44.69 133 ASP B N 1
ATOM 5407 C CA . ASP B 1 133 ? 27.516 14.594 -8.109 1 44.69 133 ASP B CA 1
ATOM 5408 C C . ASP B 1 133 ? 26.062 14.109 -8.094 1 44.69 133 ASP B C 1
ATOM 5410 O O . ASP B 1 133 ? 25.656 13.398 -7.172 1 44.69 133 ASP B O 1
ATOM 5414 N N . VAL B 1 134 ? 25.297 14.445 -9.07 1 46.06 134 VAL B N 1
ATOM 5415 C CA . VAL B 1 134 ? 23.891 14.078 -9.188 1 46.06 134 VAL B CA 1
ATOM 5416 C C . VAL B 1 134 ? 23.75 12.57 -9.398 1 46.06 134 VAL B C 1
ATOM 5418 O O . VAL B 1 134 ? 22.844 11.938 -8.867 1 46.06 134 VAL B O 1
ATOM 5421 N N . GLN B 1 135 ? 24.672 12.023 -10.219 1 48.72 135 GLN B N 1
ATOM 5422 C CA . GLN B 1 135 ? 24.562 10.594 -10.484 1 48.72 135 GLN B CA 1
ATOM 5423 C C . GLN B 1 135 ? 24.797 9.781 -9.211 1 48.72 135 GLN B C 1
ATOM 5425 O O . GLN B 1 135 ? 24.109 8.781 -8.977 1 48.72 135 GLN B O 1
ATOM 5430 N N . GLU B 1 136 ? 25.719 10.266 -8.328 1 54.97 136 GLU B N 1
ATOM 5431 C CA . GLU B 1 136 ? 26.062 9.523 -7.121 1 54.97 136 GLU B CA 1
ATOM 5432 C C . GLU B 1 136 ? 24.969 9.633 -6.074 1 54.97 136 GLU B C 1
ATOM 5434 O O . GLU B 1 136 ? 24.75 8.711 -5.281 1 54.97 136 GLU B O 1
ATOM 5439 N N . ARG B 1 137 ? 24.203 10.594 -6.133 1 64.25 137 ARG B N 1
ATOM 5440 C CA . ARG B 1 137 ? 23.125 10.734 -5.164 1 64.25 137 ARG B CA 1
ATOM 5441 C C . ARG B 1 137 ? 21.766 10.445 -5.809 1 64.25 137 ARG B C 1
ATOM 5443 O O . ARG B 1 137 ? 20.734 10.766 -5.242 1 64.25 137 ARG B O 1
ATOM 5450 N N . GLY B 1 138 ? 21.922 9.883 -6.898 1 78.38 138 GLY B N 1
ATOM 5451 C CA . GLY B 1 138 ? 20.719 9.523 -7.637 1 78.38 138 GLY B CA 1
ATOM 5452 C C . GLY B 1 138 ? 20.344 8.062 -7.492 1 78.38 138 GLY B C 1
ATOM 5453 O O . GLY B 1 138 ? 20.281 7.539 -6.375 1 78.38 138 GLY B O 1
ATOM 5454 N N . ALA B 1 139 ? 20.125 7.418 -8.539 1 80.69 139 ALA B N 1
ATOM 5455 C CA . ALA B 1 139 ? 19.562 6.066 -8.555 1 80.69 139 ALA B CA 1
ATOM 5456 C C . ALA B 1 139 ? 20.609 5.043 -8.117 1 80.69 139 ALA B C 1
ATOM 5458 O O . ALA B 1 139 ? 20.281 3.994 -7.566 1 80.69 139 ALA B O 1
ATOM 5459 N N . ARG B 1 140 ? 21.891 5.41 -8.266 1 90.12 140 ARG B N 1
ATOM 5460 C CA . ARG B 1 140 ? 22.922 4.438 -7.973 1 90.12 140 ARG B CA 1
ATOM 5461 C C . ARG B 1 140 ? 23.5 4.641 -6.57 1 90.12 140 ARG B C 1
ATOM 5463 O O . ARG B 1 140 ? 24.562 4.129 -6.246 1 90.12 140 ARG B O 1
ATOM 5470 N N . ARG B 1 141 ? 22.766 5.359 -5.785 1 91.88 141 ARG B N 1
ATOM 5471 C CA . ARG B 1 141 ? 23.156 5.461 -4.383 1 91.88 141 ARG B CA 1
ATOM 5472 C C . ARG B 1 141 ? 23.203 4.082 -3.725 1 91.88 141 ARG B C 1
ATOM 5474 O O . ARG B 1 141 ? 22.422 3.195 -4.082 1 91.88 141 ARG B O 1
ATOM 5481 N N . PRO B 1 142 ? 24.172 3.959 -2.791 1 93.81 142 PRO B N 1
ATOM 5482 C CA . PRO B 1 142 ? 24.188 2.676 -2.082 1 93.81 142 PRO B CA 1
ATOM 5483 C C . PRO B 1 142 ? 22.844 2.35 -1.437 1 93.81 142 PRO B C 1
ATOM 5485 O O . PRO B 1 142 ? 22.156 3.248 -0.943 1 93.81 142 PRO B O 1
ATOM 5488 N N . PRO B 1 143 ? 22.5 1.083 -1.478 1 95.38 143 PRO B N 1
ATOM 5489 C CA . PRO B 1 143 ? 21.234 0.715 -0.833 1 95.38 143 PRO B CA 1
ATOM 5490 C C . PRO B 1 143 ? 21.188 1.122 0.638 1 95.38 143 PRO B C 1
ATOM 5492 O O . PRO B 1 143 ? 22.188 1.013 1.349 1 95.38 143 PRO B O 1
ATOM 5495 N N . PRO B 1 144 ? 20.031 1.584 1.014 1 96.19 144 PRO B N 1
ATOM 5496 C CA . PRO B 1 144 ? 19.891 1.962 2.422 1 96.19 144 PRO B CA 1
ATOM 5497 C C . PRO B 1 144 ? 19.984 0.766 3.367 1 96.19 144 PRO B C 1
ATOM 5499 O O . PRO B 1 144 ? 19.734 -0.37 2.961 1 96.19 144 PRO B O 1
ATOM 5502 N N . VAL B 1 145 ? 20.438 1.018 4.555 1 97.38 145 VAL B N 1
ATOM 5503 C CA . VAL B 1 145 ? 20.469 0.017 5.617 1 97.38 145 VAL B CA 1
ATOM 5504 C C . VAL B 1 145 ? 19.344 0.291 6.621 1 97.38 145 VAL B C 1
ATOM 5506 O O . VAL B 1 145 ? 19.375 1.308 7.32 1 97.38 145 VAL B O 1
ATOM 5509 N N . ASN B 1 146 ? 18.422 -0.589 6.719 1 98.06 146 ASN B N 1
ATOM 5510 C CA . ASN B 1 146 ? 17.234 -0.366 7.543 1 98.06 146 ASN B CA 1
ATOM 5511 C C . ASN B 1 146 ? 17.234 -1.267 8.773 1 98.06 146 ASN B C 1
ATOM 5513 O O . ASN B 1 146 ? 17.875 -2.316 8.781 1 98.06 146 ASN B O 1
ATOM 5517 N N . SER B 1 147 ? 16.531 -0.806 9.766 1 98.06 147 SER B N 1
ATOM 5518 C CA . SER B 1 147 ? 16.359 -1.576 10.992 1 98.06 147 SER B CA 1
ATOM 5519 C C . SER B 1 147 ? 15.297 -2.66 10.82 1 98.06 147 SER B C 1
ATOM 5521 O O . SER B 1 147 ? 14.328 -2.477 10.086 1 98.06 147 SER B O 1
ATOM 5523 N N . GLU B 1 148 ? 15.438 -3.732 11.586 1 96.94 148 GLU B N 1
ATOM 5524 C CA . GLU B 1 148 ? 14.469 -4.824 11.578 1 96.94 148 GLU B CA 1
ATOM 5525 C C . GLU B 1 148 ? 13.305 -4.535 12.523 1 96.94 148 GLU B C 1
ATOM 5527 O O . GLU B 1 148 ? 12.297 -5.246 12.516 1 96.94 148 GLU B O 1
ATOM 5532 N N . ILE B 1 149 ? 13.375 -3.479 13.203 1 97.31 149 ILE B N 1
ATOM 5533 C CA . ILE B 1 149 ? 12.414 -3.189 14.266 1 97.31 149 ILE B CA 1
ATOM 5534 C C . ILE B 1 149 ? 11.078 -2.756 13.648 1 97.31 149 ILE B C 1
ATOM 5536 O O . ILE B 1 149 ? 11.039 -1.825 12.844 1 97.31 149 ILE B O 1
ATOM 5540 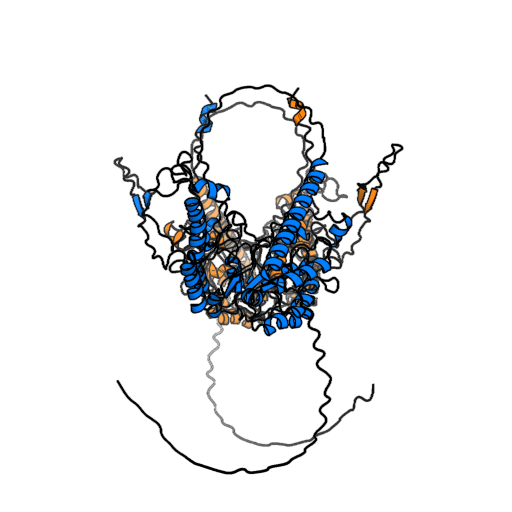N N . LEU B 1 150 ? 10.086 -3.43 13.938 1 97.81 150 LEU B N 1
ATOM 5541 C CA . LEU B 1 150 ? 8.695 -3.041 13.719 1 97.81 150 LEU B CA 1
ATOM 5542 C C . LEU B 1 150 ? 8 -2.756 15.047 1 97.81 150 LEU B C 1
ATOM 5544 O O . LEU B 1 150 ? 7.875 -3.646 15.891 1 97.81 150 LEU B O 1
ATOM 5548 N N . PRO B 1 151 ? 7.543 -1.548 15.297 1 98.12 151 PRO B N 1
ATOM 5549 C CA . PRO B 1 151 ? 7.109 -1.155 16.641 1 98.12 151 PRO B CA 1
ATOM 5550 C C . PRO B 1 151 ? 5.688 -1.613 16.969 1 98.12 151 PRO B C 1
ATOM 5552 O O . PRO B 1 151 ? 4.797 -0.783 17.156 1 98.12 151 PRO B O 1
ATOM 5555 N N . LEU B 1 152 ? 5.52 -2.896 17.094 1 97.25 152 LEU B N 1
ATOM 5556 C CA . LEU B 1 152 ? 4.234 -3.506 17.422 1 97.25 152 LEU B CA 1
ATOM 5557 C C . LEU B 1 152 ? 4.312 -4.285 18.734 1 97.25 152 LEU B C 1
ATOM 5559 O O . LEU B 1 152 ? 5.363 -4.84 19.062 1 97.25 152 LEU B O 1
ATOM 5563 N N . PRO B 1 153 ? 3.268 -4.395 19.516 1 96.25 153 PRO B N 1
ATOM 5564 C CA . PRO B 1 153 ? 1.986 -3.719 19.297 1 96.25 153 PRO B CA 1
ATOM 5565 C C . PRO B 1 153 ? 2.072 -2.209 19.516 1 96.25 153 PRO B C 1
ATOM 5567 O O . PRO B 1 153 ? 2.746 -1.754 20.438 1 96.25 153 PRO B O 1
ATOM 5570 N N . TRP B 1 154 ? 1.433 -1.513 18.719 1 97.81 154 TRP B N 1
ATOM 5571 C CA . TRP B 1 154 ? 1.459 -0.055 18.75 1 97.81 154 TRP B CA 1
ATOM 5572 C C . TRP B 1 154 ? 0.626 0.48 19.906 1 97.81 154 TRP B C 1
ATOM 5574 O O . TRP B 1 154 ? -0.48 -0.004 20.156 1 97.81 154 TRP B O 1
ATOM 5584 N N . SER B 1 155 ? 1.143 1.479 20.594 1 97.75 155 SER B N 1
ATOM 5585 C CA . SER B 1 155 ? 0.38 2.059 21.688 1 97.75 155 SER B CA 1
ATOM 5586 C C . SER B 1 155 ? 0.452 3.582 21.672 1 97.75 155 SER B C 1
ATOM 5588 O O . SER B 1 155 ? -0.089 4.246 22.547 1 97.75 155 SER B O 1
ATOM 5590 N N . GLY B 1 156 ? 1.098 4.195 20.719 1 97.62 156 GLY B N 1
ATOM 5591 C CA . GLY B 1 156 ? 1.191 5.641 20.594 1 97.62 156 GLY B CA 1
ATOM 5592 C C . GLY B 1 156 ? 0.044 6.246 19.812 1 97.62 156 GLY B C 1
ATOM 5593 O O . GLY B 1 156 ? -0.875 5.539 19.391 1 97.62 156 GLY B O 1
ATOM 5594 N N . ARG B 1 157 ? 0.063 7.57 19.641 1 97.56 157 ARG B N 1
ATOM 5595 C CA . ARG B 1 157 ? -0.91 8.266 18.797 1 97.56 157 ARG B CA 1
ATOM 5596 C C . ARG B 1 157 ? -0.402 8.398 17.375 1 97.56 157 ARG B C 1
ATOM 5598 O O . ARG B 1 157 ? 0.773 8.703 17.156 1 97.56 157 ARG B O 1
ATOM 5605 N N . LEU B 1 158 ? -1.3 8.078 16.469 1 98.31 158 LEU B N 1
ATOM 5606 C CA . LEU B 1 158 ? -1.044 8.406 15.078 1 98.31 158 LEU B CA 1
ATOM 5607 C C . LEU B 1 158 ? -1.757 9.695 14.68 1 98.31 158 LEU B C 1
ATOM 5609 O O . LEU B 1 158 ? -2.889 9.938 15.109 1 98.31 158 LEU B O 1
ATOM 5613 N N . GLY B 1 159 ? -1.066 10.531 13.93 1 98.5 159 GLY B N 1
ATOM 5614 C CA . GLY B 1 159 ? -1.677 11.766 13.477 1 98.5 159 GLY B CA 1
ATOM 5615 C C . GLY B 1 159 ? -1.398 12.07 12.016 1 98.5 159 GLY B C 1
ATOM 5616 O O . GLY B 1 159 ? -0.697 11.312 11.344 1 98.5 159 GLY B O 1
ATOM 5617 N N . TYR B 1 160 ? -2.055 13.062 11.516 1 98.62 160 TYR B N 1
ATOM 5618 C CA . TYR B 1 160 ? -1.866 13.57 10.164 1 98.62 160 TYR B CA 1
ATOM 5619 C C . TYR B 1 160 ? -1.873 15.094 10.148 1 98.62 160 TYR B C 1
ATOM 5621 O O . TYR B 1 160 ? -2.172 15.727 11.156 1 98.62 160 TYR B O 1
ATOM 5629 N N . ALA B 1 161 ? -1.582 15.656 8.969 1 96.81 161 ALA B N 1
ATOM 5630 C CA . ALA B 1 161 ? -1.293 17.094 8.961 1 96.81 161 ALA B CA 1
ATOM 5631 C C . ALA B 1 161 ? -2.354 17.859 8.172 1 96.81 161 ALA B C 1
ATOM 5633 O O . ALA B 1 161 ? -2.74 17.438 7.078 1 96.81 161 ALA B O 1
ATOM 5634 N N . CYS B 1 162 ? -2.896 18.859 8.727 1 91.19 162 CYS B N 1
ATOM 5635 C CA . CYS B 1 162 ? -3.463 20.062 8.117 1 91.19 162 CYS B CA 1
ATOM 5636 C C . CYS B 1 162 ? -4.918 19.828 7.727 1 91.19 162 CYS B C 1
ATOM 5638 O O . CYS B 1 162 ? -5.797 20.594 8.125 1 91.19 162 CYS B O 1
ATOM 5640 N N . LEU B 1 163 ? -5.133 18.781 6.961 1 95.06 163 LEU B N 1
ATOM 5641 C CA . LEU B 1 163 ? -6.438 18.672 6.316 1 95.06 163 LEU B CA 1
ATOM 5642 C C . LEU B 1 163 ? -7.004 17.266 6.461 1 95.06 163 LEU B C 1
ATOM 5644 O O . LEU B 1 163 ? -6.273 16.281 6.309 1 95.06 163 LEU B O 1
ATOM 5648 N N . ASN B 1 164 ? -8.297 17.266 6.918 1 98.06 164 ASN B N 1
ATOM 5649 C CA . ASN B 1 164 ? -9.055 16.016 6.812 1 98.06 164 ASN B CA 1
ATOM 5650 C C . ASN B 1 164 ? -9.734 15.891 5.453 1 98.06 164 ASN B C 1
ATOM 5652 O O . ASN B 1 164 ? -10.641 16.656 5.125 1 98.06 164 ASN B O 1
ATOM 5656 N N . THR B 1 165 ? -9.383 14.914 4.684 1 98.12 165 THR B N 1
ATOM 5657 C CA . THR B 1 165 ? -9.812 14.828 3.293 1 98.12 165 THR B CA 1
ATOM 5658 C C . THR B 1 165 ? -11.305 14.531 3.203 1 98.12 165 THR B C 1
ATOM 5660 O O . THR B 1 165 ? -11.984 15.016 2.299 1 98.12 165 THR B O 1
ATOM 5663 N N . TYR B 1 166 ? -11.883 13.75 4.086 1 98.44 166 TYR B N 1
ATOM 5664 C CA . TYR B 1 166 ? -13.305 13.414 4.086 1 98.44 166 TYR B CA 1
ATOM 5665 C C . TYR B 1 166 ? -14.148 14.648 4.395 1 98.44 166 TYR B C 1
ATOM 5667 O O . TYR B 1 166 ? -15.109 14.945 3.676 1 98.44 166 TYR B O 1
ATOM 5675 N N . LEU B 1 167 ? -13.773 15.383 5.414 1 98.25 167 LEU B N 1
ATOM 5676 C CA . LEU B 1 167 ? -14.516 16.562 5.848 1 98.25 167 LEU B CA 1
ATOM 5677 C C . LEU B 1 167 ? -14.359 17.703 4.844 1 98.25 167 LEU B C 1
ATOM 5679 O O . LEU B 1 167 ? -15.297 18.484 4.641 1 98.25 167 LEU B O 1
ATOM 5683 N N . ARG B 1 168 ? -13.18 17.75 4.273 1 97.38 168 ARG B N 1
ATOM 5684 C CA . ARG B 1 168 ? -12.953 18.797 3.275 1 97.38 168 ARG B CA 1
ATOM 5685 C C . ARG B 1 168 ? -13.906 18.641 2.098 1 97.38 168 ARG B C 1
ATOM 5687 O O . ARG B 1 168 ? -14.32 19.625 1.489 1 97.38 168 ARG B O 1
ATOM 5694 N N . ALA B 1 169 ? -14.273 17.453 1.823 1 96.19 169 ALA B N 1
ATOM 5695 C CA . ALA B 1 169 ? -15.133 17.172 0.678 1 96.19 169 ALA B CA 1
ATOM 5696 C C . ALA B 1 169 ? -16.609 17.266 1.061 1 96.19 169 ALA B C 1
ATOM 5698 O O . ALA B 1 169 ? -17.484 17.047 0.225 1 96.19 169 ALA B O 1
ATOM 5699 N N . ALA B 1 170 ? -16.891 17.562 2.264 1 95.69 170 ALA B N 1
ATOM 5700 C CA . ALA B 1 170 ? -18.281 17.703 2.709 1 95.69 170 ALA B CA 1
ATOM 5701 C C . ALA B 1 170 ? -18.906 18.969 2.16 1 95.69 170 ALA B C 1
ATOM 5703 O O . ALA B 1 170 ? -18.203 19.859 1.654 1 95.69 170 ALA B O 1
ATOM 5704 N N . ASN B 1 171 ? -20.266 18.984 2.225 1 91.56 171 ASN B N 1
ATOM 5705 C CA . ASN B 1 171 ? -21.016 20.172 1.838 1 91.56 171 ASN B CA 1
ATOM 5706 C C . ASN B 1 171 ? -21.938 20.641 2.955 1 91.56 171 ASN B C 1
ATOM 5708 O O . ASN B 1 171 ? -22.984 20.016 3.201 1 91.56 171 ASN B O 1
ATOM 5712 N N . PRO B 1 172 ? -21.672 21.797 3.516 1 93.12 172 PRO B N 1
ATOM 5713 C CA . PRO B 1 172 ? -20.484 22.641 3.283 1 93.12 172 PRO B CA 1
ATOM 5714 C C . PRO B 1 172 ? -19.188 21.984 3.748 1 93.12 172 PRO B C 1
ATOM 5716 O O . PRO B 1 172 ? -19.219 21.109 4.613 1 93.12 172 PRO B O 1
ATOM 5719 N N . PRO B 1 173 ? -18.062 22.438 3.223 1 96.31 173 PRO B N 1
ATOM 5720 C CA . PRO B 1 173 ? -16.781 21.859 3.617 1 96.31 173 PRO B CA 1
ATOM 5721 C C . PRO B 1 173 ? -16.391 22.219 5.047 1 96.31 173 PRO B C 1
ATOM 5723 O O . PRO B 1 173 ? -16.734 23.297 5.535 1 96.31 173 PRO B O 1
ATOM 5726 N N . VAL B 1 174 ? -15.68 21.359 5.648 1 97.56 174 VAL B N 1
ATOM 5727 C CA . VAL B 1 174 ? -15.156 21.578 6.992 1 97.56 174 VAL B CA 1
ATOM 5728 C C . VAL B 1 174 ? -13.625 21.469 6.973 1 97.56 174 VAL B C 1
ATOM 5730 O O . VAL B 1 174 ? -13.07 20.422 6.637 1 97.56 174 VAL B O 1
ATOM 5733 N N . PHE B 1 175 ? -12.938 22.531 7.207 1 97.25 175 PHE B N 1
ATOM 5734 C CA . PHE B 1 175 ? -11.477 22.578 7.215 1 97.25 175 PHE B CA 1
ATOM 5735 C C . PHE B 1 175 ? -10.984 23.891 7.805 1 97.25 175 PHE B C 1
ATOM 5737 O O . PHE B 1 175 ? -11.781 24.781 8.102 1 97.25 175 PHE B O 1
ATOM 5744 N N . CYS B 1 176 ? -9.711 23.984 8.039 1 96.75 176 CYS B N 1
ATOM 5745 C CA . CYS B 1 176 ? -9.227 25.141 8.797 1 96.75 176 CYS B CA 1
ATOM 5746 C C . CYS B 1 176 ? -8.109 25.844 8.047 1 96.75 176 CYS B C 1
ATOM 5748 O O . CYS B 1 176 ? -7.188 26.391 8.664 1 96.75 176 CYS B O 1
ATOM 5750 N N . SER B 1 177 ? -8.172 25.828 6.746 1 95.56 177 SER B N 1
ATOM 5751 C CA . SER B 1 177 ? -7.098 26.438 5.977 1 95.56 177 SER B CA 1
ATOM 5752 C C . SER B 1 177 ? -7.652 27.344 4.883 1 95.56 177 SER B C 1
ATOM 5754 O O . SER B 1 177 ? -7.07 27.453 3.803 1 95.56 177 SER B O 1
ATOM 5756 N N . ARG B 1 178 ? -8.82 27.875 5.117 1 95.56 178 ARG B N 1
ATOM 5757 C CA . ARG B 1 178 ? -9.328 28.891 4.199 1 95.56 178 ARG B CA 1
ATOM 5758 C C . ARG B 1 178 ? -8.375 30.078 4.129 1 95.56 178 ARG B C 1
ATOM 5760 O O . ARG B 1 178 ? -7.832 30.516 5.148 1 95.56 178 ARG B O 1
ATOM 5767 N N . THR B 1 179 ? -8.219 30.547 2.926 1 93.31 179 THR B N 1
ATOM 5768 C CA . THR B 1 179 ? -7.316 31.672 2.742 1 93.31 179 THR B CA 1
ATOM 5769 C C . THR B 1 179 ? -7.863 32.625 1.693 1 93.31 179 THR B C 1
ATOM 5771 O O . THR B 1 179 ? -9.016 32.5 1.271 1 93.31 179 THR B O 1
ATOM 5774 N N . CYS B 1 180 ? -7.258 33.781 1.575 1 91.81 180 CYS B N 1
ATOM 5775 C CA . CYS B 1 180 ? -7.633 34.75 0.57 1 91.81 180 CYS B CA 1
ATOM 5776 C C . CYS B 1 180 ? -6.402 35.469 0.024 1 91.81 180 CYS B C 1
ATOM 5778 O O . CYS B 1 180 ? -5.281 35.219 0.465 1 91.81 180 CYS B O 1
ATOM 5780 N N . ARG B 1 181 ? -6.695 36.188 -0.968 1 92.44 181 ARG B N 1
ATOM 5781 C CA . ARG B 1 181 ? -5.652 37.062 -1.512 1 92.44 181 ARG B CA 1
ATOM 5782 C C . ARG B 1 181 ? -5.734 38.469 -0.908 1 92.44 181 ARG B C 1
ATOM 5784 O O . ARG B 1 181 ? -6.789 38.875 -0.426 1 92.44 181 ARG B O 1
ATOM 5791 N N . LEU B 1 182 ? -4.59 39.156 -1.02 1 90.75 182 LEU B N 1
ATOM 5792 C CA . LEU B 1 182 ? -4.562 40.531 -0.542 1 90.75 182 LEU B CA 1
ATOM 5793 C C . LEU B 1 182 ? -5.559 41.375 -1.313 1 90.75 182 LEU B C 1
ATOM 5795 O O . LEU B 1 182 ? -6.223 42.25 -0.731 1 90.75 182 LEU B O 1
ATOM 5799 N N . THR B 1 183 ? -5.648 41.125 -2.594 1 93.12 183 THR B N 1
ATOM 5800 C CA . THR B 1 183 ? -6.578 41.875 -3.441 1 93.12 183 THR B CA 1
ATOM 5801 C C . THR B 1 183 ? -8.016 41.656 -2.967 1 93.12 183 THR B C 1
ATOM 5803 O O . THR B 1 183 ? -8.836 42.594 -3.066 1 93.12 183 THR B O 1
ATOM 5806 N N . SER B 1 184 ? -8.273 40.5 -2.428 1 94.25 184 SER B N 1
ATOM 5807 C CA . SER B 1 184 ? -9.609 40.219 -1.916 1 94.25 184 SER B CA 1
ATOM 5808 C C . SER B 1 184 ? -9.914 41.062 -0.688 1 94.25 184 SER B C 1
ATOM 5810 O O . SER B 1 184 ? -11.047 41.531 -0.508 1 94.25 184 SER B O 1
ATOM 5812 N N . ILE B 1 185 ? -8.938 41.281 0.142 1 93.44 185 ILE B N 1
ATOM 5813 C CA . ILE B 1 185 ? -9.117 42.094 1.325 1 93.44 185 ILE B CA 1
ATOM 5814 C C . ILE B 1 185 ? -9.422 43.531 0.903 1 93.44 185 ILE B C 1
ATOM 5816 O O . ILE B 1 185 ? -10.336 44.156 1.435 1 93.44 185 ILE B O 1
ATOM 5820 N N . ILE B 1 186 ? -8.742 44 -0.07 1 93.44 186 ILE B N 1
ATOM 5821 C CA . ILE B 1 186 ? -8.891 45.344 -0.559 1 93.44 186 ILE B CA 1
ATOM 5822 C C . ILE B 1 186 ? -10.25 45.531 -1.234 1 93.44 186 ILE B C 1
ATOM 5824 O O . ILE B 1 186 ? -10.945 46.5 -1.019 1 93.44 186 ILE B O 1
ATOM 5828 N N . GLU B 1 187 ? -10.594 44.5 -1.993 1 94.62 187 GLU B N 1
ATOM 5829 C CA . GLU B 1 187 ? -11.883 44.562 -2.684 1 94.62 187 GLU B CA 1
ATOM 5830 C C . GLU B 1 187 ? -13.039 44.531 -1.693 1 94.62 187 GLU B C 1
ATOM 5832 O O . GLU B 1 187 ? -14.047 45.219 -1.904 1 94.62 187 GLU B O 1
ATOM 5837 N N . HIS B 1 188 ? -12.883 43.938 -0.65 1 95.44 188 HIS B N 1
ATOM 5838 C CA . HIS B 1 188 ? -13.977 43.781 0.302 1 95.44 188 HIS B CA 1
ATOM 5839 C C . HIS B 1 188 ? -14.047 44.938 1.265 1 95.44 188 HIS B C 1
ATOM 5841 O O . HIS B 1 188 ? -14.812 44.938 2.23 1 95.44 188 HIS B O 1
ATOM 5847 N N . ARG B 1 189 ? -13.227 45.844 1.085 1 95.62 189 ARG B N 1
ATOM 5848 C CA . ARG B 1 189 ? -13.43 47.125 1.759 1 95.62 189 ARG B CA 1
ATOM 5849 C C . ARG B 1 189 ? -14.703 47.812 1.261 1 95.62 189 ARG B C 1
ATOM 5851 O O . ARG B 1 189 ? -15.234 48.688 1.926 1 95.62 189 ARG B O 1
ATOM 5858 N N . HIS B 1 190 ? -15.031 47.375 0.032 1 96.31 190 HIS B N 1
ATOM 5859 C CA . HIS B 1 190 ? -16.297 47.844 -0.526 1 96.31 190 HIS B CA 1
ATOM 5860 C C . HIS B 1 190 ? -17.438 46.906 -0.161 1 96.31 190 HIS B C 1
ATOM 5862 O O . HIS B 1 190 ? -17.234 45.719 -0.015 1 96.31 190 HIS B O 1
ATOM 5868 N N . PRO B 1 191 ? -18.641 47.438 0.091 1 95.19 191 PRO B N 1
ATOM 5869 C CA . PRO B 1 191 ? -19.766 46.562 0.358 1 95.19 191 PRO B CA 1
ATOM 5870 C C . PRO B 1 191 ? -20.172 45.75 -0.859 1 95.19 191 PRO B C 1
ATOM 5872 O O . PRO B 1 191 ? -19.859 46.094 -1.993 1 95.19 191 PRO B O 1
ATOM 5875 N N . LEU B 1 192 ? -20.844 44.625 -0.589 1 95.5 192 LEU B N 1
ATOM 5876 C CA . LEU B 1 192 ? -21.391 43.844 -1.69 1 95.5 192 LEU B CA 1
ATOM 5877 C C . LEU B 1 192 ? -22.438 44.625 -2.469 1 95.5 192 LEU B C 1
ATOM 5879 O O . LEU B 1 192 ? -23.031 45.562 -1.935 1 95.5 192 LEU B O 1
ATOM 5883 N N . LEU B 1 193 ? -22.609 44.25 -3.709 1 94.31 193 LEU B N 1
ATOM 5884 C CA . LEU B 1 193 ? -23.641 44.906 -4.516 1 94.31 193 LEU B CA 1
ATOM 5885 C C . LEU B 1 193 ? -24.984 44.875 -3.789 1 94.31 193 LEU B C 1
ATOM 5887 O O . LEU B 1 193 ? -25.688 45.906 -3.754 1 94.31 193 LEU B O 1
ATOM 5891 N N . ASP B 1 194 ? -25.266 43.688 -3.229 1 94 194 ASP B N 1
ATOM 5892 C CA . ASP B 1 194 ? -26.422 43.531 -2.338 1 94 194 ASP B CA 1
ATOM 5893 C C . ASP B 1 194 ? -25.984 43.031 -0.961 1 94 194 ASP B C 1
ATOM 5895 O O . ASP B 1 194 ? -25.812 41.812 -0.753 1 94 194 ASP B O 1
ATOM 5899 N N . PRO B 1 195 ? -25.906 43.906 -0.027 1 89.88 195 PRO B N 1
ATOM 5900 C CA . PRO B 1 195 ? -25.391 43.531 1.289 1 89.88 195 PRO B CA 1
ATOM 5901 C C . PRO B 1 195 ? -26.297 42.531 2.027 1 89.88 195 PRO B C 1
ATOM 5903 O O . PRO B 1 195 ? -25.891 41.938 3.025 1 89.88 195 PRO B O 1
ATOM 5906 N N . ALA B 1 196 ? -27.516 42.344 1.563 1 91.06 196 ALA B N 1
ATOM 5907 C CA . ALA B 1 196 ? -28.469 41.469 2.234 1 91.06 196 ALA B CA 1
ATOM 5908 C C . ALA B 1 196 ? -28.359 40.031 1.729 1 91.06 196 ALA B C 1
ATOM 5910 O O . ALA B 1 196 ? -28.953 39.125 2.309 1 91.06 196 ALA B O 1
ATOM 5911 N N . GLN B 1 197 ? -27.594 39.938 0.72 1 91.25 197 GLN B N 1
ATOM 5912 C CA . GLN B 1 197 ? -27.422 38.594 0.128 1 91.25 197 GLN B CA 1
ATOM 5913 C C . GLN B 1 197 ? -25.984 38.125 0.27 1 91.25 197 GLN B C 1
ATOM 5915 O O . GLN B 1 197 ? -25.062 38.938 0.362 1 91.25 197 GLN B O 1
ATOM 5920 N N . PRO B 1 198 ? -25.922 36.781 0.312 1 89.75 198 PRO B N 1
ATOM 5921 C CA . PRO B 1 198 ? -24.547 36.281 0.401 1 89.75 198 PRO B CA 1
ATOM 5922 C C . PRO B 1 198 ? -23.719 36.562 -0.846 1 89.75 198 PRO B C 1
ATOM 5924 O O . PRO B 1 198 ? -24.281 36.75 -1.93 1 89.75 198 PRO B O 1
ATOM 5927 N N . GLU B 1 199 ? -22.438 36.562 -0.627 1 90.88 199 GLU B N 1
ATOM 5928 C CA . GLU B 1 199 ? -21.5 36.812 -1.73 1 90.88 199 GLU B CA 1
ATOM 5929 C C . GLU B 1 199 ? -21.641 35.719 -2.803 1 90.88 199 GLU B C 1
ATOM 5931 O O . GLU B 1 199 ? -21.891 34.562 -2.49 1 90.88 199 GLU B O 1
ATOM 5936 N N . HIS B 1 200 ? -21.625 36.156 -3.973 1 89.94 200 HIS B N 1
ATOM 5937 C CA . HIS B 1 200 ? -21.625 35.281 -5.137 1 89.94 200 HIS B CA 1
ATOM 5938 C C . HIS B 1 200 ? -20.547 35.688 -6.133 1 89.94 200 HIS B C 1
ATOM 5940 O O . HIS B 1 200 ? -20.297 36.875 -6.34 1 89.94 200 HIS B O 1
ATOM 5946 N N . ALA B 1 201 ? -19.984 34.844 -6.801 1 86.5 201 ALA B N 1
ATOM 5947 C CA . ALA B 1 201 ? -18.797 35.062 -7.637 1 86.5 201 ALA B CA 1
ATOM 5948 C C . ALA B 1 201 ? -19.125 36 -8.789 1 86.5 201 ALA B C 1
ATOM 5950 O O . ALA B 1 201 ? -18.266 36.75 -9.242 1 86.5 201 ALA B O 1
ATOM 5951 N N . THR B 1 202 ? -20.375 36 -9.227 1 88.06 202 THR B N 1
ATOM 5952 C CA . THR B 1 202 ? -20.688 36.812 -10.398 1 88.06 202 THR B CA 1
ATOM 5953 C C . THR B 1 202 ? -21.859 37.75 -10.102 1 88.06 202 THR B C 1
ATOM 5955 O O . THR B 1 202 ? -21.891 38.875 -10.586 1 88.06 202 THR B O 1
ATOM 5958 N N . LYS B 1 203 ? -22.672 37.25 -9.211 1 90.06 203 LYS B N 1
ATOM 5959 C CA . LYS B 1 203 ? -23.938 37.969 -9.078 1 90.06 203 LYS B CA 1
ATOM 5960 C C . LYS B 1 203 ? -23.891 38.969 -7.938 1 90.06 203 LYS B C 1
ATOM 5962 O O . LYS B 1 203 ? -24.672 39.938 -7.922 1 90.06 203 LYS B O 1
ATOM 5967 N N . ASN B 1 204 ? -23.125 38.812 -7.02 1 93.88 204 ASN B N 1
ATOM 5968 C CA . ASN B 1 204 ? -23.047 39.688 -5.859 1 93.88 204 ASN B CA 1
ATOM 5969 C C . ASN B 1 204 ? -21.609 39.875 -5.387 1 93.88 204 ASN B C 1
ATOM 5971 O O . ASN B 1 204 ? -21.203 39.281 -4.395 1 93.88 204 ASN B O 1
ATOM 5975 N N . ARG B 1 205 ? -20.953 40.75 -6.035 1 93.69 205 ARG B N 1
ATOM 5976 C CA . ARG B 1 205 ? -19.562 41.062 -5.746 1 93.69 205 ARG B CA 1
ATOM 5977 C C . ARG B 1 205 ? -19.438 42.438 -5.098 1 93.69 205 ARG B C 1
ATOM 5979 O O . ARG B 1 205 ? -20.391 43.188 -5.086 1 93.69 205 ARG B O 1
ATOM 5986 N N . PRO B 1 206 ? -18.281 42.656 -4.516 1 94.56 206 PRO B N 1
ATOM 5987 C CA . PRO B 1 206 ? -18.078 44 -3.957 1 94.56 206 PRO B CA 1
ATOM 5988 C C . PRO B 1 206 ? -18.297 45.094 -4.984 1 94.56 206 PRO B C 1
ATOM 5990 O O . PRO B 1 206 ? -17.828 45 -6.121 1 94.56 206 PRO B O 1
ATOM 5993 N N . ASP B 1 207 ? -19.031 46.094 -4.59 1 94.5 207 ASP B N 1
ATOM 5994 C CA . ASP B 1 207 ? -19.328 47.25 -5.441 1 94.5 207 ASP B CA 1
ATOM 5995 C C . ASP B 1 207 ? -18.25 48.312 -5.312 1 94.5 207 ASP B C 1
ATOM 5997 O O . ASP B 1 207 ? -18.312 49.156 -4.422 1 94.5 207 ASP B O 1
ATOM 6001 N N . LYS B 1 208 ? -17.422 48.5 -6.227 1 92.88 208 LYS B N 1
ATOM 6002 C CA . LYS B 1 208 ? -16.25 49.344 -6.172 1 92.88 208 LYS B CA 1
ATOM 6003 C C . LYS B 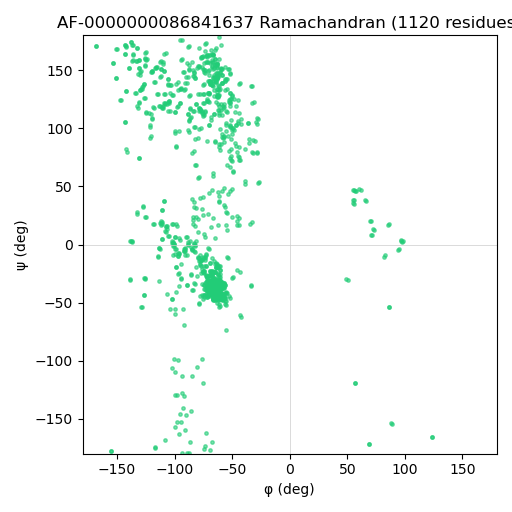1 208 ? -16.641 50.812 -6.32 1 92.88 208 LYS B C 1
ATOM 6005 O O . LYS B 1 208 ? -15.828 51.719 -6.059 1 92.88 208 LYS B O 1
ATOM 6010 N N . THR B 1 209 ? -17.859 51.031 -6.727 1 94.19 209 THR B N 1
ATOM 6011 C CA . THR B 1 209 ? -18.328 52.406 -6.871 1 94.19 209 THR B CA 1
ATOM 6012 C C . THR B 1 209 ? -18.672 53 -5.512 1 94.19 209 THR B C 1
ATOM 6014 O O . THR B 1 209 ? -18.828 54.219 -5.383 1 94.19 209 THR B O 1
ATOM 6017 N N . GLN B 1 210 ? -18.844 52.188 -4.598 1 95 210 GLN B N 1
ATOM 6018 C CA . GLN B 1 210 ? -19.156 52.625 -3.242 1 95 210 GLN B CA 1
ATOM 6019 C C . GLN B 1 210 ? -17.875 52.906 -2.451 1 95 210 GLN B C 1
ATOM 6021 O O . GLN B 1 210 ? -16.828 52.312 -2.752 1 95 210 GLN B O 1
ATOM 6026 N N . PRO B 1 211 ? -17.938 53.719 -1.486 1 95.38 211 PRO B N 1
ATOM 6027 C CA . PRO B 1 211 ? -16.734 54.031 -0.725 1 95.38 211 PRO B CA 1
ATOM 6028 C C . PRO B 1 211 ? -16.125 52.844 0 1 95.38 211 PRO B C 1
ATOM 6030 O O . PRO B 1 211 ? -16.875 52 0.501 1 95.38 211 PRO B O 1
ATOM 6033 N N . ALA B 1 212 ? -14.789 52.844 0.047 1 94.88 212 ALA B N 1
ATOM 6034 C CA . ALA B 1 212 ? -14.055 51.781 0.714 1 94.88 212 ALA B CA 1
ATOM 6035 C C . ALA B 1 212 ? -13.961 52.031 2.217 1 94.88 212 ALA B C 1
ATOM 6037 O O . ALA B 1 212 ? -13.875 53.188 2.656 1 94.88 212 ALA B O 1
ATOM 6038 N N . ASP B 1 213 ? -14 51.031 2.996 1 94.94 213 ASP B N 1
ATOM 6039 C CA . ASP B 1 213 ? -13.828 51.062 4.445 1 94.94 213 ASP B CA 1
ATOM 6040 C C . ASP B 1 213 ? -12.852 49.969 4.895 1 94.94 213 ASP B C 1
ATOM 6042 O O . ASP B 1 213 ? -13.133 48.781 4.762 1 94.94 213 ASP B O 1
ATOM 6046 N N . VAL B 1 214 ? -11.75 50.375 5.512 1 93.12 214 VAL B N 1
ATOM 6047 C CA . VAL B 1 214 ? -10.688 49.469 5.941 1 93.12 214 VAL B CA 1
ATOM 6048 C C . VAL B 1 214 ? -11.25 48.438 6.941 1 93.12 214 VAL B C 1
ATOM 6050 O O . VAL B 1 214 ? -10.844 47.281 6.945 1 93.12 214 VAL B O 1
ATOM 6053 N N . LYS B 1 215 ? -12.18 48.938 7.742 1 94.31 215 LYS B N 1
ATOM 6054 C CA . LYS B 1 215 ? -12.766 48.062 8.758 1 94.31 215 LYS B CA 1
ATOM 6055 C C . LYS B 1 215 ? -13.531 46.906 8.117 1 94.31 215 LYS B C 1
ATOM 6057 O O . LYS B 1 215 ? -13.57 45.781 8.656 1 94.31 215 LYS B O 1
ATOM 6062 N N . ARG B 1 216 ? -14.055 47.188 6.988 1 94.81 216 ARG B N 1
ATOM 6063 C CA . ARG B 1 216 ? -14.789 46.125 6.277 1 94.81 216 ARG B CA 1
ATOM 6064 C C . ARG B 1 216 ? -13.852 45.062 5.723 1 94.81 216 ARG B C 1
ATOM 6066 O O . ARG B 1 216 ? -14.156 43.875 5.766 1 94.81 216 ARG B O 1
ATOM 6073 N N . GLY B 1 217 ? -12.797 45.469 5.152 1 94.12 217 GLY B N 1
ATOM 6074 C CA . GLY B 1 217 ? -11.789 44.531 4.684 1 94.12 217 GLY B CA 1
ATOM 6075 C C . GLY B 1 217 ? -11.211 43.688 5.789 1 94.12 217 GLY B C 1
ATOM 6076 O O . GLY B 1 217 ? -11 42.469 5.605 1 94.12 217 GLY B O 1
ATOM 6077 N N . LEU B 1 218 ? -10.93 44.312 6.895 1 94.44 218 LEU B N 1
ATOM 6078 C CA . LEU B 1 218 ? -10.43 43.594 8.062 1 94.44 218 LEU B CA 1
ATOM 6079 C C . LEU B 1 218 ? -11.438 42.562 8.547 1 94.44 218 LEU B C 1
ATOM 6081 O O . LEU B 1 218 ? -11.078 41.438 8.875 1 94.44 218 LEU B O 1
ATOM 6085 N N . ALA B 1 219 ? -12.641 43 8.625 1 94.56 219 ALA B N 1
ATOM 6086 C CA . ALA B 1 219 ? -13.703 42.094 9.039 1 94.56 219 ALA B CA 1
ATOM 6087 C C . ALA B 1 219 ? -13.781 40.875 8.125 1 94.56 219 ALA B C 1
ATOM 6089 O O . ALA B 1 219 ? -14.031 39.75 8.578 1 94.56 219 ALA B O 1
ATOM 6090 N N . TYR B 1 220 ? -13.555 41.062 6.91 1 94 220 TYR B N 1
ATOM 6091 C CA . TYR B 1 220 ? -13.578 40 5.906 1 94 220 TYR B CA 1
ATOM 6092 C C . TYR B 1 220 ? -12.523 38.938 6.211 1 94 220 TYR B C 1
ATOM 6094 O O . TYR B 1 220 ? -12.828 37.75 6.266 1 94 220 TYR B O 1
ATOM 6102 N N . VAL B 1 221 ? -11.312 39.344 6.367 1 95.38 221 VAL B N 1
ATOM 6103 C CA . VAL B 1 221 ? -10.227 38.406 6.605 1 95.38 221 VAL B CA 1
ATOM 6104 C C . VAL B 1 221 ? -10.391 37.781 7.98 1 95.38 221 VAL B C 1
ATOM 6106 O O . VAL B 1 221 ? -10.062 36.594 8.172 1 95.38 221 VAL B O 1
ATOM 6109 N N . GLN B 1 222 ? -10.867 38.531 8.977 1 96.06 222 GLN B N 1
ATOM 6110 C CA . GLN B 1 222 ? -11.125 38 10.305 1 96.06 222 GLN B CA 1
ATOM 6111 C C . GLN B 1 222 ? -12.195 36.906 10.258 1 96.06 222 GLN B C 1
ATOM 6113 O O . GLN B 1 222 ? -12.094 35.906 10.961 1 96.06 222 GLN B O 1
ATOM 6118 N N . ASP B 1 223 ? -13.125 37.125 9.445 1 96.19 223 ASP B N 1
ATOM 6119 C CA . ASP B 1 223 ? -14.195 36.125 9.305 1 96.19 223 ASP B CA 1
ATOM 6120 C C . ASP B 1 223 ? -13.664 34.812 8.75 1 96.19 223 ASP B C 1
ATOM 6122 O O . ASP B 1 223 ? -14.133 33.75 9.125 1 96.19 223 ASP B O 1
ATOM 6126 N N . ILE B 1 224 ? -12.75 34.906 7.852 1 96.5 224 ILE B N 1
ATOM 6127 C CA . ILE B 1 224 ? -12.109 33.719 7.312 1 96.5 224 ILE B CA 1
ATOM 6128 C C . ILE B 1 224 ? -11.406 32.969 8.438 1 96.5 224 ILE B C 1
ATOM 6130 O O . ILE B 1 224 ? -11.555 31.75 8.555 1 96.5 224 ILE B O 1
ATOM 6134 N N . GLY B 1 225 ? -10.688 33.656 9.219 1 96.5 225 GLY B N 1
ATOM 6135 C CA . GLY B 1 225 ? -10.016 33.062 10.352 1 96.5 225 GLY B CA 1
ATOM 6136 C C . GLY B 1 225 ? -10.969 32.438 11.344 1 96.5 225 GLY B C 1
ATOM 6137 O O . GLY B 1 225 ? -10.703 31.344 11.867 1 96.5 225 GLY B O 1
ATOM 6138 N N . LEU B 1 226 ? -12.07 33.125 11.625 1 97.5 226 LEU B N 1
ATOM 6139 C CA . LEU B 1 226 ? -13.078 32.625 12.547 1 97.5 226 LEU B CA 1
ATOM 6140 C C . LEU B 1 226 ? -13.688 31.328 12.016 1 97.5 226 LEU B C 1
ATOM 6142 O O . LEU B 1 226 ? -13.906 30.375 12.781 1 97.5 226 LEU B O 1
ATOM 6146 N N . ALA B 1 227 ? -13.898 31.297 10.734 1 96.94 227 ALA B N 1
ATOM 6147 C CA . ALA B 1 227 ? -14.438 30.094 10.109 1 96.94 227 ALA B CA 1
ATOM 6148 C C . ALA B 1 227 ? -13.453 28.938 10.234 1 96.94 227 ALA B C 1
ATOM 6150 O O . ALA B 1 227 ? -13.852 27.812 10.547 1 96.94 227 ALA B O 1
ATOM 6151 N N . ASN B 1 228 ? -12.211 29.188 9.961 1 97.5 228 ASN B N 1
ATOM 6152 C CA . ASN B 1 228 ? -11.172 28.188 10.125 1 97.5 228 ASN B CA 1
ATOM 6153 C C . ASN B 1 228 ? -11.148 27.641 11.555 1 97.5 228 ASN B C 1
ATOM 6155 O O . ASN B 1 228 ? -11.188 26.422 11.758 1 97.5 228 ASN B O 1
ATOM 6159 N N . ALA B 1 229 ? -11.164 28.531 12.484 1 96.75 229 ALA B N 1
ATOM 6160 C CA . ALA B 1 229 ? -11.062 28.141 13.891 1 96.75 229 ALA B CA 1
ATOM 6161 C C . ALA B 1 229 ? -12.289 27.359 14.336 1 96.75 229 ALA B C 1
ATOM 6163 O O . ALA B 1 229 ? -12.188 26.422 15.125 1 96.75 229 ALA B O 1
ATOM 6164 N N . ALA B 1 230 ? -13.398 27.75 13.883 1 97 230 ALA B N 1
ATOM 6165 C CA . ALA B 1 230 ? -14.656 27.125 14.266 1 97 230 ALA B CA 1
ATOM 6166 C C . ALA B 1 230 ? -14.695 25.656 13.805 1 97 230 ALA B C 1
ATOM 6168 O O . ALA B 1 230 ? -15.281 24.812 14.477 1 97 230 ALA B O 1
ATOM 6169 N N . ASP B 1 231 ? -14.062 25.375 12.711 1 97.56 231 ASP B N 1
ATOM 6170 C CA . ASP B 1 231 ? -14.102 24.047 12.133 1 97.56 231 ASP B CA 1
ATOM 6171 C C . ASP B 1 231 ? -13.156 23.094 12.875 1 97.56 231 ASP B C 1
ATOM 6173 O O . ASP B 1 231 ? -13.25 21.875 12.719 1 97.56 231 ASP B O 1
ATOM 6177 N N . VAL B 1 232 ? -12.273 23.594 13.672 1 97.62 232 VAL B N 1
ATOM 6178 C CA . VAL B 1 232 ? -11.289 22.766 14.367 1 97.62 232 VAL B CA 1
ATOM 6179 C C . VAL B 1 232 ? -11.992 21.797 15.312 1 97.62 232 VAL B C 1
ATOM 6181 O O . VAL B 1 232 ? -11.633 20.625 15.391 1 97.62 232 VAL B O 1
ATOM 6184 N N . ALA B 1 233 ? -12.984 22.297 16 1 97.19 233 ALA B N 1
ATOM 6185 C CA . ALA B 1 233 ? -13.688 21.453 16.969 1 97.19 233 ALA B CA 1
ATOM 6186 C C . ALA B 1 233 ? -14.297 20.234 16.281 1 97.19 233 ALA B C 1
ATOM 6188 O O . ALA B 1 233 ? -14.195 19.109 16.781 1 97.19 233 ALA B O 1
ATOM 6189 N N . LYS B 1 234 ? -14.914 20.469 15.164 1 97.44 234 LYS B N 1
ATOM 6190 C CA . LYS B 1 234 ? -15.516 19.375 14.414 1 97.44 234 LYS B CA 1
ATOM 6191 C C . LYS B 1 234 ? -14.461 18.391 13.922 1 97.44 234 LYS B C 1
ATOM 6193 O O . LYS B 1 234 ? -14.656 17.172 13.984 1 97.44 234 LYS B O 1
ATOM 6198 N N . MET B 1 235 ? -13.375 18.875 13.438 1 98.38 235 MET B N 1
ATOM 6199 C CA . MET B 1 235 ? -12.281 18.016 12.984 1 98.38 235 MET B CA 1
ATOM 6200 C C . MET B 1 235 ? -11.758 17.156 14.125 1 98.38 235 MET B C 1
ATOM 6202 O O . MET B 1 235 ? -11.469 15.977 13.93 1 98.38 235 MET B O 1
ATOM 6206 N N . ILE B 1 236 ? -11.68 17.734 15.297 1 98.06 236 ILE B N 1
ATOM 6207 C CA . ILE B 1 236 ? -11.203 17.016 16.469 1 98.06 236 ILE B CA 1
ATOM 6208 C C . ILE B 1 236 ? -12.18 15.898 16.828 1 98.06 236 ILE B C 1
ATOM 6210 O O . ILE B 1 236 ? -11.773 14.758 17.078 1 98.06 236 ILE B O 1
ATOM 6214 N N . ARG B 1 237 ? -13.43 16.203 16.875 1 98.44 237 ARG B N 1
ATOM 6215 C CA . ARG B 1 237 ? -14.445 15.203 17.188 1 98.44 237 ARG B CA 1
ATOM 6216 C C . ARG B 1 237 ? -14.445 14.07 16.172 1 98.44 237 AR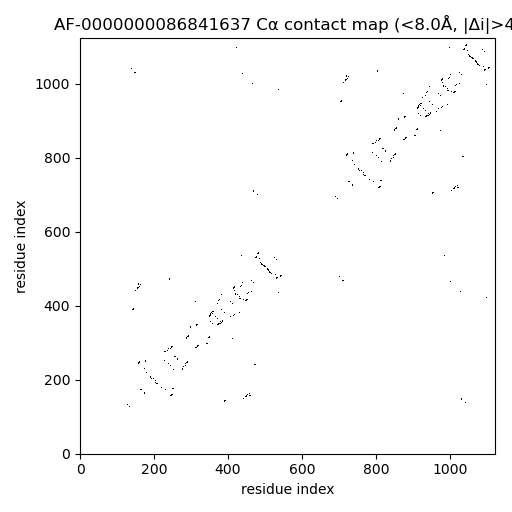G B C 1
ATOM 6218 O O . ARG B 1 237 ? -14.578 12.898 16.531 1 98.44 237 ARG B O 1
ATOM 6225 N N . TRP B 1 238 ? -14.32 14.438 14.875 1 98.75 238 TRP B N 1
ATOM 6226 C CA . TRP B 1 238 ? -14.219 13.438 13.828 1 98.75 238 TRP B CA 1
ATOM 6227 C C . TRP B 1 238 ? -13.016 12.523 14.062 1 98.75 238 TRP B C 1
ATOM 6229 O O . TRP B 1 238 ? -13.133 11.305 13.984 1 98.75 238 TRP B O 1
ATOM 6239 N N . ASN B 1 239 ? -11.906 13.109 14.336 1 98.75 239 ASN B N 1
ATOM 6240 C CA . ASN B 1 239 ? -10.688 12.359 14.602 1 98.75 239 ASN B CA 1
ATOM 6241 C C . ASN B 1 239 ? -10.875 11.352 15.734 1 98.75 239 ASN B C 1
ATOM 6243 O O . ASN B 1 239 ? -10.578 10.172 15.578 1 98.75 239 ASN B O 1
ATOM 6247 N N . VAL B 1 240 ? -11.352 11.82 16.797 1 98.5 240 VAL B N 1
ATOM 6248 C CA . VAL B 1 240 ? -11.492 10.984 17.984 1 98.5 240 VAL B CA 1
ATOM 6249 C C . VAL B 1 240 ? -12.461 9.836 17.703 1 98.5 240 VAL B C 1
ATOM 6251 O O . VAL B 1 240 ? -12.242 8.711 18.141 1 98.5 240 VAL B O 1
ATOM 6254 N N . LYS B 1 241 ? -13.461 10.109 16.938 1 98.56 241 LYS B N 1
ATOM 6255 C CA . LYS B 1 241 ? -14.43 9.078 16.562 1 98.56 241 LYS B CA 1
ATOM 6256 C C . LYS B 1 241 ? -13.742 7.902 15.883 1 98.56 241 LYS B C 1
ATOM 6258 O O . LYS B 1 241 ? -14.141 6.75 16.078 1 98.56 241 LYS B O 1
ATOM 6263 N N . TYR B 1 242 ? -12.719 8.195 15.156 1 98.69 242 TYR B N 1
ATOM 6264 C CA . TYR B 1 242 ? -12.086 7.148 14.359 1 98.69 242 TYR B CA 1
ATOM 6265 C C . TYR B 1 242 ? -10.703 6.809 14.898 1 98.69 242 TYR B C 1
ATOM 6267 O O . TYR B 1 242 ? -9.844 6.32 14.156 1 98.69 242 TYR B O 1
ATOM 6275 N N . GLY B 1 243 ? -10.438 7.141 16.109 1 98.25 243 GLY B N 1
ATOM 6276 C CA . GLY B 1 243 ? -9.266 6.645 16.812 1 98.25 243 GLY B CA 1
ATOM 6277 C C . GLY B 1 243 ? -8.023 7.469 16.562 1 98.25 243 GLY B C 1
ATOM 6278 O O . GLY B 1 243 ? -6.906 7.004 16.812 1 98.25 243 GLY B O 1
ATOM 6279 N N . ILE B 1 244 ? -8.156 8.664 16.062 1 98.69 244 ILE B N 1
ATOM 6280 C CA . ILE B 1 244 ? -7.031 9.562 15.828 1 98.69 244 ILE B CA 1
ATOM 6281 C C . ILE B 1 244 ? -7.023 10.656 16.891 1 98.69 244 ILE B C 1
ATOM 6283 O O . ILE B 1 244 ? -8 11.398 17.047 1 98.69 244 ILE B O 1
ATOM 6287 N N . LYS B 1 245 ? -5.953 10.805 17.625 1 97.56 245 LYS B N 1
ATOM 6288 C CA . LYS B 1 245 ? -5.902 11.766 18.719 1 97.56 245 LYS B CA 1
ATOM 6289 C C . LYS B 1 245 ? -4.727 12.719 18.562 1 97.56 245 LYS B C 1
ATOM 6291 O O . LYS B 1 245 ? -4.219 13.258 19.547 1 97.56 245 LYS B O 1
ATOM 6296 N N . PHE B 1 246 ? -4.316 12.852 17.375 1 98.06 246 PHE B N 1
ATOM 6297 C CA . PHE B 1 246 ? -3.141 13.656 17.094 1 98.06 246 PHE B CA 1
ATOM 6298 C C . PHE B 1 246 ? -3.264 14.328 15.727 1 98.06 246 PHE B C 1
ATOM 6300 O O . PHE B 1 246 ? -3.568 13.664 14.727 1 98.06 246 PHE B O 1
ATOM 6307 N N . MET B 1 247 ? -3.137 15.664 15.672 1 97.88 247 MET B N 1
ATOM 6308 C CA . MET B 1 247 ? -3.27 16.359 14.398 1 97.88 247 MET B CA 1
ATOM 6309 C C . MET B 1 247 ? -2.43 17.641 14.383 1 97.88 247 MET B C 1
ATOM 6311 O O . MET B 1 247 ? -2.291 18.312 15.406 1 97.88 247 MET B O 1
ATOM 6315 N N . ARG B 1 248 ? -1.867 17.922 13.266 1 97.31 248 ARG B N 1
ATOM 6316 C CA . ARG B 1 248 ? -1.218 19.203 13.039 1 97.31 248 ARG B CA 1
ATOM 6317 C C . ARG B 1 248 ? -2.166 20.188 12.352 1 97.31 248 ARG B C 1
ATOM 6319 O O . ARG B 1 248 ? -2.633 19.922 11.234 1 97.31 248 ARG B O 1
ATOM 6326 N N . LEU B 1 249 ? -2.406 21.297 12.953 1 95.62 249 LEU B N 1
ATOM 6327 C CA . LEU B 1 249 ? -3.293 22.297 12.383 1 95.62 249 LEU B CA 1
ATOM 6328 C C . LEU B 1 249 ? -2.57 23.125 11.312 1 95.62 249 LEU B C 1
ATOM 6330 O O . LEU B 1 249 ? -1.346 23.25 11.359 1 95.62 249 LEU B O 1
ATOM 6334 N N . SER B 1 250 ? -3.363 23.609 10.438 1 91.19 250 SER B N 1
ATOM 6335 C CA . SER B 1 250 ? -2.793 24.453 9.391 1 91.19 250 SER B CA 1
ATOM 6336 C C . SER B 1 250 ? -2.174 25.719 9.984 1 91.19 250 SER B C 1
ATOM 6338 O O . SER B 1 250 ? -2.725 26.312 10.914 1 91.19 250 SER B O 1
ATOM 6340 N N . SER B 1 251 ? -1.112 26.078 9.375 1 82.5 251 SER B N 1
ATOM 6341 C CA . SER B 1 251 ? -0.459 27.312 9.797 1 82.5 251 SER B CA 1
ATOM 6342 C C . SER B 1 251 ? -1.123 28.531 9.172 1 82.5 251 SER B C 1
ATOM 6344 O O . SER B 1 251 ? -0.84 29.672 9.555 1 82.5 251 SER B O 1
ATOM 6346 N N . GLU B 1 252 ? -2.098 28.297 8.383 1 83.25 252 GLU B N 1
ATOM 6347 C CA . GLU B 1 252 ? -2.758 29.391 7.672 1 83.25 252 GLU B CA 1
ATOM 6348 C C . GLU B 1 252 ? -4.176 29.609 8.188 1 83.25 252 GLU B C 1
ATOM 6350 O O . GLU B 1 252 ? -5.047 30.078 7.453 1 83.25 252 GLU B O 1
ATOM 6355 N N . MET B 1 253 ? -4.348 29.312 9.375 1 91.12 253 MET B N 1
ATOM 6356 C CA . MET B 1 253 ? -5.695 29.391 9.93 1 91.12 253 MET B CA 1
ATOM 6357 C C . MET B 1 253 ? -6.188 30.844 9.953 1 91.12 253 MET B C 1
ATOM 6359 O O . MET B 1 253 ? -7.383 31.094 9.805 1 91.12 253 MET B O 1
ATOM 6363 N N . PHE B 1 254 ? -5.25 31.781 10.188 1 91.88 254 PHE B N 1
ATOM 6364 C CA . PHE B 1 254 ? -5.559 33.188 10.195 1 91.88 254 PHE B CA 1
ATOM 6365 C C . PHE B 1 254 ? -4.727 33.938 9.156 1 91.88 254 PHE B C 1
ATOM 6367 O O . PHE B 1 254 ? -3.668 34.5 9.469 1 91.88 254 PHE B O 1
ATOM 6374 N N . PRO B 1 255 ? -5.293 34.062 7.988 1 91.62 255 PRO B N 1
ATOM 6375 C CA . PRO B 1 255 ? -4.512 34.656 6.887 1 91.62 255 PRO B CA 1
ATOM 6376 C C . PRO B 1 255 ? -4.078 36.094 7.16 1 91.62 255 PRO B C 1
ATOM 6378 O O . PRO B 1 255 ? -4.848 36.875 7.715 1 91.62 255 PRO B O 1
ATOM 6381 N N . PHE B 1 256 ? -2.855 36.406 6.93 1 87.31 256 PHE B N 1
ATOM 6382 C CA . PHE B 1 256 ? -2.248 37.75 6.918 1 87.31 256 PHE B CA 1
ATOM 6383 C C . PHE B 1 256 ? -2.156 38.312 8.328 1 87.31 256 PHE B C 1
ATOM 6385 O O . PHE B 1 256 ? -1.91 39.5 8.508 1 87.31 256 PHE B O 1
ATOM 6392 N N . ALA B 1 257 ? -2.445 37.531 9.312 1 86.5 257 ALA B N 1
ATOM 6393 C CA . ALA B 1 257 ? -2.432 38.031 10.688 1 86.5 257 ALA B CA 1
ATOM 6394 C C . ALA B 1 257 ? -1.071 38.625 11.031 1 86.5 257 ALA B C 1
ATOM 6396 O O . ALA B 1 257 ? -0.994 39.656 11.734 1 86.5 257 ALA B O 1
ATOM 6397 N N . SER B 1 258 ? -0.042 38.031 10.484 1 79.5 258 SER B N 1
ATOM 6398 C CA . SER B 1 258 ? 1.307 38.5 10.805 1 79.5 258 SER B CA 1
ATOM 6399 C C . SER B 1 258 ? 1.823 39.469 9.766 1 79.5 258 SER B C 1
ATOM 6401 O O . SER B 1 258 ? 2.979 39.906 9.828 1 79.5 258 SER B O 1
ATOM 6403 N N . HIS B 1 259 ? 0.961 39.781 8.875 1 79.44 259 HIS B N 1
ATOM 6404 C CA . HIS B 1 259 ? 1.385 40.719 7.828 1 79.44 259 HIS B CA 1
ATOM 6405 C C . HIS B 1 259 ? 1.659 42.094 8.391 1 79.44 259 HIS B C 1
ATOM 6407 O O . HIS B 1 259 ? 0.928 42.562 9.266 1 79.44 259 HIS B O 1
ATOM 6413 N N . LYS B 1 260 ? 2.617 42.75 7.879 1 75.38 260 LYS B N 1
ATOM 6414 C CA . LYS B 1 260 ? 3.074 44.031 8.398 1 75.38 260 LYS B CA 1
ATOM 6415 C C . LYS B 1 260 ? 2.012 45.125 8.219 1 75.38 260 LYS B C 1
ATOM 6417 O O . LYS B 1 260 ? 1.708 45.875 9.148 1 75.38 260 LYS B O 1
ATOM 6422 N N . GLU B 1 261 ? 1.515 45.156 7.047 1 74.44 261 GLU B N 1
ATOM 6423 C CA . GLU B 1 261 ? 0.599 46.219 6.699 1 74.44 261 GLU B CA 1
ATOM 6424 C C . GLU B 1 261 ? -0.845 45.844 7.016 1 74.44 261 GLU B C 1
ATOM 6426 O O . GLU B 1 261 ? -1.638 46.719 7.43 1 74.44 261 GLU B O 1
ATOM 6431 N N . HIS B 1 262 ? -1.122 44.656 6.859 1 77.69 262 HIS B N 1
ATOM 6432 C CA . HIS B 1 262 ? -2.516 44.25 6.969 1 77.69 262 HIS B CA 1
ATOM 6433 C C . HIS B 1 262 ? -2.713 43.25 8.125 1 77.69 262 HIS B C 1
ATOM 6435 O O . HIS B 1 262 ? -3.742 42.594 8.203 1 77.69 262 HIS B O 1
ATOM 6441 N N . GLY B 1 263 ? -1.769 43.25 8.953 1 83.38 263 GLY B N 1
ATOM 6442 C CA . GLY B 1 263 ? -1.824 42.344 10.07 1 83.38 263 GLY B CA 1
ATOM 6443 C C . GLY B 1 263 ? -2.852 42.719 11.117 1 83.38 263 GLY B C 1
ATOM 6444 O O . GLY B 1 263 ? -3.412 43.812 11.07 1 83.38 263 GLY B O 1
ATOM 6445 N N . TYR B 1 264 ? -3.221 41.781 11.945 1 87.88 264 TYR B N 1
ATOM 6446 C CA . TYR B 1 264 ? -4.195 42 13.008 1 87.88 264 TYR B CA 1
ATOM 6447 C C . TYR B 1 264 ? -3.967 41.031 14.172 1 87.88 264 TYR B C 1
ATOM 6449 O O . TYR B 1 264 ? -3.352 39.969 14 1 87.88 264 TYR B O 1
ATOM 6457 N N . ARG B 1 265 ? -4.434 41.438 15.305 1 87.44 265 ARG B N 1
ATOM 6458 C CA . ARG B 1 265 ? -4.344 40.594 16.484 1 87.44 265 ARG B CA 1
ATOM 6459 C C . ARG B 1 265 ? -5.543 39.656 16.594 1 87.44 265 ARG B C 1
ATOM 6461 O O . ARG B 1 265 ? -6.648 40 16.172 1 87.44 265 ARG B O 1
ATOM 6468 N N . LEU B 1 266 ? -5.289 38.531 17.203 1 89.62 266 LEU B N 1
ATOM 6469 C CA . LEU B 1 266 ? -6.336 37.5 17.25 1 89.62 266 LEU B CA 1
ATOM 6470 C C . LEU B 1 266 ? -7.301 37.781 18.406 1 89.62 266 LEU B C 1
ATOM 6472 O O . LEU B 1 266 ? -8.477 37.406 18.328 1 89.62 266 LEU B O 1
ATOM 6476 N N . ALA B 1 267 ? -6.711 38.344 19.469 1 87.94 267 ALA B N 1
ATOM 6477 C CA . ALA B 1 267 ? -7.594 38.719 20.562 1 87.94 267 ALA B CA 1
ATOM 6478 C C . ALA B 1 267 ? -8.086 40.156 20.391 1 87.94 267 ALA B C 1
ATOM 6480 O O . ALA B 1 267 ? -7.328 41.031 19.984 1 87.94 267 ALA B O 1
ATOM 6481 N N . PRO B 1 268 ? -9.312 40.312 20.672 1 91.94 268 PRO B N 1
ATOM 6482 C CA . PRO B 1 268 ? -10.234 39.406 21.359 1 91.94 268 PRO B CA 1
ATOM 6483 C C . PRO B 1 268 ? -11.156 38.656 20.391 1 91.94 268 PRO B C 1
ATOM 6485 O O . PRO B 1 268 ? -11.859 37.719 20.781 1 91.94 268 PRO B O 1
ATOM 6488 N N . PHE B 1 269 ? -11.109 39.062 19.172 1 92.56 269 PHE B N 1
ATOM 6489 C CA . PHE B 1 269 ? -12.195 38.656 18.281 1 92.56 269 PHE B CA 1
ATOM 6490 C C . PHE B 1 269 ? -12.234 37.125 18.141 1 92.56 269 PHE B C 1
ATOM 6492 O O . PHE B 1 269 ? -13.297 36.562 17.938 1 92.56 269 PHE B O 1
ATOM 6499 N N . ALA B 1 270 ? -11.094 36.562 18.188 1 95.06 270 ALA B N 1
ATOM 6500 C CA . ALA B 1 270 ? -11.023 35.125 17.938 1 95.06 270 ALA B CA 1
ATOM 6501 C C . ALA B 1 270 ? -10.914 34.344 19.234 1 95.06 270 ALA B C 1
ATOM 6503 O O . ALA B 1 270 ? -10.859 33.094 19.219 1 95.06 270 ALA B O 1
ATOM 6504 N N . SER B 1 271 ? -10.867 34.938 20.391 1 94 271 SER B N 1
ATOM 6505 C CA . SER B 1 271 ? -10.617 34.312 21.688 1 94 271 SER B CA 1
ATOM 6506 C C . SER B 1 271 ? -11.656 33.25 22 1 94 271 SER B C 1
ATOM 6508 O O . SER B 1 271 ? -11.312 32.156 22.438 1 94 271 SER B O 1
ATOM 6510 N N . GLY B 1 272 ? -12.867 33.562 21.781 1 94.19 272 GLY B N 1
ATOM 6511 C CA . GLY B 1 272 ? -13.93 32.625 22.109 1 94.19 272 GLY B CA 1
ATOM 6512 C C . GLY B 1 272 ? -13.859 31.344 21.312 1 94.19 272 GLY B C 1
ATOM 6513 O O . GLY B 1 272 ? -13.914 30.25 21.875 1 94.19 272 GLY B O 1
ATOM 6514 N N . VAL B 1 273 ? -13.742 31.469 20.016 1 96 273 VAL B N 1
ATOM 6515 C CA . VAL B 1 273 ? -13.742 30.312 19.125 1 96 273 VAL B CA 1
ATOM 6516 C C . VAL B 1 273 ? -12.5 29.469 19.375 1 96 273 VAL B C 1
ATOM 6518 O O . VAL B 1 273 ? -12.555 28.234 19.328 1 96 273 VAL B O 1
ATOM 6521 N N . LEU B 1 274 ? -11.391 30.078 19.594 1 94.56 274 LEU B N 1
ATOM 6522 C CA . LEU B 1 274 ? -10.156 29.359 19.891 1 94.56 274 LEU B CA 1
ATOM 6523 C C . LEU B 1 274 ? -10.234 28.656 21.234 1 94.56 274 LEU B C 1
ATOM 6525 O O . LEU B 1 274 ? -9.734 27.531 21.391 1 94.56 274 LEU B O 1
ATOM 6529 N N . ALA B 1 275 ? -10.844 29.297 22.188 1 94.31 275 ALA B N 1
ATOM 6530 C CA . ALA B 1 275 ? -11.047 28.688 23.5 1 94.31 275 ALA B CA 1
ATOM 6531 C C . ALA B 1 275 ? -11.906 27.422 23.375 1 94.31 275 ALA B C 1
ATOM 6533 O O . ALA B 1 275 ? -11.648 26.422 24.062 1 94.31 275 ALA B O 1
ATOM 6534 N N . GLU B 1 276 ? -12.852 27.516 22.547 1 95.56 276 GLU B N 1
ATOM 6535 C CA . GLU B 1 276 ? -13.719 26.359 22.344 1 95.56 276 GLU B CA 1
ATOM 6536 C C . GLU B 1 276 ? -12.938 25.203 21.719 1 95.56 276 GLU B C 1
ATOM 6538 O O . GLU B 1 276 ? -13.062 24.062 22.172 1 95.56 276 GLU B O 1
ATOM 6543 N N . ALA B 1 277 ? -12.203 25.5 20.734 1 94.88 277 ALA B N 1
ATOM 6544 C CA . ALA B 1 277 ? -11.359 24.484 20.125 1 94.88 277 ALA B CA 1
ATOM 6545 C C . ALA B 1 277 ? -10.422 23.844 21.156 1 94.88 277 ALA B C 1
ATOM 6547 O O . ALA B 1 277 ? -10.266 22.625 21.203 1 94.88 277 ALA B O 1
ATOM 6548 N N . GLY B 1 278 ? -9.812 24.672 21.953 1 94.38 278 GLY B N 1
ATOM 6549 C CA . GLY B 1 278 ? -8.938 24.188 23.016 1 94.38 278 GLY B CA 1
ATOM 6550 C C . GLY B 1 278 ? -9.648 23.297 24.016 1 94.38 278 GLY B C 1
ATOM 6551 O O . GLY B 1 278 ? -9.109 22.281 24.453 1 94.38 278 GLY B O 1
ATOM 6552 N N . ARG B 1 279 ? -10.789 23.719 24.422 1 96 279 ARG B N 1
ATOM 6553 C CA . ARG B 1 279 ? -11.586 22.953 25.375 1 96 279 ARG B CA 1
ATOM 6554 C C . ARG B 1 279 ? -11.906 21.562 24.828 1 96 279 ARG B C 1
ATOM 6556 O O . ARG B 1 279 ? -11.758 20.562 25.531 1 96 279 ARG B O 1
ATOM 6563 N N . VAL B 1 280 ? -12.336 21.516 23.594 1 96.81 280 VAL B N 1
ATOM 6564 C CA . VAL B 1 280 ? -12.688 20.25 22.953 1 96.81 280 VAL B CA 1
ATOM 6565 C C . VAL B 1 280 ? -11.453 19.344 22.891 1 96.81 280 VAL B C 1
ATOM 6567 O O . VAL B 1 280 ? -11.531 18.156 23.203 1 96.81 280 VAL B O 1
ATOM 6570 N N . ALA B 1 281 ? -10.352 19.859 22.5 1 96.69 281 ALA B N 1
ATOM 6571 C CA . ALA B 1 281 ? -9.102 19.109 22.422 1 96.69 281 ALA B CA 1
ATOM 6572 C C . ALA B 1 281 ? -8.734 18.531 23.797 1 96.69 281 ALA B C 1
ATOM 6574 O O . ALA B 1 281 ? -8.367 17.359 23.906 1 96.69 281 ALA B O 1
ATOM 6575 N N . ALA B 1 282 ? -8.852 19.359 24.812 1 95.12 282 ALA B N 1
ATOM 6576 C CA . ALA B 1 282 ? -8.5 18.938 26.172 1 95.12 282 ALA B CA 1
ATOM 6577 C C . ALA B 1 282 ? -9.438 17.859 26.672 1 95.12 282 ALA B C 1
ATOM 6579 O O . ALA B 1 282 ? -8.992 16.844 27.219 1 95.12 282 ALA B O 1
ATOM 6580 N N . GLU B 1 283 ? -10.633 18.062 26.484 1 96.5 283 GLU B N 1
ATOM 6581 C CA . GLU B 1 283 ? -11.641 17.109 26.953 1 96.5 283 GLU B CA 1
ATOM 6582 C C . GLU B 1 283 ? -11.461 15.742 26.297 1 96.5 283 GLU B C 1
ATOM 6584 O O . GLU B 1 283 ? -11.664 14.711 26.938 1 96.5 283 GLU B O 1
ATOM 6589 N N . LEU B 1 284 ? -11.055 15.727 25.078 1 96.88 284 LEU B N 1
ATOM 6590 C CA . LEU B 1 284 ? -11 14.484 24.312 1 96.88 284 LEU B CA 1
ATOM 6591 C C . LEU B 1 284 ? -9.578 13.938 24.266 1 96.88 284 LEU B C 1
ATOM 6593 O O . LEU B 1 284 ? -9.328 12.898 23.625 1 96.88 284 LEU B O 1
ATOM 6597 N N . GLY B 1 285 ? -8.672 14.586 24.875 1 95 285 GLY B N 1
ATOM 6598 C CA . GLY B 1 285 ? -7.289 14.125 24.906 1 95 285 GLY B CA 1
ATOM 6599 C C . GLY B 1 285 ? -6.629 14.141 23.547 1 95 285 GLY B C 1
ATOM 6600 O O . GLY B 1 285 ? -5.91 13.203 23.188 1 95 285 GLY B O 1
ATOM 6601 N N . HIS B 1 286 ? -6.934 15.141 22.75 1 97.19 286 HIS B N 1
ATOM 6602 C CA . HIS B 1 286 ? -6.445 15.258 21.391 1 97.19 286 HIS B CA 1
ATOM 6603 C C . HIS B 1 286 ? -5.23 16.172 21.312 1 97.19 286 HIS B C 1
ATOM 6605 O O . HIS B 1 286 ? -5.312 17.359 21.688 1 97.19 286 HIS B O 1
ATOM 6611 N N . ARG B 1 287 ? -4.086 15.664 20.875 1 97.19 287 ARG B N 1
ATOM 6612 C CA . ARG B 1 287 ? -2.857 16.438 20.75 1 97.19 287 ARG B CA 1
ATOM 6613 C C . ARG B 1 287 ? -2.873 17.312 19.5 1 97.19 287 ARG B C 1
ATOM 6615 O O . ARG B 1 287 ? -3.164 16.812 18.406 1 97.19 287 ARG B O 1
ATOM 6622 N N . LEU B 1 288 ? -2.588 18.562 19.656 1 96.12 288 LEU B N 1
ATOM 6623 C CA . LEU B 1 288 ? -2.531 19.5 18.531 1 96.12 288 LEU B CA 1
ATOM 6624 C C . LEU B 1 288 ? -1.13 20.078 18.375 1 96.12 288 LEU B C 1
ATOM 6626 O O . LEU B 1 288 ? -0.46 20.375 19.375 1 96.12 288 LEU B O 1
ATOM 6630 N N . THR B 1 289 ? -0.702 20.203 17.125 1 95.44 289 THR B N 1
ATOM 6631 C CA . THR B 1 289 ? 0.563 20.859 16.812 1 95.44 289 THR B CA 1
ATOM 6632 C C . THR B 1 289 ? 0.409 21.797 15.625 1 95.44 289 THR B C 1
ATOM 6634 O O . THR B 1 289 ? -0.627 21.797 14.961 1 95.44 289 THR B O 1
ATOM 6637 N N . THR B 1 290 ? 1.345 22.672 15.453 1 92.81 290 THR B N 1
ATOM 6638 C CA . THR B 1 290 ? 1.394 23.578 14.32 1 92.81 290 THR B CA 1
ATOM 6639 C C . THR B 1 290 ? 2.791 23.609 13.711 1 92.81 290 THR B C 1
ATOM 6641 O O . THR B 1 290 ? 3.756 23.172 14.336 1 92.81 290 THR B O 1
ATOM 6644 N N . HIS B 1 291 ? 2.836 24 12.508 1 90.56 291 HIS B N 1
ATOM 6645 C CA . HIS B 1 291 ? 4.082 24.141 11.773 1 90.56 291 HIS B CA 1
ATOM 6646 C C . HIS B 1 291 ? 4.16 25.5 11.078 1 90.56 291 HIS B C 1
ATOM 6648 O O . HIS B 1 291 ? 4.016 25.578 9.852 1 90.56 291 HIS B O 1
ATOM 6654 N N . PRO B 1 292 ? 4.395 26.531 11.859 1 82.31 292 PRO B N 1
ATOM 6655 C CA . PRO B 1 292 ? 4.383 27.859 11.258 1 82.31 292 PRO B CA 1
ATOM 6656 C C . PRO B 1 292 ? 5.473 28.047 10.211 1 82.31 292 PRO B C 1
ATOM 6658 O O . PRO B 1 292 ? 6.512 27.391 10.266 1 82.31 292 PRO B O 1
ATOM 6661 N N . GLY B 1 293 ? 5.098 28.844 9.281 1 67.69 293 GLY B N 1
ATOM 6662 C CA . GLY B 1 293 ? 6.059 29.156 8.234 1 67.69 293 GLY B CA 1
ATOM 6663 C C . GLY B 1 293 ? 7.164 30.078 8.695 1 67.69 293 GLY B C 1
ATOM 6664 O O . GLY B 1 293 ? 7.168 30.531 9.844 1 67.69 293 GLY B O 1
ATOM 6665 N N . GLN B 1 294 ? 8.078 30.281 7.898 1 53.5 294 GLN B N 1
ATOM 6666 C CA . GLN B 1 294 ? 9.312 31 8.156 1 53.5 294 GLN B CA 1
ATOM 6667 C C . GLN B 1 294 ? 9.031 32.438 8.547 1 53.5 294 GLN B C 1
ATOM 6669 O O . GLN B 1 294 ? 9.805 33.062 9.273 1 53.5 294 GLN B O 1
ATOM 6674 N N . PHE B 1 295 ? 7.848 32.938 8.172 1 47.66 295 PHE B N 1
ATOM 6675 C CA . PHE B 1 295 ? 7.617 34.375 8.367 1 47.66 295 PHE B CA 1
ATOM 6676 C C . PHE B 1 295 ? 6.797 34.625 9.625 1 47.66 295 PHE B C 1
ATOM 6678 O O . PHE B 1 295 ? 6.414 35.75 9.906 1 47.66 295 PHE B O 1
ATOM 6685 N N . THR B 1 296 ? 6.559 33.625 10.367 1 52.44 296 THR B N 1
ATOM 6686 C CA . THR B 1 296 ? 5.695 33.812 11.531 1 52.44 296 THR B CA 1
ATOM 6687 C C . THR B 1 296 ? 6.461 34.469 12.672 1 52.44 296 THR B C 1
ATOM 6689 O O . THR B 1 296 ? 7.555 34.031 13.031 1 52.44 296 THR B O 1
ATOM 6692 N N . GLN B 1 297 ? 5.949 35.812 13.016 1 44.84 297 GLN B N 1
ATOM 6693 C CA . GLN B 1 297 ? 6.434 36.469 14.227 1 44.84 297 GLN B CA 1
ATOM 6694 C C . GLN B 1 297 ? 5.949 35.75 15.484 1 44.84 297 GLN B C 1
ATOM 6696 O O . GLN B 1 297 ? 4.742 35.594 15.688 1 44.84 297 GLN B O 1
ATOM 6701 N N . ILE B 1 298 ? 6.676 35 16.312 1 46.12 298 ILE B N 1
ATOM 6702 C CA . ILE B 1 298 ? 6.34 34.156 17.453 1 46.12 298 ILE B CA 1
ATOM 6703 C C . ILE B 1 298 ? 6.168 35 18.703 1 46.12 298 ILE B C 1
ATOM 6705 O O . ILE B 1 298 ? 5.895 34.469 19.781 1 46.12 298 ILE B O 1
ATOM 6709 N N . GLY B 1 299 ? 5.84 36.344 18.766 1 41.75 299 GLY B N 1
ATOM 6710 C CA . GLY B 1 299 ? 5.875 37.094 20 1 41.75 299 GLY B CA 1
ATOM 6711 C C . GLY B 1 299 ? 4.508 37.281 20.641 1 41.75 299 GLY B C 1
ATOM 6712 O O . GLY B 1 299 ? 3.527 37.562 19.953 1 41.75 299 GLY B O 1
ATOM 6713 N N . SER B 1 300 ? 4.121 36.406 21.672 1 41.94 300 SER B N 1
ATOM 6714 C CA . SER B 1 300 ? 2.893 36.656 22.422 1 41.94 300 SER B CA 1
ATOM 6715 C C . SER B 1 300 ? 3.039 37.875 23.328 1 41.94 300 SER B C 1
ATOM 6717 O O . SER B 1 300 ? 3.992 37.969 24.109 1 41.94 300 SER B O 1
ATOM 6719 N N . PRO B 1 301 ? 2.254 38.844 23.234 1 39 301 PRO B N 1
ATOM 6720 C CA . PRO B 1 301 ? 2.424 39.969 24.156 1 39 301 PRO B CA 1
ATOM 6721 C C . PRO B 1 301 ? 1.906 39.656 25.562 1 39 301 PRO B C 1
ATOM 6723 O O . PRO B 1 301 ? 2.238 40.375 26.516 1 39 301 PRO B O 1
ATOM 6726 N N . ARG B 1 302 ? 0.651 38.969 25.797 1 40.81 302 ARG B N 1
ATOM 6727 C CA . ARG B 1 302 ? 0.001 39.094 27.094 1 40.81 302 ARG B CA 1
ATOM 6728 C C . ARG B 1 302 ? 0.223 37.844 27.938 1 40.81 302 ARG B C 1
ATOM 6730 O O . ARG B 1 302 ? -0.011 36.719 27.469 1 40.81 302 ARG B O 1
ATOM 6737 N N . PRO B 1 303 ? 0.682 37.906 29.172 1 39.91 303 PRO B N 1
ATOM 6738 C CA . PRO B 1 303 ? 1.045 36.875 30.141 1 39.91 303 PRO B CA 1
ATOM 6739 C C . PRO B 1 303 ? -0.141 36 30.531 1 39.91 303 PRO B C 1
ATOM 6741 O O . PRO B 1 303 ? 0.035 34.812 30.844 1 39.91 303 PRO B O 1
ATOM 6744 N N . GLU B 1 304 ? -1.308 36.469 30.672 1 37.19 304 GLU B N 1
ATOM 6745 C CA . GLU B 1 304 ? -2.395 35.812 31.391 1 37.19 304 GLU B CA 1
ATOM 6746 C C . GLU B 1 304 ? -2.818 34.5 30.703 1 37.19 304 GLU B C 1
ATOM 6748 O O . GLU B 1 304 ? -3.275 33.562 31.359 1 37.19 304 GLU B O 1
ATOM 6753 N N . VAL B 1 305 ? -2.871 34.406 29.484 1 36.06 305 VAL B N 1
ATOM 6754 C CA . VAL B 1 305 ? -3.443 33.281 28.766 1 36.06 305 VAL B CA 1
ATOM 6755 C C . VAL B 1 305 ? -2.525 32.062 28.906 1 36.06 305 VAL B C 1
ATOM 6757 O O . VAL B 1 305 ? -2.883 30.969 28.5 1 36.06 305 VAL B O 1
ATOM 6760 N N . VAL B 1 306 ? -1.468 32.25 29.531 1 37.69 306 VAL B N 1
ATOM 6761 C CA . VAL B 1 306 ? -0.429 31.219 29.484 1 37.69 306 VAL B CA 1
ATOM 6762 C C . VAL B 1 306 ? -0.819 30.047 30.391 1 37.69 306 VAL B C 1
ATOM 6764 O O . VAL B 1 306 ? -0.533 28.891 30.078 1 37.69 306 VAL B O 1
ATOM 6767 N N . GLU B 1 307 ? -1.481 30.391 31.453 1 38.06 307 GLU B N 1
ATOM 6768 C CA . GLU B 1 307 ? -1.539 29.281 32.406 1 38.06 307 GLU B CA 1
ATOM 6769 C C . GLU B 1 307 ? -2.471 28.172 31.922 1 38.06 307 GLU B C 1
ATOM 6771 O O . GLU B 1 307 ? -2.244 27 32.219 1 38.06 307 GLU B O 1
ATOM 6776 N N . ALA B 1 308 ? -3.484 28.484 31.312 1 34.5 308 ALA B N 1
ATOM 6777 C CA . ALA B 1 308 ? -4.473 27.438 31.078 1 34.5 308 ALA B CA 1
ATOM 6778 C C . ALA B 1 308 ? -3.982 26.438 30.031 1 34.5 308 ALA B C 1
ATOM 6780 O O . ALA B 1 308 ? -4.656 25.453 29.75 1 34.5 308 ALA B O 1
ATOM 6781 N N . ALA B 1 309 ? -3.197 26.844 29.172 1 43.66 309 ALA B N 1
ATOM 6782 C CA . ALA B 1 309 ? -2.895 25.938 28.047 1 43.66 309 ALA B CA 1
ATOM 6783 C C . ALA B 1 309 ? -2.125 24.719 28.531 1 43.66 309 ALA B C 1
ATOM 6785 O O . ALA B 1 309 ? -0.897 24.75 28.641 1 43.66 309 ALA B O 1
ATOM 6786 N N . LEU B 1 310 ? -2.689 23.938 29.453 1 48.59 310 LEU B N 1
ATOM 6787 C CA . LEU B 1 310 ? -2.275 22.75 30.172 1 48.59 310 LEU B CA 1
ATOM 6788 C C . LEU B 1 310 ? -1.731 21.688 29.219 1 48.59 310 LEU B C 1
ATOM 6790 O O . LEU B 1 310 ? -1.092 20.719 29.641 1 48.59 310 LEU B O 1
ATOM 6794 N N . ASN B 1 311 ? -2.084 21.562 28 1 62.06 311 ASN B N 1
ATOM 6795 C CA . ASN B 1 311 ? -1.55 20.422 27.266 1 62.06 311 ASN B CA 1
ATOM 6796 C C . ASN B 1 311 ? -0.122 20.672 26.797 1 62.06 311 ASN B C 1
ATOM 6798 O O . ASN B 1 311 ? 0.089 21.344 25.781 1 62.06 311 ASN B O 1
ATOM 6802 N N . ARG B 1 312 ? 0.848 20.281 27.609 1 72 312 ARG B N 1
ATOM 6803 C CA . ARG B 1 312 ? 2.275 20.453 27.344 1 72 312 ARG B CA 1
ATOM 6804 C C . ARG B 1 312 ? 2.664 19.844 26 1 72 312 ARG B C 1
ATOM 6806 O O . ARG B 1 312 ? 3.684 20.219 25.422 1 72 312 ARG B O 1
ATOM 6813 N N . ASP B 1 313 ? 1.762 19.141 25.484 1 81.19 313 ASP B N 1
ATOM 6814 C CA . ASP B 1 313 ? 2.148 18.406 24.297 1 81.19 313 ASP B CA 1
ATOM 6815 C C . ASP B 1 313 ? 1.857 19.203 23.031 1 81.19 313 ASP B C 1
ATOM 6817 O O . ASP B 1 313 ? 2.215 18.781 21.922 1 81.19 313 ASP B O 1
ATOM 6821 N N . ALA B 1 314 ? 1.242 20.312 23.156 1 84.38 314 ALA B N 1
ATOM 6822 C CA . ALA B 1 314 ? 1.057 21.188 22 1 84.38 314 ALA B CA 1
ATOM 6823 C C . ALA B 1 314 ? 2.348 21.938 21.656 1 84.38 314 ALA B C 1
ATOM 6825 O O . ALA B 1 314 ? 2.865 22.688 22.469 1 84.38 314 ALA B O 1
ATOM 6826 N N . VAL B 1 315 ? 2.865 21.594 20.453 1 89.75 315 VAL B N 1
ATOM 6827 C CA . VAL B 1 315 ? 4.156 22.188 20.109 1 89.75 315 VAL B CA 1
ATOM 6828 C C . VAL B 1 315 ? 4.066 22.906 18.766 1 89.75 315 VAL B C 1
ATOM 6830 O O . VAL B 1 315 ? 3.129 22.672 18 1 89.75 315 VAL B O 1
ATOM 6833 N N . MET B 1 316 ? 4.992 23.797 18.531 1 91.56 316 MET B N 1
ATOM 6834 C CA . MET B 1 316 ? 5.207 24.516 17.281 1 91.56 316 MET B CA 1
ATOM 6835 C C . MET B 1 316 ? 6.5 24.062 16.609 1 91.56 316 MET B C 1
ATOM 6837 O O . MET B 1 316 ? 7.586 24.25 17.156 1 91.56 316 MET B O 1
ATOM 6841 N N . ILE B 1 317 ? 6.375 23.531 15.438 1 94.31 317 ILE B N 1
ATOM 6842 C CA . ILE B 1 317 ? 7.516 22.938 14.75 1 94.31 317 ILE B CA 1
ATOM 6843 C C . ILE B 1 317 ? 8.148 23.969 13.805 1 94.31 317 ILE B C 1
ATOM 6845 O O . ILE B 1 317 ? 7.438 24.656 13.078 1 94.31 317 ILE B O 1
ATOM 6849 N N . LEU B 1 318 ? 9.484 24.047 13.875 1 92.5 318 LEU B N 1
ATOM 6850 C CA . LEU B 1 318 ? 10.211 24.938 12.969 1 92.5 318 LEU B CA 1
ATOM 6851 C C . LEU B 1 318 ? 11.32 24.188 12.25 1 92.5 318 LEU B C 1
ATOM 6853 O O . LEU B 1 318 ? 12.016 23.375 12.852 1 92.5 318 LEU B O 1
ATOM 6857 N N . HIS B 1 319 ? 11.43 24.422 11.023 1 92.75 319 HIS B N 1
ATOM 6858 C CA . HIS B 1 319 ? 12.688 24.156 10.328 1 92.75 319 HIS B CA 1
ATOM 6859 C C . HIS B 1 319 ? 13.664 25.312 10.5 1 92.75 319 HIS B C 1
ATOM 6861 O O . HIS B 1 319 ? 13.258 26.469 10.516 1 92.75 319 HIS B O 1
ATOM 6867 N N . MET B 1 320 ? 14.922 25.016 10.523 1 90.38 320 MET B N 1
ATOM 6868 C CA . MET B 1 320 ? 15.938 26.047 10.719 1 90.38 320 MET B CA 1
ATOM 6869 C C . MET B 1 320 ? 16 26.984 9.523 1 90.38 320 MET B C 1
ATOM 6871 O O . MET B 1 320 ? 16.422 28.141 9.648 1 90.38 320 MET B O 1
ATOM 6875 N N . GLY B 1 321 ? 15.555 26.516 8.375 1 85.62 321 GLY B N 1
ATOM 6876 C CA . GLY B 1 321 ? 15.539 27.375 7.199 1 85.62 321 GLY B CA 1
ATOM 6877 C C . GLY B 1 321 ? 16.828 27.328 6.41 1 85.62 321 GLY B C 1
ATOM 6878 O O . GLY B 1 321 ? 17.562 26.328 6.461 1 85.62 321 GLY B O 1
ATOM 6879 N N . GLY B 1 322 ? 17.062 28.438 5.695 1 84.44 322 GLY B N 1
ATOM 6880 C CA . GLY B 1 322 ? 18.203 28.484 4.809 1 84.44 322 GLY B CA 1
ATOM 6881 C C . GLY B 1 322 ? 19.531 28.625 5.543 1 84.44 322 GLY B C 1
ATOM 6882 O O . GLY B 1 322 ? 19.578 29.25 6.605 1 84.44 322 GLY B O 1
ATOM 6883 N N . THR B 1 323 ? 20.578 28.078 4.949 1 85.81 323 THR B N 1
ATOM 6884 C CA . THR B 1 323 ? 21.906 28.156 5.559 1 85.81 323 THR B CA 1
ATOM 6885 C C . THR B 1 323 ? 22.594 29.453 5.18 1 85.81 323 THR B C 1
ATOM 6887 O O . THR B 1 323 ? 23.547 29.875 5.848 1 85.81 323 THR B O 1
ATOM 6890 N N . TYR B 1 324 ? 22.188 29.969 4.07 1 81.62 324 TYR B N 1
ATOM 6891 C CA . TYR B 1 324 ? 22.766 31.188 3.531 1 81.62 324 TYR B CA 1
ATOM 6892 C C . TYR B 1 324 ? 24.281 31.062 3.393 1 81.62 324 TYR B C 1
ATOM 6894 O O . TYR B 1 324 ? 25.016 31.984 3.746 1 81.62 324 TYR B O 1
ATOM 6902 N N . GLY B 1 325 ? 24.703 29.859 3.037 1 84.81 325 GLY B N 1
ATOM 6903 C CA . GLY B 1 325 ? 26.094 29.578 2.752 1 84.81 325 GLY B CA 1
ATOM 6904 C C . GLY B 1 325 ? 26.922 29.328 4 1 84.81 325 GLY B C 1
ATOM 6905 O O . GLY B 1 325 ? 28.109 28.969 3.914 1 84.81 325 GLY B O 1
ATOM 6906 N N . ASP B 1 326 ? 26.359 29.594 5.105 1 91 326 ASP B N 1
ATOM 6907 C CA . ASP B 1 326 ? 27.094 29.453 6.359 1 91 326 ASP B CA 1
ATOM 6908 C C . ASP B 1 326 ? 26.188 28.922 7.469 1 91 326 ASP B C 1
ATOM 6910 O O . ASP B 1 326 ? 25.469 29.703 8.109 1 91 326 ASP B O 1
ATOM 6914 N N . LYS B 1 327 ? 26.328 27.672 7.844 1 92.69 327 LYS B N 1
ATOM 6915 C CA . LYS B 1 327 ? 25.484 27.031 8.844 1 92.69 327 LYS B CA 1
ATOM 6916 C C . LYS B 1 327 ? 25.781 27.562 10.242 1 92.69 327 LYS B C 1
ATOM 6918 O O . LYS B 1 327 ? 24.844 27.797 11.023 1 92.69 327 LYS B O 1
ATOM 6923 N N . ASP B 1 328 ? 27.016 27.797 10.477 1 94 328 ASP B N 1
ATOM 6924 C CA . ASP B 1 328 ? 27.406 28.281 11.797 1 94 328 ASP B CA 1
ATOM 6925 C C . ASP B 1 328 ? 26.828 29.672 12.062 1 94 328 ASP B C 1
ATOM 6927 O O . ASP B 1 328 ? 26.375 29.953 13.172 1 94 328 ASP B O 1
ATOM 6931 N N . ALA B 1 329 ? 26.922 30.469 11.055 1 92.5 329 ALA B N 1
ATOM 6932 C CA . ALA B 1 329 ? 26.359 31.797 11.195 1 92.5 329 ALA B CA 1
ATOM 6933 C C . ALA B 1 329 ? 24.844 31.734 11.406 1 92.5 329 ALA B C 1
ATOM 6935 O O . ALA B 1 329 ? 24.297 32.5 12.188 1 92.5 329 ALA B O 1
ATOM 6936 N N . THR B 1 330 ? 24.203 30.859 10.742 1 92 330 THR B N 1
ATOM 6937 C CA . THR B 1 330 ? 22.766 30.688 10.891 1 92 330 THR B CA 1
ATOM 6938 C C . THR B 1 330 ? 22.422 30.203 12.297 1 92 330 THR B C 1
ATOM 6940 O O . THR B 1 330 ? 21.484 30.719 12.922 1 92 330 THR B O 1
ATOM 6943 N N . LEU B 1 331 ? 23.203 29.297 12.797 1 94.44 331 LEU B N 1
ATOM 6944 C CA . LEU B 1 331 ? 23 28.781 14.148 1 94.44 331 LEU B CA 1
ATOM 6945 C C . LEU B 1 331 ? 23.203 29.891 15.188 1 94.44 331 LEU B C 1
ATOM 6947 O O . LEU B 1 331 ? 22.453 29.969 16.156 1 94.44 331 LEU B O 1
ATOM 6951 N N . ALA B 1 332 ? 24.172 30.719 14.922 1 93.69 332 ALA B N 1
ATOM 6952 C CA . ALA B 1 332 ? 24.422 31.828 15.828 1 93.69 332 ALA B CA 1
ATOM 6953 C C . ALA B 1 332 ? 23.25 32.812 15.844 1 93.69 332 ALA B C 1
ATOM 6955 O O . ALA B 1 332 ? 22.859 33.312 16.906 1 93.69 332 ALA B O 1
ATOM 6956 N N . ARG B 1 333 ? 22.734 33.031 14.688 1 90.69 333 ARG B N 1
ATOM 6957 C CA . ARG B 1 333 ? 21.578 33.906 14.594 1 90.69 333 ARG B CA 1
ATOM 6958 C C . ARG B 1 333 ? 20.375 33.312 15.312 1 90.69 333 ARG B C 1
ATOM 6960 O O . ARG B 1 333 ? 19.625 34.031 15.984 1 90.69 333 ARG B O 1
ATOM 6967 N N . PHE B 1 334 ? 20.25 32.062 15.219 1 92 334 PHE B N 1
ATOM 6968 C CA . PHE B 1 334 ? 19.156 31.375 15.891 1 92 334 PHE B CA 1
ATOM 6969 C C . PHE B 1 334 ? 19.281 31.5 17.406 1 92 334 PHE B C 1
ATOM 6971 O O . PHE B 1 334 ? 18.297 31.766 18.094 1 92 334 PHE B O 1
ATOM 6978 N N . ARG B 1 335 ? 20.469 31.359 17.906 1 92.56 335 ARG B N 1
ATOM 6979 C CA . ARG B 1 335 ? 20.734 31.516 19.328 1 92.56 335 ARG B CA 1
ATOM 6980 C C . ARG B 1 335 ? 20.297 32.906 19.828 1 92.56 335 ARG B C 1
ATOM 6982 O O . ARG B 1 335 ? 19.609 33 20.844 1 92.56 335 ARG B O 1
ATOM 6989 N N . LYS B 1 336 ? 20.656 33.812 19.031 1 91.12 336 LYS B N 1
ATOM 6990 C CA . LYS B 1 336 ? 20.344 35.188 19.391 1 91.12 336 LYS B CA 1
ATOM 6991 C C . LYS B 1 336 ? 18.844 35.438 19.391 1 91.12 336 LYS B C 1
ATOM 6993 O O . LYS B 1 336 ? 18.297 36 20.328 1 91.12 336 LYS B O 1
ATOM 6998 N N . ASN B 1 337 ? 18.203 34.938 18.375 1 87.5 337 ASN B N 1
ATOM 6999 C CA . ASN B 1 337 ? 16.766 35.156 18.25 1 87.5 337 ASN B CA 1
ATOM 7000 C C . ASN B 1 337 ? 15.984 34.375 19.281 1 87.5 337 ASN B C 1
ATOM 7002 O O . ASN B 1 337 ? 14.992 34.844 19.828 1 87.5 337 ASN B O 1
ATOM 7006 N N . TYR B 1 338 ? 16.484 33.188 19.578 1 90.88 338 TYR B N 1
ATOM 7007 C CA . TYR B 1 338 ? 15.836 32.344 20.562 1 90.88 338 TYR B CA 1
ATOM 7008 C C . TYR B 1 338 ? 15.836 33 21.938 1 90.88 338 TYR B C 1
ATOM 7010 O O . TYR B 1 338 ? 14.852 32.906 22.672 1 90.88 338 TYR B O 1
ATOM 7018 N N . ALA B 1 339 ? 16.875 33.625 22.25 1 90.62 339 ALA B N 1
ATOM 7019 C CA . ALA B 1 339 ? 17.016 34.312 23.547 1 90.62 339 ALA B CA 1
ATOM 7020 C C . ALA B 1 339 ? 15.961 35.406 23.734 1 90.62 339 ALA B C 1
ATOM 7022 O O . ALA B 1 339 ? 15.555 35.688 24.859 1 90.62 339 ALA B O 1
ATOM 7023 N N . GLN B 1 340 ? 15.492 35.906 22.609 1 88.88 340 GLN B N 1
ATOM 7024 C CA . GLN B 1 340 ? 14.57 37.031 22.641 1 88.88 340 GLN B CA 1
ATOM 7025 C C . GLN B 1 340 ? 13.125 36.562 22.656 1 88.88 340 GLN B C 1
ATOM 7027 O O . GLN B 1 340 ? 12.203 37.375 22.844 1 88.88 340 GLN B O 1
ATOM 7032 N N . LEU B 1 341 ? 12.906 35.281 22.562 1 86.62 341 LEU B N 1
ATOM 7033 C CA . LEU B 1 341 ? 11.547 34.75 22.531 1 86.62 341 LEU B CA 1
ATOM 7034 C C . LEU B 1 341 ? 10.938 34.781 23.938 1 86.62 341 LEU B C 1
ATOM 7036 O O . LEU B 1 341 ? 11.656 34.688 24.938 1 86.62 341 LEU B O 1
ATOM 7040 N N . SER B 1 342 ? 9.617 34.875 23.938 1 87 342 SER B N 1
ATOM 7041 C CA . SER B 1 342 ? 8.914 34.781 25.219 1 87 342 SER B CA 1
ATOM 7042 C C . SER B 1 342 ? 8.961 33.375 25.766 1 87 342 SER B C 1
ATOM 7044 O O . SER B 1 342 ? 9.102 32.406 25.016 1 87 342 SER B O 1
ATOM 7046 N N . ASP B 1 343 ? 8.805 33.219 27.031 1 88.31 343 ASP B N 1
ATOM 7047 C CA . ASP B 1 343 ? 8.883 31.938 27.703 1 88.31 343 ASP B CA 1
ATOM 7048 C C . ASP B 1 343 ? 7.801 30.984 27.203 1 88.31 343 ASP B C 1
ATOM 7050 O O . ASP B 1 343 ? 8.07 29.797 26.969 1 88.31 343 ASP B O 1
ATOM 7054 N N . PRO B 1 344 ? 6.594 31.516 27.031 1 85.19 344 PRO B N 1
ATOM 7055 C CA . PRO B 1 344 ? 5.57 30.594 26.516 1 85.19 344 PRO B CA 1
ATOM 7056 C C . PRO B 1 344 ? 5.93 30.016 25.156 1 85.19 344 PRO B C 1
ATOM 7058 O O . PRO B 1 344 ? 5.641 28.859 24.875 1 85.19 344 PRO B O 1
ATOM 7061 N N . VAL B 1 345 ? 6.555 30.734 24.297 1 86.56 345 VAL B N 1
ATOM 7062 C CA . VAL B 1 345 ? 6.961 30.266 22.984 1 86.56 345 VAL B CA 1
ATOM 7063 C C . VAL B 1 345 ? 8.102 29.266 23.109 1 86.56 345 VAL B C 1
ATOM 7065 O O . VAL B 1 345 ? 8.086 28.203 22.469 1 86.56 345 VAL B O 1
ATOM 7068 N N . LYS B 1 346 ? 9.055 29.578 23.953 1 90.75 346 LYS B N 1
ATOM 7069 C CA . LYS B 1 346 ? 10.195 28.688 24.172 1 90.75 346 LYS B CA 1
ATOM 7070 C C . LYS B 1 346 ? 9.734 27.328 24.672 1 90.75 346 LYS B C 1
ATOM 7072 O O . LYS B 1 346 ? 10.336 26.297 24.344 1 90.75 346 LYS B O 1
ATOM 7077 N N . ARG B 1 347 ? 8.695 27.406 25.391 1 90.75 347 ARG B N 1
ATOM 7078 C CA . ARG B 1 347 ? 8.188 26.156 25.984 1 90.75 347 ARG B CA 1
ATOM 7079 C C . ARG B 1 347 ? 7.625 25.234 24.906 1 90.75 347 ARG B C 1
ATOM 7081 O O . ARG B 1 347 ? 7.574 24.016 25.094 1 90.75 347 ARG B O 1
ATOM 7088 N N . ARG B 1 348 ? 7.238 25.766 23.781 1 92.19 348 ARG B N 1
ATOM 7089 C CA . ARG B 1 348 ? 6.508 24.969 22.797 1 92.19 348 ARG B CA 1
ATOM 7090 C C . ARG B 1 348 ? 7.328 24.797 21.516 1 92.19 348 ARG B C 1
ATOM 7092 O O . ARG B 1 348 ? 6.992 23.953 20.672 1 92.19 348 ARG B O 1
ATOM 7099 N N . LEU B 1 349 ? 8.336 25.469 21.406 1 93.25 349 LEU B N 1
ATOM 7100 C CA . LEU B 1 349 ? 9.109 25.469 20.172 1 93.25 349 LEU B CA 1
ATOM 7101 C C . LEU B 1 349 ? 9.914 24.172 20.031 1 93.25 349 LEU B C 1
ATOM 7103 O O . LEU B 1 349 ? 10.547 23.734 21 1 93.25 349 LEU B O 1
ATOM 7107 N N . VAL B 1 350 ? 9.82 23.547 18.938 1 96.69 350 VAL B N 1
ATOM 7108 C CA . VAL B 1 350 ? 10.625 22.375 18.625 1 96.69 350 VAL B CA 1
ATOM 7109 C C . VAL B 1 350 ? 11.258 22.547 17.234 1 96.69 350 VAL B C 1
ATOM 7111 O O . VAL B 1 350 ? 10.734 23.281 16.391 1 96.69 350 VAL B O 1
ATOM 7114 N N . LEU B 1 351 ? 12.391 21.922 17.031 1 96.94 351 LEU B N 1
ATOM 7115 C CA . LEU B 1 351 ? 13.07 21.969 15.742 1 96.94 351 LEU B CA 1
ATOM 7116 C C . LEU B 1 351 ? 12.984 20.625 15.031 1 96.94 351 LEU B C 1
ATOM 7118 O O . LEU B 1 351 ? 12.984 19.578 15.68 1 96.94 351 LEU B O 1
ATOM 7122 N N . GLU B 1 352 ? 12.961 20.672 13.742 1 98.06 352 GLU B N 1
ATOM 7123 C CA . GLU B 1 352 ? 12.875 19.484 12.906 1 98.06 352 GLU B CA 1
ATOM 7124 C C . GLU B 1 352 ? 13.969 19.484 11.836 1 98.06 352 GLU B C 1
ATOM 7126 O O . GLU B 1 352 ? 14.195 20.5 11.18 1 98.06 352 GLU B O 1
ATOM 7131 N N . ASN B 1 353 ? 14.625 18.312 11.703 1 98.12 353 ASN B N 1
ATOM 7132 C CA . ASN B 1 353 ? 15.508 18.172 10.547 1 98.12 353 ASN B CA 1
ATOM 7133 C C . ASN B 1 353 ? 14.727 18.25 9.234 1 98.12 353 ASN B C 1
ATOM 7135 O O . ASN B 1 353 ? 13.609 17.766 9.141 1 98.12 353 ASN B O 1
ATOM 7139 N N . ASP B 1 354 ? 15.367 18.859 8.219 1 95.19 354 ASP B N 1
ATOM 7140 C CA . ASP B 1 354 ? 14.594 19.094 7.008 1 95.19 354 ASP B CA 1
ATOM 7141 C C . ASP B 1 354 ? 15.18 18.328 5.82 1 95.19 354 ASP B C 1
ATOM 7143 O O . ASP B 1 354 ? 16.016 17.453 6 1 95.19 354 ASP B O 1
ATOM 7147 N N . ASP B 1 355 ? 14.609 18.578 4.664 1 95.56 355 ASP B N 1
ATOM 7148 C CA . ASP B 1 355 ? 14.969 17.797 3.486 1 95.56 355 ASP B CA 1
ATOM 7149 C C . ASP B 1 355 ? 15.82 18.625 2.518 1 95.56 355 ASP B C 1
ATOM 7151 O O . ASP B 1 355 ? 15.992 18.234 1.359 1 95.56 355 ASP B O 1
ATOM 7155 N N . VAL B 1 356 ? 16.344 19.734 3.045 1 91.44 356 VAL B N 1
ATOM 7156 C CA . VAL B 1 356 ? 17.078 20.609 2.131 1 91.44 356 VAL B CA 1
ATOM 7157 C C . VAL B 1 356 ? 18.469 20.891 2.689 1 91.44 356 VAL B C 1
ATOM 7159 O O . VAL B 1 356 ? 19.469 20.781 1.975 1 91.44 356 VAL B O 1
ATOM 7162 N N . SER B 1 357 ? 18.562 21.172 4.016 1 92.5 357 SER B N 1
ATOM 7163 C CA . SER B 1 357 ? 19.828 21.734 4.438 1 92.5 357 SER B CA 1
ATOM 7164 C C . SER B 1 357 ? 20.281 21.141 5.77 1 92.5 357 SER B C 1
ATOM 7166 O O . SER B 1 357 ? 21.484 21.031 6.031 1 92.5 357 SER B O 1
ATOM 7168 N N . TRP B 1 358 ? 19.359 20.781 6.598 1 96 358 TRP B N 1
ATOM 7169 C CA . TRP B 1 358 ? 19.734 20.562 7.992 1 96 358 TRP B CA 1
ATOM 7170 C C . TRP B 1 358 ? 19.484 19.125 8.406 1 96 358 TRP B C 1
ATOM 7172 O O . TRP B 1 358 ? 18.328 18.672 8.43 1 96 358 TRP B O 1
ATOM 7182 N N . SER B 1 359 ? 20.516 18.438 8.766 1 97.81 359 SER B N 1
ATOM 7183 C CA . SER B 1 359 ? 20.438 17.078 9.266 1 97.81 359 SER B CA 1
ATOM 7184 C C . SER B 1 359 ? 20.219 17.047 10.773 1 97.81 359 SER B C 1
ATOM 7186 O O . SER B 1 359 ? 20.297 18.094 11.438 1 97.81 359 SER B O 1
ATOM 7188 N N . VAL B 1 360 ? 19.953 15.875 11.281 1 98.62 360 VAL B N 1
ATOM 7189 C CA . VAL B 1 360 ? 19.828 15.672 12.719 1 98.62 360 VAL B CA 1
ATOM 7190 C C . VAL B 1 360 ? 21.141 16.078 13.414 1 98.62 360 VAL B C 1
ATOM 7192 O O . VAL B 1 360 ? 21.125 16.766 14.43 1 98.62 360 VAL B O 1
ATOM 7195 N N . HIS B 1 361 ? 22.266 15.711 12.859 1 98 361 HIS B N 1
ATOM 7196 C CA . HIS B 1 361 ? 23.578 15.984 13.43 1 98 361 HIS B CA 1
ATOM 7197 C C . HIS B 1 361 ? 23.875 17.484 13.453 1 98 361 HIS B C 1
ATOM 7199 O O . HIS B 1 361 ? 24.562 17.969 14.352 1 98 361 HIS B O 1
ATOM 7205 N N . ASP B 1 362 ? 23.328 18.172 12.523 1 97.31 362 ASP B N 1
ATOM 7206 C CA . ASP B 1 362 ? 23.484 19.625 12.484 1 97.31 362 ASP B CA 1
ATOM 7207 C C . ASP B 1 362 ? 22.719 20.297 13.617 1 97.31 362 ASP B C 1
ATOM 7209 O O . ASP B 1 362 ? 23.234 21.219 14.25 1 97.31 362 ASP B O 1
ATOM 7213 N N . LEU B 1 363 ? 21.5 19.828 13.906 1 98.19 363 LEU B N 1
ATOM 7214 C CA . LEU B 1 363 ? 20.562 20.562 14.742 1 98.19 363 LEU B CA 1
ATOM 7215 C C . LEU B 1 363 ? 20.656 20.109 16.188 1 98.19 363 LEU B C 1
ATOM 7217 O O . LEU B 1 363 ? 20.375 20.875 17.109 1 98.19 363 LEU B O 1
ATOM 7221 N N . LEU B 1 364 ? 21.031 18.812 16.391 1 98.56 364 LEU B N 1
ATOM 7222 C CA . LEU B 1 364 ? 20.922 18.219 17.719 1 98.56 364 LEU B CA 1
ATOM 7223 C C . LEU B 1 364 ? 21.766 18.984 18.734 1 98.56 364 LEU B C 1
ATOM 7225 O O . LEU B 1 364 ? 21.312 19.234 19.859 1 98.56 364 LEU B O 1
ATOM 7229 N N . PRO B 1 365 ? 23.031 19.438 18.422 1 98.25 365 PRO B N 1
ATOM 7230 C CA . PRO B 1 365 ? 23.828 20.172 19.406 1 98.25 365 PRO B CA 1
ATOM 7231 C C . PRO B 1 365 ? 23.156 21.453 19.891 1 98.25 365 PRO B C 1
ATOM 7233 O O . PRO B 1 365 ? 23.156 21.75 21.094 1 98.25 365 PRO B O 1
ATOM 7236 N N . ILE B 1 366 ? 22.547 22.234 19.016 1 97.94 366 ILE B N 1
ATOM 7237 C CA . ILE B 1 366 ? 21.906 23.484 19.438 1 97.94 366 ILE B CA 1
ATOM 7238 C C . ILE B 1 366 ? 20.625 23.156 20.203 1 97.94 366 ILE B C 1
ATOM 7240 O O . ILE B 1 366 ? 20.25 23.875 21.125 1 97.94 366 ILE B O 1
ATOM 7244 N N . CYS B 1 367 ? 19.938 22.125 19.812 1 98.38 367 CYS B N 1
ATOM 7245 C CA . CYS B 1 367 ? 18.781 21.672 20.562 1 98.38 367 CYS B CA 1
ATOM 7246 C C . CYS B 1 367 ? 19.141 21.328 22 1 98.38 367 CYS B C 1
ATOM 7248 O O . CYS B 1 367 ? 18.438 21.719 22.922 1 98.38 367 CYS B O 1
ATOM 7250 N N . GLU B 1 368 ? 20.234 20.641 22.141 1 98.44 368 GLU B N 1
ATOM 7251 C CA . GLU B 1 368 ? 20.719 20.297 23.469 1 98.44 368 GLU B CA 1
ATOM 7252 C C . GLU B 1 368 ? 21.141 21.531 24.25 1 98.44 368 GLU B C 1
ATOM 7254 O O . GLU B 1 368 ? 20.859 21.656 25.438 1 98.44 368 GLU B O 1
ATOM 7259 N N . GLU B 1 369 ? 21.781 22.422 23.609 1 97.94 369 GLU B N 1
ATOM 7260 C CA . GLU B 1 369 ? 22.297 23.641 24.219 1 97.94 369 GLU B CA 1
ATOM 7261 C C . GLU B 1 369 ? 21.156 24.516 24.734 1 97.94 369 GLU B C 1
ATOM 7263 O O . GLU B 1 369 ? 21.219 25 25.875 1 97.94 369 GLU B O 1
ATOM 7268 N N . LEU B 1 370 ? 20.094 24.656 23.922 1 97.38 370 LEU B N 1
ATOM 7269 C CA . LEU B 1 370 ? 19.047 25.625 24.219 1 97.38 370 LEU B CA 1
ATOM 7270 C C . LEU B 1 370 ? 17.828 24.953 24.828 1 97.38 370 LEU B C 1
ATOM 7272 O O . LEU B 1 370 ? 16.812 25.594 25.094 1 97.38 370 LEU B O 1
ATOM 7276 N N . ASN B 1 371 ? 17.938 23.672 25 1 96.75 371 ASN B N 1
ATOM 7277 C CA . ASN B 1 371 ? 16.828 22.906 25.531 1 96.75 371 ASN B CA 1
ATOM 7278 C C . ASN B 1 371 ? 15.594 23 24.641 1 96.75 371 ASN B C 1
ATOM 7280 O O . ASN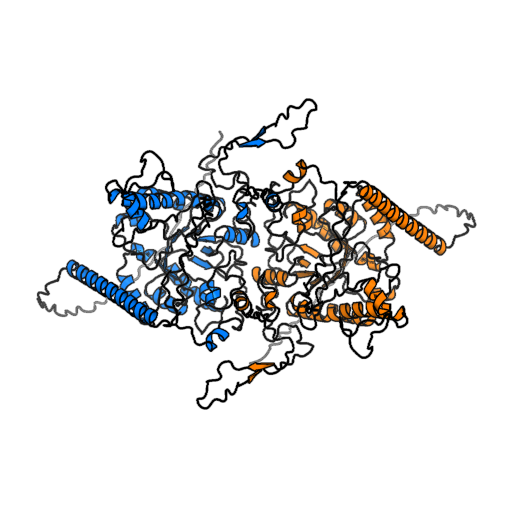 B 1 371 ? 14.492 23.297 25.109 1 96.75 371 ASN B O 1
ATOM 7284 N N . VAL B 1 372 ? 15.766 22.812 23.391 1 97.56 372 VAL B N 1
ATOM 7285 C CA . VAL B 1 372 ? 14.719 22.75 22.391 1 97.56 372 VAL B CA 1
ATOM 7286 C C . VAL B 1 372 ? 14.57 21.312 21.891 1 97.56 372 VAL B C 1
ATOM 7288 O O . VAL B 1 372 ? 15.539 20.688 21.438 1 97.56 372 VAL B O 1
ATOM 7291 N N . PRO B 1 373 ? 13.422 20.688 22 1 98.44 373 PRO B N 1
ATOM 7292 C CA . PRO B 1 373 ? 13.258 19.328 21.484 1 98.44 373 PRO B CA 1
ATOM 7293 C C . PRO B 1 373 ? 13.492 19.219 19.984 1 98.44 373 PRO B C 1
ATOM 7295 O O . PRO B 1 373 ? 13.18 20.156 19.234 1 98.44 373 PRO B O 1
ATOM 7298 N N . LEU B 1 374 ? 14.016 18.062 19.562 1 98.81 374 LEU B N 1
ATOM 7299 C CA . LEU B 1 374 ? 14.211 17.781 18.156 1 98.81 374 LEU B CA 1
ATOM 7300 C C . LEU B 1 374 ? 13.203 16.766 17.641 1 98.81 374 LEU B C 1
ATOM 7302 O O . LEU B 1 374 ? 13.117 15.656 18.172 1 98.81 374 LEU B O 1
ATOM 7306 N N . VAL B 1 375 ? 12.445 17.141 16.688 1 98.75 375 VAL B N 1
ATOM 7307 C CA . VAL B 1 375 ? 11.562 16.219 15.984 1 98.75 375 VAL B CA 1
ATOM 7308 C C . VAL B 1 375 ? 12.344 15.492 14.891 1 98.75 375 VAL B C 1
ATOM 7310 O O . VAL B 1 375 ? 12.812 16.125 13.938 1 98.75 375 VAL B O 1
ATOM 7313 N N . LEU B 1 376 ? 12.477 14.227 15.055 1 98.88 376 LEU B N 1
ATOM 7314 C CA . LEU B 1 376 ? 13.094 13.43 14 1 98.88 376 LEU B CA 1
ATOM 7315 C C . LEU B 1 376 ? 12.102 13.148 12.875 1 98.88 376 LEU B C 1
ATOM 7317 O O . LEU B 1 376 ? 11.055 12.539 13.109 1 98.88 376 LEU B O 1
ATOM 7321 N N . ASP B 1 377 ? 12.414 13.625 11.742 1 98.75 377 ASP B N 1
ATOM 7322 C CA . ASP B 1 377 ? 11.727 13.219 10.516 1 98.75 377 ASP B CA 1
ATOM 7323 C C . ASP B 1 377 ? 12.531 12.188 9.742 1 98.75 377 ASP B C 1
ATOM 7325 O O . ASP B 1 377 ? 13.57 12.508 9.164 1 98.75 377 ASP B O 1
ATOM 7329 N N . PHE B 1 378 ? 12.031 10.984 9.641 1 98.75 378 PHE B N 1
ATOM 7330 C CA . PHE B 1 378 ? 12.75 9.859 9.055 1 98.75 378 PHE B CA 1
ATOM 7331 C C . PHE B 1 378 ? 12.977 10.086 7.559 1 98.75 378 PHE B C 1
ATOM 7333 O O . PHE B 1 378 ? 14.031 9.734 7.027 1 98.75 378 PHE B O 1
ATOM 7340 N N . HIS B 1 379 ? 11.992 10.555 6.91 1 98.38 379 HIS B N 1
ATOM 7341 C CA . HIS B 1 379 ? 12.07 10.789 5.473 1 98.38 379 HIS B CA 1
ATOM 7342 C C . HIS B 1 379 ? 13.109 11.859 5.148 1 98.38 379 HIS B C 1
ATOM 7344 O O . HIS B 1 379 ? 13.953 11.664 4.273 1 98.38 379 HIS B O 1
ATOM 7350 N N . HIS B 1 380 ? 13.062 12.953 5.871 1 98.25 380 HIS B N 1
ATOM 7351 C CA . HIS B 1 380 ? 14.055 14.016 5.715 1 98.25 380 HIS B CA 1
ATOM 7352 C C . HIS B 1 380 ? 15.461 13.492 5.977 1 98.25 380 HIS B C 1
ATOM 7354 O O . HIS B 1 380 ? 16.391 13.805 5.234 1 98.25 380 HIS B O 1
ATOM 7360 N N . HIS B 1 381 ? 15.594 12.719 6.973 1 98.31 381 HIS B N 1
ATOM 7361 C CA . HIS B 1 381 ? 16.875 12.133 7.34 1 98.31 381 HIS B CA 1
ATOM 7362 C C . HIS B 1 381 ? 17.469 11.32 6.191 1 98.31 381 HIS B C 1
ATOM 7364 O O . HIS B 1 381 ? 18.688 11.266 6.02 1 98.31 381 HIS B O 1
ATOM 7370 N N . ASN B 1 382 ? 16.641 10.711 5.418 1 97.25 382 ASN B N 1
ATOM 7371 C CA . ASN B 1 382 ? 17.125 9.844 4.344 1 97.25 382 ASN B CA 1
ATOM 7372 C C . ASN B 1 382 ? 17.484 10.648 3.104 1 97.25 382 ASN B C 1
ATOM 7374 O O . ASN B 1 382 ? 18.031 10.102 2.145 1 97.25 382 ASN B O 1
ATOM 7378 N N . ILE B 1 383 ? 17.203 11.938 3.139 1 96.75 383 ILE B N 1
ATOM 7379 C CA . ILE B 1 383 ? 17.609 12.82 2.055 1 96.75 383 ILE B CA 1
ATOM 7380 C C . ILE B 1 383 ? 18.844 13.609 2.477 1 96.75 383 ILE B C 1
ATOM 7382 O O . ILE B 1 383 ? 19.812 13.719 1.719 1 96.75 383 ILE B O 1
ATOM 7386 N N . ILE B 1 384 ? 18.797 14.188 3.721 1 96.06 384 ILE B N 1
ATOM 7387 C CA . ILE B 1 384 ? 19.906 14.945 4.297 1 96.06 384 ILE B CA 1
ATOM 7388 C C . ILE B 1 384 ? 20.375 14.281 5.59 1 96.06 384 ILE B C 1
ATOM 7390 O O . ILE B 1 384 ? 19.672 14.312 6.598 1 96.06 384 ILE B O 1
ATOM 7394 N N . PHE B 1 385 ? 21.562 13.656 5.559 1 95.69 385 PHE B N 1
ATOM 7395 C CA . PHE B 1 385 ? 22.094 13.008 6.758 1 95.69 385 PHE B CA 1
ATOM 7396 C C . PHE B 1 385 ? 23.609 13.18 6.844 1 95.69 385 PHE B C 1
ATOM 7398 O O . PHE B 1 385 ? 24.25 13.555 5.863 1 95.69 385 PHE B O 1
ATOM 7405 N N . ASP B 1 386 ? 24.062 12.938 7.973 1 96.19 386 ASP B N 1
ATOM 7406 C CA . ASP B 1 386 ? 25.484 13.055 8.234 1 96.19 386 ASP B CA 1
ATOM 7407 C C . ASP B 1 386 ? 26.266 11.961 7.512 1 96.19 386 ASP B C 1
ATOM 7409 O O . ASP B 1 386 ? 25.844 10.797 7.492 1 96.19 386 ASP B O 1
ATOM 7413 N N . PRO B 1 387 ? 27.406 12.32 6.957 1 93.94 387 PRO B N 1
ATOM 7414 C CA . PRO B 1 387 ? 28.203 11.352 6.199 1 93.94 387 PRO B CA 1
ATOM 7415 C C . PRO B 1 387 ? 28.656 10.164 7.047 1 93.94 387 PRO B C 1
ATOM 7417 O O . PRO B 1 387 ? 29.047 9.133 6.508 1 93.94 387 PRO B O 1
ATOM 7420 N N . SER B 1 388 ? 28.625 10.305 8.297 1 95.06 388 SER B N 1
ATOM 7421 C CA . SER B 1 388 ? 29.031 9.211 9.172 1 95.06 388 SER B CA 1
ATOM 7422 C C . SER B 1 388 ? 27.969 8.109 9.203 1 95.06 388 SER B C 1
ATOM 7424 O O . SER B 1 388 ? 28.219 7.008 9.695 1 95.06 388 SER B O 1
ATOM 7426 N N . LEU B 1 389 ? 26.859 8.367 8.695 1 95.75 389 LEU B N 1
ATOM 7427 C CA . LEU B 1 389 ? 25.766 7.395 8.664 1 95.75 389 LEU B CA 1
ATOM 7428 C C . LEU B 1 389 ? 25.484 6.949 7.238 1 95.75 389 LEU B C 1
ATOM 7430 O O . LEU B 1 389 ? 25.812 7.66 6.281 1 95.75 389 LEU B O 1
ATOM 7434 N N . ARG B 1 390 ? 24.875 5.781 7.156 1 94.62 390 ARG B N 1
ATOM 7435 C CA . ARG B 1 390 ? 24.281 5.32 5.902 1 94.62 390 ARG B CA 1
ATOM 7436 C C . ARG B 1 390 ? 22.812 5.699 5.816 1 94.62 390 ARG B C 1
ATOM 7438 O O . ARG B 1 390 ? 22.125 5.812 6.84 1 94.62 390 ARG B O 1
ATOM 7445 N N . GLU B 1 391 ? 22.406 5.926 4.551 1 95.94 391 GLU B N 1
ATOM 7446 C CA . GLU B 1 391 ? 20.953 6.07 4.355 1 95.94 391 GLU B CA 1
ATOM 7447 C C . GLU B 1 391 ? 20.203 4.895 4.961 1 95.94 391 GLU B C 1
ATOM 7449 O O . GLU B 1 391 ? 20.688 3.766 4.965 1 95.94 391 GLU B O 1
ATOM 7454 N N . GLY B 1 392 ? 19 5.188 5.445 1 97.19 392 GLY B N 1
ATOM 7455 C CA . GLY B 1 392 ? 18.172 4.152 6.051 1 97.19 392 GLY B CA 1
ATOM 7456 C C . GLY B 1 392 ? 17.75 4.484 7.473 1 97.19 392 GLY B C 1
ATOM 7457 O O . GLY B 1 392 ? 17.859 5.633 7.902 1 97.19 392 GLY B O 1
ATOM 7458 N N . THR B 1 393 ? 17.25 3.465 8.18 1 98.06 393 THR B N 1
ATOM 7459 C CA . THR B 1 393 ? 16.672 3.73 9.5 1 98.06 393 THR B CA 1
ATOM 7460 C C . THR B 1 393 ? 17.531 3.096 10.594 1 98.06 393 THR B C 1
ATOM 7462 O O . THR B 1 393 ? 17.266 3.301 11.781 1 98.06 393 THR B O 1
ATOM 7465 N N . TYR B 1 394 ? 18.562 2.365 10.234 1 98 394 TYR B N 1
ATOM 7466 C CA . TYR B 1 394 ? 19.359 1.675 11.234 1 98 394 TYR B CA 1
ATOM 7467 C C . TYR B 1 394 ? 20.328 2.637 11.922 1 98 394 TYR B C 1
ATOM 7469 O O . TYR B 1 394 ? 20.375 2.699 13.148 1 98 394 TYR B O 1
ATOM 7477 N N . GLY B 1 395 ? 21.062 3.365 11.148 1 97.44 395 GLY B N 1
ATOM 7478 C CA . GLY B 1 395 ? 22.109 4.23 11.68 1 97.44 395 GLY B CA 1
ATOM 7479 C C . GLY B 1 395 ? 21.578 5.293 12.625 1 97.44 395 GLY B C 1
ATOM 7480 O O . GLY B 1 395 ? 22.203 5.598 13.641 1 97.44 395 GLY B O 1
ATOM 7481 N N . ILE B 1 396 ? 20.438 5.855 12.367 1 98.25 396 ILE B N 1
ATOM 7482 C CA . ILE B 1 396 ? 19.891 6.988 13.109 1 98.25 396 ILE B CA 1
ATOM 7483 C C . ILE B 1 396 ? 19.5 6.547 14.516 1 98.25 396 ILE B C 1
ATOM 7485 O O . ILE B 1 396 ? 19.312 7.379 15.406 1 98.25 396 ILE B O 1
ATOM 7489 N N . ILE B 1 397 ? 19.391 5.285 14.734 1 98.25 397 ILE B N 1
ATOM 7490 C CA . ILE B 1 397 ? 19 4.742 16.031 1 98.25 397 ILE B CA 1
ATOM 7491 C C . ILE B 1 397 ? 20.016 5.164 17.094 1 98.25 397 ILE B C 1
ATOM 7493 O O . ILE B 1 397 ? 19.656 5.391 18.25 1 98.25 397 ILE B O 1
ATOM 7497 N N . SER B 1 398 ? 21.234 5.316 16.688 1 97.81 398 SER B N 1
ATOM 7498 C CA . SER B 1 398 ? 22.297 5.703 17.625 1 97.81 398 SER B CA 1
ATOM 7499 C C . SER B 1 398 ? 22.031 7.086 18.219 1 97.81 398 SER B C 1
ATOM 7501 O O . SER B 1 398 ? 22.578 7.434 19.25 1 97.81 398 SER B O 1
ATOM 7503 N N . MET B 1 399 ? 21.156 7.875 17.609 1 98.25 399 MET B N 1
ATOM 7504 C CA . MET B 1 399 ? 20.875 9.234 18.062 1 98.25 399 MET B CA 1
ATOM 7505 C C . MET B 1 399 ? 19.609 9.281 18.906 1 98.25 399 MET B C 1
ATOM 7507 O O . MET B 1 399 ? 19.281 10.32 19.484 1 98.25 399 MET B O 1
ATOM 7511 N N . TYR B 1 400 ? 18.922 8.203 19.047 1 98.69 400 TYR B N 1
ATOM 7512 C CA . TYR B 1 400 ? 17.594 8.164 19.656 1 98.69 400 TYR B CA 1
ATOM 7513 C C . TYR B 1 400 ? 17.625 8.672 21.094 1 98.69 400 TYR B C 1
ATOM 7515 O O . TYR B 1 400 ? 16.781 9.461 21.5 1 98.69 400 TYR B O 1
ATOM 7523 N N . GLU B 1 401 ? 18.578 8.195 21.828 1 98.5 401 GLU B N 1
ATOM 7524 C CA . GLU B 1 401 ? 18.641 8.555 23.234 1 98.5 401 GLU B CA 1
ATOM 7525 C C . GLU B 1 401 ? 18.875 10.055 23.406 1 98.5 401 GLU B C 1
ATOM 7527 O O . GLU B 1 401 ? 18.234 10.695 24.25 1 98.5 401 GLU B O 1
ATOM 7532 N N . ARG B 1 402 ? 19.766 10.57 22.609 1 98.69 402 ARG B N 1
ATOM 7533 C CA . ARG B 1 402 ? 20.047 12 22.672 1 98.69 402 ARG B CA 1
ATOM 7534 C C . ARG B 1 402 ? 18.812 12.812 22.25 1 98.69 402 ARG B C 1
ATOM 7536 O O . ARG B 1 402 ? 18.5 13.82 22.891 1 98.69 402 ARG B O 1
ATOM 7543 N N . ILE B 1 403 ? 18.109 12.375 21.266 1 98.88 403 ILE B N 1
ATOM 7544 C CA . ILE B 1 403 ? 16.906 13.062 20.797 1 98.88 403 ILE B CA 1
ATOM 7545 C C . ILE B 1 403 ? 15.836 12.992 21.875 1 98.88 403 ILE B C 1
ATOM 7547 O O . ILE B 1 403 ? 15.219 14.008 22.219 1 98.88 403 ILE B O 1
ATOM 7551 N N . ARG B 1 404 ? 15.664 11.844 22.391 1 98.69 404 ARG B N 1
ATOM 7552 C CA . ARG B 1 404 ? 14.656 11.633 23.438 1 98.69 404 ARG B CA 1
ATOM 7553 C C . ARG B 1 404 ? 14.914 12.531 24.641 1 98.69 404 ARG B C 1
ATOM 7555 O O . ARG B 1 404 ? 13.977 13.062 25.234 1 98.69 404 ARG B O 1
ATOM 7562 N N . ALA B 1 405 ? 16.109 12.711 24.953 1 98.62 405 ALA B N 1
ATOM 7563 C CA . ALA B 1 405 ? 16.484 13.516 26.109 1 98.62 405 ALA B CA 1
ATOM 7564 C C . ALA B 1 405 ? 16.016 14.961 25.938 1 98.62 405 ALA B C 1
ATOM 7566 O O . ALA B 1 405 ? 15.664 15.617 26.922 1 98.62 405 ALA B O 1
ATOM 7567 N N . THR B 1 406 ? 16.016 15.461 24.719 1 98.5 406 THR B N 1
ATOM 7568 C CA . THR B 1 406 ? 15.602 16.844 24.469 1 98.5 406 THR B CA 1
ATOM 7569 C C . THR B 1 406 ? 14.109 17.016 24.75 1 98.5 406 THR B C 1
ATOM 7571 O O . THR B 1 406 ? 13.664 18.109 25.109 1 98.5 406 THR B O 1
ATOM 7574 N N . TRP B 1 407 ? 13.352 16.031 24.656 1 98.25 407 TRP B N 1
ATOM 7575 C CA . TRP B 1 407 ? 11.93 16.062 24.953 1 98.25 407 TRP B CA 1
ATOM 7576 C C . TRP B 1 407 ? 11.68 15.844 26.453 1 98.25 407 TRP B C 1
ATOM 7578 O O . TRP B 1 407 ? 10.859 16.531 27.047 1 98.25 407 TRP B O 1
ATOM 7588 N N . TRP B 1 408 ? 12.445 14.984 26.984 1 96.69 408 TRP B N 1
ATOM 7589 C CA . TRP B 1 408 ? 12.289 14.617 28.375 1 96.69 408 TRP B CA 1
ATOM 7590 C C . TRP B 1 408 ? 12.594 15.805 29.297 1 96.69 408 TRP B C 1
ATOM 7592 O O . TRP B 1 408 ? 11.922 16 30.312 1 96.69 408 TRP B O 1
ATOM 7602 N N . ARG B 1 409 ? 13.531 16.562 28.938 1 95.81 409 ARG B N 1
ATOM 7603 C CA . ARG B 1 409 ? 13.938 17.719 29.75 1 95.81 409 ARG B CA 1
ATOM 7604 C C . ARG B 1 409 ? 12.797 18.719 29.875 1 95.81 409 ARG B C 1
ATOM 7606 O O . ARG B 1 409 ? 12.703 19.438 30.875 1 95.81 409 ARG B O 1
ATOM 7613 N N . LYS B 1 410 ? 11.922 18.719 28.891 1 94.88 410 LYS B N 1
ATOM 7614 C CA . LYS B 1 410 ? 10.805 19.656 28.906 1 94.88 410 LYS B CA 1
ATOM 7615 C C . LYS B 1 410 ? 9.516 18.969 29.328 1 94.88 410 LYS B C 1
ATOM 7617 O O . LYS B 1 410 ? 8.445 19.594 29.328 1 94.88 410 LYS B O 1
ATOM 7622 N N . ASN B 1 411 ? 9.633 17.734 29.656 1 94.75 411 ASN B N 1
ATOM 7623 C CA . ASN B 1 411 ? 8.477 16.938 30.047 1 94.75 411 ASN B CA 1
ATOM 7624 C C . ASN B 1 411 ? 7.383 16.969 28.984 1 94.75 411 ASN B C 1
ATOM 7626 O O . ASN B 1 411 ? 6.211 17.172 29.312 1 94.75 411 ASN B O 1
ATOM 7630 N N . ILE B 1 412 ? 7.727 16.953 27.766 1 96 412 ILE B N 1
ATOM 7631 C CA . ILE B 1 412 ? 6.812 16.859 26.641 1 96 412 ILE B CA 1
ATOM 7632 C C . ILE B 1 412 ? 6.875 15.469 26.031 1 96 412 ILE B C 1
ATOM 7634 O O . ILE B 1 412 ? 7.957 14.883 25.906 1 96 412 ILE B O 1
ATOM 7638 N N . THR B 1 413 ? 5.73 14.891 25.672 1 96.81 413 THR B N 1
ATOM 7639 C CA . THR B 1 413 ? 5.715 13.609 24.984 1 96.81 413 THR B CA 1
ATOM 7640 C C . THR B 1 413 ? 6.398 13.727 23.625 1 96.81 413 THR B C 1
ATOM 7642 O O . THR B 1 413 ? 6.07 14.609 22.828 1 96.81 413 THR B O 1
ATOM 7645 N N . GLN B 1 414 ? 7.297 12.898 23.391 1 98.19 414 GLN B N 1
ATOM 7646 C CA . GLN B 1 414 ? 8.07 12.953 22.156 1 98.19 414 GLN B CA 1
ATOM 7647 C C . GLN B 1 414 ? 7.195 12.648 20.953 1 98.19 414 GLN B C 1
ATOM 7649 O O . GLN B 1 414 ? 6.324 11.781 21.016 1 98.19 414 GLN B O 1
ATOM 7654 N N . LYS B 1 415 ? 7.422 13.367 19.891 1 98.12 415 LYS B N 1
ATOM 7655 C CA . LYS B 1 415 ? 6.816 13.023 18.609 1 98.12 415 LYS B CA 1
ATOM 7656 C C . LYS B 1 415 ? 7.875 12.875 17.516 1 98.12 415 LYS B C 1
ATOM 7658 O O . LYS B 1 415 ? 8.969 13.438 17.641 1 98.12 415 LYS B O 1
ATOM 7663 N N . MET B 1 416 ? 7.594 12.109 16.531 1 98.75 416 MET B N 1
ATOM 7664 C CA . MET B 1 416 ? 8.406 11.93 15.328 1 98.75 416 MET B CA 1
ATOM 7665 C C . MET B 1 416 ? 7.555 12.062 14.07 1 98.75 416 MET B C 1
ATOM 7667 O O . MET B 1 416 ? 6.324 12.023 14.141 1 98.75 416 MET B O 1
ATOM 7671 N N . HIS B 1 417 ? 8.195 12.352 12.977 1 98.81 417 HIS B N 1
ATOM 7672 C CA . HIS B 1 417 ? 7.516 12.461 11.695 1 98.81 417 HIS B CA 1
ATOM 7673 C C . HIS B 1 417 ? 7.926 11.328 10.758 1 98.81 417 HIS B C 1
ATOM 7675 O O . HIS B 1 417 ? 9.07 10.883 10.781 1 98.81 417 HIS B O 1
ATOM 7681 N N . TYR B 1 418 ? 6.93 10.922 9.984 1 98.69 418 TYR B N 1
ATOM 7682 C CA . TYR B 1 418 ? 7.195 9.859 9.023 1 98.69 418 TYR B CA 1
ATOM 7683 C C . TYR B 1 418 ? 6.438 10.109 7.723 1 98.69 418 TYR B C 1
ATOM 7685 O O . TYR B 1 418 ? 5.262 10.469 7.742 1 98.69 418 TYR B O 1
ATOM 7693 N N . SER B 1 419 ? 7.125 9.984 6.641 1 98.5 419 SER B N 1
ATOM 7694 C CA . SER B 1 419 ? 6.613 9.992 5.273 1 98.5 419 SER B CA 1
ATOM 7695 C C . SER B 1 419 ? 7.484 9.156 4.352 1 98.5 419 SER B C 1
ATOM 7697 O O . SER B 1 419 ? 8.516 8.625 4.773 1 98.5 419 SER B O 1
ATOM 7699 N N . GLU B 1 420 ? 7.02 8.891 3.197 1 98 420 GLU B N 1
ATOM 7700 C CA . GLU B 1 420 ? 7.75 8.164 2.158 1 98 420 GLU B CA 1
ATOM 7701 C C . GLU B 1 420 ? 7.703 8.922 0.831 1 98 420 GLU B C 1
ATOM 7703 O O . GLU B 1 420 ? 6.75 9.656 0.562 1 98 420 GLU B O 1
ATOM 7708 N N . PRO B 1 421 ? 8.781 8.75 0.07 1 97.31 421 PRO B N 1
ATOM 7709 C CA . PRO B 1 421 ? 8.766 9.414 -1.237 1 97.31 421 PRO B CA 1
ATOM 7710 C C . PRO B 1 421 ? 7.77 8.781 -2.207 1 97.31 421 PRO B C 1
ATOM 7712 O O . PRO B 1 421 ? 7.332 7.648 -1.995 1 97.31 421 PRO B O 1
ATOM 7715 N N . THR B 1 422 ? 7.438 9.492 -3.24 1 97.38 422 THR B N 1
ATOM 7716 C CA . THR B 1 422 ? 6.59 8.953 -4.297 1 97.38 422 THR B CA 1
ATOM 7717 C C . THR B 1 422 ? 7.309 7.836 -5.051 1 97.38 422 THR B C 1
ATOM 7719 O O . THR B 1 422 ? 8.539 7.773 -5.047 1 97.38 422 THR B O 1
ATOM 7722 N N . ALA B 1 423 ? 6.594 7.066 -5.766 1 95.69 423 ALA B N 1
ATOM 7723 C CA . ALA B 1 423 ? 7.102 5.863 -6.418 1 95.69 423 ALA B CA 1
ATOM 7724 C C . ALA B 1 423 ? 8.164 6.211 -7.457 1 95.69 423 ALA B C 1
ATOM 7726 O O . ALA B 1 423 ? 9.227 5.586 -7.504 1 95.69 423 ALA B O 1
ATOM 7727 N N . PRO B 1 424 ? 8 7.211 -8.266 1 95.75 424 PRO B N 1
ATOM 7728 C CA . PRO B 1 424 ? 8.984 7.465 -9.32 1 95.75 424 PRO B CA 1
ATOM 7729 C C . PRO B 1 424 ? 10.195 8.25 -8.836 1 95.75 424 PRO B C 1
ATOM 7731 O O . PRO B 1 424 ? 11.117 8.508 -9.602 1 95.75 424 PRO B O 1
ATOM 7734 N N . ALA B 1 425 ? 10.234 8.602 -7.547 1 95.75 425 ALA B N 1
ATOM 7735 C CA . ALA B 1 425 ? 11.266 9.5 -7.035 1 95.75 425 ALA B CA 1
ATOM 7736 C C . ALA B 1 425 ? 12.633 8.812 -7.023 1 95.75 425 ALA B C 1
ATOM 7738 O O . ALA B 1 425 ? 12.781 7.727 -6.461 1 95.75 425 ALA B O 1
ATOM 7739 N N . VAL B 1 426 ? 13.617 9.531 -7.594 1 92.19 426 VAL B N 1
ATOM 7740 C CA . VAL B 1 426 ? 14.953 8.945 -7.676 1 92.19 426 VAL B CA 1
ATOM 7741 C C . VAL B 1 426 ? 15.984 9.922 -7.109 1 92.19 426 VAL B C 1
ATOM 7743 O O . VAL B 1 426 ? 16.719 9.594 -6.18 1 92.19 426 VAL B O 1
ATOM 7746 N N . THR B 1 427 ? 16 11.148 -7.602 1 92.12 427 THR B N 1
ATOM 7747 C CA . THR B 1 427 ? 16.953 12.172 -7.164 1 92.12 427 THR B CA 1
ATOM 7748 C C . THR B 1 427 ? 16.562 12.727 -5.801 1 92.12 427 THR B C 1
ATOM 7750 O O . THR B 1 427 ? 15.398 12.609 -5.391 1 92.12 427 THR B O 1
ATOM 7753 N N . PRO B 1 428 ? 17.469 13.328 -5.176 1 92 428 PRO B N 1
ATOM 7754 C CA . PRO B 1 428 ? 17.109 13.953 -3.898 1 92 428 PRO B CA 1
ATOM 7755 C C . PRO B 1 428 ? 15.945 14.938 -4.031 1 92 428 PRO B C 1
ATOM 7757 O O . PRO B 1 428 ? 15.078 14.992 -3.158 1 92 428 PRO B O 1
ATOM 7760 N N . ARG B 1 429 ? 15.977 15.664 -5.035 1 92.81 429 ARG B N 1
ATOM 7761 C CA . ARG B 1 429 ? 14.906 16.625 -5.254 1 92.81 429 ARG B CA 1
ATOM 7762 C C . ARG B 1 429 ? 13.57 15.93 -5.434 1 92.81 429 ARG B C 1
ATOM 7764 O O . ARG B 1 429 ? 12.57 16.312 -4.812 1 92.81 429 ARG B O 1
ATOM 7771 N N . ASP B 1 430 ? 13.57 14.883 -6.293 1 94.44 430 ASP B N 1
ATOM 7772 C CA . ASP B 1 430 ? 12.344 14.133 -6.539 1 94.44 430 ASP B CA 1
ATOM 7773 C C . ASP B 1 430 ? 11.836 13.477 -5.258 1 94.44 430 ASP B C 1
ATOM 7775 O O . ASP B 1 430 ? 10.625 13.344 -5.059 1 94.44 430 ASP B O 1
ATOM 7779 N N . ARG B 1 431 ? 12.727 13.133 -4.438 1 96.5 431 ARG B N 1
ATOM 7780 C CA . ARG B 1 431 ? 12.422 12.336 -3.254 1 96.5 431 ARG B CA 1
ATOM 7781 C C . ARG B 1 431 ? 11.75 13.188 -2.182 1 96.5 431 ARG B C 1
ATOM 7783 O O . ARG B 1 431 ? 11.219 12.664 -1.203 1 96.5 431 ARG B O 1
ATOM 7790 N N . ARG B 1 432 ? 11.75 14.453 -2.344 1 96.56 432 ARG B N 1
ATOM 7791 C CA . ARG B 1 432 ? 11.141 15.336 -1.351 1 96.56 432 ARG B CA 1
ATOM 7792 C C . ARG B 1 432 ? 9.625 15.203 -1.358 1 96.56 432 ARG B C 1
ATOM 7794 O O . ARG B 1 432 ? 8.969 15.469 -0.35 1 96.56 432 ARG B O 1
ATOM 7801 N N . LYS B 1 433 ? 9.117 14.812 -2.514 1 97.06 433 LYS B N 1
ATOM 7802 C CA . LYS B 1 433 ? 7.668 14.688 -2.658 1 97.06 433 LYS B CA 1
ATOM 7803 C C . LYS B 1 433 ? 7.137 13.492 -1.881 1 97.06 433 LYS B C 1
ATOM 7805 O O . LYS B 1 433 ? 7.637 12.375 -2.031 1 97.06 433 LYS B O 1
ATOM 7810 N N . HIS B 1 434 ? 6.102 13.719 -1.093 1 98 434 HIS B N 1
ATOM 7811 C CA . HIS B 1 434 ? 5.539 12.68 -0.237 1 98 434 HIS B CA 1
ATOM 7812 C C . HIS B 1 434 ? 4.582 11.789 -1.016 1 98 434 HIS B C 1
ATOM 7814 O O . HIS B 1 434 ? 3.811 12.273 -1.848 1 98 434 HIS B O 1
ATOM 7820 N N . SER B 1 435 ? 4.57 10.539 -0.735 1 98.12 435 SER B N 1
ATOM 7821 C CA . SER B 1 435 ? 3.615 9.586 -1.29 1 98.12 435 SER B CA 1
ATOM 7822 C C . SER B 1 435 ? 2.227 9.773 -0.688 1 98.12 435 SER B C 1
ATOM 7824 O O . SER B 1 435 ? 2.088 10.367 0.385 1 98.12 435 SER B O 1
ATOM 7826 N N . PRO B 1 436 ? 1.17 9.328 -1.4 1 97.94 436 PRO B N 1
ATOM 7827 C CA . PRO B 1 436 ? -0.184 9.438 -0.853 1 97.94 436 PRO B CA 1
ATOM 7828 C C . PRO B 1 436 ? -0.377 8.609 0.416 1 97.94 436 PRO B C 1
ATOM 7830 O O . PRO B 1 436 ? -1.102 9.023 1.324 1 97.94 436 PRO B O 1
ATOM 7833 N N . ARG B 1 437 ? 0.191 7.43 0.419 1 98.06 437 ARG B N 1
ATOM 7834 C CA . ARG B 1 437 ? 0.135 6.523 1.562 1 98.06 437 ARG B CA 1
ATOM 7835 C C . ARG B 1 437 ? 1.535 6.105 1.999 1 98.06 437 ARG B C 1
ATOM 7837 O O . ARG B 1 437 ? 2.514 6.367 1.298 1 98.06 437 ARG B O 1
ATOM 7844 N N . VAL B 1 438 ? 1.648 5.539 3.17 1 98.12 438 VAL B N 1
ATOM 7845 C CA . VAL B 1 438 ? 2.902 4.945 3.627 1 98.12 438 VAL B CA 1
ATOM 7846 C C . VAL B 1 438 ? 2.721 3.445 3.834 1 98.12 438 VAL B C 1
ATOM 7848 O O . VAL B 1 438 ? 1.622 2.984 4.152 1 98.12 438 VAL B O 1
ATOM 7851 N N . LYS B 1 439 ? 3.762 2.721 3.682 1 97 439 LYS B N 1
ATOM 7852 C CA . LYS B 1 439 ? 3.648 1.27 3.58 1 97 439 LYS B CA 1
ATOM 7853 C C . LYS B 1 439 ? 3.951 0.598 4.914 1 97 439 LYS B C 1
ATOM 7855 O O . LYS B 1 439 ? 3.617 -0.571 5.121 1 97 439 LYS B O 1
ATOM 7860 N N . THR B 1 440 ? 4.621 1.328 5.773 1 98 440 THR B N 1
ATOM 7861 C CA . THR B 1 440 ? 5.039 0.691 7.02 1 98 440 THR B CA 1
ATOM 7862 C C . THR B 1 440 ? 5.238 1.729 8.117 1 98 440 THR B C 1
ATOM 7864 O O . THR B 1 440 ? 4.902 2.902 7.941 1 98 440 THR B O 1
ATOM 7867 N N . LEU B 1 441 ? 5.68 1.218 9.336 1 98.44 441 LEU B N 1
ATOM 7868 C CA . LEU B 1 441 ? 6.023 2.059 10.477 1 98.44 441 LEU B CA 1
ATOM 7869 C C . LEU B 1 441 ? 7.535 2.174 10.633 1 98.44 441 LEU B C 1
ATOM 7871 O O . LEU B 1 441 ? 8.266 1.2 10.414 1 98.44 441 LEU B O 1
ATOM 7875 N N . PRO B 1 442 ? 8 3.395 10.906 1 98.5 442 PRO B N 1
ATOM 7876 C CA . PRO B 1 442 ? 9.43 3.506 11.219 1 98.5 442 PRO B CA 1
ATOM 7877 C C . PRO B 1 442 ? 9.805 2.822 12.531 1 98.5 442 PRO B C 1
ATOM 7879 O O . PRO B 1 442 ? 8.93 2.557 13.359 1 98.5 442 PRO B O 1
ATOM 7882 N N . PRO B 1 443 ? 11.078 2.568 12.734 1 98.56 443 PRO B N 1
ATOM 7883 C CA . PRO B 1 443 ? 11.516 1.859 13.938 1 98.56 443 PRO B CA 1
ATOM 7884 C C . PRO B 1 443 ? 11.578 2.764 15.164 1 98.56 443 PRO B C 1
ATOM 7886 O O . PRO B 1 443 ? 12.617 2.85 15.828 1 98.56 443 PRO B O 1
ATOM 7889 N N . CYS B 1 444 ? 10.5 3.34 15.492 1 98.5 444 CYS B N 1
ATOM 7890 C CA . CYS B 1 444 ? 10.391 4.164 16.688 1 98.5 444 CYS B CA 1
ATOM 7891 C C . CYS B 1 444 ? 9.844 3.359 17.859 1 98.5 444 CYS B C 1
ATOM 7893 O O . CYS B 1 444 ? 9.539 2.172 17.719 1 98.5 444 CYS B O 1
ATOM 7895 N N . ALA B 1 445 ? 9.805 4.023 18.984 1 98.12 445 ALA B N 1
ATOM 7896 C CA . ALA B 1 445 ? 9.211 3.387 20.156 1 98.12 445 ALA B CA 1
ATOM 7897 C C . ALA B 1 445 ? 7.727 3.098 19.938 1 98.12 445 ALA B C 1
ATOM 7899 O O . ALA B 1 445 ? 7.043 3.846 19.234 1 98.12 445 ALA B O 1
ATOM 7900 N N . ARG B 1 446 ? 7.156 2.102 20.562 1 97.69 446 ARG B N 1
ATOM 7901 C CA . ARG B 1 446 ? 5.781 1.647 20.375 1 97.69 446 ARG B CA 1
ATOM 7902 C C . ARG B 1 446 ? 4.785 2.684 20.875 1 97.69 446 ARG B C 1
ATOM 7904 O O . ARG B 1 446 ? 3.617 2.674 20.469 1 97.69 446 ARG B O 1
ATOM 7911 N N . ASP B 1 447 ? 5.188 3.49 21.797 1 98 447 ASP B N 1
ATOM 7912 C CA . ASP B 1 447 ? 4.285 4.484 22.375 1 98 447 ASP B CA 1
ATOM 7913 C C . ASP B 1 447 ? 4.559 5.871 21.797 1 98 447 ASP B C 1
ATOM 7915 O O . ASP B 1 447 ? 4.168 6.879 22.391 1 98 447 ASP B O 1
ATOM 7919 N N . MET B 1 448 ? 5.246 5.922 20.688 1 98.44 448 MET B N 1
ATOM 7920 C CA . MET B 1 448 ? 5.621 7.176 20.047 1 98.44 448 MET B CA 1
ATOM 7921 C C . MET B 1 448 ? 4.391 7.898 19.5 1 98.44 448 MET B C 1
ATOM 7923 O O . MET B 1 448 ? 3.475 7.262 18.984 1 98.44 448 MET B O 1
ATOM 7927 N N . ASP B 1 449 ? 4.285 9.258 19.688 1 98.44 449 ASP B N 1
ATOM 7928 C CA . ASP B 1 449 ? 3.387 10.039 18.844 1 98.44 449 ASP B CA 1
ATOM 7929 C C . ASP B 1 449 ? 3.971 10.234 17.438 1 98.44 449 ASP B C 1
ATOM 7931 O O . ASP B 1 449 ? 4.969 10.945 17.281 1 98.44 449 ASP B O 1
ATOM 7935 N N . LEU B 1 450 ? 3.322 9.625 16.5 1 98.81 450 LEU B N 1
ATOM 7936 C CA . LEU B 1 450 ? 3.869 9.625 15.148 1 98.81 450 LEU B CA 1
ATOM 7937 C C . LEU B 1 450 ? 2.979 10.43 14.203 1 98.81 450 LEU B C 1
ATOM 7939 O O . LEU B 1 450 ? 1.795 10.125 14.047 1 98.81 450 LEU B O 1
ATOM 7943 N N . MET B 1 451 ? 3.572 11.484 13.633 1 98.81 451 MET B N 1
ATOM 7944 C CA . MET B 1 451 ? 2.893 12.273 12.609 1 98.81 451 MET B CA 1
ATOM 7945 C C . MET B 1 451 ? 3.137 11.688 11.219 1 98.81 451 MET B C 1
ATOM 7947 O O . MET B 1 451 ? 4.27 11.68 10.734 1 98.81 451 MET B O 1
ATOM 7951 N N . VAL B 1 452 ? 2.068 11.164 10.609 1 98.81 452 VAL B N 1
ATOM 7952 C CA . VAL B 1 452 ? 2.156 10.648 9.25 1 98.81 452 VAL B CA 1
ATOM 7953 C C . VAL B 1 452 ? 1.927 11.781 8.25 1 98.81 452 VAL B C 1
ATOM 7955 O O . VAL B 1 452 ? 0.818 12.312 8.148 1 98.81 452 VAL B O 1
ATOM 7958 N N . GLU B 1 453 ? 2.994 12.133 7.605 1 98.19 453 GLU B N 1
ATOM 7959 C CA . GLU B 1 453 ? 2.916 13.203 6.613 1 98.19 453 GLU B CA 1
ATOM 7960 C C . GLU B 1 453 ? 2.799 12.633 5.199 1 98.19 453 GLU B C 1
ATOM 7962 O O . GLU B 1 453 ? 3.801 12.516 4.488 1 98.19 453 GLU B O 1
ATOM 7967 N N . ALA B 1 454 ? 1.588 12.328 4.84 1 98.44 454 ALA B N 1
ATOM 7968 C CA . ALA B 1 454 ? 1.245 11.781 3.529 1 98.44 454 ALA B CA 1
ATOM 7969 C C . ALA B 1 454 ? 0.187 12.641 2.838 1 98.44 454 ALA B C 1
ATOM 7971 O O . ALA B 1 454 ? -0.557 13.367 3.496 1 98.44 454 ALA B O 1
ATOM 7972 N N . LYS B 1 455 ? 0.134 12.5 1.544 1 97.56 455 LYS B N 1
ATOM 7973 C CA . LYS B 1 455 ? -0.778 13.336 0.767 1 97.56 455 LYS B CA 1
ATOM 7974 C C . LYS B 1 455 ? -2.232 13.055 1.136 1 97.56 455 LYS B C 1
ATOM 7976 O O . LYS B 1 455 ? -3.059 13.969 1.17 1 97.56 455 LYS B O 1
ATOM 7981 N N . ASP B 1 456 ? -2.539 11.836 1.443 1 98.12 456 ASP B N 1
ATOM 7982 C CA . ASP B 1 456 ? -3.924 11.438 1.675 1 98.12 456 ASP B CA 1
ATOM 7983 C C . ASP B 1 456 ? -4.309 11.609 3.143 1 98.12 456 ASP B C 1
ATOM 7985 O O . ASP B 1 456 ? -5.391 11.195 3.561 1 98.12 456 ASP B O 1
ATOM 7989 N N . LYS B 1 457 ? -3.484 12.172 3.93 1 98.31 457 LYS B N 1
ATOM 7990 C CA . LYS B 1 457 ? -3.789 12.641 5.281 1 98.31 457 LYS B CA 1
ATOM 7991 C C . LYS B 1 457 ? -4.336 11.5 6.141 1 98.31 457 LYS B C 1
ATOM 7993 O O . LYS B 1 457 ? -3.646 10.508 6.375 1 98.31 457 LYS B O 1
ATOM 7998 N N . GLU B 1 458 ? -5.629 11.656 6.656 1 98.75 458 GLU B N 1
ATOM 7999 C CA . GLU B 1 458 ? -6.199 10.656 7.562 1 98.75 458 GLU B CA 1
ATOM 8000 C C . GLU B 1 458 ? -6.391 9.32 6.855 1 98.75 458 GLU B C 1
ATOM 8002 O O . GLU B 1 458 ? -6.371 8.266 7.496 1 98.75 458 GLU B O 1
ATOM 8007 N N . GLN B 1 459 ? -6.5 9.32 5.543 1 98.75 459 GLN B N 1
ATOM 8008 C CA . GLN B 1 459 ? -6.645 8.062 4.82 1 98.75 459 GLN B CA 1
ATOM 8009 C C . GLN B 1 459 ? -5.375 7.223 4.914 1 98.75 459 GLN B C 1
ATOM 8011 O O . GLN B 1 459 ? -5.438 5.992 4.941 1 98.75 459 GLN B O 1
ATOM 8016 N N . ALA B 1 460 ? -4.266 7.918 4.887 1 98.75 460 ALA B N 1
ATOM 8017 C CA . ALA B 1 460 ? -3.002 7.211 5.074 1 98.75 460 ALA B CA 1
ATOM 8018 C C . ALA B 1 460 ? -2.932 6.574 6.457 1 98.75 460 ALA B C 1
ATOM 8020 O O . ALA B 1 460 ? -2.453 5.445 6.605 1 98.75 460 ALA B O 1
ATOM 8021 N N . VAL B 1 461 ? -3.391 7.281 7.438 1 98.88 461 VAL B N 1
ATOM 8022 C CA . VAL B 1 461 ? -3.418 6.77 8.805 1 98.88 461 VAL B CA 1
ATOM 8023 C C . VAL B 1 461 ? -4.344 5.559 8.883 1 98.88 461 VAL B C 1
ATOM 8025 O O . VAL B 1 461 ? -3.99 4.539 9.484 1 98.88 461 VAL B O 1
ATOM 8028 N N . PHE B 1 462 ? -5.512 5.664 8.242 1 98.81 462 PHE B N 1
ATOM 8029 C CA . PHE B 1 462 ? -6.469 4.562 8.219 1 98.81 462 PHE B CA 1
ATOM 8030 C C . PHE B 1 462 ? -5.832 3.307 7.633 1 98.81 462 PHE B C 1
ATOM 8032 O O . PHE B 1 462 ? -6.02 2.205 8.148 1 98.81 462 PHE B O 1
ATOM 8039 N N . GLU B 1 463 ? -5.18 3.514 6.59 1 98.25 463 GLU B N 1
ATOM 8040 C CA . GLU B 1 463 ? -4.582 2.357 5.926 1 98.25 463 GLU B CA 1
ATOM 8041 C C . GLU B 1 463 ? -3.537 1.692 6.82 1 98.25 463 GLU B C 1
ATOM 8043 O O . GLU B 1 463 ? -3.451 0.463 6.871 1 98.25 463 GLU B O 1
ATOM 8048 N N . LEU B 1 464 ? -2.732 2.465 7.492 1 98.5 464 LEU B N 1
ATOM 8049 C CA . LEU B 1 464 ? -1.775 1.917 8.445 1 98.5 464 LEU B CA 1
ATOM 8050 C C . LEU B 1 464 ? -2.49 1.15 9.555 1 98.5 464 LEU B C 1
ATOM 8052 O O . LEU B 1 464 ? -2.068 0.052 9.922 1 98.5 464 LEU B O 1
ATOM 8056 N N . MET B 1 465 ? -3.543 1.737 10.07 1 98.62 465 MET B N 1
ATOM 8057 C CA . MET B 1 465 ? -4.309 1.102 11.141 1 98.62 465 MET B CA 1
ATOM 8058 C C . MET B 1 465 ? -4.824 -0.265 10.703 1 98.62 465 MET B C 1
ATOM 8060 O O . MET B 1 465 ? -4.691 -1.247 11.43 1 98.62 465 MET B O 1
ATOM 8064 N N . ARG B 1 466 ? -5.312 -0.316 9.516 1 98.19 466 ARG B N 1
ATOM 8065 C CA . ARG B 1 466 ? -5.875 -1.563 9.008 1 98.19 466 ARG B CA 1
ATOM 8066 C C . ARG B 1 466 ? -4.777 -2.584 8.719 1 98.19 466 ARG B C 1
ATOM 8068 O O . ARG B 1 466 ? -4.902 -3.756 9.086 1 98.19 466 ARG B O 1
ATOM 8075 N N . ALA B 1 467 ? -3.766 -2.129 8.094 1 98.19 467 ALA B N 1
ATOM 8076 C CA . ALA B 1 467 ? -2.709 -3.041 7.664 1 98.19 467 ALA B CA 1
ATOM 8077 C C . ALA B 1 467 ? -2.035 -3.705 8.859 1 98.19 467 ALA B C 1
ATOM 8079 O O . ALA B 1 467 ? -1.734 -4.898 8.828 1 98.19 467 ALA B O 1
ATOM 8080 N N . PHE B 1 468 ? -1.855 -2.91 9.914 1 98.5 468 PHE B N 1
ATOM 8081 C CA . PHE B 1 468 ? -1.05 -3.4 11.023 1 98.5 468 PHE B CA 1
ATOM 8082 C C . PHE B 1 468 ? -1.919 -3.658 12.25 1 98.5 468 PHE B C 1
ATOM 8084 O O . PHE B 1 468 ? -1.404 -3.939 13.336 1 98.5 468 PHE B O 1
ATOM 8091 N N . LYS B 1 469 ? -3.244 -3.512 12.109 1 98 469 LYS B N 1
ATOM 8092 C CA . LYS B 1 469 ? -4.191 -3.721 13.195 1 98 469 LYS B CA 1
ATOM 8093 C C . LYS B 1 469 ? -3.854 -2.844 14.398 1 98 469 LYS B C 1
ATOM 8095 O O . LYS B 1 469 ? -3.797 -3.326 15.531 1 98 469 LYS B O 1
ATOM 8100 N N . LEU B 1 470 ? -3.602 -1.584 14.094 1 98.5 470 LEU B N 1
ATOM 8101 C CA . LEU B 1 470 ? -3.336 -0.621 15.156 1 98.5 470 LEU B CA 1
ATOM 8102 C C . LEU B 1 470 ? -4.629 -0.205 15.852 1 98.5 470 LEU B C 1
ATOM 8104 O O . LEU B 1 470 ? -5.719 -0.396 15.305 1 98.5 470 LEU B O 1
ATOM 8108 N N . PRO B 1 471 ? -4.512 0.339 17.047 1 97.88 471 PRO B N 1
ATOM 8109 C CA . PRO B 1 471 ? -5.738 0.765 17.734 1 97.88 471 PRO B CA 1
ATOM 8110 C C . PRO B 1 471 ? -6.633 1.631 16.859 1 97.88 471 PRO B C 1
ATOM 8112 O O . PRO B 1 471 ? -6.156 2.588 16.234 1 97.88 471 PRO B O 1
ATOM 8115 N N . GLY B 1 472 ? -7.914 1.251 16.75 1 97.81 472 GLY B N 1
ATOM 8116 C CA . GLY B 1 472 ? -8.891 1.983 15.961 1 97.81 472 GLY B CA 1
ATOM 8117 C C . GLY B 1 472 ? -9.086 1.413 14.57 1 97.81 472 GLY B C 1
ATOM 8118 O O . GLY B 1 472 ? -9.883 1.931 13.789 1 97.81 472 GLY B O 1
ATOM 8119 N N . TRP B 1 473 ? -8.414 0.275 14.258 1 98.06 473 TRP B N 1
ATOM 8120 C CA . TRP B 1 473 ? -8.406 -0.278 12.906 1 98.06 473 TRP B CA 1
ATOM 8121 C C . TRP B 1 473 ? -9.812 -0.68 12.477 1 98.06 473 TRP B C 1
ATOM 8123 O O . TRP B 1 473 ? -10.102 -0.745 11.281 1 98.06 473 TRP B O 1
ATOM 8133 N N . ASP B 1 474 ? -10.719 -0.866 13.414 1 97.81 474 ASP B N 1
ATOM 8134 C CA . ASP B 1 474 ? -12.039 -1.417 13.125 1 97.81 474 ASP B CA 1
ATOM 8135 C C . ASP B 1 474 ? -13.125 -0.368 13.336 1 97.81 474 ASP B C 1
ATOM 8137 O O . ASP B 1 474 ? -14.305 -0.707 13.461 1 97.81 474 ASP B O 1
ATOM 8141 N N . LEU B 1 475 ? -12.758 0.889 13.367 1 98.56 475 LEU B N 1
ATOM 8142 C CA . LEU B 1 475 ? -13.719 1.928 13.719 1 98.56 475 LEU B CA 1
ATOM 8143 C C . LEU B 1 475 ? -14.312 2.564 12.469 1 98.56 475 LEU B C 1
ATOM 8145 O O . LEU B 1 475 ? -15.242 3.373 12.562 1 98.56 475 LEU B O 1
ATOM 8149 N N . PHE B 1 476 ? -13.836 2.244 11.344 1 98.62 476 PHE B N 1
ATOM 8150 C CA . PHE B 1 476 ? -14.289 2.881 10.109 1 98.62 476 PHE B CA 1
ATOM 8151 C C . PHE B 1 476 ? -14.5 1.844 9.016 1 98.62 476 PHE B C 1
ATOM 8153 O O . PHE B 1 476 ? -13.914 0.758 9.055 1 98.62 476 PHE B O 1
ATOM 8160 N N . ASN B 1 477 ? -15.312 2.209 8.023 1 97.94 477 ASN B N 1
ATOM 8161 C CA . ASN B 1 477 ? -15.656 1.296 6.938 1 97.94 477 ASN B CA 1
ATOM 8162 C C . ASN B 1 477 ? -15.516 1.968 5.574 1 97.94 477 ASN B C 1
ATOM 8164 O O . ASN B 1 477 ? -15.336 3.184 5.492 1 97.94 477 ASN B O 1
ATOM 8168 N N . ASP B 1 478 ? -15.586 1.145 4.562 1 96.5 478 ASP B N 1
ATOM 8169 C CA . ASP B 1 478 ? -15.422 1.628 3.193 1 96.5 478 ASP B CA 1
ATOM 8170 C C . ASP B 1 478 ? -16.609 2.5 2.775 1 96.5 478 ASP B C 1
ATOM 8172 O O . ASP B 1 478 ? -17.75 2.168 3.053 1 96.5 478 ASP B O 1
ATOM 8176 N N . LEU B 1 479 ? -16.25 3.525 2.129 1 95.62 479 LEU B N 1
ATOM 8177 C CA . LEU B 1 479 ? -17.234 4.422 1.526 1 95.62 479 LEU B CA 1
ATOM 8178 C C . LEU B 1 479 ? -18.016 3.709 0.428 1 95.62 479 LEU B C 1
ATOM 8180 O O . LEU B 1 479 ? -17.469 2.834 -0.255 1 95.62 479 LEU B O 1
ATOM 8184 N N . VAL B 1 480 ? -19.297 4.062 0.331 1 94.94 480 VAL B N 1
ATOM 8185 C CA . VAL B 1 480 ? -20.047 3.713 -0.871 1 94.94 480 VAL B CA 1
ATOM 8186 C C . VAL B 1 480 ? -19.75 4.727 -1.975 1 94.94 480 VAL B C 1
ATOM 8188 O O . VAL B 1 480 ? -19.984 5.926 -1.797 1 94.94 480 VAL B O 1
ATOM 8191 N N . PRO B 1 481 ? -19.234 4.238 -3.102 1 95.25 481 PRO B N 1
ATOM 8192 C CA . PRO B 1 481 ? -18.844 5.195 -4.141 1 95.25 481 PRO B CA 1
ATOM 8193 C C . PRO B 1 481 ? -19.969 6.176 -4.488 1 95.25 481 PRO B C 1
ATOM 8195 O O . PRO B 1 481 ? -21.094 5.762 -4.777 1 95.25 481 PRO B O 1
ATOM 8198 N N . HIS B 1 482 ? -19.688 7.484 -4.402 1 93.75 482 HIS B N 1
ATOM 8199 C CA . HIS B 1 482 ? -20.5 8.594 -4.887 1 93.75 482 HIS B CA 1
ATOM 8200 C C . HIS B 1 482 ? -21.719 8.805 -4.004 1 93.75 482 HIS B C 1
ATOM 8202 O O . HIS B 1 482 ? -22.688 9.461 -4.414 1 93.75 482 HIS B O 1
ATOM 8208 N N . GLU B 1 483 ? -21.688 8.172 -2.871 1 91.5 483 GLU B N 1
ATOM 8209 C CA . GLU B 1 483 ? -22.797 8.336 -1.927 1 91.5 483 GLU B CA 1
ATOM 8210 C C . GLU B 1 483 ? -22.281 8.75 -0.55 1 91.5 483 GLU B C 1
ATOM 8212 O O . GLU B 1 483 ? -21.25 8.234 -0.084 1 91.5 483 GLU B O 1
ATOM 8217 N N . ARG B 1 484 ? -23.016 9.711 0.058 1 92.06 484 ARG B N 1
ATOM 8218 C CA . ARG B 1 484 ? -22.734 10.125 1.427 1 92.06 484 ARG B CA 1
ATOM 8219 C C . ARG B 1 484 ? -24.016 10.141 2.27 1 92.06 484 ARG B C 1
ATOM 8221 O O . ARG B 1 484 ? -24.938 10.898 1.988 1 92.06 484 ARG B O 1
ATOM 8228 N N . ASP B 1 485 ? -24 9.406 3.307 1 91.31 485 ASP B N 1
ATOM 8229 C CA . ASP B 1 485 ? -25.188 9.281 4.156 1 91.31 485 ASP B CA 1
ATOM 8230 C C . ASP B 1 485 ? -25.172 10.328 5.27 1 91.31 485 ASP B C 1
ATOM 8232 O O . ASP B 1 485 ? -26.125 10.43 6.051 1 91.31 485 ASP B O 1
ATOM 8236 N N . ASP B 1 486 ? -24.141 11.055 5.336 1 95.56 486 ASP B N 1
ATOM 8237 C CA . ASP B 1 486 ? -23.984 11.984 6.449 1 95.56 486 ASP B CA 1
ATOM 8238 C C . ASP B 1 486 ? -24.094 13.438 5.973 1 95.56 486 ASP B C 1
ATOM 8240 O O . ASP B 1 486 ? -23.594 14.344 6.629 1 95.56 486 ASP B O 1
ATOM 8244 N N . GLU B 1 487 ? -24.641 13.586 4.816 1 93.5 487 GLU B N 1
ATOM 8245 C CA . GLU B 1 487 ? -24.938 14.914 4.285 1 93.5 487 GLU B CA 1
ATOM 8246 C C . GLU B 1 487 ? -26.438 15.07 4.016 1 93.5 487 GLU B C 1
ATOM 8248 O O . GLU B 1 487 ? -27.109 14.102 3.66 1 93.5 487 GLU B O 1
ATOM 8253 N N . PRO B 1 488 ? -26.844 16.281 4.188 1 89.31 488 PRO B N 1
ATOM 8254 C CA . PRO B 1 488 ? -28.234 16.516 3.832 1 89.31 488 PRO B CA 1
ATOM 8255 C C . PRO B 1 488 ? -28.484 16.438 2.326 1 89.31 488 PRO B C 1
ATOM 8257 O O . PRO B 1 488 ? -27.594 16.75 1.535 1 89.31 488 PRO B O 1
ATOM 8260 N N . ARG B 1 489 ? -29.625 15.852 1.977 1 82.19 489 ARG B N 1
ATOM 8261 C CA . ARG B 1 489 ? -30.016 15.773 0.576 1 82.19 489 ARG B CA 1
ATOM 8262 C C . ARG B 1 489 ? -31.453 16.25 0.391 1 82.19 489 ARG B C 1
ATOM 8264 O O . ARG B 1 489 ? -32.344 15.93 1.205 1 82.19 489 ARG B O 1
ATOM 8271 N N . LYS B 1 490 ? -31.562 17.109 -0.631 1 79.94 490 LYS B N 1
ATOM 8272 C CA . LYS B 1 490 ? -32.906 17.547 -0.977 1 79.94 490 LYS B CA 1
ATOM 8273 C C . LYS B 1 490 ? -33.688 16.422 -1.689 1 79.94 490 LYS B C 1
ATOM 8275 O O . LYS B 1 490 ? -33.062 15.523 -2.273 1 79.94 490 LYS B O 1
ATOM 8280 N N . ALA B 1 491 ? -34.875 16.469 -1.435 1 76.06 491 ALA B N 1
ATOM 8281 C CA . ALA B 1 491 ? -35.719 15.5 -2.133 1 76.06 491 ALA B CA 1
ATOM 8282 C C . ALA B 1 491 ? -35.562 15.641 -3.645 1 76.06 491 ALA B C 1
ATOM 8284 O O . ALA B 1 491 ? -35.5 16.75 -4.168 1 76.06 491 ALA B O 1
ATOM 8285 N N . VAL B 1 492 ? -35.125 14.641 -4.242 1 70.62 492 VAL B N 1
ATOM 8286 C CA . VAL B 1 492 ? -35.031 14.703 -5.695 1 70.62 492 VAL B CA 1
ATOM 8287 C C . VAL B 1 492 ? -36.062 13.805 -6.336 1 70.62 492 VAL B C 1
ATOM 8289 O O . VAL B 1 492 ? -36.344 12.711 -5.844 1 70.62 492 VAL B O 1
ATOM 8292 N N . LEU B 1 493 ? -36.812 14.312 -7.254 1 65.19 493 LEU B N 1
ATOM 8293 C CA . LEU B 1 493 ? -37.75 13.531 -8.062 1 65.19 493 LEU B CA 1
ATOM 8294 C C . LEU B 1 493 ? -37.031 12.758 -9.148 1 65.19 493 LEU B C 1
ATOM 8296 O O . LEU B 1 493 ? -36.312 13.352 -9.969 1 65.19 493 LEU B O 1
ATOM 8300 N N . LYS B 1 494 ? -36.812 11.539 -8.922 1 60.12 494 LYS B N 1
ATOM 8301 C CA . LYS B 1 494 ? -36.188 10.758 -9.992 1 60.12 494 LYS B CA 1
ATOM 8302 C C . LYS B 1 494 ? -37.25 10.18 -10.938 1 60.12 494 LYS B C 1
ATOM 8304 O O . LYS B 1 494 ? -38.281 9.703 -10.484 1 60.12 494 LYS B O 1
ATOM 8309 N N . LYS B 1 495 ? -37.156 10.383 -12.297 1 55.5 495 LYS B N 1
ATOM 8310 C CA . LYS B 1 495 ? -38.062 9.828 -13.312 1 55.5 495 LYS B CA 1
ATOM 8311 C C . LYS B 1 495 ? -37.938 8.312 -13.375 1 55.5 495 LYS B C 1
ATOM 8313 O O . LYS B 1 495 ? -36.844 7.766 -13.375 1 55.5 495 LYS B O 1
ATOM 8318 N N . SER B 1 496 ? -38.875 7.602 -13.008 1 51.91 496 SER B N 1
ATOM 8319 C CA . SER B 1 496 ? -38.875 6.145 -13.109 1 51.91 496 SER B CA 1
ATOM 8320 C C . SER B 1 496 ? -38.594 5.691 -14.539 1 51.91 496 SER B C 1
ATOM 8322 O O . SER B 1 496 ? -39.188 6.211 -15.484 1 51.91 496 SER B O 1
ATOM 8324 N N . LYS B 1 497 ? -37.594 5.117 -14.734 1 47.81 497 LYS B N 1
ATOM 8325 C CA . LYS B 1 497 ? -37.25 4.637 -16.078 1 47.81 497 LYS B CA 1
ATOM 8326 C C . LYS B 1 497 ? -38.375 3.76 -16.625 1 47.81 497 LYS B C 1
ATOM 8328 O O . LYS B 1 497 ? -38.5 3.586 -17.844 1 47.81 497 LYS B O 1
ATOM 8333 N N . GLY B 1 498 ? -38.938 2.908 -15.805 1 45.38 498 GLY B N 1
ATOM 8334 C CA . GLY B 1 498 ? -39.75 1.856 -16.391 1 45.38 498 GLY B CA 1
ATOM 8335 C C . GLY B 1 498 ? -41.188 2.309 -16.703 1 45.38 498 GLY B C 1
ATOM 8336 O O . GLY B 1 498 ? -42.125 1.781 -16.141 1 45.38 498 GLY B O 1
ATOM 8337 N N . GLY B 1 499 ? -41.344 3.504 -17.031 1 40.59 499 GLY B N 1
ATOM 8338 C CA . GLY B 1 499 ? -42.75 3.633 -17.375 1 40.59 499 GLY B CA 1
ATOM 8339 C C . GLY B 1 499 ? -43.156 2.701 -18.5 1 40.59 499 GLY B C 1
ATOM 8340 O O . GLY B 1 499 ? -42.562 2.684 -19.562 1 40.59 499 GLY B O 1
ATOM 8341 N N . LYS B 1 500 ? -43.719 1.472 -18.062 1 38.59 500 LYS B N 1
ATOM 8342 C CA . LYS B 1 500 ? -44.406 0.67 -19.062 1 38.59 500 LYS B CA 1
ATOM 8343 C C . LYS B 1 500 ? -45.375 1.528 -19.891 1 38.59 500 LYS B C 1
ATOM 8345 O O . LYS B 1 500 ? -46.125 2.328 -19.344 1 38.59 500 LYS B O 1
ATOM 8350 N N . LYS B 1 501 ? -45 1.597 -21.125 1 38.81 501 LYS B N 1
ATOM 8351 C CA . LYS B 1 501 ? -45.938 2.1 -22.125 1 38.81 501 LYS B CA 1
ATOM 8352 C C . LYS B 1 501 ? -47.312 1.472 -21.953 1 38.81 501 LYS B C 1
ATOM 8354 O O . LYS B 1 501 ? -47.469 0.25 -22.031 1 38.81 501 LYS B O 1
ATOM 8359 N N . LYS B 1 502 ? -48.062 2.01 -20.984 1 40.47 502 LYS B N 1
ATOM 8360 C CA . LYS B 1 502 ? -49.406 1.499 -21.188 1 40.47 502 LYS B CA 1
ATOM 8361 C C . LYS B 1 502 ? -49.875 1.732 -22.625 1 40.47 502 LYS B C 1
ATOM 8363 O O . LYS B 1 502 ? -49.344 2.617 -23.312 1 40.47 502 LYS B O 1
ATOM 8368 N N . ALA B 1 503 ? -50.719 0.911 -23.141 1 42.03 503 ALA B N 1
ATOM 8369 C CA . ALA B 1 503 ? -51.344 0.903 -24.469 1 42.03 503 ALA B CA 1
ATOM 8370 C C . ALA B 1 503 ? -51.781 2.311 -24.875 1 42.03 503 ALA B C 1
ATOM 8372 O O . ALA B 1 503 ? -51.688 2.674 -26.047 1 42.03 503 ALA B O 1
ATOM 8373 N N . ASN B 1 504 ? -52.781 2.922 -24.016 1 38.59 504 ASN B N 1
ATOM 8374 C CA . ASN B 1 504 ? -53.438 4.125 -24.516 1 38.59 504 ASN B CA 1
ATOM 8375 C C . ASN B 1 504 ? -52.594 5.371 -24.25 1 38.59 504 ASN B C 1
ATOM 8377 O O . ASN B 1 504 ? -52.406 5.762 -23.094 1 38.59 504 ASN B O 1
ATOM 8381 N N . GLY B 1 505 ? -51.562 5.875 -24.891 1 44.22 505 GLY B N 1
ATOM 8382 C CA . GLY B 1 505 ? -50.625 6.938 -25.219 1 44.22 505 GLY B CA 1
ATOM 8383 C C . GLY B 1 505 ? -50.031 7.621 -24 1 44.22 505 GLY B C 1
ATOM 8384 O O . GLY B 1 505 ? -49.219 8.539 -24.109 1 44.22 505 GLY B O 1
ATOM 8385 N N . GLY B 1 506 ? -50.656 7.73 -22.891 1 43.41 506 GLY B N 1
ATOM 8386 C CA . GLY B 1 506 ? -50.125 8.656 -21.891 1 43.41 506 GLY B CA 1
ATOM 8387 C C . GLY B 1 506 ? -49 8.062 -21.047 1 43.41 506 GLY B C 1
ATOM 8388 O O . GLY B 1 506 ? -49.094 6.922 -20.594 1 43.41 506 GLY B O 1
ATOM 8389 N N . GLN B 1 507 ? -47.781 8.352 -21.312 1 43.91 507 GLN B N 1
ATOM 8390 C CA . GLN B 1 507 ? -46.625 7.953 -20.516 1 43.91 507 GLN B CA 1
ATOM 8391 C C . GLN B 1 507 ? -46.719 8.547 -19.109 1 43.91 507 GLN B C 1
ATOM 8393 O O . GLN B 1 507 ? -46.781 9.766 -18.938 1 43.91 507 GLN B O 1
ATOM 8398 N N . ILE B 1 508 ? -47.375 7.969 -18.234 1 47.06 508 ILE B N 1
ATOM 8399 C CA . ILE B 1 508 ? -47.219 8.477 -16.875 1 47.06 508 ILE B CA 1
ATOM 8400 C C . ILE B 1 508 ? -45.781 8.25 -16.406 1 47.06 508 ILE B C 1
ATOM 8402 O O . ILE B 1 508 ? -45.312 7.105 -16.297 1 47.06 508 ILE B O 1
ATOM 8406 N N . GLU B 1 509 ? -44.938 9.148 -16.656 1 49.5 509 GLU B N 1
ATOM 8407 C CA . GLU B 1 509 ? -43.625 9.188 -16.047 1 49.5 509 GLU B CA 1
ATOM 8408 C C . GLU B 1 509 ? -43.719 9.07 -14.531 1 49.5 509 GLU B C 1
ATOM 8410 O O . GLU B 1 509 ? -44.219 9.969 -13.859 1 49.5 509 GLU B O 1
ATOM 8415 N N . ASP B 1 510 ? -43.844 7.914 -14 1 55.84 510 ASP B N 1
ATOM 8416 C CA . ASP B 1 510 ? -43.812 7.727 -12.555 1 55.84 510 ASP B CA 1
ATOM 8417 C C . ASP B 1 510 ? -42.5 8.25 -11.969 1 55.84 510 ASP B C 1
ATOM 8419 O O . ASP B 1 510 ? -41.406 7.832 -12.375 1 55.84 510 ASP B O 1
ATOM 8423 N N . GLN B 1 511 ? -42.531 9.469 -11.586 1 56.94 511 GLN B N 1
ATOM 8424 C CA . GLN B 1 511 ? -41.438 10.086 -10.828 1 56.94 511 GLN B CA 1
ATOM 8425 C C . GLN B 1 511 ? -41.375 9.516 -9.414 1 56.94 511 GLN B C 1
ATOM 8427 O O . GLN B 1 511 ? -42.375 9.422 -8.727 1 56.94 511 GLN B O 1
ATOM 8432 N N . VAL B 1 512 ? -40.438 8.641 -9.18 1 65.44 512 VAL B N 1
ATOM 8433 C CA . VAL B 1 512 ? -40.219 8.203 -7.805 1 65.44 512 VAL B CA 1
ATOM 8434 C C . VAL B 1 512 ? -39.438 9.266 -7.047 1 65.44 512 VAL B C 1
ATOM 8436 O O . VAL B 1 512 ? -38.375 9.703 -7.508 1 65.44 512 VAL B O 1
ATOM 8439 N N . GLU B 1 513 ? -40 9.883 -6.031 1 66.5 513 GLU B N 1
ATOM 8440 C CA . GLU B 1 513 ? -39.375 10.867 -5.18 1 66.5 513 GLU B CA 1
ATOM 8441 C C . GLU B 1 513 ? -38.406 10.203 -4.203 1 66.5 513 GLU B C 1
ATOM 8443 O O . GLU B 1 513 ? -38.781 9.312 -3.449 1 66.5 513 GLU B O 1
ATOM 8448 N N . ILE B 1 514 ? -37.125 10.422 -4.379 1 69.5 514 ILE B N 1
ATOM 8449 C CA . ILE B 1 514 ? -36.219 10.078 -3.307 1 69.5 514 ILE B CA 1
ATOM 8450 C C . ILE B 1 514 ? -36.344 11.078 -2.164 1 69.5 514 ILE B C 1
ATOM 8452 O O . ILE B 1 514 ? -36.125 12.281 -2.354 1 69.5 514 ILE B O 1
ATOM 8456 N N . PRO B 1 515 ? -36.781 10.633 -1.064 1 76.31 515 PRO B N 1
ATOM 8457 C CA . PRO B 1 515 ? -37.031 11.562 0.039 1 76.31 515 PRO B CA 1
ATOM 8458 C C . PRO B 1 515 ? -35.781 12.32 0.481 1 76.31 515 PRO B C 1
ATOM 8460 O O . PRO B 1 515 ? -34.688 11.852 0.259 1 76.31 515 PRO B O 1
ATOM 8463 N N . ALA B 1 516 ? -36.125 13.477 0.971 1 81.44 516 ALA B N 1
ATOM 8464 C CA . ALA B 1 516 ? -35.062 14.297 1.544 1 81.44 516 ALA B CA 1
ATOM 8465 C C . ALA B 1 516 ? -34.438 13.609 2.762 1 81.44 516 ALA B C 1
ATOM 8467 O O . ALA B 1 516 ? -35.125 12.883 3.486 1 81.44 516 ALA B O 1
ATOM 8468 N N . ARG B 1 517 ? -33.156 13.727 2.844 1 85.5 517 ARG B N 1
ATOM 8469 C CA . ARG B 1 517 ? -32.469 13.234 4.02 1 85.5 517 ARG B CA 1
ATOM 8470 C C . ARG B 1 517 ? -32.031 14.383 4.926 1 85.5 517 ARG B C 1
ATOM 8472 O O . ARG B 1 517 ? -31.344 15.305 4.484 1 85.5 517 ARG B O 1
ATOM 8479 N N . GLU B 1 518 ? -32.5 14.344 6.16 1 88.69 518 GLU B N 1
ATOM 8480 C CA . GLU B 1 518 ? -32.062 15.312 7.164 1 88.69 518 GLU B CA 1
ATOM 8481 C C . GLU B 1 518 ? -30.922 14.758 8.016 1 88.69 518 GLU B C 1
ATOM 8483 O O . GLU B 1 518 ? -30.938 13.578 8.383 1 88.69 518 GLU B O 1
ATOM 8488 N N . VAL B 1 519 ? -29.922 15.547 8.211 1 91.25 519 VAL B N 1
ATOM 8489 C CA . VAL B 1 519 ? -28.781 15.148 9.023 1 91.25 519 VAL B CA 1
ATOM 8490 C C . VAL B 1 519 ? -28.531 16.188 10.109 1 91.25 519 VAL B C 1
ATOM 8492 O O . VAL B 1 519 ? -28.469 17.391 9.82 1 91.25 519 VAL B O 1
ATOM 8495 N N . SER B 1 520 ? -28.469 15.805 11.328 1 92.31 520 SER B N 1
ATOM 8496 C CA . SER B 1 520 ? -28.172 16.719 12.43 1 92.31 520 SER B CA 1
ATOM 8497 C C . SER B 1 520 ? -26.781 17.312 12.289 1 92.31 520 SER B C 1
ATOM 8499 O O . SER B 1 520 ? -25.891 16.703 11.68 1 92.31 520 SER B O 1
ATOM 8501 N N . PRO B 1 521 ? -26.562 18.438 12.836 1 91.12 521 PRO B N 1
ATOM 8502 C CA . PRO B 1 521 ? -25.234 19.047 12.797 1 91.12 521 PRO B CA 1
ATOM 8503 C C . PRO B 1 521 ? -24.156 18.156 13.406 1 91.12 521 PRO B C 1
ATOM 8505 O O . PRO B 1 521 ? -23.016 18.125 12.914 1 91.12 521 PRO B O 1
ATOM 8508 N N . ASP B 1 522 ? -24.5 17.422 14.414 1 92.81 522 ASP B N 1
ATOM 8509 C CA . ASP B 1 522 ? -23.531 16.547 15.078 1 92.81 522 ASP B CA 1
ATOM 8510 C C . ASP B 1 522 ? -23.172 15.352 14.203 1 92.81 522 ASP B C 1
ATOM 8512 O O . ASP B 1 522 ? -22.047 14.844 14.266 1 92.81 522 ASP B O 1
ATOM 8516 N N . SER B 1 523 ? -24.094 14.992 13.352 1 95.25 523 SER B N 1
ATOM 8517 C CA . SER B 1 523 ? -23.891 13.805 12.523 1 95.25 523 SER B CA 1
ATOM 8518 C C . SER B 1 523 ? -23.359 14.18 11.141 1 95.25 523 SER B C 1
ATOM 8520 O O . SER B 1 523 ? -22.906 13.32 10.391 1 95.25 523 SER B O 1
ATOM 8522 N N . PHE B 1 524 ? -23.391 15.445 10.93 1 96.44 524 PHE B N 1
ATOM 8523 C CA . PHE B 1 524 ? -22.953 15.93 9.625 1 96.44 524 PHE B CA 1
ATOM 8524 C C . PHE B 1 524 ? -21.484 15.594 9.398 1 96.44 524 PHE B C 1
ATOM 8526 O O . PHE B 1 524 ? -20.625 15.906 10.234 1 96.44 524 PHE B O 1
ATOM 8533 N N . GLY B 1 525 ? -21.203 14.961 8.289 1 97.19 525 GLY B N 1
ATOM 8534 C CA . GLY B 1 525 ? -19.828 14.672 7.891 1 97.19 525 GLY B CA 1
ATOM 8535 C C . GLY B 1 525 ? -19.172 13.617 8.758 1 97.19 525 GLY B C 1
ATOM 8536 O O . GLY B 1 525 ? -17.938 13.5 8.766 1 97.19 525 GLY B O 1
ATOM 8537 N N . MET B 1 526 ? -19.938 12.82 9.445 1 98.19 526 MET B N 1
ATOM 8538 C CA . MET B 1 526 ? -19.328 11.938 10.445 1 98.19 526 MET B CA 1
ATOM 8539 C C . MET B 1 526 ? -19.359 10.484 9.977 1 98.19 526 MET B C 1
ATOM 8541 O O . MET B 1 526 ? -19.156 9.57 10.773 1 98.19 526 MET B O 1
ATOM 8545 N N . GLY B 1 527 ? -19.672 10.203 8.727 1 97.44 527 GLY B N 1
ATOM 8546 C CA . GLY B 1 527 ? -19.531 8.859 8.18 1 97.44 527 GLY B CA 1
ATOM 8547 C C . GLY B 1 527 ? -20.828 8.078 8.18 1 97.44 527 GLY B C 1
ATOM 8548 O O . GLY B 1 527 ? -20.844 6.898 7.824 1 97.44 527 GLY B O 1
ATOM 8549 N N . GLY B 1 528 ? -21.969 8.727 8.641 1 96 528 GLY B N 1
ATOM 8550 C CA . GLY B 1 528 ? -23.266 8.055 8.656 1 96 528 GLY B CA 1
ATOM 8551 C C . GLY B 1 528 ? -23.344 6.938 9.68 1 96 528 GLY B C 1
ATOM 8552 O O . GLY B 1 528 ? -22.438 6.785 10.508 1 96 528 GLY B O 1
ATOM 8553 N N . PRO B 1 529 ? -24.406 6.168 9.648 1 95.06 529 PRO B N 1
ATOM 8554 C CA . PRO B 1 529 ? -24.641 5.141 10.672 1 95.06 529 PRO B CA 1
ATOM 8555 C C . PRO B 1 529 ? -23.625 3.996 10.602 1 95.06 529 PRO B C 1
ATOM 8557 O O . PRO B 1 529 ? -23.406 3.312 11.602 1 95.06 529 PRO B O 1
ATOM 8560 N N . GLU B 1 530 ? -23.016 3.811 9.445 1 96.44 530 GLU B N 1
ATOM 8561 C CA . GLU B 1 530 ? -22.094 2.684 9.273 1 96.44 530 GLU B CA 1
ATOM 8562 C C . GLU B 1 530 ? -20.641 3.145 9.281 1 96.44 530 GLU B C 1
ATOM 8564 O O . GLU B 1 530 ? -19.734 2.375 8.945 1 96.44 530 GLU B O 1
ATOM 8569 N N . ASN B 1 531 ? -20.375 4.406 9.57 1 98.12 531 ASN B N 1
ATOM 8570 C CA . ASN B 1 531 ? -19.016 4.949 9.688 1 98.12 531 ASN B CA 1
ATOM 8571 C C . ASN B 1 531 ? -18.219 4.73 8.406 1 98.12 531 ASN B C 1
ATOM 8573 O O . ASN B 1 531 ? -17.078 4.277 8.453 1 98.12 531 ASN B O 1
ATOM 8577 N N . ARG B 1 532 ? -18.844 5.02 7.293 1 97.88 532 ARG B N 1
ATOM 8578 C CA . ARG B 1 532 ? -18.219 4.816 5.992 1 97.88 532 ARG B CA 1
ATOM 8579 C C . ARG B 1 532 ? -17.406 6.043 5.574 1 97.88 532 ARG B C 1
ATOM 8581 O O . ARG B 1 532 ? -17.969 6.984 4.992 1 97.88 532 ARG B O 1
ATOM 8588 N N . VAL B 1 533 ? -16.062 5.973 5.832 1 98.44 533 VAL B N 1
ATOM 8589 C CA . VAL B 1 533 ? -15.258 7.18 5.617 1 98.44 533 VAL B CA 1
ATOM 8590 C C . VAL B 1 533 ? -13.938 6.812 4.949 1 98.44 533 VAL B C 1
ATOM 8592 O O . VAL B 1 533 ? -13.086 7.676 4.723 1 98.44 533 VAL B O 1
ATOM 8595 N N . TYR B 1 534 ? -13.703 5.512 4.594 1 98.25 534 TYR B N 1
ATOM 8596 C CA . TYR B 1 534 ? -12.461 5.066 3.971 1 98.25 534 TYR B CA 1
ATOM 8597 C C . TYR B 1 534 ? -12.672 4.777 2.488 1 98.25 534 TYR B C 1
ATOM 8599 O O . TYR B 1 534 ? -13.711 4.246 2.092 1 98.25 534 TYR B O 1
ATOM 8607 N N . TRP B 1 535 ? -11.656 5.125 1.693 1 97.75 535 TRP B N 1
ATOM 8608 C CA . TRP B 1 535 ? -11.625 4.695 0.299 1 97.75 535 TRP B CA 1
ATOM 8609 C C . TRP B 1 535 ? -10.219 4.285 -0.112 1 97.75 535 TRP B C 1
ATOM 8611 O O . TRP B 1 535 ? -9.234 4.781 0.445 1 97.75 535 TRP B O 1
ATOM 8621 N N . PRO B 1 536 ? -10.078 3.387 -1.062 1 96.62 536 PRO B N 1
ATOM 8622 C CA . PRO B 1 536 ? -8.758 2.953 -1.521 1 96.62 536 PRO B CA 1
ATOM 8623 C C . PRO B 1 536 ? -7.992 4.059 -2.246 1 96.62 536 PRO B C 1
ATOM 8625 O O . PRO B 1 536 ? -8.602 4.965 -2.818 1 96.62 536 PRO B O 1
ATOM 8628 N N . GLU B 1 537 ? -6.703 3.934 -2.178 1 97.12 537 GLU B N 1
ATOM 8629 C CA . GLU B 1 537 ? -5.828 4.898 -2.84 1 97.12 537 GLU B CA 1
ATOM 8630 C C . GLU B 1 537 ? -6.219 5.082 -4.305 1 97.12 537 GLU B C 1
ATOM 8632 O O . GLU B 1 537 ? -6.434 4.105 -5.023 1 97.12 537 GLU B O 1
ATOM 8637 N N . GLY B 1 538 ? -6.355 6.32 -4.715 1 96 538 GLY B N 1
ATOM 8638 C CA . GLY B 1 538 ? -6.66 6.645 -6.102 1 96 538 GLY B CA 1
ATOM 8639 C C . GLY B 1 538 ? -8.141 6.824 -6.359 1 96 538 GLY B C 1
ATOM 8640 O O . GLY B 1 538 ? -8.539 7.219 -7.457 1 96 538 GLY B O 1
ATOM 8641 N N . MET B 1 539 ? -8.977 6.59 -5.402 1 97.25 539 MET B N 1
ATOM 8642 C CA . MET B 1 539 ? -10.422 6.637 -5.613 1 97.25 539 MET B CA 1
ATOM 8643 C C . MET B 1 539 ? -11.031 7.855 -4.934 1 97.25 539 MET B C 1
ATOM 8645 O O . MET B 1 539 ? -12.148 7.789 -4.414 1 97.25 539 MET B O 1
ATOM 8649 N N . GLU B 1 540 ? -10.383 8.938 -4.93 1 95.75 540 GLU B N 1
ATOM 8650 C CA . GLU B 1 540 ? -10.867 10.164 -4.301 1 95.75 540 GLU B CA 1
ATOM 8651 C C . GLU B 1 540 ? -12.172 10.633 -4.938 1 95.75 540 GLU B C 1
ATOM 8653 O O . GLU B 1 540 ? -12.984 11.281 -4.281 1 95.75 540 GLU B O 1
ATOM 8658 N N . GLU B 1 541 ? -12.367 10.297 -6.199 1 95.06 541 GLU B N 1
ATOM 8659 C CA . GLU B 1 541 ? -13.547 10.742 -6.938 1 95.06 541 GLU B CA 1
ATOM 8660 C C . GLU B 1 541 ? -14.828 10.172 -6.324 1 95.06 541 GLU B C 1
ATOM 8662 O O . GLU B 1 541 ? -15.922 10.688 -6.574 1 95.06 541 GLU B O 1
ATOM 8667 N N . TRP B 1 542 ? -14.688 9.125 -5.559 1 95.19 542 TRP B N 1
ATOM 8668 C CA . TRP B 1 542 ? -15.844 8.484 -4.941 1 95.19 542 TRP B CA 1
ATOM 8669 C C . TRP B 1 542 ? -16.531 9.43 -3.961 1 95.19 542 TRP B C 1
ATOM 8671 O O . TRP B 1 542 ? -17.688 9.219 -3.592 1 95.19 542 TRP B O 1
ATOM 8681 N N . LEU B 1 543 ? -15.852 10.453 -3.49 1 94.5 543 LEU B N 1
ATOM 8682 C CA . LEU B 1 543 ? -16.375 11.375 -2.486 1 94.5 543 LEU B CA 1
ATOM 8683 C C . LEU B 1 543 ? -17.438 12.289 -3.086 1 94.5 543 LEU B C 1
ATOM 8685 O O . LEU B 1 543 ? -18.219 12.891 -2.355 1 94.5 543 LEU B O 1
ATOM 8689 N N . ARG B 1 544 ? -17.469 12.391 -4.336 1 91.25 544 ARG B N 1
ATOM 8690 C CA . ARG B 1 544 ? -18.375 13.297 -5.023 1 91.25 544 ARG B CA 1
ATOM 8691 C C . ARG B 1 544 ? -19.438 12.516 -5.801 1 91.25 544 ARG B C 1
ATOM 8693 O O . ARG B 1 544 ? -19.203 11.367 -6.199 1 91.25 544 ARG B O 1
ATOM 8700 N N . PRO B 1 545 ? -20.578 13.164 -5.93 1 87.06 545 PRO B N 1
ATOM 8701 C CA . PRO B 1 545 ? -21.594 12.5 -6.758 1 87.06 545 PRO B CA 1
ATOM 8702 C C . PRO B 1 545 ? -21.109 12.25 -8.188 1 87.06 545 PRO B C 1
ATOM 8704 O O . PRO B 1 545 ? -20.266 12.984 -8.695 1 87.06 545 PRO B O 1
ATOM 8707 N N . LYS B 1 546 ? -21.672 11.18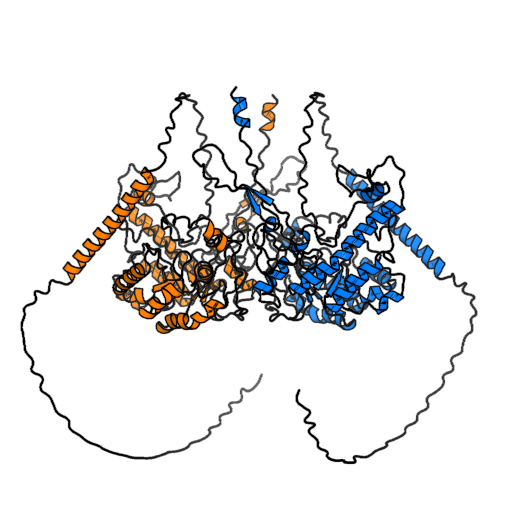 -8.742 1 83.25 546 LYS B N 1
ATOM 8708 C CA . LYS B 1 546 ? -21.281 10.844 -10.102 1 83.25 546 LYS B CA 1
ATOM 8709 C C . LYS B 1 546 ? -21.656 11.961 -11.078 1 83.25 546 LYS B C 1
ATOM 8711 O O . LYS B 1 546 ? -22.75 12.5 -11.008 1 83.25 546 LYS B O 1
ATOM 8716 N N . LYS B 1 547 ? -20.688 12.398 -11.852 1 70.88 547 LYS B N 1
ATOM 8717 C CA . LYS B 1 547 ? -20.969 13.438 -12.836 1 70.88 547 LYS B CA 1
ATOM 8718 C C . LYS B 1 547 ? -21.797 12.891 -13.992 1 70.88 547 LYS B C 1
ATOM 8720 O O . LYS B 1 547 ? -21.594 11.75 -14.422 1 70.88 547 LYS B O 1
ATOM 8725 N N . ARG B 1 548 ? -22.938 13.484 -14.25 1 64.19 548 ARG B N 1
ATOM 8726 C CA . ARG B 1 548 ? -23.766 13.102 -15.383 1 64.19 548 ARG B CA 1
ATOM 8727 C C . ARG B 1 548 ? -22.969 13.172 -16.688 1 64.19 548 ARG B C 1
ATOM 8729 O O . ARG B 1 548 ? -22.297 14.164 -16.953 1 64.19 548 ARG B O 1
ATOM 8736 N N . GLU B 1 549 ? -22.609 12.07 -17.172 1 55.06 549 GLU B N 1
ATOM 8737 C CA . GLU B 1 549 ? -22 12.094 -18.5 1 55.06 549 GLU B CA 1
ATOM 8738 C C . GLU B 1 549 ? -22.984 12.633 -19.547 1 55.06 549 GLU B C 1
ATOM 8740 O O . GLU B 1 549 ? -24.094 12.094 -19.703 1 55.06 549 GLU B O 1
ATOM 8745 N N . VAL B 1 550 ? -23.016 13.898 -19.688 1 49.31 550 VAL B N 1
ATOM 8746 C CA . VAL B 1 550 ? -23.812 14.375 -20.812 1 49.31 550 VAL B CA 1
ATOM 8747 C C . VAL B 1 550 ? -23.391 13.656 -22.078 1 49.31 550 VAL B C 1
ATOM 8749 O O . VAL B 1 550 ? -22.219 13.719 -22.484 1 49.31 550 VAL B O 1
ATOM 8752 N N . LYS B 1 551 ? -24.156 12.75 -22.422 1 47.22 551 LYS B N 1
ATOM 8753 C CA . LYS B 1 551 ? -23.984 12.195 -23.766 1 47.22 551 LYS B CA 1
ATOM 8754 C C . LYS B 1 551 ? -23.969 13.305 -24.812 1 47.22 551 LYS B C 1
ATOM 8756 O O . LYS B 1 551 ? -24.891 14.109 -24.906 1 47.22 551 LYS B O 1
ATOM 8761 N N . LYS B 1 552 ? -22.859 13.617 -25.25 1 44.53 552 LYS B N 1
ATOM 8762 C CA . LYS B 1 552 ? -22.797 14.492 -26.422 1 44.53 552 LYS B CA 1
ATOM 8763 C C . LYS B 1 552 ? -23.688 13.977 -27.547 1 44.53 552 LYS B C 1
ATOM 8765 O O . LYS B 1 552 ? -23.562 12.836 -27.984 1 44.53 552 LYS B O 1
ATOM 8770 N N . SER B 1 553 ? -24.844 14.539 -27.656 1 41.78 553 SER B N 1
ATOM 8771 C CA . SER B 1 553 ? -25.625 14.281 -28.859 1 41.78 553 SER B CA 1
ATOM 8772 C C . SER B 1 553 ? -24.812 14.523 -30.109 1 41.78 553 SER B C 1
ATOM 8774 O O . SER B 1 553 ? -24.078 15.516 -30.203 1 41.78 553 SER B O 1
ATOM 8776 N N . ASN B 1 554 ? -24.484 13.492 -30.703 1 41.44 554 ASN B N 1
ATOM 8777 C CA . ASN B 1 554 ? -23.844 13.508 -32.031 1 41.44 554 ASN B CA 1
ATOM 8778 C C . ASN B 1 554 ? -24.609 14.383 -33 1 41.44 554 ASN B C 1
ATOM 8780 O O . ASN B 1 554 ? -25.219 13.883 -33.938 1 41.44 554 ASN B O 1
ATOM 8784 N N . LYS B 1 555 ? -25.406 15.383 -32.656 1 39.44 555 LYS B N 1
ATOM 8785 C CA . LYS B 1 555 ? -26.094 16.078 -33.75 1 39.44 555 LYS B CA 1
ATOM 8786 C C . LYS B 1 555 ? -25.109 16.781 -34.656 1 39.44 555 LYS B C 1
ATOM 8788 O O . LYS B 1 555 ? -25.5 17.359 -35.656 1 39.44 555 LYS B O 1
ATOM 8793 N N . ASP B 1 556 ? -23.906 17 -34.25 1 38.5 556 ASP B N 1
ATOM 8794 C CA . ASP B 1 556 ? -23.188 17.875 -35.156 1 38.5 556 ASP B CA 1
ATOM 8795 C C . ASP B 1 556 ? -22.703 17.125 -36.406 1 38.5 556 ASP B C 1
ATOM 8797 O O . ASP B 1 556 ? -22.062 17.703 -37.281 1 38.5 556 ASP B O 1
ATOM 8801 N N . GLU B 1 557 ? -22.828 15.805 -36.406 1 38 557 GLU B N 1
ATOM 8802 C CA . GLU B 1 557 ? -22.281 15.188 -37.594 1 38 557 GLU B CA 1
ATOM 8803 C C . GLU B 1 557 ? -23.25 15.305 -38.781 1 38 557 GLU B C 1
ATOM 8805 O O . GLU B 1 557 ? -22.938 14.883 -39.875 1 38 557 GLU B O 1
ATOM 8810 N N . VAL B 1 558 ? -24.469 15.727 -38.5 1 36.41 558 VAL B N 1
ATOM 8811 C CA . VAL B 1 558 ? -25.328 15.695 -39.688 1 36.41 558 VAL B CA 1
ATOM 8812 C C . VAL B 1 558 ? -25.078 16.938 -40.531 1 36.41 558 VAL B C 1
ATOM 8814 O O . VAL B 1 558 ? -25.578 17.047 -41.656 1 36.41 558 VAL B O 1
ATOM 8817 N N . LYS B 1 559 ? -24.516 18 -40.031 1 38.19 559 LYS B N 1
ATOM 8818 C CA . LYS B 1 559 ? -24.609 19.156 -40.906 1 38.19 559 LYS B CA 1
ATOM 8819 C C . LYS B 1 559 ? -23.609 19.062 -42.062 1 38.19 559 LYS B C 1
ATOM 8821 O O . LYS B 1 559 ? -23.578 19.922 -42.938 1 38.19 559 LYS B O 1
ATOM 8826 N N . GLN B 1 560 ? -22.609 18.281 -41.875 1 33.62 560 GLN B N 1
ATOM 8827 C CA . GLN B 1 560 ? -21.672 18.547 -42.969 1 33.62 560 GLN B CA 1
ATOM 8828 C C . GLN B 1 560 ? -22.109 17.844 -44.25 1 33.62 560 GLN B C 1
ATOM 8830 O O . GLN B 1 560 ? -21.469 17.984 -45.312 1 33.62 560 GLN B O 1
ATOM 8835 N N . GLU B 1 561 ? -23.078 16.953 -44.062 1 34.72 561 GLU B N 1
ATOM 8836 C CA . GLU B 1 561 ? -23.328 16.281 -45.344 1 34.72 561 GLU B CA 1
ATOM 8837 C C . GLU B 1 561 ? -24.328 17.078 -46.188 1 34.72 561 GLU B C 1
ATOM 8839 O O . GLU B 1 561 ? -24.656 16.672 -47.312 1 34.72 561 GLU B O 1
ATOM 8844 N N . GLU B 1 562 ? -24.859 18.219 -45.656 1 28.8 562 GLU B N 1
ATOM 8845 C CA . GLU B 1 562 ? -25.547 18.922 -46.719 1 28.8 562 GLU B CA 1
ATOM 8846 C C . GLU B 1 562 ? -24.609 19.875 -47.469 1 28.8 562 GLU B C 1
ATOM 8848 O O . GLU B 1 562 ? -23.797 20.578 -46.812 1 28.8 562 GLU B O 1
#

Solvent-accessible surface area (backbone atoms only — not comparable to full-atom values): 65949 Å² total; per-residue (Å²): 130,89,91,77,92,70,90,77,87,82,84,89,84,85,86,74,85,84,77,88,78,84,88,79,89,79,89,78,83,85,71,84,71,86,81,75,83,72,85,70,79,80,69,80,72,70,57,71,62,60,54,49,50,50,52,49,50,52,53,49,50,51,48,49,48,51,50,49,51,52,50,50,53,45,50,54,59,61,59,66,58,82,79,72,77,73,75,75,80,70,78,82,76,82,74,80,75,80,79,79,75,78,74,81,77,72,76,76,75,66,83,64,75,67,69,61,78,61,76,75,61,83,64,67,74,66,75,74,68,59,76,72,61,52,53,57,54,20,58,70,37,78,76,59,45,64,55,79,53,62,41,69,79,56,67,38,41,50,22,25,52,51,50,52,63,68,34,46,61,33,82,77,59,44,51,28,60,50,74,80,53,72,66,53,35,60,47,37,14,14,53,42,66,45,76,90,48,74,80,35,95,80,83,21,41,54,29,78,87,44,75,72,33,72,67,43,14,50,50,52,48,49,49,41,19,47,50,10,40,54,30,44,39,55,52,50,53,51,30,50,68,50,53,30,38,30,38,30,46,40,64,41,24,50,54,51,34,75,34,88,90,71,36,55,73,58,70,67,85,41,45,63,46,49,48,49,29,50,50,50,28,60,76,66,63,38,43,45,32,36,51,54,59,91,76,60,76,76,74,76,87,73,74,77,71,57,72,71,66,68,63,63,57,41,34,38,41,33,65,87,63,76,44,86,93,33,58,66,61,42,52,53,50,47,53,56,52,57,70,69,50,47,67,75,47,57,72,25,40,29,38,35,39,32,69,81,78,38,20,58,77,69,47,48,61,56,21,61,73,68,61,27,25,54,31,52,28,57,46,22,42,55,66,28,59,53,85,89,47,61,47,47,56,38,55,60,56,79,46,45,64,65,39,49,47,30,19,53,78,66,69,30,76,57,51,37,37,42,47,37,50,33,67,87,40,50,37,61,74,49,38,67,42,52,14,48,52,59,79,61,68,68,71,50,65,35,63,38,31,37,35,36,51,31,70,42,12,52,56,25,49,50,48,45,17,50,45,68,55,29,78,46,39,81,51,59,26,66,44,33,73,36,53,68,78,16,43,65,38,73,60,41,74,39,71,42,81,73,48,68,77,50,88,81,78,59,73,62,66,47,57,49,67,43,72,57,40,87,54,55,79,87,45,42,65,54,28,33,98,71,24,34,68,39,71,50,84,92,45,69,69,32,74,38,65,76,76,79,75,72,72,73,73,71,65,72,70,62,60,71,78,105,139,89,84,84,82,71,91,71,87,76,83,88,81,86,88,74,87,79,86,84,83,87,89,80,88,85,90,80,87,84,75,84,76,82,83,76,85,71,84,72,81,79,70,80,71,73,58,71,63,61,56,50,51,51,50,50,50,51,52,48,50,51,50,49,48,52,50,49,50,52,47,50,53,45,49,55,59,60,62,67,55,82,78,70,78,78,72,86,85,76,80,79,76,82,74,79,73,79,78,78,75,78,73,80,76,72,74,74,75,65,84,61,75,66,68,61,78,60,77,75,59,84,64,67,73,66,76,74,69,61,77,72,62,52,53,57,53,19,58,70,34,77,77,60,44,64,55,80,53,64,41,68,79,57,67,37,41,50,21,25,52,50,50,50,62,69,35,46,64,33,82,76,60,42,51,28,58,52,73,81,53,72,67,53,36,61,48,37,15,14,53,42,65,45,75,90,48,76,80,35,95,81,85,23,41,54,29,80,89,45,75,72,34,71,68,42,14,50,49,52,48,50,48,41,20,48,51,10,39,54,29,45,39,55,52,50,54,52,30,50,68,48,52,30,38,31,38,29,44,41,65,41,23,52,56,51,33,75,35,88,88,70,36,56,73,57,71,67,86,41,45,62,46,48,48,48,29,50,49,50,28,60,76,67,64,38,44,45,31,35,52,52,57,93,76,62,76,75,75,76,85,72,74,77,71,55,70,72,68,67,62,64,57,42,34,38,40,35,64,86,64,77,44,85,93,34,58,68,59,42,51,51,50,46,55,57,54,55,70,71,50,45,66,75,46,56,71,25,40,29,38,34,40,32,68,81,77,38,20,58,76,69,47,49,61,58,21,62,72,69,62,26,24,53,32,53,29,58,45,23,41,54,65,27,59,52,85,90,46,60,47,48,57,38,53,60,53,80,48,44,66,66,40,49,47,28,19,53,78,69,68,29,76,58,50,37,37,41,48,38,51,32,67,88,41,50,36,61,75,48,38,67,40,53,13,50,52,59,79,61,68,68,72,49,64,35,64,39,31,36,35,37,52,30,70,40,13,52,56,26,50,50,49,45,18,51,47,69,55,28,79,45,41,82,50,58,26,67,45,35,74,37,55,68,78,18,44,66,39,72,58,40,74,41,71,42,81,73,48,67,74,51,87,81,79,60,70,63,67,48,56,47,67,44,72,57,42,85,53,53,80,86,43,43,64,54,28,35,98,72,25,34,70,38,74,49,84,90,46,70,69,32,73,38,65,77,75,78,75,73,74,74,72,75,64,72,71,62,61,72,78,107

Organism: NCBI:txid72228

Sequence (1124 aa):
MPLKRKRSGPQPPPPQADTPRRSSRRTTKGAVQLQGVSSNTTTTTLTSKEAVKRAMQDLSQMEQKLHDEAKRQRRAVESSELNVLAEAVTVPLASSTTSTTAAATTAKMALDDDADDGTGADHLSPELAPEGDVQERGARRPPPVNSEILPLPWSGRLGYACLNTYLRAANPPVFCSRTCRLTSIIEHRHPLLDPAQPEHATKNRPDKTQPADVKRGLAYVQDIGLANAADVAKMIRWNVKYGIKFMRLSSEMFPFASHKEHGYRLAPFASGVLAEAGRVAAELGHRLTTHPGQFTQIGSPRPEVVEAALNRDAVMILHMGGTYGDKDATLARFRKNYAQLSDPVKRRLVLENDDVSWSVHDLLPICEELNVPLVLDFHHHNIIFDPSLREGTYGIISMYERIRATWWRKNITQKMHYSEPTAPAVTPRDRRKHSPRVKTLPPCARDMDLMVEAKDKEQAVFELMRAFKLPGWDLFNDLVPHERDDEPRKAVLKKSKGGKKKANGGQIEDQVEIPAREVSPDSFGMGGPENRVYWPEGMEEWLRPKKREVKKSNKDEVKQEEMPLKRKRSGPQPPPPQADTPRRSSRRTTKGAVQLQGVSSNTTTTTLTSKEAVKRAMQDLSQMEQKLHDEAKRQRRAVESSELNVLAEAVTVPLASSTTSTTAAATTAKMALDDDADDGTGADHLSPELAPEGDVQERGARRPPPVNSEILPLPWSGRLGYACLNTYLRAANPPVFCSRTCRLTSIIEHRHPLLDPAQPEHATKNRPDKTQPADVKRGLAYVQDIGLANAADVAKMIRWNVKYGIKFMRLSSEMFPFASHKEHGYRLAPFASGVLAEAGRVAAELGHRLTTHPGQFTQIGSPRPEVVEAALNRDAVMILHMGGTYGDKDATLARFRKNYAQLSDPVKRRLVLENDDVSWSVHDLLPICEELNVPLVLDFHHHNIIFDPSLREGTYGIISMYERIRATWWRKNITQKMHYSEPTAPAVTPRDRRKHSPRVKTLPPCARDMDLMVEAKDKEQAVFELMRAFKLPGWDLFNDLVPHERDDEPRKAVLKKSKGGKKKANGGQIEDQVEIPAREVSPDSFGMGGPENRVYWPEGMEEWLRPKKREVKKSNKDEVKQEE

InterPro domains:
  IPR004601 UV-endonuclease UvdE [PF03851] (158-444)
  IPR004601 UV-endonuclease UvdE [PTHR31290] (32-545)
  IPR004601 UV-endonuclease UvdE [TIGR00629] (153-310)
  IPR004601 UV-endonuclease UvdE [TIGR00629] (310-470)
  IPR036237 Xylose isomerase-like superfamily [SSF51658] (262-383)

pLDDT: mean 73.23, std 30.62, range [13.9, 98.88]